Protein 9MFP (pdb70)

Structure (mmCIF, N/CA/C/O backbone):
data_9MFP
#
_entry.id   9MFP
#
_cell.length_a   86.470
_cell.length_b   86.470
_cell.length_c   351.170
_cell.angle_alpha   90.00
_cell.angle_beta   90.00
_cell.angle_gamma   90.00
#
_symmetry.space_group_name_H-M   'P 43 21 2'
#
loop_
_entity.id
_entity.type
_entity.pdbx_description
1 polymer 'RNA helicase'
2 non-polymer 1-ethyl-N-[3-(methanesulfonamido)phenyl]-5-methyl-1H-pyrazole-3-carboxamide
3 non-polymer "ADENOSINE-5'-DIPHOSPHATE"
4 non-polymer 'MAGNESIUM ION'
5 non-polymer 'SULFATE ION'
6 non-polymer 1,2-ETHANEDIOL
7 water water
#
loop_
_atom_site.group_PDB
_atom_site.id
_atom_site.type_symbol
_atom_site.label_atom_id
_atom_site.label_alt_id
_atom_site.label_comp_id
_atom_site.label_asym_id
_atom_site.label_entity_id
_atom_site.label_seq_id
_atom_site.pdbx_PDB_ins_code
_atom_site.Cartn_x
_atom_site.Cartn_y
_atom_site.Cartn_z
_atom_site.occupancy
_atom_site.B_iso_or_equiv
_atom_site.auth_seq_id
_atom_site.auth_comp_id
_atom_site.auth_asym_id
_atom_site.auth_atom_id
_atom_site.pdbx_PDB_model_num
ATOM 1 N N . THR A 1 122 ? 29.456 -15.705 20.458 1.00 121.87 271 THR A N 1
ATOM 2 C CA . THR A 1 122 ? 30.510 -16.673 20.911 1.00 120.75 271 THR A CA 1
ATOM 3 C C . THR A 1 122 ? 30.075 -17.391 22.201 1.00 117.97 271 THR A C 1
ATOM 4 O O . THR A 1 122 ? 30.917 -18.117 22.767 1.00 112.83 271 THR A O 1
ATOM 8 N N . VAL A 1 123 ? 28.818 -17.221 22.637 1.00 115.29 272 VAL A N 1
ATOM 9 C CA . VAL A 1 123 ? 28.304 -17.719 23.952 1.00 107.36 272 VAL A CA 1
ATOM 10 C C . VAL A 1 123 ? 27.722 -19.129 23.776 1.00 94.83 272 VAL A C 1
ATOM 11 O O . VAL A 1 123 ? 26.954 -19.352 22.823 1.00 89.10 272 VAL A O 1
ATOM 15 N N . GLU A 1 124 ? 28.083 -20.039 24.682 1.00 90.74 273 GLU A N 1
ATOM 16 C CA . GLU A 1 124 ? 27.567 -21.431 24.756 1.00 96.04 273 GLU A CA 1
ATOM 17 C C . GLU A 1 124 ? 26.040 -21.384 24.843 1.00 89.86 273 GLU A C 1
ATOM 18 O O . GLU A 1 124 ? 25.483 -20.431 25.385 1.00 84.04 273 GLU A O 1
ATOM 24 N N . PRO A 1 125 ? 25.296 -22.382 24.313 1.00 79.31 274 PRO A N 1
ATOM 25 C CA . PRO A 1 125 ? 23.855 -22.445 24.539 1.00 72.87 274 PRO A CA 1
ATOM 26 C C . PRO A 1 125 ? 23.563 -22.442 26.044 1.00 67.17 274 PRO A C 1
ATOM 27 O O . PRO A 1 125 ? 24.257 -23.116 26.775 1.00 60.66 274 PRO A O 1
ATOM 31 N N . TYR A 1 126 ? 22.565 -21.670 26.473 1.00 64.33 275 TYR A N 1
ATOM 32 C CA . TYR A 1 126 ? 22.141 -21.603 27.895 1.00 59.39 275 TYR A CA 1
ATOM 33 C C . TYR A 1 126 ? 21.229 -22.791 28.194 1.00 52.24 275 TYR A C 1
ATOM 34 O O . TYR A 1 126 ? 20.267 -22.972 27.443 1.00 50.66 275 TYR A O 1
ATOM 43 N N . LYS A 1 127 ? 21.509 -23.540 29.265 1.00 54.85 276 LYS A N 1
ATOM 44 C CA . LYS A 1 127 ? 20.716 -24.732 29.672 1.00 62.07 276 LYS A CA 1
ATOM 45 C C . LYS A 1 127 ? 19.474 -24.276 30.435 1.00 59.44 276 LYS A C 1
ATOM 46 O O . LYS A 1 127 ? 19.627 -23.637 31.484 1.00 59.81 276 LYS A O 1
ATOM 52 N N . VAL A 1 128 ? 18.293 -24.631 29.936 1.00 58.34 277 VAL A N 1
ATOM 53 C CA . VAL A 1 128 ? 16.995 -24.401 30.633 1.00 57.38 277 VAL A CA 1
ATOM 54 C C . VAL A 1 128 ? 16.729 -25.628 31.510 1.00 63.08 277 VAL A C 1
ATOM 55 O O . VAL A 1 128 ? 16.718 -26.740 30.957 1.00 59.56 277 VAL A O 1
ATOM 59 N N . ASN A 1 129 ? 16.545 -25.436 32.820 1.00 74.44 278 ASN A N 1
ATOM 60 C CA . ASN A 1 129 ? 16.171 -26.530 33.757 1.00 83.85 278 ASN A CA 1
ATOM 61 C C . ASN A 1 129 ? 14.642 -26.623 33.778 1.00 86.20 278 ASN A C 1
ATOM 62 O O . ASN A 1 129 ? 14.005 -25.830 34.497 1.00 84.74 278 ASN A O 1
ATOM 67 N N . LEU A 1 130 ? 14.087 -27.562 33.008 1.00 84.80 279 LEU A N 1
ATOM 68 C CA . LEU A 1 130 ? 12.623 -27.760 32.845 1.00 80.76 279 LEU A CA 1
ATOM 69 C C . LEU A 1 130 ? 12.241 -29.156 33.351 1.00 74.12 279 LEU A C 1
ATOM 70 O O . LEU A 1 130 ? 12.718 -30.138 32.750 1.00 75.96 279 LEU A O 1
ATOM 75 N N . SER A 1 131 ? 11.421 -29.244 34.408 1.00 69.36 280 SER A N 1
ATOM 76 C CA . SER A 1 131 ? 11.055 -30.524 35.078 1.00 64.82 280 SER A CA 1
ATOM 77 C C . SER A 1 131 ? 10.225 -31.391 34.120 1.00 74.61 280 SER A C 1
ATOM 78 O O . SER A 1 131 ? 9.560 -30.823 33.218 1.00 72.78 280 SER A O 1
ATOM 81 N N . GLN A 1 132 ? 10.273 -32.717 34.314 1.00 77.20 281 GLN A N 1
ATOM 82 C CA . GLN A 1 132 ? 9.554 -33.729 33.491 1.00 77.12 281 GLN A CA 1
ATOM 83 C C . GLN A 1 132 ? 8.046 -33.465 33.558 1.00 66.34 281 GLN A C 1
ATOM 84 O O . GLN A 1 132 ? 7.414 -33.483 32.481 1.00 64.63 281 GLN A O 1
ATOM 90 N N . ASP A 1 133 ? 7.510 -33.238 34.768 1.00 61.28 282 ASP A N 1
ATOM 91 C CA . ASP A 1 133 ? 6.076 -32.937 35.038 1.00 65.21 282 ASP A CA 1
ATOM 92 C C . ASP A 1 133 ? 5.596 -31.776 34.159 1.00 64.90 282 ASP A C 1
ATOM 93 O O . ASP A 1 133 ? 4.503 -31.908 33.572 1.00 58.46 282 ASP A O 1
ATOM 98 N N . LEU A 1 134 ? 6.362 -30.679 34.096 1.00 64.80 283 LEU A N 1
ATOM 99 C CA . LEU A 1 134 ? 5.979 -29.453 33.338 1.00 61.97 283 LEU A CA 1
ATOM 100 C C . LEU A 1 134 ? 6.081 -29.745 31.837 1.00 55.61 283 LEU A C 1
ATOM 101 O O . LEU A 1 134 ? 5.185 -29.323 31.083 1.00 57.43 283 LEU A O 1
ATOM 106 N N . GLU A 1 135 ? 7.115 -30.465 31.412 1.00 54.66 284 GLU A N 1
ATOM 107 C CA . GLU A 1 135 ? 7.251 -30.884 29.992 1.00 56.98 284 GLU A CA 1
ATOM 108 C C . GLU A 1 135 ? 5.998 -31.655 29.529 1.00 52.72 284 GLU A C 1
ATOM 109 O O . GLU A 1 135 ? 5.528 -31.422 28.397 1.00 50.79 284 GLU A O 1
ATOM 115 N N . HIS A 1 136 ? 5.449 -32.510 30.380 1.00 51.70 285 HIS A N 1
ATOM 116 C CA . HIS A 1 136 ? 4.292 -33.377 30.051 1.00 58.27 285 HIS A CA 1
ATOM 117 C C . HIS A 1 136 ? 3.000 -32.553 30.135 1.00 57.10 285 HIS A C 1
ATOM 118 O O . HIS A 1 136 ? 2.158 -32.701 29.229 1.00 55.87 285 HIS A O 1
ATOM 125 N N . GLN A 1 137 ? 2.842 -31.707 31.158 1.00 55.34 286 GLN A N 1
ATOM 126 C CA . GLN A 1 137 ? 1.710 -30.738 31.260 1.00 54.65 286 GLN A CA 1
ATOM 127 C C . GLN A 1 137 ? 1.604 -29.906 29.974 1.00 46.32 286 GLN A C 1
ATOM 128 O O . GLN A 1 137 ? 0.506 -29.783 29.426 1.00 43.31 286 GLN A O 1
ATOM 134 N N . LEU A 1 138 ? 2.718 -29.343 29.519 1.00 44.47 287 LEU A N 1
ATOM 135 C CA . LEU A 1 138 ? 2.774 -28.559 28.261 1.00 49.55 287 LEU A CA 1
ATOM 136 C C . LEU A 1 138 ? 2.270 -29.420 27.107 1.00 47.93 287 LEU A C 1
ATOM 137 O O . LEU A 1 138 ? 1.459 -28.936 26.310 1.00 46.73 287 LEU A O 1
ATOM 142 N N . GLN A 1 139 ? 2.769 -30.649 27.014 1.00 51.29 288 GLN A N 1
ATOM 143 C CA . GLN A 1 139 ? 2.398 -31.575 25.915 1.00 48.08 288 GLN A CA 1
ATOM 144 C C . GLN A 1 139 ? 0.902 -31.857 26.028 1.00 41.59 288 GLN A C 1
ATOM 145 O O . GLN A 1 139 ? 0.200 -31.697 25.021 1.00 44.22 288 GLN A O 1
ATOM 151 N N . ASN A 1 140 ? 0.413 -32.119 27.232 1.00 43.52 289 ASN A N 1
ATOM 152 C CA . ASN A 1 140 ? -1.018 -32.430 27.475 1.00 42.99 289 ASN A CA 1
ATOM 153 C C . ASN A 1 140 ? -1.893 -31.254 27.032 1.00 47.85 289 ASN A C 1
ATOM 154 O O . ASN A 1 140 ? -2.860 -31.498 26.271 1.00 46.92 289 ASN A O 1
ATOM 159 N N . VAL A 1 141 ? -1.562 -30.019 27.428 1.00 48.90 290 VAL A N 1
ATOM 160 C CA . VAL A 1 141 ? -2.390 -28.821 27.084 1.00 46.33 290 VAL A CA 1
ATOM 161 C C . VAL A 1 141 ? -2.430 -28.623 25.570 1.00 45.70 290 VAL A C 1
ATOM 162 O O . VAL A 1 141 ? -3.500 -28.313 25.072 1.00 46.84 290 VAL A O 1
ATOM 166 N N . ILE A 1 142 ? -1.304 -28.765 24.873 1.00 48.89 291 ILE A N 1
ATOM 167 C CA . ILE A 1 142 ? -1.241 -28.632 23.387 1.00 48.32 291 ILE A CA 1
ATOM 168 C C . ILE A 1 142 ? -2.116 -29.721 22.734 1.00 54.22 291 ILE A C 1
ATOM 169 O O . ILE A 1 142 ? -2.826 -29.398 21.754 1.00 50.21 291 ILE A O 1
ATOM 174 N N . GLN A 1 143 ? -2.080 -30.953 23.260 1.00 54.65 292 GLN A N 1
ATOM 175 C CA . GLN A 1 143 ? -2.887 -32.103 22.764 1.00 54.93 292 GLN A CA 1
ATOM 176 C C . GLN A 1 143 ? -4.382 -31.881 23.067 1.00 57.16 292 GLN A C 1
ATOM 177 O O . GLN A 1 143 ? -5.187 -32.037 22.139 1.00 53.70 292 GLN A O 1
ATOM 183 N N . GLU A 1 144 ? -4.745 -31.534 24.309 1.00 60.74 293 GLU A N 1
ATOM 184 C CA . GLU A 1 144 ? -6.164 -31.347 24.739 1.00 63.68 293 GLU A CA 1
ATOM 185 C C . GLU A 1 144 ? -6.812 -30.256 23.877 1.00 63.91 293 GLU A C 1
ATOM 186 O O . GLU A 1 144 ? -8.011 -30.404 23.569 1.00 59.61 293 GLU A O 1
ATOM 192 N N . LEU A 1 145 ? -6.051 -29.236 23.465 1.00 57.40 294 LEU A N 1
ATOM 193 C CA . LEU A 1 145 ? -6.590 -28.070 22.712 1.00 60.10 294 LEU A CA 1
ATOM 194 C C . LEU A 1 145 ? -6.340 -28.225 21.207 1.00 65.09 294 LEU A C 1
ATOM 195 O O . LEU A 1 145 ? -6.652 -27.266 20.465 1.00 61.61 294 LEU A O 1
ATOM 200 N N . ASN A 1 146 ? -5.787 -29.368 20.779 1.00 67.26 295 ASN A N 1
ATOM 201 C CA . ASN A 1 146 ? -5.591 -29.737 19.350 1.00 67.05 295 ASN A CA 1
ATOM 202 C C . ASN A 1 146 ? -4.767 -28.653 18.639 1.00 65.81 295 ASN A C 1
ATOM 203 O O . ASN A 1 146 ? -5.019 -28.399 17.447 1.00 65.64 295 ASN A O 1
ATOM 208 N N . LEU A 1 147 ? -3.799 -28.051 19.334 1.00 63.46 296 LEU A N 1
ATOM 209 C CA . LEU A 1 147 ? -2.936 -26.978 18.772 1.00 66.02 296 LEU A CA 1
ATOM 210 C C . LEU A 1 147 ? -1.874 -27.629 17.882 1.00 65.91 296 LEU A C 1
ATOM 211 O O . LEU A 1 147 ? -1.394 -28.727 18.231 1.00 63.42 296 LEU A O 1
ATOM 216 N N . GLU A 1 148 ? -1.556 -26.988 16.754 1.00 72.28 297 GLU A N 1
ATOM 217 C CA . GLU A 1 148 ? -0.582 -27.510 15.759 1.00 75.76 297 GLU A CA 1
ATOM 218 C C . GLU A 1 148 ? 0.835 -27.252 16.284 1.00 73.19 297 GLU A C 1
ATOM 219 O O . GLU A 1 148 ? 1.095 -26.131 16.773 1.00 65.53 297 GLU A O 1
ATOM 225 N N . ILE A 1 149 ? 1.705 -28.265 16.198 1.00 71.16 298 ILE A N 1
ATOM 226 C CA . ILE A 1 149 ? 3.137 -28.192 16.611 1.00 69.03 298 ILE A CA 1
ATOM 227 C C . ILE A 1 149 ? 4.015 -28.727 15.474 1.00 71.92 298 ILE A C 1
ATOM 228 O O . ILE A 1 149 ? 3.647 -29.7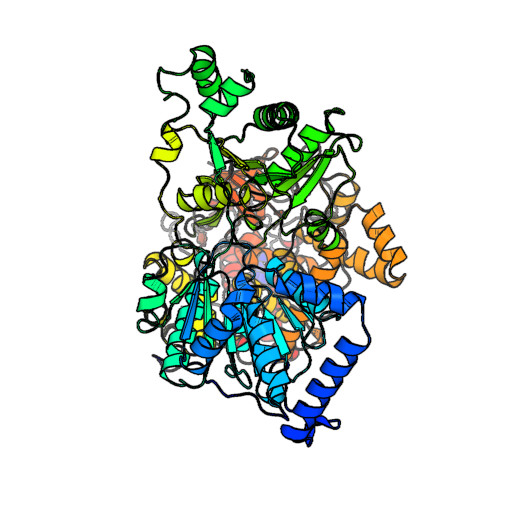57 14.868 1.00 84.09 298 ILE A O 1
ATOM 233 N N . VAL A 1 150 ? 5.140 -28.054 15.224 1.00 66.85 299 VAL A N 1
ATOM 234 C CA . VAL A 1 150 ? 6.203 -28.489 14.272 1.00 66.74 299 VAL A CA 1
ATOM 235 C C . VAL A 1 150 ? 6.954 -29.659 14.906 1.00 66.78 299 VAL A C 1
ATOM 236 O O . VAL A 1 150 ? 7.510 -29.516 15.995 1.00 57.41 299 VAL A O 1
ATOM 240 N N . PRO A 1 151 ? 6.970 -30.852 14.264 1.00 69.79 300 PRO A N 1
ATOM 241 C CA . PRO A 1 151 ? 7.674 -32.009 14.813 1.00 71.62 300 PRO A CA 1
ATOM 242 C C . PRO A 1 151 ? 9.190 -31.829 14.778 1.00 71.96 300 PRO A C 1
ATOM 243 O O . PRO A 1 151 ? 9.699 -30.972 14.053 1.00 74.91 300 PRO A O 1
ATOM 247 N N . PRO A 1 152 ? 9.950 -32.621 15.572 1.00 73.42 301 PRO A N 1
ATOM 248 C CA . PRO A 1 152 ? 11.410 -32.533 15.590 1.00 73.94 301 PRO A CA 1
ATOM 249 C C . PRO A 1 152 ? 11.975 -32.861 14.218 1.00 74.32 301 PRO A C 1
ATOM 250 O O . PRO A 1 152 ? 11.379 -33.644 13.488 1.00 74.33 301 PRO A O 1
ATOM 254 N N . PRO A 1 153 ? 13.142 -32.293 13.843 1.00 86.73 302 PRO A N 1
ATOM 255 C CA . PRO A 1 153 ? 13.697 -32.493 12.505 1.00 95.31 302 PRO A CA 1
ATOM 256 C C . PRO A 1 153 ? 14.197 -33.935 12.303 1.00 103.43 302 PRO A C 1
ATOM 257 O O . PRO A 1 153 ? 14.367 -34.643 13.287 1.00 91.32 302 PRO A O 1
ATOM 261 N N . GLU A 1 154 ? 14.384 -34.332 11.038 1.00 113.42 303 GLU A N 1
ATOM 262 C CA . GLU A 1 154 ? 14.845 -35.688 10.628 1.00 115.87 303 GLU A CA 1
ATOM 263 C C . GLU A 1 154 ? 16.361 -35.776 10.838 1.00 110.59 303 GLU A C 1
ATOM 264 O O . GLU A 1 154 ? 16.801 -36.743 11.489 1.00 109.61 303 GLU A O 1
ATOM 270 N N . ASP A 1 155 ? 17.120 -34.809 10.307 1.00 103.96 304 ASP A N 1
ATOM 271 C CA . ASP A 1 155 ? 18.580 -34.655 10.562 1.00 104.73 304 ASP A CA 1
ATOM 272 C C . ASP A 1 155 ? 18.829 -33.268 11.158 1.00 101.86 304 ASP A C 1
ATOM 273 O O . ASP A 1 155 ? 18.177 -32.297 10.769 1.00 84.37 304 ASP A O 1
ATOM 278 N N . PRO A 1 156 ? 19.767 -33.143 12.131 1.00 105.07 305 PRO A N 1
ATOM 279 C CA . PRO A 1 156 ? 20.030 -31.873 12.814 1.00 109.99 305 PRO A CA 1
ATOM 280 C C . PRO A 1 156 ? 20.399 -30.683 11.912 1.00 114.27 305 PRO A C 1
ATOM 281 O O . PRO A 1 156 ? 19.996 -29.582 12.230 1.00 115.50 305 PRO A O 1
ATOM 285 N N . PHE A 1 157 ? 21.144 -30.916 10.826 1.00 115.00 306 PHE A N 1
ATOM 286 C CA . PHE A 1 157 ? 21.719 -29.844 9.967 1.00 115.56 306 PHE A CA 1
ATOM 287 C C . PHE A 1 157 ? 20.657 -29.300 8.999 1.00 112.97 306 PHE A C 1
ATOM 288 O O . PHE A 1 157 ? 21.016 -28.469 8.144 1.00 107.26 306 PHE A O 1
ATOM 296 N N . LEU A 1 158 ? 19.395 -29.729 9.138 1.00 112.12 307 LEU A N 1
ATOM 297 C CA . LEU A 1 158 ? 18.201 -29.030 8.584 1.00 109.17 307 LEU A CA 1
ATOM 298 C C . LEU A 1 158 ? 17.259 -28.686 9.738 1.00 101.56 307 LEU A C 1
ATOM 299 O O . LEU A 1 158 ? 16.323 -29.438 10.023 1.00 92.96 307 LEU A O 1
ATOM 304 N N . PRO A 1 159 ? 17.496 -27.552 10.447 1.00 91.69 308 PRO A N 1
ATOM 305 C CA . PRO A 1 159 ? 16.645 -27.138 11.563 1.00 85.38 308 PRO A CA 1
ATOM 306 C C . PRO A 1 159 ? 15.387 -26.423 11.055 1.00 83.07 308 PRO A C 1
ATOM 307 O O . PRO A 1 159 ? 15.496 -25.703 10.078 1.00 82.33 308 PRO A O 1
ATOM 311 N N . VAL A 1 160 ? 14.250 -26.622 11.732 1.00 80.03 309 VAL A N 1
ATOM 312 C CA . VAL A 1 160 ? 12.910 -26.084 11.334 1.00 80.28 309 VAL A CA 1
ATOM 313 C C . VAL A 1 160 ? 12.488 -24.948 12.282 1.00 75.77 309 VAL A C 1
ATOM 314 O O . VAL A 1 160 ? 12.734 -25.054 13.495 1.00 68.28 309 VAL A O 1
ATOM 318 N N . VAL A 1 161 ? 11.854 -23.904 11.735 1.00 75.75 310 VAL A N 1
ATOM 319 C CA . VAL A 1 161 ? 11.167 -22.833 12.518 1.00 70.63 310 VAL A CA 1
ATOM 320 C C . VAL A 1 161 ? 9.958 -23.480 13.212 1.00 67.29 310 VAL A C 1
ATOM 321 O O . VAL A 1 161 ? 9.300 -24.320 12.555 1.00 62.55 310 VAL A O 1
ATOM 325 N N . LEU A 1 162 ? 9.694 -23.123 14.482 1.00 61.87 311 LEU A N 1
ATOM 326 C CA . LEU A 1 162 ? 8.541 -23.624 15.292 1.00 62.87 311 LEU A CA 1
ATOM 327 C C . LEU A 1 162 ? 7.292 -22.755 15.076 1.00 62.90 311 LEU A C 1
ATOM 328 O O . LEU A 1 162 ? 6.180 -23.239 15.444 1.00 62.70 311 LEU A O 1
ATOM 333 N N . ASN A 1 163 ? 7.460 -21.540 14.521 1.00 68.03 312 ASN A N 1
ATOM 334 C CA . ASN A 1 163 ? 6.369 -20.564 14.227 1.00 73.12 312 ASN A CA 1
ATOM 335 C C . ASN A 1 163 ? 5.739 -20.890 12.865 1.00 84.81 312 ASN A C 1
ATOM 336 O O . ASN A 1 163 ? 6.511 -21.171 11.923 1.00 81.27 312 ASN A O 1
ATOM 341 N N . LEU A 1 164 ? 4.405 -20.806 12.749 1.00 92.81 313 LEU A N 1
ATOM 342 C CA . LEU A 1 164 ? 3.644 -21.090 11.496 1.00 93.84 313 LEU A CA 1
ATOM 343 C C . LEU A 1 164 ? 3.035 -19.791 10.947 1.00 93.41 313 LEU A C 1
ATOM 344 O O . LEU A 1 164 ? 2.120 -19.254 11.606 1.00 91.86 313 LEU A O 1
ATOM 349 N N . PRO A 1 172 ? -12.311 -10.161 7.525 1.00 115.10 321 PRO A N 1
ATOM 350 C CA . PRO A 1 172 ? -11.754 -9.115 6.652 1.00 118.45 321 PRO A CA 1
ATOM 351 C C . PRO A 1 172 ? -12.826 -8.166 6.085 1.00 116.03 321 PRO A C 1
ATOM 352 O O . PRO A 1 172 ? -13.683 -8.624 5.355 1.00 110.47 321 PRO A O 1
ATOM 356 N N . SER A 1 173 ? -12.748 -6.875 6.437 1.00 118.95 322 SER A N 1
ATOM 357 C CA . SER A 1 173 ? -13.715 -5.807 6.054 1.00 123.39 322 SER A CA 1
ATOM 358 C C . SER A 1 173 ? -13.433 -5.317 4.628 1.00 128.24 322 SER A C 1
ATOM 359 O O . SER A 1 173 ? -12.299 -5.529 4.140 1.00 126.83 322 SER A O 1
ATOM 362 N N . GLN A 1 174 ? -14.424 -4.659 4.011 1.00 127.21 323 GLN A N 1
ATOM 363 C CA . GLN A 1 174 ? -14.382 -4.171 2.603 1.00 126.15 323 GLN A CA 1
ATOM 364 C C . GLN A 1 174 ? -13.694 -2.803 2.544 1.00 120.63 323 GLN A C 1
ATOM 365 O O . GLN A 1 174 ? -13.938 -1.969 3.438 1.00 116.93 323 GLN A O 1
ATOM 371 N N . ARG A 1 175 ? -12.894 -2.587 1.496 1.00 119.33 324 ARG A N 1
ATOM 372 C CA . ARG A 1 175 ? -12.030 -1.393 1.301 1.00 119.56 324 ARG A CA 1
ATOM 373 C C . ARG A 1 175 ? -12.900 -0.183 0.941 1.00 121.10 324 ARG A C 1
ATOM 374 O O . ARG A 1 175 ? -12.988 0.726 1.790 1.00 113.74 324 ARG A O 1
ATOM 382 N N . ILE A 1 179 ? -11.490 8.012 0.238 1.00 88.39 328 ILE A N 1
ATOM 383 C CA . ILE A 1 179 ? -11.065 9.236 0.983 1.00 94.18 328 ILE A CA 1
ATOM 384 C C . ILE A 1 179 ? -12.282 9.784 1.750 1.00 101.53 328 ILE A C 1
ATOM 385 O O . ILE A 1 179 ? -13.412 9.705 1.207 1.00 109.17 328 ILE A O 1
ATOM 390 N N . GLY A 1 180 ? -12.057 10.288 2.973 1.00 82.37 329 GLY A N 1
ATOM 391 C CA . GLY A 1 180 ? -13.087 10.882 3.848 1.00 70.60 329 GLY A CA 1
ATOM 392 C C . GLY A 1 180 ? -12.654 12.250 4.347 1.00 65.19 329 GLY A C 1
ATOM 393 O O . GLY A 1 180 ? -11.448 12.569 4.249 1.00 57.31 329 GLY A O 1
ATOM 394 N N . VAL A 1 181 ? -13.609 13.043 4.832 1.00 57.14 330 VAL A N 1
ATOM 395 C CA . VAL A 1 181 ? -13.384 14.422 5.359 1.00 57.95 330 VAL A CA 1
ATOM 396 C C . VAL A 1 181 ? -13.991 14.485 6.758 1.00 51.86 330 VAL A C 1
ATOM 397 O O . VAL A 1 181 ? -15.133 14.033 6.927 1.00 53.69 330 VAL A O 1
ATOM 401 N N . VAL A 1 182 ? -13.253 15.020 7.726 1.00 48.19 331 VAL A N 1
ATOM 402 C CA . VAL A 1 182 ? -13.795 15.260 9.093 1.00 44.91 331 VAL A CA 1
ATOM 403 C C . VAL A 1 182 ? -14.907 16.291 8.948 1.00 44.35 331 VAL A C 1
ATOM 404 O O . VAL A 1 182 ? -14.705 17.350 8.356 1.00 39.05 331 VAL A O 1
ATOM 408 N N . PRO A 1 183 ? -16.136 15.976 9.408 1.00 42.88 332 PRO A N 1
ATOM 409 C CA . PRO A 1 183 ? -17.248 16.915 9.285 1.00 47.50 332 PRO A CA 1
ATOM 410 C C . PRO A 1 183 ? -17.040 18.097 10.245 1.00 46.94 332 PRO A C 1
ATOM 411 O O . PRO A 1 183 ? -16.354 17.927 11.231 1.00 49.03 332 PRO A O 1
ATOM 415 N N . TRP A 1 184 ? -17.573 19.268 9.894 1.00 47.87 333 TRP A N 1
ATOM 416 C CA . TRP A 1 184 ? -17.580 20.489 10.743 1.00 47.96 333 TRP A CA 1
ATOM 417 C C . TRP A 1 184 ? -19.012 20.991 10.971 1.00 51.43 333 TRP A C 1
ATOM 418 O O . TRP A 1 184 ? -19.845 20.828 10.066 1.00 50.14 333 TRP A O 1
ATOM 429 N N . SER A 1 185 ? -19.281 21.617 12.122 1.00 52.75 334 SER A N 1
ATOM 430 C CA . SER A 1 185 ? -20.555 22.348 12.379 1.00 54.72 334 SER A CA 1
ATOM 431 C C . SER A 1 185 ? -20.342 23.502 13.360 1.00 52.80 334 SER A C 1
ATOM 432 O O . SER A 1 185 ? -19.546 23.405 14.303 1.00 48.47 334 SER A O 1
ATOM 435 N N . PRO A 1 186 ? -21.019 24.656 13.136 1.00 49.06 335 PRO A N 1
ATOM 436 C CA . PRO A 1 186 ? -20.800 25.851 13.961 1.00 50.24 335 PRO A CA 1
ATOM 437 C C . PRO A 1 186 ? -21.332 25.703 15.387 1.00 45.74 335 PRO A C 1
ATOM 438 O O . PRO A 1 186 ? -22.120 24.800 15.660 1.00 47.71 335 PRO A O 1
ATOM 442 N N . PRO A 1 187 ? -20.928 26.577 16.341 1.00 47.65 336 PRO A N 1
ATOM 443 C CA . PRO A 1 187 ? -21.439 26.512 17.712 1.00 49.25 336 PRO A CA 1
ATOM 444 C C . PRO A 1 187 ? -22.970 26.598 17.772 1.00 50.49 336 PRO A C 1
ATOM 445 O O . PRO A 1 187 ? -23.558 27.250 16.921 1.00 47.07 336 PRO A O 1
ATOM 449 N N . GLN A 1 188 ? -23.560 25.916 18.753 1.00 56.21 337 GLN A N 1
ATOM 450 C CA . GLN A 1 188 ? -25.008 25.969 19.080 1.00 61.66 337 GLN A CA 1
ATOM 451 C C . GLN A 1 188 ? -25.190 26.178 20.588 1.00 61.05 337 GLN A C 1
ATOM 452 O O . GLN A 1 188 ? -24.433 25.555 21.365 1.00 52.19 337 GLN A O 1
ATOM 458 N N . SER A 1 189 ? -26.210 26.964 20.966 1.00 58.70 338 SER A N 1
ATOM 459 C CA . SER A 1 189 ? -26.471 27.448 22.349 1.00 56.73 338 SER A CA 1
ATOM 460 C C . SER A 1 189 ? -26.656 26.270 23.308 1.00 48.92 338 SER A C 1
ATOM 461 O O . SER A 1 189 ? -26.245 26.393 24.459 1.00 52.43 338 SER A O 1
ATOM 464 N N . ASN A 1 190 ? -27.252 25.172 22.851 1.00 47.69 339 ASN A N 1
ATOM 465 C CA . ASN A 1 190 ? -27.586 24.007 23.712 1.00 52.04 339 ASN A CA 1
ATOM 466 C C . ASN A 1 190 ? -26.537 22.896 23.569 1.00 49.88 339 ASN A C 1
ATOM 467 O O . ASN A 1 190 ? -26.866 21.748 23.851 1.00 47.06 339 ASN A O 1
ATOM 472 N N . TRP A 1 191 ? -25.306 23.225 23.180 1.00 54.39 340 TRP A N 1
ATOM 473 C CA . TRP A 1 191 ? -24.234 22.240 22.889 1.00 50.36 340 TRP A CA 1
ATOM 474 C C . TRP A 1 191 ? -22.955 22.662 23.606 1.00 45.37 340 TRP A C 1
ATOM 475 O O . TRP A 1 191 ? -22.592 23.846 23.515 1.00 49.83 340 TRP A O 1
ATOM 486 N N . ASN A 1 192 ? -22.334 21.728 24.319 1.00 43.07 341 ASN A N 1
ATOM 487 C CA . ASN A 1 192 ? -20.978 21.899 24.897 1.00 45.72 341 ASN A CA 1
ATOM 488 C C . ASN A 1 192 ? -19.982 21.264 23.931 1.00 42.81 341 ASN A C 1
ATOM 489 O O . ASN A 1 192 ? -19.932 20.043 23.804 1.00 44.63 341 ASN A O 1
ATOM 494 N N . PRO A 1 193 ? -19.189 22.068 23.196 1.00 42.30 342 PRO A N 1
ATOM 495 C CA . PRO A 1 193 ? -18.271 21.527 22.193 1.00 44.51 342 PRO A CA 1
ATOM 496 C C . PRO A 1 193 ? -17.094 20.783 22.838 1.00 44.72 342 PRO A C 1
ATOM 497 O O . PRO A 1 193 ? -16.482 19.957 22.173 1.00 43.89 342 PRO A O 1
ATOM 501 N N . TRP A 1 194 ? -16.827 21.067 24.117 1.00 43.79 343 TRP A N 1
ATOM 502 C CA . TRP A 1 194 ? -15.656 20.538 24.864 1.00 39.53 343 TRP A CA 1
ATOM 503 C C . TRP A 1 194 ? -15.971 19.165 25.471 1.00 42.15 343 TRP A C 1
ATOM 504 O O . TRP A 1 194 ? -15.079 18.290 25.444 1.00 41.19 343 TRP A O 1
ATOM 515 N N . THR A 1 195 ? -17.194 18.956 25.975 1.00 46.02 344 THR A N 1
ATOM 516 C CA . THR A 1 195 ? -17.664 17.638 26.490 1.00 42.95 344 THR A CA 1
ATOM 517 C C . THR A 1 195 ? -18.298 16.822 25.365 1.00 43.02 344 THR A C 1
ATOM 518 O O . THR A 1 195 ? -18.541 15.625 25.575 1.00 47.41 344 THR A O 1
ATOM 522 N N . SER A 1 196 ? -18.561 17.433 24.215 1.00 45.90 345 SER A N 1
ATOM 523 C CA . SER A 1 196 ? -19.226 16.776 23.055 1.00 51.65 345 SER A CA 1
ATOM 524 C C . SER A 1 196 ? -20.591 16.234 23.491 1.00 52.10 345 SER A C 1
ATOM 525 O O . SER A 1 196 ? -20.872 15.063 23.211 1.00 54.15 345 SER A O 1
ATOM 528 N N . SER A 1 197 ? -21.398 17.071 24.151 1.00 56.60 346 SER A N 1
ATOM 529 C CA . SER A 1 197 ? -22.716 16.709 24.735 1.00 55.64 346 SER A CA 1
ATOM 530 C C . SER A 1 197 ? -23.711 17.855 24.586 1.00 59.21 346 SER A C 1
ATOM 531 O O . SER A 1 197 ? -23.279 19.041 24.529 1.00 60.39 346 SER A O 1
ATOM 534 N N . ASN A 1 198 ? -24.994 17.494 24.610 1.00 64.81 347 ASN A N 1
ATOM 535 C CA . ASN A 1 198 ? -26.144 18.422 24.758 1.00 64.10 347 ASN A CA 1
ATOM 536 C C . ASN A 1 198 ? -26.101 19.076 26.150 1.00 61.28 347 ASN A C 1
ATOM 537 O O . ASN A 1 198 ? -25.725 18.390 27.126 1.00 57.33 347 ASN A O 1
ATOM 542 N N . ILE A 1 199 ? -26.445 20.363 26.233 1.00 58.51 348 ILE A N 1
ATOM 543 C CA . ILE A 1 199 ? -26.805 21.033 27.521 1.00 67.02 348 ILE A CA 1
ATOM 544 C C . ILE A 1 199 ? -28.295 20.729 27.778 1.00 68.15 348 ILE A C 1
ATOM 545 O O . ILE A 1 199 ? -29.147 21.164 26.966 1.00 63.36 348 ILE A O 1
ATOM 550 N N . ASP A 1 200 ? -28.594 19.955 28.829 1.00 79.07 349 ASP A N 1
ATOM 551 C CA . ASP A 1 200 ? -29.958 19.439 29.148 1.00 82.43 349 ASP A CA 1
ATOM 552 C C . ASP A 1 200 ? -30.466 20.012 30.481 1.00 83.02 349 ASP A C 1
ATOM 553 O O . ASP A 1 200 ? -31.660 20.336 30.557 1.00 82.23 349 ASP A O 1
ATOM 558 N N . GLU A 1 201 ? -29.608 20.119 31.498 1.00 82.99 350 GLU A N 1
ATOM 559 C CA . GLU A 1 201 ? -29.969 20.682 32.827 1.00 87.24 350 GLU A CA 1
ATOM 560 C C . GLU A 1 201 ? -29.642 22.184 32.834 1.00 80.11 350 GLU A C 1
ATOM 561 O O . GLU A 1 201 ? -28.751 22.596 32.076 1.00 79.88 350 GLU A O 1
ATOM 567 N N . GLY A 1 202 ? -30.384 22.978 33.613 1.00 76.39 351 GLY A N 1
ATOM 568 C CA . GLY A 1 202 ? -30.074 24.395 33.896 1.00 67.00 351 GLY A CA 1
ATOM 569 C C . GLY A 1 202 ? -30.514 25.330 32.773 1.00 64.45 351 GLY A C 1
ATOM 570 O O . GLY A 1 202 ? -30.979 24.876 31.718 1.00 60.12 351 GLY A O 1
ATOM 571 N N . PRO A 1 203 ? -30.349 26.663 32.965 1.00 59.33 352 PRO A N 1
ATOM 572 C CA . PRO A 1 203 ? -30.896 27.669 32.047 1.00 60.61 352 PRO A CA 1
ATOM 573 C C . PRO A 1 203 ? -30.371 27.583 30.605 1.00 64.80 352 PRO A C 1
ATOM 574 O O . PRO A 1 203 ? -31.115 27.903 29.694 1.00 66.77 352 PRO A O 1
ATOM 578 N N . LEU A 1 204 ? -29.118 27.157 30.433 1.00 60.36 353 LEU A N 1
ATOM 579 C CA . LEU A 1 204 ? -28.403 27.249 29.135 1.00 61.99 353 LEU A CA 1
ATOM 580 C C . LEU A 1 204 ? -29.023 26.270 28.128 1.00 58.96 353 LEU A C 1
ATOM 581 O O . LEU A 1 204 ? -28.816 26.490 26.917 1.00 54.66 353 LEU A O 1
ATOM 586 N N . ALA A 1 205 ? -29.775 25.261 28.597 1.00 59.08 354 ALA A N 1
ATOM 587 C CA . ALA A 1 205 ? -30.510 24.295 27.739 1.00 61.72 354 ALA A CA 1
ATOM 588 C C . ALA A 1 205 ? -31.434 25.048 26.772 1.00 65.18 354 ALA A C 1
ATOM 589 O O . ALA A 1 205 ? -31.341 24.794 25.556 1.00 69.69 354 ALA A O 1
ATOM 591 N N . TYR A 1 206 ? -32.253 25.975 27.279 1.00 65.72 355 TYR A N 1
ATOM 592 C CA . TYR A 1 206 ? -33.341 26.647 26.512 1.00 64.76 355 TYR A CA 1
ATOM 593 C C . TYR A 1 206 ? -32.979 28.104 26.209 1.00 60.46 355 TYR A C 1
ATOM 594 O O . TYR A 1 206 ? -33.526 28.642 25.235 1.00 67.49 355 TYR A O 1
ATOM 603 N N . ALA A 1 207 ? -32.107 28.732 27.000 1.00 65.18 356 ALA A N 1
ATOM 604 C CA . ALA A 1 207 ? -31.699 30.149 26.823 1.00 65.75 356 ALA A CA 1
ATOM 605 C C . ALA A 1 207 ? -31.325 30.389 25.358 1.00 68.00 356 ALA A C 1
ATOM 606 O O . ALA A 1 207 ? -30.699 29.493 24.745 1.00 77.46 356 ALA A O 1
ATOM 608 N N . THR A 1 208 ? -31.686 31.549 24.810 1.00 64.48 357 THR A N 1
ATOM 609 C CA . THR A 1 208 ? -31.425 31.894 23.390 1.00 65.75 357 THR A CA 1
ATOM 610 C C . THR A 1 208 ? -29.994 32.401 23.242 1.00 65.12 357 THR A C 1
ATOM 611 O O . THR A 1 208 ? -29.401 32.924 24.192 1.00 62.97 357 THR A O 1
ATOM 615 N N . PRO A 1 209 ? -29.421 32.291 22.023 1.00 58.59 358 PRO A N 1
ATOM 616 C CA . PRO A 1 209 ? -28.156 32.948 21.699 1.00 61.93 358 PRO A CA 1
ATOM 617 C C . PRO A 1 209 ? -28.096 34.413 22.162 1.00 60.58 358 PRO A C 1
ATOM 618 O O . PRO A 1 209 ? -27.032 34.857 22.577 1.00 59.10 358 PRO A O 1
ATOM 622 N N . GLU A 1 210 ? -29.229 35.114 22.114 1.00 63.12 359 GLU A N 1
ATOM 623 C CA . GLU A 1 210 ? -29.330 36.562 22.446 1.00 65.55 359 GLU A CA 1
ATOM 624 C C . GLU A 1 210 ? -29.158 36.730 23.961 1.00 59.23 359 GLU A C 1
ATOM 625 O O . GLU A 1 210 ? -28.337 37.566 24.377 1.00 60.24 359 GLU A O 1
ATOM 631 N N . GLN A 1 211 ? -29.859 35.928 24.757 1.00 61.04 360 GLN A N 1
ATOM 632 C CA . GLN A 1 211 ? -29.757 35.970 26.241 1.00 65.53 360 GLN A CA 1
ATOM 633 C C . GLN A 1 211 ? -28.288 35.771 26.635 1.00 61.54 360 GLN A C 1
ATOM 634 O O . GLN A 1 211 ? -27.720 36.646 27.319 1.00 65.51 360 GLN A O 1
ATOM 640 N N . ILE A 1 212 ? -27.711 34.652 26.192 1.00 61.38 361 ILE A N 1
ATOM 641 C CA . ILE A 1 212 ? -26.332 34.192 26.534 1.00 56.89 361 ILE A CA 1
ATOM 642 C C . ILE A 1 212 ? -25.345 35.314 26.212 1.00 50.04 361 ILE A C 1
ATOM 643 O O . ILE A 1 212 ? -24.510 35.633 27.089 1.00 49.21 361 ILE A O 1
ATOM 648 N N . SER A 1 213 ? -25.465 35.914 25.027 1.00 48.01 362 SER A N 1
ATOM 649 C CA . SER A 1 213 ? -24.515 36.944 24.527 1.00 52.27 362 SER A CA 1
ATOM 650 C C . SER A 1 213 ? -24.544 38.214 25.395 1.00 53.88 362 SER A C 1
ATOM 651 O O . SER A 1 213 ? -23.436 38.762 25.729 1.00 50.26 362 SER A O 1
ATOM 654 N N . MET A 1 214 ? -25.732 38.693 25.778 1.00 62.05 363 MET A N 1
ATOM 655 C CA . MET A 1 214 ? -25.834 39.984 26.518 1.00 59.22 363 MET A CA 1
ATOM 656 C C . MET A 1 214 ? -25.361 39.749 27.957 1.00 49.37 363 MET A C 1
ATOM 657 O O . MET A 1 214 ? -24.638 40.612 28.485 1.00 46.67 363 MET A O 1
ATOM 662 N N . ASP A 1 215 ? -25.682 38.590 28.537 1.00 52.02 364 ASP A N 1
ATOM 663 C CA . ASP A 1 215 ? -25.246 38.205 29.906 1.00 54.12 364 ASP A CA 1
ATOM 664 C C . ASP A 1 215 ? -23.710 38.229 29.987 1.00 56.27 364 ASP A C 1
ATOM 665 O O . ASP A 1 215 ? -23.163 38.844 30.940 1.00 52.17 364 ASP A O 1
ATOM 670 N N . LEU A 1 216 ? -23.033 37.590 29.029 1.00 50.63 365 LEU A N 1
ATOM 671 C CA . LEU A 1 216 ? -21.546 37.513 28.995 1.00 51.17 365 LEU A CA 1
ATOM 672 C C . LEU A 1 216 ? -20.964 38.903 28.731 1.00 45.91 365 LEU A C 1
ATOM 673 O O . LEU A 1 216 ? -20.003 39.269 29.434 1.00 45.22 365 LEU A O 1
ATOM 678 N N . LYS A 1 217 ? -21.551 39.670 27.814 1.00 48.76 366 LYS A N 1
ATOM 679 C CA . LYS A 1 217 ? -21.130 41.077 27.556 1.00 50.89 366 LYS A CA 1
ATOM 680 C C . LYS A 1 217 ? -21.274 41.923 28.835 1.00 52.10 366 LYS A C 1
ATOM 681 O O . LYS A 1 217 ? -20.288 42.597 29.223 1.00 50.82 366 LYS A O 1
ATOM 687 N N . ASN A 1 218 ? -22.435 41.877 29.493 1.00 49.87 367 ASN A N 1
ATOM 688 C CA . ASN A 1 218 ? -22.715 42.683 30.716 1.00 48.68 367 ASN A CA 1
ATOM 689 C C . ASN A 1 218 ? -21.715 42.315 31.815 1.00 50.03 367 ASN A C 1
ATOM 690 O O . ASN A 1 218 ? -21.100 43.256 32.413 1.00 44.39 367 ASN A O 1
ATOM 695 N N . GLU A 1 219 ? -21.550 41.008 32.049 1.00 49.64 368 GLU A N 1
ATOM 696 C CA . GLU A 1 219 ? -20.623 40.427 33.059 1.00 52.84 368 GLU A CA 1
ATOM 697 C C . GLU A 1 219 ? -19.203 40.945 32.809 1.00 52.39 368 GLU A C 1
ATOM 698 O O . GLU A 1 219 ? -18.525 41.311 33.801 1.00 51.94 368 GLU A O 1
ATOM 704 N N . LEU A 1 220 ? -18.774 40.972 31.540 1.00 53.60 369 LEU A N 1
ATOM 705 C CA . LEU A 1 220 ? -17.418 41.429 31.138 1.00 52.79 369 LEU A CA 1
ATOM 706 C C . LEU A 1 220 ? -17.297 42.936 31.401 1.00 50.67 369 LEU A C 1
ATOM 707 O O . LEU A 1 220 ? -16.311 43.339 32.064 1.00 49.86 369 LEU A O 1
ATOM 712 N N . MET A 1 221 ? -18.262 43.726 30.926 1.00 46.95 370 MET A N 1
ATOM 713 C CA . MET A 1 221 ? -18.291 45.207 31.129 1.00 56.18 370 MET A CA 1
ATOM 714 C C . MET A 1 221 ? -18.169 45.532 32.627 1.00 54.30 370 MET A C 1
ATOM 715 O O . MET A 1 221 ? -17.287 46.342 32.973 1.00 52.16 370 MET A O 1
ATOM 720 N N . TYR A 1 222 ? -18.959 44.868 33.482 1.00 53.95 371 TYR A N 1
ATOM 721 C CA . TYR A 1 222 ? -18.957 45.070 34.957 1.00 53.83 371 TYR A CA 1
ATOM 722 C C . TYR A 1 222 ? -17.565 44.752 35.533 1.00 58.60 371 TYR A C 1
ATOM 723 O O . TYR A 1 222 ? -17.028 45.568 36.327 1.00 56.42 371 TYR A O 1
ATOM 732 N N . GLN A 1 223 ? -16.973 43.620 35.142 1.00 55.04 372 GLN A N 1
ATOM 733 C CA . GLN A 1 223 ? -15.655 43.160 35.672 1.00 54.60 372 GLN A CA 1
ATOM 734 C C . GLN A 1 223 ? -14.596 44.245 35.400 1.00 44.95 372 GLN A C 1
ATOM 735 O O . GLN A 1 223 ? -13.820 44.554 36.332 1.00 48.75 372 GLN A O 1
ATOM 741 N N . LEU A 1 224 ? -14.585 44.805 34.187 1.00 44.19 373 LEU A N 1
ATOM 742 C CA . LEU A 1 224 ? -13.613 45.836 33.716 1.00 52.87 373 LEU A CA 1
ATOM 743 C C . LEU A 1 224 ? -13.820 47.170 34.460 1.00 55.76 373 LEU A C 1
ATOM 744 O O . LEU A 1 224 ? -12.793 47.846 34.697 1.00 54.20 373 LEU A O 1
ATOM 749 N N . GLU A 1 225 ? -15.073 47.547 34.780 1.00 55.89 374 GLU A N 1
ATOM 750 C CA . GLU A 1 225 ? -15.425 48.728 35.630 1.00 58.78 374 GLU A CA 1
ATOM 751 C C . GLU A 1 225 ? -14.831 48.596 37.044 1.00 59.24 374 GLU A C 1
ATOM 752 O O . GLU A 1 225 ? -14.309 49.607 37.564 1.00 57.22 374 GLU A O 1
ATOM 758 N N . GLN A 1 226 ? -14.917 47.403 37.647 1.00 53.81 375 GLN A N 1
ATOM 759 C CA . GLN A 1 226 ? -14.729 47.200 39.105 1.00 53.16 375 GLN A CA 1
ATOM 760 C C . GLN A 1 226 ? -13.271 46.850 39.453 1.00 56.43 375 GLN A C 1
ATOM 761 O O . GLN A 1 226 ? -12.865 47.114 40.624 1.00 52.01 375 GLN A O 1
ATOM 767 N N . ASP A 1 227 ? -12.499 46.284 38.516 1.00 51.44 376 ASP A N 1
ATOM 768 C CA . ASP A 1 227 ? -11.230 45.578 38.845 1.00 55.75 376 ASP A CA 1
ATOM 769 C C . ASP A 1 227 ? -10.033 46.403 38.362 1.00 52.43 376 ASP A C 1
ATOM 770 O O . ASP A 1 227 ? -9.664 46.270 37.186 1.00 52.74 376 ASP A O 1
ATOM 775 N N . HIS A 1 228 ? -9.418 47.179 39.258 1.00 57.04 377 HIS A N 1
ATOM 776 C CA . HIS A 1 228 ? -8.279 48.090 38.946 1.00 62.27 377 HIS A CA 1
ATOM 777 C C . HIS A 1 228 ? -7.015 47.288 38.631 1.00 56.26 377 HIS A C 1
ATOM 778 O O . HIS A 1 228 ? -6.195 47.817 37.856 1.00 53.35 377 HIS A O 1
ATOM 785 N N . ASP A 1 229 ? -6.842 46.100 39.228 1.00 54.33 378 ASP A N 1
ATOM 786 C CA . ASP A 1 229 ? -5.699 45.201 38.907 1.00 56.39 378 ASP A CA 1
ATOM 787 C C . ASP A 1 229 ? -5.865 44.693 37.465 1.00 54.45 378 ASP A C 1
ATOM 788 O O . ASP A 1 229 ? -4.856 44.741 36.717 1.00 55.24 378 ASP A O 1
ATOM 793 N N . LEU A 1 230 ? -7.076 44.266 37.078 1.00 45.09 379 LEU A N 1
ATOM 794 C CA . LEU A 1 230 ? -7.408 43.840 35.690 1.00 44.18 379 LEU A CA 1
ATOM 795 C C . LEU A 1 230 ? -7.180 45.004 34.721 1.00 45.97 379 LEU A C 1
ATOM 796 O O . LEU A 1 230 ? -6.591 44.776 33.638 1.00 45.71 379 LEU A O 1
ATOM 801 N N . GLN A 1 231 ? -7.646 46.206 35.069 1.00 45.10 380 GLN A N 1
ATOM 802 C CA . GLN A 1 231 ? -7.478 47.410 34.210 1.00 47.87 380 GLN A CA 1
ATOM 803 C C . GLN A 1 231 ? -5.995 47.582 33.895 1.00 45.24 380 GLN A C 1
ATOM 804 O O . GLN A 1 231 ? -5.690 47.882 32.732 1.00 49.10 380 GLN A O 1
ATOM 810 N N . ALA A 1 232 ? -5.116 47.391 34.888 1.00 41.72 381 ALA A N 1
ATOM 811 C CA . ALA A 1 232 ? -3.652 47.545 34.727 1.00 46.51 381 ALA A CA 1
ATOM 812 C C . ALA A 1 232 ? -3.086 46.406 33.851 1.00 48.10 381 ALA A C 1
ATOM 813 O O . ALA A 1 232 ? -2.143 46.682 33.078 1.00 47.36 381 ALA A O 1
ATOM 815 N N . ILE A 1 233 ? -3.634 45.183 33.953 1.00 46.78 382 ILE A N 1
ATOM 816 C CA . ILE A 1 233 ? -3.256 44.020 33.085 1.00 46.51 382 ILE A CA 1
ATOM 817 C C . ILE A 1 233 ? -3.636 44.335 31.633 1.00 42.00 382 ILE A C 1
ATOM 818 O O . ILE A 1 233 ? -2.760 44.174 30.771 1.00 43.37 382 ILE A O 1
ATOM 823 N N . LEU A 1 234 ? -4.861 44.803 31.379 1.00 46.67 383 LEU A N 1
ATOM 824 C CA . LEU A 1 234 ? -5.319 45.251 30.032 1.00 47.21 383 LEU A CA 1
ATOM 825 C C . LEU A 1 234 ? -4.387 46.338 29.484 1.00 49.08 383 LEU A C 1
ATOM 826 O O . LEU A 1 234 ? -4.153 46.326 28.276 1.00 48.98 383 LEU A O 1
ATOM 831 N N . GLN A 1 235 ? -3.865 47.235 30.321 1.00 46.00 384 GLN A N 1
ATOM 832 C CA . GLN A 1 235 ? -3.022 48.355 29.825 1.00 48.99 384 GLN A CA 1
ATOM 833 C C . GLN A 1 235 ? -1.687 47.822 29.291 1.00 46.52 384 GLN A C 1
ATOM 834 O O . GLN A 1 235 ? -1.224 48.387 28.268 1.00 38.32 384 GLN A O 1
ATOM 840 N N . GLU A 1 236 ? -1.096 46.818 29.955 1.00 44.92 385 GLU A N 1
ATOM 841 C CA . GLU A 1 236 ? 0.096 46.061 29.467 1.00 51.84 385 GLU A CA 1
ATOM 842 C C . GLU A 1 236 ? -0.206 45.372 28.126 1.00 50.17 385 GLU A C 1
ATOM 843 O O . GLU A 1 236 ? 0.695 45.357 27.252 1.00 50.18 385 GLU A O 1
ATOM 849 N N . ARG A 1 237 ? -1.391 44.761 27.999 1.00 45.50 386 ARG A N 1
ATOM 850 C CA . ARG A 1 237 ? -1.836 44.057 26.770 1.00 47.56 386 ARG A CA 1
ATOM 851 C C . ARG A 1 237 ? -1.752 45.050 25.616 1.00 49.19 386 ARG A C 1
ATOM 852 O O . ARG A 1 237 ? -1.229 44.695 24.532 1.00 46.78 386 ARG A O 1
ATOM 860 N N . GLU A 1 238 ? -2.258 46.259 25.845 1.00 48.07 387 GLU A N 1
ATOM 861 C CA . GLU A 1 238 ? -2.522 47.237 24.761 1.00 47.17 387 GLU A CA 1
ATOM 862 C C . GLU A 1 238 ? -1.184 47.784 24.242 1.00 41.34 387 GLU A C 1
ATOM 863 O O . GLU A 1 238 ? -1.193 48.434 23.203 1.00 45.22 387 GLU A O 1
ATOM 869 N N . LEU A 1 239 ? -0.070 47.520 24.934 1.00 42.63 388 LEU A N 1
ATOM 870 C CA . LEU A 1 239 ? 1.292 47.949 24.514 1.00 43.92 388 LEU A CA 1
ATOM 871 C C . LEU A 1 239 ? 2.038 46.844 23.754 1.00 48.43 388 LEU A C 1
ATOM 872 O O . LEU A 1 239 ? 3.138 47.159 23.259 1.00 44.59 388 LEU A O 1
ATOM 877 N N . LEU A 1 240 ? 1.510 45.607 23.678 1.00 48.95 389 LEU A N 1
ATOM 878 C CA . LEU A 1 240 ? 2.184 44.505 22.934 1.00 43.86 389 LEU A CA 1
ATOM 879 C C . LEU A 1 240 ? 2.178 44.852 21.448 1.00 44.40 389 LEU A C 1
ATOM 880 O O . LEU A 1 240 ? 1.215 45.444 20.961 1.00 41.48 389 LEU A O 1
ATOM 885 N N . PRO A 1 241 ? 3.277 44.547 20.708 1.00 43.38 390 PRO A N 1
ATOM 886 C CA . PRO A 1 241 ? 3.388 44.902 19.293 1.00 39.83 390 PRO A CA 1
ATOM 887 C C . PRO A 1 241 ? 2.188 44.468 18.448 1.00 40.65 390 PRO A C 1
ATOM 888 O O . PRO A 1 241 ? 1.840 45.165 17.542 1.00 40.54 390 PRO A O 1
ATOM 892 N N . VAL A 1 242 ? 1.547 43.354 18.781 1.00 43.01 391 VAL A N 1
ATOM 893 C CA . VAL A 1 242 ? 0.429 42.823 17.949 1.00 46.66 391 VAL A CA 1
ATOM 894 C C . VAL A 1 242 ? -0.797 43.741 18.061 1.00 45.76 391 VAL A C 1
ATOM 895 O O . VAL A 1 242 ? -1.664 43.678 17.151 1.00 43.42 391 VAL A O 1
ATOM 899 N N . LYS A 1 243 ? -0.892 44.551 19.123 1.00 46.02 392 LYS A N 1
ATOM 900 C CA . LYS A 1 243 ? -2.113 45.356 19.421 1.00 48.53 392 LYS A CA 1
ATOM 901 C C . LYS A 1 243 ? -2.490 46.277 18.248 1.00 46.70 392 LYS A C 1
ATOM 902 O O . LYS A 1 243 ? -3.685 46.340 17.907 1.00 49.27 392 LYS A O 1
ATOM 908 N N . LYS A 1 244 ? -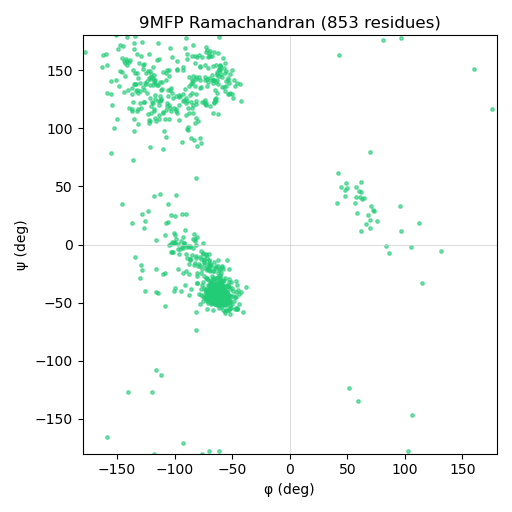1.507 46.925 17.618 1.00 49.59 393 LYS A N 1
ATOM 909 C CA . LYS A 1 244 ? -1.753 47.896 16.516 1.00 52.93 393 LYS A CA 1
ATOM 910 C C . LYS A 1 244 ? -2.337 47.196 15.275 1.00 52.78 393 LYS A C 1
ATOM 911 O O . LYS A 1 244 ? -2.868 47.928 14.414 1.00 49.47 393 LYS A O 1
ATOM 917 N N . PHE A 1 245 ? -2.276 45.853 15.176 1.00 49.87 394 PHE A N 1
ATOM 918 C CA . PHE A 1 245 ? -2.773 45.089 13.999 1.00 45.71 394 PHE A CA 1
ATOM 919 C C . PHE A 1 245 ? -4.145 44.482 14.265 1.00 44.72 394 PHE A C 1
ATOM 920 O O . PHE A 1 245 ? -4.648 43.781 13.362 1.00 49.41 394 PHE A O 1
ATOM 928 N N . GLU A 1 246 ? -4.717 44.717 15.448 1.00 49.02 395 GLU A N 1
ATOM 929 C CA . GLU A 1 246 ? -5.984 44.065 15.896 1.00 52.83 395 GLU A CA 1
ATOM 930 C C . GLU A 1 246 ? -7.012 44.117 14.762 1.00 50.71 395 GLU A C 1
ATOM 931 O O . GLU A 1 246 ? -7.492 43.042 14.369 1.00 52.43 395 GLU A O 1
ATOM 937 N N . SER A 1 247 ? -7.306 45.319 14.248 1.00 54.73 396 SER A N 1
ATOM 938 C CA . SER A 1 247 ? -8.385 45.603 13.258 1.00 53.20 396 SER A CA 1
ATOM 939 C C . SER A 1 247 ? -8.154 44.806 11.979 1.00 49.37 396 SER A C 1
ATOM 940 O O . SER A 1 247 ? -9.120 44.192 11.470 1.00 48.36 396 SER A O 1
ATOM 943 N N . GLU A 1 248 ? -6.921 44.873 11.471 1.00 46.08 397 GLU A N 1
ATOM 944 C CA . GLU A 1 248 ? -6.455 44.170 10.247 1.00 48.71 397 GLU A CA 1
ATOM 945 C C . GLU A 1 248 ? -6.644 42.652 10.433 1.00 46.67 397 GLU A C 1
ATOM 946 O O . GLU A 1 248 ? -7.251 42.027 9.534 1.00 42.61 397 GLU A O 1
ATOM 952 N N . ILE A 1 249 ? -6.210 42.087 11.576 1.00 47.69 398 ILE A N 1
ATOM 953 C CA . ILE A 1 249 ? -6.297 40.613 11.858 1.00 43.42 398 ILE A CA 1
ATOM 954 C C . ILE A 1 249 ? -7.772 40.205 11.809 1.00 47.46 398 ILE A C 1
ATOM 955 O O . ILE A 1 249 ? -8.078 39.229 11.121 1.00 52.27 398 ILE A O 1
ATOM 960 N N . LEU A 1 250 ? -8.661 40.961 12.462 1.00 48.34 399 LEU A N 1
ATOM 961 C CA . LEU A 1 250 ? -10.104 40.606 12.575 1.00 49.63 399 LEU A CA 1
ATOM 962 C C . LEU A 1 250 ? -10.781 40.717 11.210 1.00 50.66 399 LEU A C 1
ATOM 963 O O . LEU A 1 250 ? -11.645 39.872 10.921 1.00 50.85 399 LEU A O 1
ATOM 968 N N . GLU A 1 251 ? -10.393 41.711 10.410 1.00 59.70 400 GLU A N 1
ATOM 969 C CA . GLU A 1 251 ? -10.947 41.944 9.047 1.00 63.17 400 GLU A CA 1
ATOM 970 C C . GLU A 1 251 ? -10.530 40.773 8.152 1.00 54.06 400 GLU A C 1
ATOM 971 O O . GLU A 1 251 ? -11.414 40.189 7.460 1.00 44.76 400 GLU A O 1
ATOM 977 N N . ALA A 1 252 ? -9.231 40.449 8.174 1.00 49.17 401 ALA A N 1
ATOM 978 C CA . ALA A 1 252 ? -8.639 39.311 7.429 1.00 50.45 401 ALA A CA 1
ATOM 979 C C . ALA A 1 252 ? -9.350 38.005 7.830 1.00 50.34 401 ALA A C 1
ATOM 980 O O . ALA A 1 252 ? -9.742 37.284 6.911 1.00 48.61 401 ALA A O 1
ATOM 982 N N . ILE A 1 253 ? -9.573 37.725 9.124 1.00 47.09 402 ILE A N 1
ATOM 983 C CA . ILE A 1 253 ? -10.244 36.457 9.555 1.00 49.76 402 ILE A CA 1
ATOM 984 C C . ILE A 1 253 ? -11.698 36.459 9.072 1.00 50.70 402 ILE A C 1
ATOM 985 O O . ILE A 1 253 ? -12.174 35.407 8.627 1.00 44.90 402 ILE A O 1
ATOM 990 N N . SER A 1 254 ? -12.411 37.577 9.200 1.00 53.82 403 SER A N 1
ATOM 991 C CA . SER A 1 254 ? -13.853 37.636 8.842 1.00 55.50 403 SER A CA 1
ATOM 992 C C . SER A 1 254 ? -14.053 37.332 7.348 1.00 50.96 403 SER A C 1
ATOM 993 O O . SER A 1 254 ? -15.060 36.714 7.023 1.00 50.01 403 SER A O 1
ATOM 996 N N . GLN A 1 255 ? -13.111 37.704 6.477 1.00 57.75 404 GLN A N 1
ATOM 997 C CA . GLN A 1 255 ? -13.294 37.668 4.998 1.00 62.19 404 GLN A CA 1
ATOM 998 C C . GLN A 1 255 ? -12.620 36.438 4.362 1.00 63.73 404 GLN A C 1
ATOM 999 O O . GLN A 1 255 ? -12.824 36.226 3.145 1.00 61.21 404 GLN A O 1
ATOM 1005 N N . ASN A 1 256 ? -11.862 35.643 5.127 1.00 55.12 405 ASN A N 1
ATOM 1006 C CA . ASN A 1 256 ? -11.123 34.478 4.577 1.00 53.16 405 ASN A CA 1
ATOM 1007 C C . ASN A 1 256 ? -11.250 33.250 5.496 1.00 52.63 405 ASN A C 1
ATOM 1008 O O . ASN A 1 256 ? -10.965 33.357 6.718 1.00 50.30 405 ASN A O 1
ATOM 1013 N N . SER A 1 257 ? -11.631 32.122 4.893 1.00 44.96 406 SER A N 1
ATOM 1014 C CA . SER A 1 257 ? -11.583 30.748 5.449 1.00 45.95 406 SER A CA 1
ATOM 1015 C C . SER A 1 257 ? -10.240 30.479 6.142 1.00 44.82 406 SER A C 1
ATOM 1016 O O . SER A 1 257 ? -10.247 29.829 7.203 1.00 46.55 406 SER A O 1
ATOM 1019 N N . VAL A 1 258 ? -9.129 30.963 5.584 1.00 41.67 407 VAL A N 1
ATOM 1020 C CA . VAL A 1 258 ? -7.775 30.649 6.110 1.00 41.61 407 VAL A CA 1
ATOM 1021 C C . VAL A 1 258 ? -6.909 31.905 6.029 1.00 44.38 407 VAL A C 1
ATOM 1022 O O . VAL A 1 258 ? -6.879 32.526 4.960 1.00 47.58 407 VAL A O 1
ATOM 1026 N N . ILE A 1 259 ? -6.197 32.228 7.109 1.00 41.15 408 ILE A N 1
ATOM 1027 C CA . ILE A 1 259 ? -5.101 33.235 7.077 1.00 44.18 408 ILE A CA 1
ATOM 1028 C C . ILE A 1 259 ? -3.873 32.672 7.792 1.00 42.33 408 ILE A C 1
ATOM 1029 O O . ILE A 1 259 ? -3.994 31.710 8.593 1.00 42.71 408 ILE A O 1
ATOM 1034 N N . ILE A 1 260 ? -2.749 33.320 7.535 1.00 39.71 409 ILE A N 1
ATOM 1035 C CA . ILE A 1 260 ? -1.475 33.155 8.270 1.00 40.29 409 ILE A CA 1
ATOM 1036 C C . ILE A 1 260 ? -1.201 34.476 8.976 1.00 41.16 409 ILE A C 1
ATOM 1037 O O . ILE A 1 260 ? -1.336 35.549 8.329 1.00 43.08 409 ILE A O 1
ATOM 1042 N N . ILE A 1 261 ? -0.769 34.400 10.229 1.00 39.24 410 ILE A N 1
ATOM 1043 C CA . ILE A 1 261 ? -0.252 35.581 10.959 1.00 41.64 410 ILE A CA 1
ATOM 1044 C C . ILE A 1 261 ? 1.222 35.309 11.222 1.00 43.30 410 ILE A C 1
ATOM 1045 O O . ILE A 1 261 ? 1.568 34.265 11.834 1.00 44.09 410 ILE A O 1
ATOM 1050 N N . ARG A 1 262 ? 2.056 36.229 10.757 1.00 43.44 411 ARG A N 1
ATOM 1051 C CA . ARG A 1 262 ? 3.518 36.077 10.729 1.00 41.44 411 ARG A CA 1
ATOM 1052 C C . ARG A 1 262 ? 4.139 37.249 11.489 1.00 40.97 411 ARG A C 1
ATOM 1053 O O . ARG A 1 262 ? 3.776 38.378 11.201 1.00 45.11 411 ARG A O 1
ATOM 1061 N N . GLY A 1 263 ? 5.053 36.985 12.415 1.00 41.22 412 GLY A N 1
ATOM 1062 C CA . GLY A 1 263 ? 5.809 38.050 13.088 1.00 41.20 412 GLY A CA 1
ATOM 1063 C C . GLY A 1 263 ? 6.828 37.505 14.057 1.00 41.65 412 GLY A C 1
ATOM 1064 O O . GLY A 1 263 ? 6.728 36.312 14.415 1.00 43.07 412 GLY A O 1
ATOM 1065 N N . ALA A 1 264 ? 7.757 38.358 14.487 1.00 44.44 413 ALA A N 1
ATOM 1066 C CA . ALA A 1 264 ? 8.817 38.001 15.459 1.00 51.39 413 ALA A CA 1
ATOM 1067 C C . ALA A 1 264 ? 8.174 37.324 16.675 1.00 49.58 413 ALA A C 1
ATOM 1068 O O . ALA A 1 264 ? 7.013 37.612 16.988 1.00 51.14 413 ALA A O 1
ATOM 1070 N N . THR A 1 265 ? 8.907 36.431 17.320 1.00 49.95 414 THR A N 1
ATOM 1071 C CA . THR A 1 265 ? 8.532 35.866 18.631 1.00 48.97 414 THR A CA 1
ATOM 1072 C C . THR A 1 265 ? 8.510 37.008 19.660 1.00 53.61 414 THR A C 1
ATOM 1073 O O . THR A 1 265 ? 9.480 37.790 19.711 1.00 50.20 414 THR A O 1
ATOM 1077 N N . GLY A 1 266 ? 7.422 37.110 20.421 1.00 53.79 415 GLY A N 1
ATOM 1078 C CA . GLY A 1 266 ? 7.237 38.117 21.477 1.00 51.79 415 GLY A CA 1
ATOM 1079 C C . GLY A 1 266 ? 6.280 39.224 21.077 1.00 47.55 415 GLY A C 1
ATOM 1080 O O . GLY A 1 266 ? 6.009 40.084 21.935 1.00 48.36 415 GLY A O 1
ATOM 1081 N N . CYS A 1 267 ? 5.746 39.207 19.852 1.00 46.49 416 CYS A N 1
ATOM 1082 C CA . CYS A 1 267 ? 4.801 40.247 19.367 1.00 44.02 416 CYS A CA 1
ATOM 1083 C C . CYS A 1 267 ? 3.463 40.144 20.110 1.00 43.35 416 CYS A C 1
ATOM 1084 O O . CYS A 1 267 ? 2.795 41.175 20.231 1.00 46.81 416 CYS A O 1
ATOM 1087 N N . GLY A 1 268 ? 3.060 38.939 20.525 1.00 42.64 417 GLY A N 1
ATOM 1088 C CA . GLY A 1 268 ? 1.761 38.670 21.186 1.00 42.14 417 GLY A CA 1
ATOM 1089 C C . GLY A 1 268 ? 0.793 37.835 20.350 1.00 41.29 417 GLY A C 1
ATOM 1090 O O . GLY A 1 268 ? -0.394 37.839 20.671 1.00 38.75 417 GLY A O 1
ATOM 1091 N N . LYS A 1 269 ? 1.249 37.104 19.329 1.00 43.74 418 LYS A N 1
ATOM 1092 C CA . LYS A 1 269 ? 0.337 36.274 18.493 1.00 42.04 418 LYS A CA 1
ATOM 1093 C C . LYS A 1 269 ? -0.374 35.244 19.389 1.00 38.26 418 LYS A C 1
ATOM 1094 O O . LYS A 1 269 ? -1.607 35.151 19.344 1.00 38.45 418 LYS A O 1
ATOM 1100 N N . THR A 1 270 ? 0.372 34.486 20.189 1.00 39.24 419 THR A N 1
ATOM 1101 C CA . THR A 1 270 ? -0.169 33.312 20.939 1.00 40.05 419 THR A CA 1
ATOM 1102 C C . THR A 1 270 ? -1.180 33.757 22.009 1.00 40.55 419 THR A C 1
ATOM 1103 O O . THR A 1 270 ? -2.292 33.166 22.071 1.00 42.35 419 THR A O 1
ATOM 1107 N N . THR A 1 271 ? -0.814 34.743 22.836 1.00 39.24 420 THR A N 1
ATOM 1108 C CA . THR A 1 271 ? -1.642 35.189 23.989 1.00 38.70 420 THR A CA 1
ATOM 1109 C C . THR A 1 271 ? -2.750 36.126 23.534 1.00 37.52 420 THR A C 1
ATOM 1110 O O . THR A 1 271 ? -3.815 36.011 24.124 1.00 41.96 420 THR A O 1
ATOM 1114 N N . GLN A 1 272 ? -2.541 36.954 22.506 1.00 39.71 421 GLN A N 1
ATOM 1115 C CA . GLN A 1 272 ? -3.478 38.064 22.182 1.00 41.42 421 GLN A CA 1
ATOM 1116 C C . GLN A 1 272 ? -4.519 37.666 21.129 1.00 43.65 421 GLN A C 1
ATOM 1117 O O . GLN A 1 272 ? -5.666 38.130 21.257 1.00 43.58 421 GLN A O 1
ATOM 1123 N N . VAL A 1 273 ? -4.161 36.907 20.093 1.00 42.84 422 VAL A N 1
ATOM 1124 C CA . VAL A 1 273 ? -5.047 36.752 18.901 1.00 37.80 422 VAL A CA 1
ATOM 1125 C C . VAL A 1 273 ? -6.318 35.990 19.257 1.00 37.89 422 VAL A C 1
ATOM 1126 O O . VAL A 1 273 ? -7.372 36.273 18.701 1.00 41.77 422 VAL A O 1
ATOM 1130 N N . PRO A 1 274 ? -6.287 34.912 20.069 1.00 35.39 423 PRO A N 1
ATOM 1131 C CA . PRO A 1 274 ? -7.532 34.251 20.446 1.00 39.25 423 PRO A CA 1
ATOM 1132 C C . PRO A 1 274 ? -8.441 35.204 21.262 1.00 40.44 423 PRO A C 1
ATOM 1133 O O . PRO A 1 274 ? -9.650 35.155 21.092 1.00 39.06 423 PRO A O 1
ATOM 1137 N N . GLN A 1 275 ? -7.852 36.043 22.127 1.00 39.51 424 GLN A N 1
ATOM 1138 C CA . GLN A 1 275 ? -8.590 37.074 22.920 1.00 40.45 424 GLN A CA 1
ATOM 1139 C C . GLN A 1 275 ? -9.225 38.090 21.983 1.00 40.15 424 GLN A C 1
ATOM 1140 O O . GLN A 1 275 ? -10.421 38.330 22.172 1.00 38.10 424 GLN A O 1
ATOM 1146 N N . PHE A 1 276 ? -8.490 38.604 20.981 1.00 39.04 425 PHE A N 1
ATOM 1147 C CA . PHE A 1 276 ? -9.039 39.609 20.038 1.00 42.65 425 PHE A CA 1
ATOM 1148 C C . PHE A 1 276 ? -10.307 39.050 19.416 1.00 43.14 425 PHE A C 1
ATOM 1149 O O . PHE A 1 276 ? -11.268 39.801 19.253 1.00 47.20 425 PHE A O 1
ATOM 1157 N N . ILE A 1 277 ? -10.280 37.767 19.055 1.00 46.59 426 ILE A N 1
ATOM 1158 C CA . ILE A 1 277 ? -11.386 37.128 18.299 1.00 40.81 426 ILE A CA 1
ATOM 1159 C C . ILE A 1 277 ? -12.573 37.002 19.248 1.00 45.50 426 ILE A C 1
ATOM 1160 O O . ILE A 1 277 ? -13.688 37.362 18.842 1.00 44.35 426 ILE A O 1
ATOM 1165 N N . LEU A 1 278 ? -12.333 36.455 20.441 1.00 46.43 427 LEU A N 1
ATOM 1166 C CA . LEU A 1 278 ? -13.392 36.240 21.454 1.00 49.05 427 LEU A CA 1
ATOM 1167 C C . LEU A 1 278 ? -14.016 37.604 21.800 1.00 48.29 427 LEU A C 1
ATOM 1168 O O . LEU A 1 278 ? -15.242 37.760 21.625 1.00 41.17 427 LEU A O 1
ATOM 1173 N N . ASP A 1 279 ? -13.191 38.580 22.182 1.00 43.64 428 ASP A N 1
ATOM 1174 C CA . ASP A 1 279 ? -13.676 39.933 22.585 1.00 48.23 428 ASP A CA 1
ATOM 1175 C C . ASP A 1 279 ? -14.376 40.631 21.416 1.00 53.87 428 ASP A C 1
ATOM 1176 O O . ASP A 1 279 ? -15.316 41.388 21.695 1.00 57.36 428 ASP A O 1
ATOM 1181 N N . ASP A 1 280 ? -13.975 40.387 20.167 1.00 52.58 429 ASP A N 1
ATOM 1182 C CA . ASP A 1 280 ? -14.709 40.954 19.004 1.00 54.38 429 ASP A CA 1
ATOM 1183 C C . ASP A 1 280 ? -16.148 40.408 18.992 1.00 50.90 429 ASP A C 1
ATOM 1184 O O . ASP A 1 280 ? -17.054 41.179 18.692 1.00 53.62 429 ASP A O 1
ATOM 1189 N N . PHE A 1 281 ? -16.359 39.132 19.316 1.00 48.55 430 PHE A N 1
ATOM 1190 C CA . PHE A 1 281 ? -17.703 38.499 19.329 1.00 48.64 430 PHE A CA 1
ATOM 1191 C C . PHE A 1 281 ? -18.492 38.991 20.559 1.00 50.67 430 PHE A C 1
ATOM 1192 O O . PHE A 1 281 ? -19.697 39.291 20.436 1.00 54.37 430 PHE A O 1
ATOM 1200 N N . ILE A 1 282 ? -17.856 39.059 21.726 1.00 54.50 431 ILE A N 1
ATOM 1201 C CA . ILE A 1 282 ? -18.514 39.492 23.000 1.00 56.54 431 ILE A CA 1
ATOM 1202 C C . ILE A 1 282 ? -18.992 40.947 22.854 1.00 58.88 431 ILE A C 1
ATOM 1203 O O . ILE A 1 282 ? -20.175 41.203 23.150 1.00 58.18 431 ILE A O 1
ATOM 1208 N N . GLN A 1 283 ? -18.134 41.841 22.362 1.00 59.10 432 GLN A N 1
ATOM 1209 C CA . GLN A 1 283 ? -18.425 43.292 22.201 1.00 61.38 432 GLN A CA 1
ATOM 1210 C C . GLN A 1 283 ? -19.417 43.569 21.056 1.00 62.70 432 GLN A C 1
ATOM 1211 O O . GLN A 1 283 ? -20.036 44.638 21.107 1.00 60.99 432 GLN A O 1
ATOM 1217 N N . ASN A 1 284 ? -19.594 42.671 20.078 1.00 59.72 433 ASN A N 1
ATOM 1218 C CA . ASN A 1 284 ? -20.583 42.851 18.974 1.00 59.39 433 ASN A CA 1
ATOM 1219 C C . ASN A 1 284 ? -21.828 41.986 19.217 1.00 53.91 433 ASN A C 1
ATOM 1220 O O . ASN A 1 284 ? -22.503 41.642 18.217 1.00 55.81 433 ASN A O 1
ATOM 1225 N N . ASP A 1 285 ? -22.121 41.657 20.484 1.00 56.26 434 ASP A N 1
ATOM 1226 C CA . ASP A 1 285 ? -23.379 41.004 20.955 1.00 58.11 434 ASP A CA 1
ATOM 1227 C C . ASP A 1 285 ? -23.549 39.630 20.289 1.00 64.04 434 ASP A C 1
ATOM 1228 O O . ASP A 1 285 ? -24.700 39.267 19.944 1.00 57.33 434 ASP A O 1
ATOM 1233 N N . ARG A 1 286 ? -22.457 38.866 20.153 1.00 73.34 435 ARG A N 1
ATOM 1234 C CA . ARG A 1 286 ? -22.463 37.527 19.496 1.00 73.97 435 ARG A CA 1
ATOM 1235 C C . ARG A 1 286 ? -21.630 36.504 20.286 1.00 61.75 435 ARG A C 1
ATOM 1236 O O . ARG A 1 286 ? -21.295 35.460 19.704 1.00 54.12 435 ARG A O 1
ATOM 1244 N N . ALA A 1 287 ? -21.332 36.759 21.561 1.00 55.27 436 ALA A N 1
ATOM 1245 C CA . ALA A 1 287 ? -20.534 35.863 22.436 1.00 54.75 436 ALA A CA 1
ATOM 1246 C C . ALA A 1 287 ? -20.867 34.385 22.156 1.00 53.60 436 ALA A C 1
ATOM 1247 O O . ALA A 1 287 ? -19.941 33.562 22.175 1.00 54.55 436 ALA A O 1
ATOM 1249 N N . ALA A 1 288 ? -22.127 34.068 21.864 1.00 45.81 437 ALA A N 1
ATOM 1250 C CA . ALA A 1 288 ? -22.668 32.697 21.729 1.00 48.14 437 ALA A CA 1
ATOM 1251 C C . ALA A 1 288 ? -22.141 31.993 20.474 1.00 45.45 437 ALA A C 1
ATOM 1252 O O . ALA A 1 288 ? -22.222 30.740 20.437 1.00 46.64 437 ALA A O 1
ATOM 1254 N N . GLU A 1 289 ? -21.685 32.762 19.485 1.00 47.35 438 GLU A N 1
ATOM 1255 C CA . GLU A 1 289 ? -21.267 32.287 18.135 1.00 52.85 438 GLU A CA 1
ATOM 1256 C C . GLU A 1 289 ? -19.751 31.984 18.082 1.00 48.06 438 GLU A C 1
ATOM 1257 O O . GLU A 1 289 ? -19.259 31.687 16.982 1.00 54.78 438 GLU A O 1
ATOM 1263 N N . CYS A 1 290 ? -19.034 32.042 19.208 1.00 44.74 439 CYS A N 1
ATOM 1264 C CA . CYS A 1 290 ? -17.547 31.968 19.290 1.00 43.43 439 CYS A CA 1
ATOM 1265 C C . CYS A 1 290 ? -17.118 30.812 20.204 1.00 46.14 439 CYS A C 1
ATOM 1266 O O . CYS A 1 290 ? -17.398 30.867 21.406 1.00 45.46 439 CYS A O 1
ATOM 1269 N N . ASN A 1 291 ? -16.496 29.777 19.623 1.00 49.94 440 ASN A N 1
ATOM 1270 C CA . ASN A 1 291 ? -15.728 28.725 20.339 1.00 42.87 440 ASN A CA 1
ATOM 1271 C C . ASN A 1 291 ? -14.437 28.476 19.557 1.00 43.96 440 ASN A C 1
ATOM 1272 O O . ASN A 1 291 ? -14.503 28.215 18.358 1.00 50.25 440 ASN A O 1
ATOM 1277 N N . ILE A 1 292 ? -13.298 28.640 20.213 1.00 43.71 441 ILE A N 1
ATOM 1278 C CA . ILE A 1 292 ? -11.967 28.678 19.560 1.00 43.09 441 ILE A CA 1
ATOM 1279 C C . ILE A 1 292 ? -11.162 27.496 20.096 1.00 41.27 441 ILE A C 1
ATOM 1280 O O . ILE A 1 292 ? -11.059 27.392 21.322 1.00 42.91 441 ILE A O 1
ATOM 1285 N N . VAL A 1 293 ? -10.649 26.645 19.201 1.00 41.13 442 VAL A N 1
ATOM 1286 C CA . VAL A 1 293 ? -9.593 25.620 19.489 1.00 40.09 442 VAL A CA 1
ATOM 1287 C C . VAL A 1 293 ? -8.254 26.236 19.100 1.00 34.52 442 VAL A C 1
ATOM 1288 O O . VAL A 1 293 ? -8.147 26.727 17.998 1.00 39.27 442 VAL A O 1
ATOM 1292 N N . VAL A 1 294 ? -7.288 26.237 19.999 1.00 35.44 443 VAL A N 1
ATOM 1293 C CA . VAL A 1 294 ? -5.890 26.652 19.723 1.00 36.11 443 VAL A CA 1
ATOM 1294 C C . VAL A 1 294 ? -5.033 25.413 19.982 1.00 37.91 443 VAL A C 1
ATOM 1295 O O . VAL A 1 294 ? -5.009 24.947 21.157 1.00 36.20 443 VAL A O 1
ATOM 1299 N N . THR A 1 295 ? -4.402 24.879 18.929 1.00 35.74 444 THR A N 1
ATOM 1300 C CA . THR A 1 295 ? -3.440 23.752 19.034 1.00 35.71 444 THR A CA 1
ATOM 1301 C C . THR A 1 295 ? -2.074 24.327 19.349 1.00 34.74 444 THR A C 1
ATOM 1302 O O . THR A 1 295 ? -1.723 25.360 18.779 1.00 36.53 444 THR A O 1
ATOM 1306 N N . GLN A 1 296 ? -1.362 23.667 20.246 1.00 37.08 445 GLN A N 1
ATOM 1307 C CA . GLN A 1 296 ? 0.043 23.957 20.580 1.00 38.21 445 GLN A CA 1
ATOM 1308 C C . GLN A 1 296 ? 0.819 22.679 20.319 1.00 38.02 445 GLN A C 1
ATOM 1309 O O . GLN A 1 296 ? 0.332 21.597 20.613 1.00 38.83 445 GLN A O 1
ATOM 1315 N N . PRO A 1 297 ? 2.064 22.755 19.822 1.00 41.70 446 PRO A N 1
ATOM 1316 C CA . PRO A 1 297 ? 2.847 21.549 19.586 1.00 41.30 446 PRO A CA 1
ATOM 1317 C C . PRO A 1 297 ? 3.388 20.904 20.874 1.00 45.80 446 PRO A C 1
ATOM 1318 O O . PRO A 1 297 ? 3.762 19.756 20.804 1.00 49.21 446 PRO A O 1
ATOM 1322 N N . ARG A 1 298 ? 3.392 21.605 22.012 1.00 41.00 447 ARG A N 1
ATOM 1323 C CA . ARG A 1 298 ? 3.892 21.036 23.295 1.00 46.27 447 ARG A CA 1
ATOM 1324 C C . ARG A 1 298 ? 2.844 21.102 24.412 1.00 43.54 447 ARG A C 1
ATOM 1325 O O . ARG A 1 298 ? 2.173 22.130 24.516 1.00 42.22 447 ARG A O 1
ATOM 1333 N N . ARG A 1 299 ? 2.773 20.037 25.223 1.00 42.78 448 ARG A N 1
ATOM 1334 C CA . ARG A 1 299 ? 2.063 19.951 26.523 1.00 46.04 448 ARG A CA 1
ATOM 1335 C C . ARG A 1 299 ? 2.271 21.241 27.321 1.00 43.92 448 ARG A C 1
ATOM 1336 O O . ARG A 1 299 ? 1.275 21.854 27.693 1.00 36.75 448 ARG A O 1
ATOM 1344 N N . ILE A 1 300 ? 3.522 21.590 27.599 1.00 41.66 449 ILE A N 1
ATOM 1345 C CA . ILE A 1 300 ? 3.890 22.701 28.519 1.00 45.59 449 ILE A CA 1
ATOM 1346 C C . ILE A 1 300 ? 3.283 23.994 27.976 1.00 46.02 449 ILE A C 1
ATOM 1347 O O . ILE A 1 300 ? 2.829 24.814 28.784 1.00 46.10 449 ILE A O 1
ATOM 1352 N N . SER A 1 301 ? 3.235 24.153 26.658 1.00 46.48 450 SER A N 1
ATOM 1353 C CA . SER A 1 301 ? 2.734 25.391 26.015 1.00 46.98 450 SER A CA 1
ATOM 1354 C C . SER A 1 301 ? 1.209 25.462 26.151 1.00 44.92 450 SER A C 1
ATOM 1355 O O . SER A 1 301 ? 0.686 26.555 26.366 1.00 38.60 450 SER A O 1
ATOM 1358 N N . ALA A 1 302 ? 0.505 24.342 26.035 1.00 39.81 451 ALA A N 1
ATOM 1359 C CA . ALA A 1 302 ? -0.971 24.338 26.052 1.00 40.59 451 ALA A CA 1
ATOM 1360 C C . ALA A 1 302 ? -1.442 24.724 27.459 1.00 43.64 451 ALA A C 1
ATOM 1361 O O . ALA A 1 302 ? -2.352 25.546 27.570 1.00 41.52 451 ALA A O 1
ATOM 1363 N N . VAL A 1 303 ? -0.826 24.148 28.490 1.00 39.57 452 VAL A N 1
ATOM 1364 C CA . VAL A 1 303 ? -1.162 24.408 29.911 1.00 42.54 452 VAL A CA 1
ATOM 1365 C C . VAL A 1 303 ? -0.792 25.871 30.241 1.00 42.69 452 VAL A C 1
ATOM 1366 O O . VAL A 1 303 ? -1.683 26.624 30.625 1.00 41.32 452 VAL A O 1
ATOM 1370 N N . SER A 1 304 ? 0.456 26.265 30.022 1.00 40.93 453 SER A N 1
ATOM 1371 C CA . SER A 1 304 ? 1.024 27.592 30.376 1.00 46.49 453 SER A CA 1
ATOM 1372 C C . SER A 1 304 ? 0.279 28.727 29.666 1.00 44.69 453 SER A C 1
ATOM 1373 O O . SER A 1 304 ? 0.006 29.759 30.320 1.00 41.52 453 SER A O 1
ATOM 1376 N N . VAL A 1 305 ? -0.018 28.567 28.376 1.00 38.06 454 VAL A N 1
ATOM 1377 C CA . VAL A 1 305 ? -0.747 29.605 27.605 1.00 37.26 454 VAL A CA 1
ATOM 1378 C C . VAL A 1 305 ? -2.157 29.744 28.198 1.00 39.30 454 VAL A C 1
ATOM 1379 O O . VAL A 1 305 ? -2.617 30.893 28.373 1.00 39.07 454 VAL A O 1
ATOM 1383 N N . ALA A 1 306 ? -2.811 28.637 28.537 1.00 37.35 455 ALA A N 1
ATOM 1384 C CA . ALA A 1 306 ? -4.159 28.667 29.148 1.00 39.70 455 ALA A CA 1
ATOM 1385 C C . ALA A 1 306 ? -4.079 29.461 30.459 1.00 37.15 455 ALA A C 1
ATOM 1386 O O . ALA A 1 306 ? -4.911 30.342 30.660 1.00 35.82 455 ALA A O 1
ATOM 1388 N N . GLU A 1 307 ? -3.088 29.179 31.303 1.00 35.53 456 GLU A N 1
ATOM 1389 C CA . GLU A 1 307 ? -2.935 29.856 32.616 1.00 37.90 456 GLU A CA 1
ATOM 1390 C C . GLU A 1 307 ? -2.699 31.350 32.391 1.00 42.66 456 GLU A C 1
ATOM 1391 O O . GLU A 1 307 ? -3.293 32.152 33.117 1.00 49.77 456 GLU A O 1
ATOM 1397 N N . ARG A 1 308 ? -1.908 31.697 31.381 1.00 40.95 457 ARG A N 1
ATOM 1398 C CA . ARG A 1 308 ? -1.518 33.092 31.103 1.00 41.99 457 ARG A CA 1
ATOM 1399 C C . ARG A 1 308 ? -2.713 33.857 30.553 1.00 41.08 457 ARG A C 1
ATOM 1400 O O . ARG A 1 308 ? -2.932 35.011 31.001 1.00 41.48 457 ARG A O 1
ATOM 1408 N N . VAL A 1 309 ? -3.442 33.264 29.615 1.00 33.91 458 VAL A N 1
ATOM 1409 C CA . VAL A 1 309 ? -4.584 33.966 28.982 1.00 38.26 458 VAL A CA 1
ATOM 1410 C C . VAL A 1 309 ? -5.702 34.128 30.023 1.00 40.49 458 VAL A C 1
ATOM 1411 O O . VAL A 1 309 ? -6.301 35.207 30.041 1.00 45.00 458 VAL A O 1
ATOM 1415 N N . ALA A 1 310 ? -5.966 33.119 30.852 1.00 38.60 459 ALA A N 1
ATOM 1416 C CA . ALA A 1 310 ? -6.885 33.225 32.013 1.00 39.53 459 ALA A CA 1
ATOM 1417 C C . ALA A 1 310 ? -6.495 34.430 32.891 1.00 40.94 459 ALA A C 1
ATOM 1418 O O . ALA A 1 310 ? -7.357 35.257 33.111 1.00 39.63 459 ALA A O 1
ATOM 1420 N N . TYR A 1 311 ? -5.237 34.512 33.353 1.00 43.67 460 TYR A N 1
ATOM 1421 C CA . TYR A 1 311 ? -4.694 35.589 34.228 1.00 45.83 460 TYR A CA 1
ATOM 1422 C C . TYR A 1 311 ? -4.954 36.950 33.573 1.00 47.49 460 TYR A C 1
ATOM 1423 O O . TYR A 1 311 ? -5.321 37.887 34.306 1.00 55.53 460 TYR A O 1
ATOM 1432 N N . GLU A 1 312 ? -4.774 37.048 32.248 1.00 43.79 461 GLU A N 1
ATOM 1433 C CA . GLU A 1 312 ? -4.986 38.296 31.463 1.00 45.17 461 GLU A CA 1
ATOM 1434 C C . GLU A 1 312 ? -6.479 38.634 31.421 1.00 46.93 461 GLU A C 1
ATOM 1435 O O . GLU A 1 312 ? -6.811 39.799 31.054 1.00 45.72 461 GLU A O 1
ATOM 1441 N N . ARG A 1 313 ? -7.348 37.666 31.736 1.00 40.93 462 ARG A N 1
ATOM 1442 C CA . ARG A 1 313 ? -8.816 37.884 31.706 1.00 40.57 462 ARG A CA 1
ATOM 1443 C C . ARG A 1 313 ? -9.361 37.928 33.140 1.00 40.33 462 ARG A C 1
ATOM 1444 O O . ARG A 1 313 ? -10.597 37.970 33.305 1.00 38.94 462 ARG A O 1
ATOM 1452 N N . GLY A 1 314 ? -8.472 37.949 34.134 1.00 43.02 463 GLY A N 1
ATOM 1453 C CA . GLY A 1 314 ? -8.841 38.029 35.559 1.00 48.06 463 GLY A CA 1
ATOM 1454 C C . GLY A 1 314 ? -9.423 36.734 36.091 1.00 51.20 463 GLY A C 1
ATOM 1455 O O . GLY A 1 314 ? -10.217 36.809 37.057 1.00 54.32 463 GLY A O 1
ATOM 1456 N N . GLU A 1 315 ? -9.028 35.583 35.535 1.00 48.21 464 GLU A N 1
ATOM 1457 C CA . GLU A 1 315 ? -9.634 34.271 35.886 1.00 48.91 464 GLU A CA 1
ATOM 1458 C C . GLU A 1 315 ? -8.557 33.200 36.108 1.00 46.24 464 GLU A C 1
ATOM 1459 O O . GLU A 1 315 ? -7.350 33.483 35.962 1.00 43.27 464 GLU A O 1
ATOM 1465 N N . GLU A 1 316 ? -8.999 31.994 36.447 1.00 48.60 465 GLU A N 1
ATOM 1466 C CA . GLU A 1 316 ? -8.177 30.762 36.375 1.00 50.51 465 GLU A CA 1
ATOM 1467 C C . GLU A 1 316 ? -8.801 29.891 35.294 1.00 44.95 465 GLU A C 1
ATOM 1468 O O . GLU A 1 316 ? -9.940 30.138 34.891 1.00 36.44 465 GLU A O 1
ATOM 1474 N N . PRO A 1 317 ? -8.055 28.918 34.720 1.00 42.43 466 PRO A N 1
ATOM 1475 C CA . PRO A 1 317 ? -8.620 28.054 33.691 1.00 40.74 466 PRO A CA 1
ATOM 1476 C C . PRO A 1 317 ? -9.914 27.460 34.245 1.00 39.75 466 PRO A C 1
ATOM 1477 O O . PRO A 1 317 ? -9.938 27.094 35.379 1.00 42.06 466 PRO A O 1
ATOM 1481 N N . GLY A 1 318 ? -10.944 27.389 33.417 1.00 40.95 467 GLY A N 1
ATOM 1482 C CA . GLY A 1 318 ? -12.219 26.752 33.772 1.00 41.31 467 G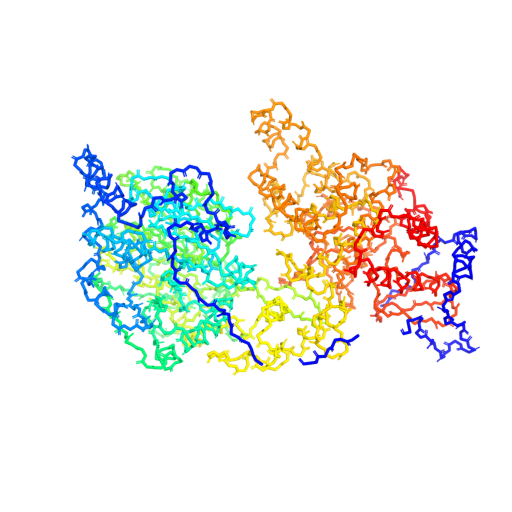LY A CA 1
ATOM 1483 C C . GLY A 1 318 ? -13.391 27.639 33.425 1.00 41.61 467 GLY A C 1
ATOM 1484 O O . GLY A 1 318 ? -14.511 27.162 33.559 1.00 47.12 467 GLY A O 1
ATOM 1485 N N . LYS A 1 319 ? -13.139 28.873 32.981 1.00 44.52 468 LYS A N 1
ATOM 1486 C CA . LYS A 1 319 ? -14.193 29.842 32.606 1.00 47.89 468 LYS A CA 1
ATOM 1487 C C . LYS A 1 319 ? -14.067 30.162 31.109 1.00 44.32 468 LYS A C 1
ATOM 1488 O O . LYS A 1 319 ? -14.470 29.307 30.311 1.00 43.31 468 LYS A O 1
ATOM 1494 N N . SER A 1 320 ? -13.605 31.353 30.719 1.00 41.65 469 SER A N 1
ATOM 1495 C CA . SER A 1 320 ? -13.425 31.721 29.289 1.00 40.90 469 SER A CA 1
ATOM 1496 C C . SER A 1 320 ? -12.294 30.870 28.676 1.00 40.46 469 SER A C 1
ATOM 1497 O O . SER A 1 320 ? -12.346 30.641 27.479 1.00 38.31 469 SER A O 1
ATOM 1500 N N . CYS A 1 321 ? -11.321 30.392 29.464 1.00 42.85 470 CYS A N 1
ATOM 1501 C CA . CYS A 1 321 ? -10.187 29.564 28.957 1.00 42.00 470 CYS A CA 1
ATOM 1502 C C . CYS A 1 321 ? -10.144 28.190 29.625 1.00 41.20 470 CYS A C 1
ATOM 1503 O O . CYS A 1 321 ? -10.516 28.091 30.807 1.00 38.52 470 CYS A O 1
ATOM 1506 N N . GLY A 1 322 ? -9.699 27.181 28.870 1.00 37.61 471 GLY A N 1
ATOM 1507 C CA . GLY A 1 322 ? -9.432 25.816 29.367 1.00 41.07 471 GLY A CA 1
ATOM 1508 C C . GLY A 1 322 ? -8.242 25.206 28.642 1.00 41.53 471 GLY A C 1
ATOM 1509 O O . GLY A 1 322 ? -7.757 25.813 27.634 1.00 39.39 471 GLY A O 1
ATOM 1510 N N . TYR A 1 323 ? -7.768 24.059 29.115 1.00 35.56 472 TYR A N 1
ATOM 1511 C CA . TYR A 1 323 ? -6.701 23.301 28.427 1.00 33.62 472 TYR A CA 1
ATOM 1512 C C . TYR A 1 323 ? -7.009 21.806 28.479 1.00 35.04 472 TYR A C 1
ATOM 1513 O O . TYR A 1 323 ? -7.741 21.318 29.365 1.00 35.75 472 TYR A O 1
ATOM 1522 N N . SER A 1 324 ? -6.433 21.081 27.527 1.00 35.26 473 SER A N 1
ATOM 1523 C CA . SER A 1 324 ? -6.574 19.607 27.396 1.00 38.94 473 SER A CA 1
ATOM 1524 C C . SER A 1 324 ? -5.296 19.052 26.754 1.00 37.74 473 SER A C 1
ATOM 1525 O O . SER A 1 324 ? -5.000 19.369 25.583 1.00 37.24 473 SER A O 1
ATOM 1528 N N . VAL A 1 325 ? -4.512 18.379 27.574 1.00 36.55 474 VAL A N 1
ATOM 1529 C CA . VAL A 1 325 ? -3.285 17.648 27.188 1.00 36.34 474 VAL A CA 1
ATOM 1530 C C . VAL A 1 325 ? -3.511 16.164 27.515 1.00 37.40 474 VAL A C 1
ATOM 1531 O O . VAL A 1 325 ? -4.642 15.779 27.956 1.00 34.87 474 VAL A O 1
ATOM 1535 N N . ARG A 1 326 ? -2.516 15.333 27.242 1.00 38.13 475 ARG A N 1
ATOM 1536 C CA . ARG A 1 326 ? -2.756 13.884 27.056 1.00 42.82 475 ARG A CA 1
ATOM 1537 C C . ARG A 1 326 ? -3.574 13.330 28.237 1.00 41.01 475 ARG A C 1
ATOM 1538 O O . ARG A 1 326 ? -4.660 12.742 27.994 1.00 51.14 475 ARG A O 1
ATOM 1546 N N . PHE A 1 327 ? -3.138 13.508 29.469 1.00 36.63 476 PHE A N 1
ATOM 1547 C CA . PHE A 1 327 ? -3.811 12.849 30.623 1.00 41.78 476 PHE A CA 1
ATOM 1548 C C . PHE A 1 327 ? -4.267 13.881 31.663 1.00 42.84 476 PHE A C 1
ATOM 1549 O O . PHE A 1 327 ? -4.395 13.510 32.838 1.00 44.96 476 PHE A O 1
ATOM 1557 N N . GLU A 1 328 ? -4.572 15.107 31.228 1.00 42.85 477 GLU A N 1
ATOM 1558 C CA . GLU A 1 328 ? -4.950 16.237 32.120 1.00 43.68 477 GLU A CA 1
ATOM 1559 C C . GLU A 1 328 ? -5.715 17.303 31.337 1.00 36.77 477 GLU A C 1
ATOM 1560 O O . GLU A 1 328 ? -5.251 17.726 30.263 1.00 39.66 477 GLU A O 1
ATOM 1566 N N . SER A 1 329 ? -6.855 17.725 31.858 1.00 38.91 478 SER A N 1
ATOM 1567 C CA . SER A 1 329 ? -7.658 18.815 31.266 1.00 42.43 478 SER A CA 1
ATOM 1568 C C . SER A 1 329 ? -8.255 19.696 32.376 1.00 41.42 478 SER A C 1
ATOM 1569 O O . SER A 1 329 ? -8.406 19.225 33.506 1.00 40.79 478 SER A O 1
ATOM 1572 N N . VAL A 1 330 ? -8.527 20.951 32.044 1.00 37.47 479 VAL A N 1
ATOM 1573 C CA . VAL A 1 330 ? -9.489 21.838 32.747 1.00 39.99 479 VAL A CA 1
ATOM 1574 C C . VAL A 1 330 ? -10.361 22.462 31.657 1.00 35.87 479 VAL A C 1
ATOM 1575 O O . VAL A 1 330 ? -9.868 23.328 30.931 1.00 37.72 479 VAL A O 1
ATOM 1579 N N . LEU A 1 331 ? -11.583 21.972 31.516 1.00 34.03 480 LEU A N 1
ATOM 1580 C CA . LEU A 1 331 ? -12.499 22.332 30.412 1.00 37.20 480 LEU A CA 1
ATOM 1581 C C . LEU A 1 331 ? -12.890 23.806 30.544 1.00 43.49 480 LEU A C 1
ATOM 1582 O O . LEU A 1 331 ? -13.113 24.307 31.649 1.00 43.67 480 LEU A O 1
ATOM 1587 N N . PRO A 1 332 ? -13.004 24.555 29.427 1.00 41.86 481 PRO A N 1
ATOM 1588 C CA . PRO A 1 332 ? -13.626 25.868 29.455 1.00 44.09 481 PRO A CA 1
ATOM 1589 C C . PRO A 1 332 ? -15.143 25.710 29.643 1.00 44.18 481 PRO A C 1
ATOM 1590 O O . PRO A 1 332 ? -15.637 24.605 29.524 1.00 41.18 481 PRO A O 1
ATOM 1594 N N . ARG A 1 333 ? -15.823 26.817 29.948 1.00 43.77 482 ARG A N 1
ATOM 1595 C CA . ARG A 1 333 ? -17.305 26.926 29.941 1.00 45.94 482 ARG A CA 1
ATOM 1596 C C . ARG A 1 333 ? -17.744 26.634 28.511 1.00 46.66 482 ARG A C 1
ATOM 1597 O O . ARG A 1 333 ? -16.955 26.817 27.588 1.00 46.11 482 ARG A O 1
ATOM 1605 N N . PRO A 1 334 ? -18.983 26.138 28.297 1.00 44.29 483 PRO A N 1
ATOM 1606 C CA . PRO A 1 334 ? -19.463 25.794 26.953 1.00 43.68 483 PRO A CA 1
ATOM 1607 C C . PRO A 1 334 ? -19.614 26.904 25.896 1.00 49.13 483 PRO A C 1
ATOM 1608 O O . PRO A 1 334 ? -19.694 26.559 24.714 1.00 45.42 483 PRO A O 1
ATOM 1612 N N . HIS A 1 335 ? -19.675 28.180 26.309 1.00 46.24 484 HIS A N 1
ATOM 1613 C CA . HIS A 1 335 ? -19.966 29.331 25.416 1.00 42.83 484 HIS A CA 1
ATOM 1614 C C . HIS A 1 335 ? -18.833 30.353 25.439 1.00 42.77 484 HIS A C 1
ATOM 1615 O O . HIS A 1 335 ? -18.241 30.549 26.507 1.00 42.98 484 HIS A O 1
ATOM 1622 N N . ALA A 1 336 ? -18.615 31.049 24.324 1.00 38.19 485 ALA A N 1
ATOM 1623 C CA . ALA A 1 336 ? -17.705 32.209 24.266 1.00 43.75 485 ALA A CA 1
ATOM 1624 C C . ALA A 1 336 ? -16.357 31.848 24.912 1.00 45.12 485 ALA A C 1
ATOM 1625 O O . ALA A 1 336 ? -15.901 32.568 25.818 1.00 41.56 485 ALA A O 1
ATOM 1627 N N . SER A 1 337 ? -15.728 30.758 24.482 1.00 46.18 486 SER A N 1
ATOM 1628 C CA . SER A 1 337 ? -14.578 30.182 25.219 1.00 45.63 486 SER A CA 1
ATOM 1629 C C . SER A 1 337 ? -13.497 29.658 24.275 1.00 42.93 486 SER A C 1
ATOM 1630 O O . SER A 1 337 ? -13.811 29.297 23.115 1.00 45.21 486 SER A O 1
ATOM 1633 N N . ILE A 1 338 ? -12.288 29.561 24.821 1.00 39.91 487 ILE A N 1
ATOM 1634 C CA . ILE A 1 338 ? -11.027 29.155 24.131 1.00 40.77 487 ILE A CA 1
ATOM 1635 C C . ILE A 1 338 ? -10.488 27.881 24.803 1.00 39.06 487 ILE A C 1
ATOM 1636 O O . ILE A 1 338 ? -10.231 27.906 26.021 1.00 36.17 487 ILE A O 1
ATOM 1641 N N . MET A 1 339 ? -10.325 26.804 24.033 1.00 38.67 488 MET A N 1
ATOM 1642 C CA . MET A 1 339 ? -9.606 25.572 24.461 1.00 35.02 488 MET A CA 1
ATOM 1643 C C . MET A 1 339 ? -8.185 25.594 23.869 1.00 36.18 488 MET A C 1
ATOM 1644 O O . MET A 1 339 ? -8.054 25.544 22.637 1.00 34.41 488 MET A O 1
ATOM 1649 N N . PHE A 1 340 ? -7.163 25.624 24.718 1.00 33.83 489 PHE A N 1
ATOM 1650 C CA . PHE A 1 340 ? -5.761 25.337 24.354 1.00 35.80 489 PHE A CA 1
ATOM 1651 C C . PHE A 1 340 ? -5.503 23.838 24.547 1.00 42.25 489 PHE A C 1
ATOM 1652 O O . PHE A 1 340 ? -5.685 23.320 25.671 1.00 40.84 489 PHE A O 1
ATOM 1660 N N . CYS A 1 341 ? -5.093 23.147 23.477 1.00 40.68 490 CYS A N 1
ATOM 1661 C CA . CYS A 1 341 ? -4.826 21.684 23.504 1.00 38.45 490 CYS A CA 1
ATOM 1662 C C . CYS A 1 341 ? -3.609 21.321 22.647 1.00 39.55 490 CYS A C 1
ATOM 1663 O O . CYS A 1 341 ? -3.181 22.116 21.781 1.00 36.83 490 CYS A O 1
ATOM 1666 N N . THR A 1 342 ? -3.039 20.157 22.929 1.00 41.04 491 THR A N 1
ATOM 1667 C CA . THR A 1 342 ? -2.081 19.456 22.045 1.00 40.54 491 THR A CA 1
ATOM 1668 C C . THR A 1 342 ? -2.866 18.869 20.863 1.00 40.75 491 THR A C 1
ATOM 1669 O O . THR A 1 342 ? -4.109 18.660 20.998 1.00 34.49 491 THR A O 1
ATOM 1673 N N . VAL A 1 343 ? -2.186 18.677 19.726 1.00 41.18 492 VAL A N 1
ATOM 1674 C CA . VAL A 1 343 ? -2.811 18.233 18.446 1.00 37.10 492 VAL A CA 1
ATOM 1675 C C . VAL A 1 343 ? -3.304 16.810 18.659 1.00 36.03 492 VAL A C 1
ATOM 1676 O O . VAL A 1 343 ? -4.391 16.469 18.159 1.00 39.62 492 VAL A O 1
ATOM 1680 N N . GLY A 1 344 ? -2.522 16.015 19.383 1.00 37.19 493 GLY A N 1
ATOM 1681 C CA . GLY A 1 344 ? -2.882 14.632 19.731 1.00 38.91 493 GLY A CA 1
ATOM 1682 C C . GLY A 1 344 ? -4.228 14.570 20.417 1.00 42.12 493 GLY A C 1
ATOM 1683 O O . GLY A 1 344 ? -5.022 13.658 20.095 1.00 43.03 493 GLY A O 1
ATOM 1684 N N . VAL A 1 345 ? -4.502 15.504 21.332 1.00 38.69 494 VAL A N 1
ATOM 1685 C CA . VAL A 1 345 ? -5.790 15.501 22.083 1.00 36.36 494 VAL A CA 1
ATOM 1686 C C . VAL A 1 345 ? -6.907 15.764 21.068 1.00 33.98 494 VAL A C 1
ATOM 1687 O O . VAL A 1 345 ? -7.913 15.055 21.104 1.00 36.11 494 VAL A O 1
ATOM 1691 N N . LEU A 1 346 ? -6.712 16.742 20.181 1.00 37.07 495 LEU A N 1
ATOM 1692 C CA . LEU A 1 346 ? -7.732 17.166 19.198 1.00 37.02 495 LEU A CA 1
ATOM 1693 C C . LEU A 1 346 ? -8.003 16.013 18.218 1.00 42.15 495 LEU A C 1
ATOM 1694 O O . LEU A 1 346 ? -9.180 15.630 18.064 1.00 40.68 495 LEU A O 1
ATOM 1699 N N . LEU A 1 347 ? -6.965 15.433 17.617 1.00 40.70 496 LEU A N 1
ATOM 1700 C CA . LEU A 1 347 ? -7.150 14.312 16.653 1.00 44.77 496 LEU A CA 1
ATOM 1701 C C . LEU A 1 347 ? -7.932 13.177 17.317 1.00 44.94 496 LEU A C 1
ATOM 1702 O O . LEU A 1 347 ? -8.810 12.616 16.651 1.00 44.88 496 LEU A O 1
ATOM 1707 N N . ARG A 1 348 ? -7.644 12.870 18.587 1.00 43.37 497 ARG A N 1
ATOM 1708 C CA . ARG A 1 348 ? -8.302 11.756 19.321 1.00 47.93 497 ARG A CA 1
ATOM 1709 C C . ARG A 1 348 ? -9.778 12.081 19.586 1.00 50.47 497 ARG A C 1
ATOM 1710 O O . ARG A 1 348 ? -10.524 11.130 19.926 1.00 53.21 497 ARG A O 1
ATOM 1718 N N . LYS A 1 349 ? -10.169 13.356 19.481 1.00 47.95 498 LYS A N 1
ATOM 1719 C CA . LYS A 1 349 ? -11.541 13.847 19.780 1.00 51.82 498 LYS A CA 1
ATOM 1720 C C . LYS A 1 349 ? -12.302 14.097 18.473 1.00 51.77 498 LYS A C 1
ATOM 1721 O O . LYS A 1 349 ? -13.475 14.482 18.561 1.00 48.61 498 LYS A O 1
ATOM 1727 N N . LEU A 1 350 ? -11.681 13.851 17.310 1.00 54.31 499 LEU A N 1
ATOM 1728 C CA . LEU A 1 350 ? -12.287 14.155 15.980 1.00 51.80 499 LEU A CA 1
ATOM 1729 C C . LEU A 1 350 ? -13.177 13.013 15.460 1.00 48.66 499 LEU A C 1
ATOM 1730 O O . LEU A 1 350 ? -13.745 13.210 14.388 1.00 47.48 499 LEU A O 1
ATOM 1735 N N . GLU A 1 351 ? -13.321 11.894 16.177 1.00 51.67 500 GLU A N 1
ATOM 1736 C CA . GLU A 1 351 ? -14.104 10.709 15.721 1.00 58.05 500 GLU A CA 1
ATOM 1737 C C . GLU A 1 351 ? -15.524 11.113 15.299 1.00 56.43 500 GLU A C 1
ATOM 1738 O O . GLU A 1 351 ? -16.043 10.491 14.362 1.00 54.78 500 GLU A O 1
ATOM 1744 N N . ALA A 1 352 ? -16.125 12.094 15.981 1.00 55.17 501 ALA A N 1
ATOM 1745 C CA . ALA A 1 352 ? -17.506 12.588 15.750 1.00 55.31 501 ALA A CA 1
ATOM 1746 C C . ALA A 1 352 ? -17.474 13.909 14.978 1.00 56.00 501 ALA A C 1
ATOM 1747 O O . ALA A 1 352 ? -18.543 14.495 14.740 1.00 62.84 501 ALA A O 1
ATOM 1749 N N . GLY A 1 353 ? -16.286 14.370 14.608 1.00 48.06 502 GLY A N 1
ATOM 1750 C CA . GLY A 1 353 ? -16.117 15.604 13.832 1.00 47.72 502 GLY A CA 1
ATOM 1751 C C . GLY A 1 353 ? -15.805 16.786 14.720 1.00 45.60 502 GLY A C 1
ATOM 1752 O O . GLY A 1 353 ? -15.716 16.617 15.947 1.00 50.96 502 GLY A O 1
ATOM 1753 N N . ILE A 1 354 ? -15.596 17.935 14.089 1.00 40.07 503 ILE A N 1
ATOM 1754 C CA . ILE A 1 354 ? -15.341 19.234 14.760 1.00 42.81 503 ILE A CA 1
ATOM 1755 C C . ILE A 1 354 ? -16.691 19.942 14.903 1.00 45.71 503 ILE A C 1
ATOM 1756 O O . ILE A 1 354 ? -17.063 20.664 13.963 1.00 42.66 503 ILE A O 1
ATOM 1761 N N . ARG A 1 355 ? -17.406 19.688 16.005 1.00 50.01 504 ARG A N 1
ATOM 1762 C CA . ARG A 1 355 ? -18.838 20.060 16.188 1.00 54.42 504 ARG A CA 1
ATOM 1763 C C . ARG A 1 355 ? -18.955 21.190 17.223 1.00 51.49 504 ARG A C 1
ATOM 1764 O O . ARG A 1 355 ? -18.623 20.951 18.406 1.00 47.54 504 ARG A O 1
ATOM 1772 N N . GLY A 1 356 ? -19.380 22.383 16.794 1.00 44.35 505 GLY A N 1
ATOM 1773 C CA . GLY A 1 356 ? -19.725 23.496 17.698 1.00 44.27 505 GLY A CA 1
ATOM 1774 C C . GLY A 1 356 ? -18.572 24.462 17.895 1.00 45.99 505 GLY A C 1
ATOM 1775 O O . GLY A 1 356 ? -18.441 25.046 19.008 1.00 47.46 505 GLY A O 1
ATOM 1776 N N . ILE A 1 357 ? -17.763 24.643 16.852 1.00 42.17 506 ILE A N 1
ATOM 1777 C CA . ILE A 1 357 ? -16.487 25.407 16.889 1.00 39.17 506 ILE A CA 1
ATOM 1778 C C . ILE A 1 357 ? -16.522 26.434 15.766 1.00 38.09 506 ILE A C 1
ATOM 1779 O O . ILE A 1 357 ? -16.923 26.074 14.656 1.00 40.66 506 ILE A O 1
ATOM 1784 N N . SER A 1 358 ? -16.111 27.665 16.040 1.00 39.50 507 SER A N 1
ATOM 1785 C CA . SER A 1 358 ? -16.131 28.757 15.038 1.00 40.43 507 SER A CA 1
ATOM 1786 C C . SER A 1 358 ? -14.730 28.945 14.431 1.00 40.65 507 SER A C 1
ATOM 1787 O O . SER A 1 358 ? -14.643 29.215 13.239 1.00 45.11 507 SER A O 1
ATOM 1790 N N . HIS A 1 359 ? -13.674 28.804 15.228 1.00 39.71 508 HIS A N 1
ATOM 1791 C CA . HIS A 1 359 ? -12.274 29.115 14.842 1.00 40.76 508 HIS A CA 1
ATOM 1792 C C . HIS A 1 359 ? -11.352 27.970 15.289 1.00 41.96 508 HIS A C 1
ATOM 1793 O O . HIS A 1 359 ? -11.528 27.454 16.419 1.00 42.78 508 HIS A O 1
ATOM 1800 N N . VAL A 1 360 ? -10.408 27.590 14.427 1.00 43.30 509 VAL A N 1
ATOM 1801 C CA . VAL A 1 360 ? -9.284 26.663 14.743 1.00 39.39 509 VAL A CA 1
ATOM 1802 C C . VAL A 1 360 ? -8.007 27.436 14.483 1.00 38.79 509 VAL A C 1
ATOM 1803 O O . VAL A 1 360 ? -7.753 27.784 13.327 1.00 39.69 509 VAL A O 1
ATOM 1807 N N . ILE A 1 361 ? -7.269 27.718 15.543 1.00 38.77 510 ILE A N 1
ATOM 1808 C CA . ILE A 1 361 ? -5.977 28.435 15.470 1.00 41.01 510 ILE A CA 1
ATOM 1809 C C . ILE A 1 361 ? -4.913 27.369 15.671 1.00 40.71 510 ILE A C 1
ATOM 1810 O O . ILE A 1 361 ? -4.958 26.689 16.709 1.00 35.73 510 ILE A O 1
ATOM 1815 N N . VAL A 1 362 ? -4.044 27.208 14.678 1.00 38.69 511 VAL A N 1
ATOM 1816 C CA . VAL A 1 362 ? -2.929 26.221 14.703 1.00 37.60 511 VAL A CA 1
ATOM 1817 C C . VAL A 1 362 ? -1.679 27.053 14.960 1.00 35.34 511 VAL A C 1
ATOM 1818 O O . VAL A 1 362 ? -1.313 27.850 14.112 1.00 36.03 511 VAL A O 1
ATOM 1822 N N . ASP A 1 363 ? -1.117 26.960 16.150 1.00 36.94 512 ASP A N 1
ATOM 1823 C CA . ASP A 1 363 ? -0.034 27.870 16.578 1.00 38.56 512 ASP A CA 1
ATOM 1824 C C . ASP A 1 363 ? 1.318 27.219 16.248 1.00 37.19 512 ASP A C 1
ATOM 1825 O O . ASP A 1 363 ? 1.375 25.966 16.151 1.00 37.16 512 ASP A O 1
ATOM 1830 N N . GLU A 1 364 ? 2.341 28.050 16.038 1.00 35.37 513 GLU A N 1
ATOM 1831 C CA . GLU A 1 364 ? 3.790 27.688 16.005 1.00 38.05 513 GLU A CA 1
ATOM 1832 C C . GLU A 1 364 ? 4.053 26.709 14.835 1.00 35.55 513 GLU A C 1
ATOM 1833 O O . GLU A 1 364 ? 4.842 25.802 15.006 1.00 36.45 513 GLU A O 1
ATOM 1839 N N . ILE A 1 365 ? 3.414 26.901 13.679 1.00 34.71 514 ILE A N 1
ATOM 1840 C CA . ILE A 1 365 ? 3.506 25.976 12.507 1.00 38.92 514 ILE A CA 1
ATOM 1841 C C . ILE A 1 365 ? 4.970 25.824 12.050 1.00 40.78 514 ILE A C 1
ATOM 1842 O O . ILE A 1 365 ? 5.304 24.746 11.557 1.00 44.02 514 ILE A O 1
ATOM 1847 N N . HIS A 1 366 ? 5.790 26.861 12.216 1.00 39.02 515 HIS A N 1
ATOM 1848 C CA . HIS A 1 366 ? 7.213 26.925 11.788 1.00 42.30 515 HIS A CA 1
ATOM 1849 C C . HIS A 1 366 ? 8.057 25.858 12.486 1.00 45.84 515 HIS A C 1
ATOM 1850 O O . HIS A 1 366 ? 9.129 25.555 11.960 1.00 53.66 515 HIS A O 1
ATOM 1857 N N . GLU A 1 367 ? 7.630 25.341 13.637 1.00 44.69 516 GLU A N 1
ATOM 1858 C CA . GLU A 1 367 ? 8.381 24.270 14.349 1.00 48.35 516 GLU A CA 1
ATOM 1859 C C . GLU A 1 367 ? 8.328 22.944 13.570 1.00 46.10 516 GLU A C 1
ATOM 1860 O O . GLU A 1 367 ? 9.219 22.137 13.799 1.00 44.67 516 GLU A O 1
ATOM 1866 N N . ARG A 1 368 ? 7.343 22.715 12.696 1.00 42.67 517 ARG A N 1
ATOM 1867 C CA . ARG A 1 368 ? 7.228 21.457 11.902 1.00 42.21 517 ARG A CA 1
ATOM 1868 C C . ARG A 1 368 ? 7.154 20.279 12.868 1.00 43.02 517 ARG A C 1
ATOM 1869 O O . ARG A 1 368 ? 7.784 19.247 12.611 1.00 36.80 517 ARG A O 1
ATOM 1877 N N . ASP A 1 369 ? 6.405 20.462 13.957 1.00 42.52 518 ASP A N 1
ATOM 1878 C CA . ASP A 1 369 ? 5.871 19.374 14.805 1.00 40.20 518 ASP A CA 1
ATOM 1879 C C . ASP A 1 369 ? 5.103 18.399 13.912 1.00 39.56 518 ASP A C 1
ATOM 1880 O O . ASP A 1 369 ? 4.188 18.859 13.203 1.00 41.58 518 ASP A O 1
ATOM 1885 N N . ILE A 1 370 ? 5.382 17.099 13.992 1.00 36.03 519 ILE A N 1
ATOM 1886 C CA . ILE A 1 370 ? 4.781 16.130 13.026 1.00 36.66 519 ILE A CA 1
ATOM 1887 C C . ILE A 1 370 ? 3.252 16.113 13.176 1.00 36.17 519 ILE A C 1
ATOM 1888 O O . ILE A 1 370 ? 2.569 16.205 12.134 1.00 37.82 519 ILE A O 1
ATOM 1893 N N . ASN A 1 371 ? 2.701 16.070 14.398 1.00 38.22 520 ASN A N 1
ATOM 1894 C CA . ASN A 1 371 ? 1.222 16.060 14.588 1.00 34.86 520 ASN A CA 1
ATOM 1895 C C . ASN A 1 371 ? 0.594 17.341 14.007 1.00 33.62 520 ASN A C 1
ATOM 1896 O O . ASN A 1 371 ? -0.502 17.249 13.460 1.00 36.04 520 ASN A O 1
ATOM 1901 N N . THR A 1 372 ? 1.272 18.485 14.049 1.00 34.66 521 THR A N 1
ATOM 1902 C CA . THR A 1 372 ? 0.787 19.754 13.423 1.00 37.20 521 THR A CA 1
ATOM 1903 C C . THR A 1 372 ? 0.793 19.637 11.889 1.00 35.29 521 THR A C 1
ATOM 1904 O O . THR A 1 372 ? -0.221 19.978 11.281 1.00 34.84 521 THR A O 1
ATOM 1908 N N . ASP A 1 373 ? 1.899 19.226 11.264 1.00 38.89 522 ASP A N 1
ATOM 1909 C CA . ASP A 1 373 ? 1.943 18.958 9.791 1.00 38.06 522 ASP A CA 1
ATOM 1910 C C . ASP A 1 373 ? 0.757 18.064 9.425 1.00 33.13 522 ASP A C 1
ATOM 1911 O O . ASP A 1 373 ? 0.072 18.378 8.475 1.00 34.43 522 ASP A O 1
ATOM 1916 N N . PHE A 1 374 ? 0.480 17.027 10.217 1.00 34.55 523 PHE A N 1
ATOM 1917 C CA . PHE A 1 374 ? -0.612 16.057 9.939 1.00 35.16 523 PHE A CA 1
ATOM 1918 C C . PHE A 1 374 ? -1.965 16.773 10.012 1.00 39.85 523 PHE A C 1
ATOM 1919 O O . PHE A 1 374 ? -2.806 16.659 9.085 1.00 38.92 523 PHE A O 1
ATOM 1927 N N . LEU A 1 375 ? -2.207 17.496 11.107 1.00 42.17 524 LEU A N 1
ATOM 1928 C CA . LEU A 1 375 ? -3.474 18.244 11.279 1.00 37.74 524 LEU A CA 1
ATOM 1929 C C . LEU A 1 375 ? -3.628 19.234 10.118 1.00 36.57 524 LEU A C 1
ATOM 1930 O O . LEU A 1 375 ? -4.765 19.426 9.649 1.00 31.52 524 LEU A O 1
ATOM 1935 N N . LEU A 1 376 ? -2.551 19.871 9.659 1.00 34.81 525 LEU A N 1
ATOM 1936 C CA . LEU A 1 376 ? -2.697 20.814 8.511 1.00 40.40 525 LEU A CA 1
ATOM 1937 C C . LEU A 1 376 ? -3.338 20.097 7.307 1.00 41.17 525 LEU A C 1
ATOM 1938 O O . LEU A 1 376 ? -4.064 20.784 6.565 1.00 39.52 525 LEU A O 1
ATOM 1943 N N . VAL A 1 377 ? -3.146 18.773 7.149 1.00 39.21 526 VAL A N 1
ATOM 1944 C CA . VAL A 1 377 ? -3.695 17.986 6.003 1.00 36.39 526 VAL A CA 1
ATOM 1945 C C . VAL A 1 377 ? -5.196 17.830 6.227 1.00 39.82 526 VAL A C 1
ATOM 1946 O O . VAL A 1 377 ? -5.981 17.944 5.282 1.00 34.79 526 VAL A O 1
ATOM 1950 N N . VAL A 1 378 ? -5.568 17.497 7.453 1.00 41.41 527 VAL A N 1
ATOM 1951 C CA . VAL A 1 378 ? -6.983 17.275 7.827 1.00 40.71 527 VAL A CA 1
ATOM 1952 C C . VAL A 1 378 ? -7.732 18.581 7.604 1.00 41.76 527 VAL A C 1
ATOM 1953 O O . VAL A 1 378 ? -8.796 18.550 6.994 1.00 41.06 527 VAL A O 1
ATOM 1957 N N . LEU A 1 379 ? -7.175 19.691 8.073 1.00 41.75 528 LEU A N 1
ATOM 1958 C CA . LEU A 1 379 ? -7.903 20.979 8.062 1.00 44.83 528 LEU A CA 1
ATOM 1959 C C . LEU A 1 379 ? -8.050 21.492 6.630 1.00 48.63 528 LEU A C 1
ATOM 1960 O O . LEU A 1 379 ? -9.090 22.101 6.350 1.00 47.43 528 LEU A O 1
ATOM 1965 N N . ARG A 1 380 ? -7.065 21.270 5.756 1.00 50.23 529 ARG A N 1
ATOM 1966 C CA . ARG A 1 380 ? -7.187 21.729 4.350 1.00 49.69 529 ARG A CA 1
ATOM 1967 C C . ARG A 1 380 ? -8.404 21.058 3.712 1.00 49.66 529 ARG A C 1
ATOM 1968 O O . ARG A 1 380 ? -9.140 21.767 3.003 1.00 51.78 529 ARG A O 1
ATOM 1976 N N . ASP A 1 381 ? -8.626 19.765 3.958 1.00 43.23 530 ASP A N 1
ATOM 1977 C CA . ASP A 1 381 ? -9.817 19.053 3.435 1.00 46.24 530 ASP A CA 1
ATOM 1978 C C . ASP A 1 381 ? -11.075 19.668 4.061 1.00 49.07 530 ASP A C 1
ATOM 1979 O O . ASP A 1 381 ? -12.010 19.961 3.305 1.00 48.61 530 ASP A O 1
ATOM 1984 N N . VAL A 1 382 ? -11.085 19.875 5.383 1.00 49.32 531 VAL A N 1
ATOM 1985 C CA . VAL A 1 382 ? -12.230 20.484 6.121 1.00 46.85 531 VAL A CA 1
ATOM 1986 C C . VAL A 1 382 ? -12.594 21.826 5.468 1.00 45.18 531 VAL A C 1
ATOM 1987 O O . VAL A 1 382 ? -13.775 22.055 5.185 1.00 46.94 531 VAL A O 1
ATOM 1991 N N . VAL A 1 383 ? -11.611 22.679 5.246 1.00 47.15 532 VAL A N 1
ATOM 1992 C CA . VAL A 1 383 ? -11.801 24.064 4.733 1.00 51.33 532 VAL A CA 1
ATOM 1993 C C . VAL A 1 383 ? -12.472 24.014 3.363 1.00 56.01 532 VAL A C 1
ATOM 1994 O O . VAL A 1 383 ? -13.285 24.921 3.085 1.00 55.89 532 VAL A O 1
ATOM 1998 N N . GLN A 1 384 ? -12.117 23.025 2.532 1.00 57.17 533 GLN A N 1
ATOM 1999 C CA . GLN A 1 384 ? -12.565 22.942 1.117 1.00 58.10 533 GLN A CA 1
ATOM 2000 C C . GLN A 1 384 ? -14.060 22.598 1.105 1.00 56.30 533 GLN A C 1
ATOM 2001 O O . GLN A 1 384 ? -14.794 23.211 0.317 1.00 57.98 533 GLN A O 1
ATOM 2007 N N . ALA A 1 385 ? -14.485 21.701 1.995 1.00 50.39 534 ALA A N 1
ATOM 2008 C CA . ALA A 1 385 ? -15.852 21.139 2.070 1.00 52.77 534 ALA A CA 1
ATOM 2009 C C . ALA A 1 385 ? -16.751 21.983 2.995 1.00 53.97 534 ALA A C 1
ATOM 2010 O O . ALA A 1 385 ? -17.970 21.899 2.835 1.00 61.48 534 ALA A O 1
ATOM 2012 N N . TYR A 1 386 ? -16.182 22.756 3.929 1.00 53.56 535 TYR A N 1
ATOM 2013 C CA . TYR A 1 386 ? -16.925 23.567 4.931 1.00 47.53 535 TYR A CA 1
ATOM 2014 C C . TYR A 1 386 ? -16.307 24.950 5.042 1.00 47.03 535 TYR A C 1
ATOM 2015 O O . TYR A 1 386 ? -15.658 25.261 6.031 1.00 55.23 535 TYR A O 1
ATOM 2024 N N . PRO A 1 387 ? -16.491 25.827 4.035 1.00 45.48 536 PRO A N 1
ATOM 2025 C CA . PRO A 1 387 ? -15.738 27.076 3.961 1.00 47.91 536 PRO A CA 1
ATOM 2026 C C . PRO A 1 387 ? -16.100 28.135 5.022 1.00 48.19 536 PRO A C 1
ATOM 2027 O O . PRO A 1 387 ? -15.408 29.142 5.105 1.00 44.59 536 PRO A O 1
ATOM 2031 N N . GLU A 1 388 ? -17.157 27.915 5.802 1.00 49.77 537 GLU A N 1
ATOM 2032 C CA . GLU A 1 388 ? -17.582 28.852 6.883 1.00 52.84 537 GLU A CA 1
ATOM 2033 C C . GLU A 1 388 ? -16.675 28.680 8.118 1.00 50.36 537 GLU A C 1
ATOM 2034 O O . GLU A 1 388 ? -16.680 29.574 8.976 1.00 47.98 537 GLU A O 1
ATOM 2040 N N . VAL A 1 389 ? -15.943 27.569 8.251 1.00 45.50 538 VAL A N 1
ATOM 2041 C CA . VAL A 1 389 ? -14.989 27.414 9.381 1.00 42.61 538 VAL A CA 1
ATOM 2042 C C . VAL A 1 389 ? -13.973 28.539 9.239 1.00 44.35 538 VAL A C 1
ATOM 2043 O O . VAL A 1 389 ? -13.776 28.995 8.104 1.00 48.20 538 VAL A O 1
ATOM 2047 N N . ARG A 1 390 ? -13.359 28.975 10.334 1.00 43.28 539 ARG A N 1
ATOM 2048 C CA . ARG A 1 390 ? -12.202 29.895 10.254 1.00 43.97 539 ARG A CA 1
ATOM 2049 C C . ARG A 1 390 ? -10.943 29.159 10.712 1.00 45.24 539 ARG A C 1
ATOM 2050 O O . ARG A 1 390 ? -10.932 28.624 11.829 1.00 42.93 539 ARG A O 1
ATOM 2058 N N . ILE A 1 391 ? -9.916 29.157 9.865 1.00 42.74 540 ILE A N 1
ATOM 2059 C CA . ILE A 1 391 ? -8.588 28.589 10.190 1.00 40.88 540 ILE A CA 1
ATOM 2060 C C . ILE A 1 391 ? -7.618 29.741 10.305 1.00 39.60 540 ILE A C 1
ATOM 2061 O O . ILE A 1 391 ? -7.649 30.590 9.419 1.00 43.25 540 ILE A O 1
ATOM 2066 N N . VAL A 1 392 ? -6.794 29.735 11.352 1.00 37.21 541 VAL A N 1
ATOM 2067 C CA . VAL A 1 392 ? -5.752 30.764 11.566 1.00 38.26 541 VAL A CA 1
ATOM 2068 C C . VAL A 1 392 ? -4.459 30.027 11.896 1.00 38.21 541 VAL A C 1
ATOM 2069 O O . VAL A 1 392 ? -4.416 29.352 12.910 1.00 42.95 541 VAL A O 1
ATOM 2073 N N . LEU A 1 393 ? -3.453 30.162 11.039 1.00 40.79 542 LEU A N 1
ATOM 2074 C CA . LEU A 1 393 ? -2.114 29.571 11.233 1.00 39.11 542 LEU A CA 1
ATOM 2075 C C . LEU A 1 393 ? -1.205 30.696 11.688 1.00 35.47 542 LEU A C 1
ATOM 2076 O O . LEU A 1 393 ? -1.259 31.764 11.102 1.00 37.27 542 LEU A O 1
ATOM 2081 N N . MET A 1 394 ? -0.398 30.456 12.706 1.00 35.26 543 MET A N 1
ATOM 2082 C CA . MET A 1 394 ? 0.487 31.504 13.229 1.00 38.17 543 MET A CA 1
ATOM 2083 C C . MET A 1 394 ? 1.916 30.974 13.227 1.00 39.03 543 MET A C 1
ATOM 2084 O O . MET A 1 394 ? 2.135 29.788 13.570 1.00 40.92 543 MET A O 1
ATOM 2089 N N . SER A 1 395 ? 2.841 31.840 12.830 1.00 40.85 544 SER A N 1
ATOM 2090 C CA . SER A 1 395 ? 4.222 31.477 12.457 1.00 40.67 544 SER A CA 1
ATOM 2091 C C . SER A 1 395 ? 5.200 32.555 12.915 1.00 39.79 544 SER A C 1
ATOM 2092 O O . SER A 1 395 ? 4.883 33.747 12.797 1.00 44.22 544 SER A O 1
ATOM 2095 N N . ALA A 1 396 ? 6.391 32.138 13.323 1.00 39.93 545 ALA A N 1
ATOM 2096 C CA . ALA A 1 396 ? 7.569 33.015 13.455 1.00 42.97 545 ALA A CA 1
ATOM 2097 C C . ALA A 1 396 ? 7.911 33.603 12.078 1.00 45.09 545 ALA A C 1
ATOM 2098 O O . ALA A 1 396 ? 7.204 33.293 11.098 1.00 47.09 545 ALA A O 1
ATOM 2100 N N . THR A 1 397 ? 8.936 34.449 12.023 1.00 48.26 546 THR A N 1
ATOM 2101 C CA . THR A 1 397 ? 9.480 35.047 10.779 1.00 54.09 546 THR A CA 1
ATOM 2102 C C . THR A 1 397 ? 10.344 33.993 10.069 1.00 50.65 546 THR A C 1
ATOM 2103 O O . THR A 1 397 ? 11.526 33.834 10.414 1.00 53.75 546 THR A O 1
ATOM 2107 N N . ILE A 1 398 ? 9.698 33.247 9.180 1.00 49.56 547 ILE A N 1
ATOM 2108 C CA . ILE A 1 398 ? 10.281 32.237 8.254 1.00 53.91 547 ILE A CA 1
ATOM 2109 C C . ILE A 1 398 ? 9.625 32.482 6.900 1.00 54.85 547 ILE A C 1
ATOM 2110 O O . ILE A 1 398 ? 8.595 33.185 6.867 1.00 50.01 547 ILE A O 1
ATOM 2115 N N . ASP A 1 399 ? 10.142 31.865 5.844 1.00 56.46 548 ASP A N 1
ATOM 2116 C CA . ASP A 1 399 ? 9.434 31.825 4.545 1.00 56.33 548 ASP A CA 1
ATOM 2117 C C . ASP A 1 399 ? 8.172 30.979 4.777 1.00 54.10 548 ASP A C 1
ATOM 2118 O O . ASP A 1 399 ? 8.325 29.774 5.057 1.00 58.31 548 ASP A O 1
ATOM 2123 N N . THR A 1 400 ? 6.976 31.573 4.710 1.00 51.39 549 THR A N 1
ATOM 2124 C CA . THR A 1 400 ? 5.680 30.858 4.929 1.00 53.00 549 THR A CA 1
ATOM 2125 C C . THR A 1 400 ? 5.016 30.525 3.589 1.00 50.50 549 THR A C 1
ATOM 2126 O O . THR A 1 400 ? 3.849 30.086 3.615 1.00 52.08 549 THR A O 1
ATOM 2130 N N . SER A 1 401 ? 5.721 30.707 2.465 1.00 54.51 550 SER A N 1
ATOM 2131 C CA . SER A 1 401 ? 5.152 30.581 1.091 1.00 53.53 550 SER A CA 1
ATOM 2132 C C . SER A 1 401 ? 4.593 29.172 0.891 1.00 47.67 550 SER A C 1
ATOM 2133 O O . SER A 1 401 ? 3.534 29.027 0.215 1.00 53.39 550 SER A O 1
ATOM 2136 N N . MET A 1 402 ? 5.267 28.179 1.470 1.00 46.71 551 MET A N 1
ATOM 2137 C CA . MET A 1 402 ? 4.894 26.736 1.397 1.00 51.44 551 MET A CA 1
ATOM 2138 C C . MET A 1 402 ? 3.483 26.550 2.001 1.00 52.50 551 MET A C 1
ATOM 2139 O O . MET A 1 402 ? 2.602 25.933 1.333 1.00 55.28 551 MET A O 1
ATOM 2144 N N . PHE A 1 403 ? 3.235 27.108 3.193 1.00 46.93 552 PHE A N 1
ATOM 2145 C CA . PHE A 1 403 ? 1.923 27.030 3.899 1.00 42.72 552 PHE A CA 1
ATOM 2146 C C . PHE A 1 403 ? 0.876 27.812 3.095 1.00 41.19 552 PHE A C 1
ATOM 2147 O O . PHE A 1 403 ? -0.207 27.294 2.811 1.00 43.27 552 PHE A O 1
ATOM 2155 N N . CYS A 1 404 ? 1.237 29.030 2.694 1.00 42.64 553 CYS A N 1
ATOM 2156 C CA . CYS A 1 404 ? 0.372 29.963 1.933 1.00 46.98 553 CYS A CA 1
ATOM 2157 C C . CYS A 1 404 ? -0.167 29.255 0.682 1.00 47.83 553 CYS A C 1
ATOM 2158 O O . CYS A 1 404 ? -1.405 29.160 0.551 1.00 49.94 553 CYS A O 1
ATOM 2161 N N . GLU A 1 405 ? 0.728 28.729 -0.167 1.00 51.10 554 GLU A N 1
ATOM 2162 C CA . GLU A 1 405 ? 0.383 27.945 -1.395 1.00 53.12 554 GLU A CA 1
ATOM 2163 C C . GLU A 1 405 ? -0.492 26.733 -1.049 1.00 50.96 554 GLU A C 1
ATOM 2164 O O . GLU A 1 405 ? -1.418 26.426 -1.829 1.00 47.12 554 GLU A O 1
ATOM 2170 N N . TYR A 1 406 ? -0.169 26.018 0.034 1.00 49.88 555 TYR A N 1
ATOM 2171 C CA . TYR A 1 406 ? -0.844 24.752 0.414 1.00 47.98 555 TYR A CA 1
ATOM 2172 C C . TYR A 1 406 ? -2.295 25.093 0.737 1.00 47.23 555 TYR A C 1
ATOM 2173 O O . TYR A 1 406 ? -3.193 24.349 0.346 1.00 44.74 555 TYR A O 1
ATOM 2182 N N . PHE A 1 407 ? -2.520 26.255 1.354 1.00 51.90 556 PHE A N 1
ATOM 2183 C CA . PHE A 1 407 ? -3.874 26.734 1.736 1.00 53.08 556 PHE A CA 1
ATOM 2184 C C . PHE A 1 407 ? -4.401 27.745 0.700 1.00 56.77 556 PHE A C 1
ATOM 2185 O O . PHE A 1 407 ? -5.004 28.753 1.094 1.00 52.46 556 PHE A O 1
ATOM 2193 N N . PHE A 1 408 ? -4.213 27.467 -0.600 1.00 66.15 557 PHE A N 1
ATOM 2194 C CA . PHE A 1 408 ? -4.872 28.176 -1.741 1.00 66.42 557 PHE A CA 1
ATOM 2195 C C . PHE A 1 408 ? -4.496 29.669 -1.763 1.00 62.19 557 PHE A C 1
ATOM 2196 O O . PHE A 1 408 ? -5.383 30.512 -1.953 1.00 68.48 557 PHE A O 1
ATOM 2204 N N . ASN A 1 409 ? -3.207 29.975 -1.585 1.00 62.35 558 ASN A N 1
ATOM 2205 C CA . ASN A 1 409 ? -2.606 31.341 -1.581 1.00 63.70 558 ASN A CA 1
ATOM 2206 C C . ASN A 1 409 ? -3.409 32.260 -0.653 1.00 60.23 558 ASN A C 1
ATOM 2207 O O . ASN A 1 409 ? -3.736 33.393 -1.051 1.00 61.81 558 ASN A O 1
ATOM 2212 N N . CYS A 1 410 ? -3.674 31.780 0.560 1.00 53.42 559 CYS A N 1
ATOM 2213 C CA . CYS A 1 410 ? -4.402 32.503 1.629 1.00 49.45 559 CYS A CA 1
ATOM 2214 C C . CYS A 1 410 ? -3.643 33.781 1.989 1.00 50.59 559 CYS A C 1
ATOM 2215 O O . CYS A 1 410 ? -2.418 33.859 1.822 1.00 48.23 559 CYS A O 1
ATOM 2218 N N . PRO A 1 411 ? -4.323 34.828 2.513 1.00 47.87 560 PRO A N 1
ATOM 2219 C CA . PRO A 1 411 ? -3.625 36.049 2.920 1.00 48.41 560 PRO A CA 1
ATOM 2220 C C . PRO A 1 411 ? -2.636 35.769 4.058 1.00 48.64 560 PRO A C 1
ATOM 2221 O O . PRO A 1 411 ? -2.882 34.868 4.858 1.00 46.33 560 PRO A O 1
ATOM 2225 N N . ILE A 1 412 ? -1.546 36.531 4.077 1.00 45.24 561 ILE A N 1
ATOM 2226 C CA . ILE A 1 412 ? -0.511 36.554 5.144 1.00 48.67 561 ILE A CA 1
ATOM 2227 C C . ILE A 1 412 ? -0.576 37.932 5.805 1.00 53.39 561 ILE A C 1
ATOM 2228 O O . ILE A 1 412 ? -0.376 38.923 5.082 1.00 52.15 561 ILE A O 1
ATOM 2233 N N . ILE A 1 413 ? -0.854 37.994 7.112 1.00 54.17 562 ILE A N 1
ATOM 2234 C CA . ILE A 1 413 ? -0.879 39.263 7.890 1.00 50.77 562 ILE A CA 1
ATOM 2235 C C . ILE A 1 413 ? 0.444 39.390 8.631 1.00 48.68 562 ILE A C 1
ATOM 2236 O O . ILE A 1 413 ? 0.691 38.571 9.531 1.00 52.19 562 ILE A O 1
ATOM 2241 N N . GLU A 1 414 ? 1.234 40.397 8.268 1.00 49.13 563 GLU A N 1
ATOM 2242 C CA . GLU A 1 414 ? 2.573 40.674 8.843 1.00 52.57 563 GLU A CA 1
ATOM 2243 C C . GLU A 1 414 ? 2.407 41.500 10.125 1.00 55.00 563 GLU A C 1
ATOM 2244 O O . GLU A 1 414 ? 1.702 42.528 10.091 1.00 57.16 563 GLU A O 1
ATOM 2250 N N . VAL A 1 415 ? 3.057 41.048 11.197 1.00 49.75 564 VAL A N 1
ATOM 2251 C CA . VAL A 1 415 ? 3.052 41.648 12.557 1.00 52.21 564 VAL A CA 1
ATOM 2252 C C . VAL A 1 415 ? 4.517 41.890 12.950 1.00 54.97 564 VAL A C 1
ATOM 2253 O O . VAL A 1 415 ? 5.370 41.024 12.662 1.00 49.26 564 VAL A O 1
ATOM 2257 N N . TYR A 1 416 ? 4.799 43.043 13.559 1.00 52.16 565 TYR A N 1
ATOM 2258 C CA . TYR A 1 416 ? 6.164 43.519 13.902 1.00 52.70 565 TYR A CA 1
ATOM 2259 C C . TYR A 1 416 ? 6.054 44.632 14.952 1.00 53.39 565 TYR A C 1
ATOM 2260 O O . TYR A 1 416 ? 4.937 45.181 15.140 1.00 50.51 565 TYR A O 1
ATOM 2269 N N . GLY A 1 417 ? 7.183 44.915 15.606 1.00 54.54 566 GLY A N 1
ATOM 2270 C CA . GLY A 1 417 ? 7.407 46.020 16.555 1.00 59.25 566 GLY A CA 1
ATOM 2271 C C . GLY A 1 417 ? 8.894 46.298 16.662 1.00 60.74 566 GLY A C 1
ATOM 2272 O O . GLY A 1 417 ? 9.639 45.783 15.827 1.00 51.91 566 GLY A O 1
ATOM 2273 N N . ARG A 1 418 ? 9.321 47.056 17.668 1.00 70.21 567 ARG A N 1
ATOM 2274 C CA . ARG A 1 418 ? 10.735 47.486 17.830 1.00 74.38 567 ARG A CA 1
ATOM 2275 C C . ARG A 1 418 ? 11.623 46.263 18.077 1.00 68.95 567 ARG A C 1
ATOM 2276 O O . ARG A 1 418 ? 11.271 45.421 18.913 1.00 74.77 567 ARG A O 1
ATOM 2284 N N . THR A 1 419 ? 12.740 46.183 17.363 1.00 69.22 568 THR A N 1
ATOM 2285 C CA . THR A 1 419 ? 13.880 45.291 17.681 1.00 71.80 568 THR A CA 1
ATOM 2286 C C . THR A 1 419 ? 15.160 46.123 17.589 1.00 72.92 568 THR A C 1
ATOM 2287 O O . THR A 1 419 ? 15.197 47.056 16.772 1.00 74.79 568 THR A O 1
ATOM 2291 N N . TYR A 1 420 ? 16.151 45.802 18.419 1.00 74.77 569 TYR A N 1
ATOM 2292 C CA . TYR A 1 420 ? 17.463 46.490 18.486 1.00 70.31 569 TYR A CA 1
ATOM 2293 C C . TYR A 1 420 ? 18.500 45.589 17.820 1.00 69.23 569 TYR A C 1
ATOM 2294 O O . TYR A 1 420 ? 18.363 44.369 17.846 1.00 73.13 569 TYR A O 1
ATOM 2303 N N . PRO A 1 421 ? 19.567 46.139 17.199 1.00 65.33 570 PRO A N 1
ATOM 2304 C CA . PRO A 1 421 ? 20.622 45.303 16.624 1.00 69.00 570 PRO A CA 1
ATOM 2305 C C . PRO A 1 421 ? 21.302 44.443 17.699 1.00 62.50 570 PRO A C 1
ATOM 2306 O O . PRO A 1 421 ? 21.335 44.841 18.845 1.00 63.04 570 PRO A O 1
ATOM 2310 N N . VAL A 1 422 ? 21.817 43.281 17.314 1.00 59.76 571 VAL A N 1
ATOM 2311 C CA . VAL A 1 422 ? 22.542 42.376 18.251 1.00 62.79 571 VAL A CA 1
ATOM 2312 C C . VAL A 1 422 ? 23.906 42.058 17.640 1.00 66.80 571 VAL A C 1
ATOM 2313 O O . VAL A 1 422 ? 23.938 41.539 16.506 1.00 68.28 571 VAL A O 1
ATOM 2317 N N . GLN A 1 423 ? 24.985 42.361 18.367 1.00 72.28 572 GLN A N 1
ATOM 2318 C CA . GLN A 1 423 ? 26.355 41.914 18.000 1.00 77.63 572 GLN A CA 1
ATOM 2319 C C . GLN A 1 423 ? 26.423 40.395 18.209 1.00 71.88 572 GLN A C 1
ATOM 2320 O O . GLN A 1 423 ? 26.191 39.948 19.355 1.00 72.83 572 GLN A O 1
ATOM 2326 N N . GLU A 1 424 ? 26.688 39.621 17.150 1.00 72.17 573 GLU A N 1
ATOM 2327 C CA . GLU A 1 424 ? 26.935 38.162 17.290 1.00 70.36 573 GLU A CA 1
ATOM 2328 C C . GLU A 1 424 ? 28.443 37.919 17.311 1.00 64.31 573 GLU A C 1
ATOM 2329 O O . GLU A 1 424 ? 29.191 38.716 16.730 1.00 57.84 573 GLU A O 1
ATOM 2335 N N . TYR A 1 425 ? 28.837 36.864 18.019 1.00 60.84 574 TYR A N 1
ATOM 2336 C CA . TYR A 1 425 ? 30.233 36.421 18.257 1.00 65.67 574 TYR A CA 1
ATOM 2337 C C . TYR A 1 425 ? 30.276 34.902 18.080 1.00 60.11 574 TYR A C 1
ATOM 2338 O O . TYR A 1 425 ? 29.250 34.248 18.372 1.00 57.58 574 TYR A O 1
ATOM 2347 N N . PHE A 1 426 ? 31.407 34.347 17.650 1.00 54.86 575 PHE A N 1
ATO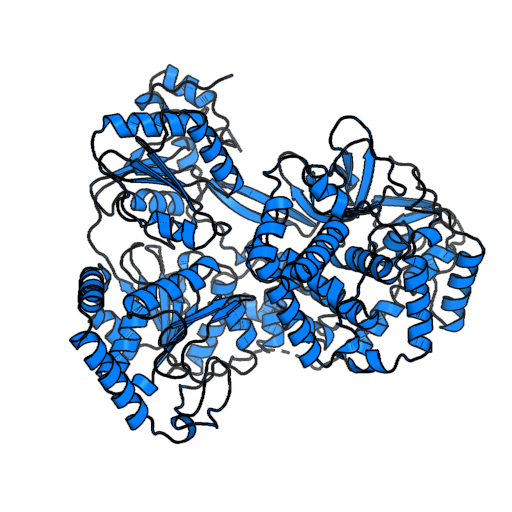M 2348 C CA . PHE A 1 426 ? 31.584 32.875 17.539 1.00 57.91 575 PHE A CA 1
ATOM 2349 C C . PHE A 1 426 ? 32.655 32.405 18.523 1.00 59.06 575 PHE A C 1
ATOM 2350 O O . PHE A 1 426 ? 33.286 33.253 19.191 1.00 61.11 575 PHE A O 1
ATOM 2358 N N . LEU A 1 427 ? 32.815 31.082 18.624 1.00 52.40 576 LEU A N 1
ATOM 2359 C CA . LEU A 1 427 ? 33.691 30.410 19.616 1.00 58.72 576 LEU A CA 1
ATOM 2360 C C . LEU A 1 427 ? 35.050 31.126 19.722 1.00 69.31 576 LEU A C 1
ATOM 2361 O O . LEU A 1 427 ? 35.514 31.304 20.874 1.00 72.85 576 LEU A O 1
ATOM 2366 N N . GLU A 1 428 ? 35.639 31.524 18.579 1.00 68.52 577 GLU A N 1
ATOM 2367 C CA . GLU A 1 428 ? 36.929 32.268 18.451 1.00 72.85 577 GLU A CA 1
ATOM 2368 C C . GLU A 1 428 ? 36.883 33.569 19.252 1.00 69.62 577 GLU A C 1
ATOM 2369 O O . GLU A 1 428 ? 37.868 33.849 19.959 1.00 72.90 577 GLU A O 1
ATOM 2375 N N . ASP A 1 429 ? 35.824 34.362 19.056 1.00 70.11 578 ASP A N 1
ATOM 2376 C CA . ASP A 1 429 ? 35.634 35.698 19.682 1.00 69.24 578 ASP A CA 1
ATOM 2377 C C . ASP A 1 429 ? 35.489 35.522 21.198 1.00 71.22 578 ASP A C 1
ATOM 2378 O O . ASP A 1 429 ? 36.075 36.338 21.940 1.00 67.56 578 ASP A O 1
ATOM 2383 N N . CYS A 1 430 ? 34.741 34.496 21.624 1.00 68.72 579 CYS A N 1
ATOM 2384 C CA . CYS A 1 430 ? 34.469 34.157 23.049 1.00 70.60 579 CYS A CA 1
ATOM 2385 C C . CYS A 1 430 ? 35.791 33.860 23.768 1.00 69.89 579 CYS A C 1
ATOM 2386 O O . CYS A 1 430 ? 35.979 34.348 24.901 1.00 69.33 579 CYS A O 1
ATOM 2389 N N . ILE A 1 431 ? 36.666 33.087 23.123 1.00 67.44 580 ILE A N 1
ATOM 2390 C CA . ILE A 1 431 ? 37.989 32.683 23.676 1.00 72.13 580 ILE A CA 1
ATOM 2391 C C . ILE A 1 431 ? 38.854 33.944 23.837 1.00 71.28 580 ILE A C 1
ATOM 2392 O O . ILE A 1 431 ? 39.400 34.147 24.945 1.00 62.05 580 ILE A O 1
ATOM 2397 N N . GLN A 1 432 ? 38.919 34.787 22.802 1.00 69.37 581 GLN A N 1
ATOM 2398 C CA . GLN A 1 432 ? 39.765 36.014 22.768 1.00 77.21 581 GLN A CA 1
ATOM 2399 C C . GLN A 1 432 ? 39.320 37.008 23.858 1.00 76.86 581 GLN A C 1
ATOM 2400 O O . GLN A 1 432 ? 40.195 37.461 24.644 1.00 67.57 581 GLN A O 1
ATOM 2406 N N . MET A 1 433 ? 38.023 37.339 23.900 1.00 71.07 582 MET A N 1
ATOM 2407 C CA . MET A 1 433 ? 37.434 38.373 24.803 1.00 72.39 582 MET A CA 1
ATOM 2408 C C . MET A 1 433 ? 37.683 38.025 26.282 1.00 62.32 582 MET A C 1
ATOM 2409 O O . MET A 1 433 ? 37.880 38.969 27.073 1.00 60.54 582 MET A O 1
ATOM 2414 N N . THR A 1 434 ? 37.668 36.732 26.626 1.00 54.23 583 THR A N 1
ATOM 2415 C CA . THR A 1 434 ? 37.761 36.176 28.004 1.00 57.58 583 THR A CA 1
ATOM 2416 C C . THR A 1 434 ? 39.156 35.608 28.319 1.00 61.08 583 THR A C 1
ATOM 2417 O O . THR A 1 434 ? 39.345 35.148 29.469 1.00 60.55 583 THR A O 1
ATOM 2421 N N . HIS A 1 435 ? 40.068 35.539 27.340 1.00 57.13 584 HIS A N 1
ATOM 2422 C CA . HIS A 1 435 ? 41.439 34.988 27.524 1.00 60.64 584 HIS A CA 1
ATOM 2423 C C . HIS A 1 435 ? 41.332 33.534 28.025 1.00 63.55 584 HIS A C 1
ATOM 2424 O O . HIS A 1 435 ? 42.269 33.046 28.705 1.00 62.86 584 HIS A O 1
ATOM 2431 N N . PHE A 1 436 ? 40.235 32.843 27.694 1.00 58.32 585 PHE A N 1
ATOM 2432 C CA . PHE A 1 436 ? 39.944 31.488 28.227 1.00 61.11 585 PHE A CA 1
ATOM 2433 C C . PHE A 1 436 ? 40.931 30.485 27.624 1.00 63.22 585 PHE A C 1
ATOM 2434 O O . PHE A 1 436 ? 41.291 30.613 26.422 1.00 65.52 585 PHE A O 1
ATOM 2442 N N . VAL A 1 437 ? 41.332 29.515 28.448 1.00 62.52 586 VAL A N 1
ATOM 2443 C CA . VAL A 1 437 ? 42.330 28.453 28.127 1.00 71.82 586 VAL A CA 1
ATOM 2444 C C . VAL A 1 437 ? 41.788 27.134 28.670 1.00 66.50 586 VAL A C 1
ATOM 2445 O O . VAL A 1 437 ? 41.578 27.017 29.872 1.00 67.54 586 VAL A O 1
ATOM 2449 N N . PRO A 1 438 ? 41.495 26.126 27.814 1.00 69.54 587 PRO A N 1
ATOM 2450 C CA . PRO A 1 438 ? 40.946 24.851 28.276 1.00 72.50 587 PRO A CA 1
ATOM 2451 C C . PRO A 1 438 ? 41.965 23.927 28.932 1.00 78.56 587 PRO A C 1
ATOM 2452 O O . PRO A 1 438 ? 43.166 24.088 28.731 1.00 79.81 587 PRO A O 1
ATOM 2456 N N . PRO A 1 439 ? 41.502 22.926 29.721 1.00 87.17 588 PRO A N 1
ATOM 2457 C CA . PRO A 1 439 ? 42.375 21.861 30.229 1.00 92.07 588 PRO A CA 1
ATOM 2458 C C . PRO A 1 439 ? 43.019 21.025 29.119 1.00 108.46 588 PRO A C 1
ATOM 2459 O O . PRO A 1 439 ? 42.851 21.324 27.936 1.00 105.57 588 PRO A O 1
ATOM 2463 N N . PRO A 1 440 ? 43.810 19.973 29.449 1.00 125.67 589 PRO A N 1
ATOM 2464 C CA . PRO A 1 440 ? 44.305 19.031 28.437 1.00 123.30 589 PRO A CA 1
ATOM 2465 C C . PRO A 1 440 ? 43.185 18.270 27.707 1.00 117.80 589 PRO A C 1
ATOM 2466 O O . PRO A 1 440 ? 43.505 17.558 26.768 1.00 106.50 589 PRO A O 1
ATOM 2470 N N . ASP A 1 457 ? 32.214 13.776 11.495 1.00 100.69 606 ASP A N 1
ATOM 2471 C CA . ASP A 1 457 ? 32.447 15.082 10.814 1.00 107.10 606 ASP A CA 1
ATOM 2472 C C . ASP A 1 457 ? 33.927 15.471 10.969 1.00 108.68 606 ASP A C 1
ATOM 2473 O O . ASP A 1 457 ? 34.612 14.864 11.828 1.00 105.65 606 ASP A O 1
ATOM 2478 N N . ALA A 1 458 ? 34.402 16.421 10.150 1.00 103.63 607 ALA A N 1
ATOM 2479 C CA . ALA A 1 458 ? 35.709 17.105 10.305 1.00 96.28 607 ALA A CA 1
ATOM 2480 C C . ALA A 1 458 ? 35.577 18.187 11.386 1.00 92.91 607 ALA A C 1
ATOM 2481 O O . ALA A 1 458 ? 34.511 18.837 11.473 1.00 89.95 607 ALA A O 1
ATOM 2483 N N . ASN A 1 459 ? 36.646 18.364 12.165 1.00 83.88 608 ASN A N 1
ATOM 2484 C CA . ASN A 1 459 ? 36.737 19.225 13.373 1.00 74.38 608 ASN A CA 1
ATOM 2485 C C . ASN A 1 459 ? 36.940 20.685 12.939 1.00 67.60 608 ASN A C 1
ATOM 2486 O O . ASN A 1 459 ? 38.056 21.020 12.515 1.00 69.04 608 ASN A O 1
ATOM 2491 N N . CYS A 1 460 ? 35.911 21.535 13.056 1.00 66.51 609 CYS A N 1
ATOM 2492 C CA . CYS A 1 460 ? 35.945 22.950 12.590 1.00 71.05 609 CYS A CA 1
ATOM 2493 C C . CYS A 1 460 ? 36.579 23.865 13.650 1.00 70.87 609 CYS A C 1
ATOM 2494 O O . CYS A 1 460 ? 36.622 25.102 13.415 1.00 65.52 609 CYS A O 1
ATOM 2497 N N . ASN A 1 461 ? 37.082 23.299 14.754 1.00 67.95 610 ASN A N 1
ATOM 2498 C CA . ASN A 1 461 ? 37.846 24.065 15.782 1.00 76.62 610 ASN A CA 1
ATOM 2499 C C . ASN A 1 461 ? 39.340 24.116 15.397 1.00 79.68 610 ASN A C 1
ATOM 2500 O O . ASN A 1 461 ? 40.082 24.926 16.003 1.00 77.10 610 ASN A O 1
ATOM 2505 N N . LEU A 1 462 ? 39.764 23.298 14.424 1.00 81.64 611 LEU A N 1
ATOM 2506 C CA . LEU A 1 462 ? 41.135 23.317 13.837 1.00 77.68 611 LEU A CA 1
ATOM 2507 C C . LEU A 1 462 ? 41.218 24.444 12.800 1.00 74.93 611 LEU A C 1
ATOM 2508 O O . LEU A 1 462 ? 42.332 24.952 12.555 1.00 81.18 611 LEU A O 1
ATOM 2513 N N . ILE A 1 463 ? 40.079 24.838 12.232 1.00 75.11 612 ILE A N 1
ATOM 2514 C CA . ILE A 1 463 ? 39.983 25.961 11.256 1.00 76.91 612 ILE A CA 1
ATOM 2515 C C . ILE A 1 463 ? 39.725 27.228 12.070 1.00 77.67 612 ILE A C 1
ATOM 2516 O O . ILE A 1 463 ? 38.765 27.229 12.864 1.00 86.40 612 ILE A O 1
ATOM 2521 N N . CYS A 1 464 ? 40.559 28.248 11.878 1.00 80.62 613 CYS A N 1
ATOM 2522 C CA . CYS A 1 464 ? 40.423 29.600 12.481 1.00 80.17 613 CYS A CA 1
ATOM 2523 C C . CYS A 1 464 ? 41.159 30.608 11.589 1.00 79.17 613 CYS A C 1
ATOM 2524 O O . CYS A 1 464 ? 42.326 30.333 11.268 1.00 86.45 613 CYS A O 1
ATOM 2527 N N . GLY A 1 465 ? 40.504 31.716 11.212 1.00 79.88 614 GLY A N 1
ATOM 2528 C CA . GLY A 1 465 ? 41.093 32.826 10.431 1.00 91.82 614 GLY A CA 1
ATOM 2529 C C . GLY A 1 465 ? 42.323 33.415 11.111 1.00 104.66 614 GLY A C 1
ATOM 2530 O O . GLY A 1 465 ? 42.394 33.366 12.357 1.00 107.18 614 GLY A O 1
ATOM 2531 N N . ASP A 1 466 ? 43.261 33.973 10.335 1.00 112.73 615 ASP A N 1
ATOM 2532 C CA . ASP A 1 466 ? 44.613 34.363 10.830 1.00 111.14 615 ASP A CA 1
ATOM 2533 C C . ASP A 1 466 ? 44.580 35.761 11.474 1.00 110.69 615 ASP A C 1
ATOM 2534 O O . ASP A 1 466 ? 45.628 36.162 12.021 1.00 110.74 615 ASP A O 1
ATOM 2539 N N . GLU A 1 467 ? 43.432 36.458 11.461 1.00 104.73 616 GLU A N 1
ATOM 2540 C CA . GLU A 1 467 ? 43.263 37.803 12.088 1.00 97.04 616 GLU A CA 1
ATOM 2541 C C . GLU A 1 467 ? 42.997 37.657 13.599 1.00 91.70 616 GLU A C 1
ATOM 2542 O O . GLU A 1 467 ? 42.749 38.688 14.245 1.00 88.97 616 GLU A O 1
ATOM 2548 N N . TYR A 1 468 ? 43.053 36.433 14.140 1.00 88.14 617 TYR A N 1
ATOM 2549 C CA . TYR A 1 468 ? 42.977 36.112 15.593 1.00 95.85 617 TYR A CA 1
ATOM 2550 C C . TYR A 1 468 ? 44.390 35.807 16.105 1.00 99.24 617 TYR A C 1
ATOM 2551 O O . TYR A 1 468 ? 45.274 35.516 15.278 1.00 97.73 617 TYR A O 1
ATOM 2560 N N . GLY A 1 469 ? 44.592 35.868 17.426 1.00 99.96 618 GLY A N 1
ATOM 2561 C CA . GLY A 1 469 ? 45.870 35.527 18.081 1.00 99.34 618 GLY A CA 1
ATOM 2562 C C . GLY A 1 469 ? 46.191 34.044 17.917 1.00 99.28 618 GLY A C 1
ATOM 2563 O O . GLY A 1 469 ? 45.317 33.273 17.527 1.00 97.02 618 GLY A O 1
ATOM 2564 N N . PRO A 1 470 ? 47.447 33.608 18.184 1.00 101.72 619 PRO A N 1
ATOM 2565 C CA . PRO A 1 470 ? 47.817 32.191 18.112 1.00 97.86 619 PRO A CA 1
ATOM 2566 C C . PRO A 1 470 ? 47.474 31.404 19.389 1.00 89.63 619 PRO A C 1
ATOM 2567 O O . PRO A 1 470 ? 47.442 30.183 19.329 1.00 71.95 619 PRO A O 1
ATOM 2571 N N . GLU A 1 471 ? 47.246 32.104 20.510 1.00 91.04 620 GLU A N 1
ATOM 2572 C CA . GLU A 1 471 ? 46.640 31.507 21.731 1.00 88.93 620 GLU A CA 1
ATOM 2573 C C . GLU A 1 471 ? 45.168 31.202 21.416 1.00 80.72 620 GLU A C 1
ATOM 2574 O O . GLU A 1 471 ? 44.740 30.066 21.693 1.00 77.33 620 GLU A O 1
ATOM 2580 N N . THR A 1 472 ? 44.441 32.150 20.809 1.00 75.11 621 THR A N 1
ATOM 2581 C CA . THR A 1 472 ? 43.016 31.986 20.403 1.00 73.84 621 THR A CA 1
ATOM 2582 C C . THR A 1 472 ? 42.876 30.718 19.549 1.00 80.07 621 THR A C 1
ATOM 2583 O O . THR A 1 472 ? 42.066 29.841 19.933 1.00 77.50 621 THR A O 1
ATOM 2587 N N . ARG A 1 473 ? 43.643 30.625 18.452 1.00 84.13 622 ARG A N 1
ATOM 2588 C CA . ARG A 1 473 ? 43.628 29.486 17.487 1.00 87.69 622 ARG A CA 1
ATOM 2589 C C . ARG A 1 473 ? 44.038 28.192 18.202 1.00 85.14 622 ARG A C 1
ATOM 2590 O O . ARG A 1 473 ? 43.443 27.132 17.895 1.00 84.34 622 ARG A O 1
ATOM 2598 N N . MET A 1 474 ? 45.017 28.270 19.108 1.00 76.87 623 MET A N 1
ATOM 2599 C CA . MET A 1 474 ? 45.572 27.098 19.839 1.00 77.61 623 MET A CA 1
ATOM 2600 C C . MET A 1 474 ? 44.569 26.667 20.918 1.00 70.92 623 MET A C 1
ATOM 2601 O O . MET A 1 474 ? 44.326 25.448 21.036 1.00 60.99 623 MET A O 1
ATOM 2606 N N . SER A 1 475 ? 44.012 27.628 21.668 1.00 68.79 624 SER A N 1
ATOM 2607 C CA . SER A 1 475 ? 42.948 27.413 22.690 1.00 69.99 624 SER A CA 1
ATOM 2608 C C . SER A 1 475 ? 41.745 26.716 22.028 1.00 64.82 624 SER A C 1
ATOM 2609 O O . SER A 1 475 ? 41.411 25.586 22.463 1.00 59.03 624 SER A O 1
ATOM 2612 N N . MET A 1 476 ? 41.146 27.334 20.995 1.00 61.18 625 MET A N 1
ATOM 2613 C CA . MET A 1 476 ? 39.984 26.764 20.248 1.00 65.02 625 MET A CA 1
ATOM 2614 C C . MET A 1 476 ? 40.294 25.316 19.841 1.00 69.67 625 MET A C 1
ATOM 2615 O O . MET A 1 476 ? 39.488 24.418 20.181 1.00 67.27 625 MET A O 1
ATOM 2620 N N . ALA A 1 477 ? 41.455 25.097 19.211 1.00 69.05 626 ALA A N 1
ATOM 2621 C CA . ALA A 1 477 ? 41.916 23.790 18.686 1.00 72.38 626 ALA A CA 1
ATOM 2622 C C . ALA A 1 477 ? 41.853 22.700 19.760 1.00 67.84 626 ALA A C 1
ATOM 2623 O O . ALA A 1 477 ? 41.819 21.534 19.350 1.00 60.97 626 ALA A O 1
ATOM 2625 N N . GLN A 1 478 ? 41.840 23.039 21.058 1.00 71.34 627 GLN A N 1
ATOM 2626 C CA . GLN A 1 478 ? 41.785 22.035 22.165 1.00 73.82 627 GLN A CA 1
ATOM 2627 C C . GLN A 1 478 ? 40.330 21.662 22.494 1.00 73.93 627 GLN A C 1
ATOM 2628 O O . GLN A 1 478 ? 40.146 20.669 23.232 1.00 61.68 627 GLN A O 1
ATOM 2634 N N . LEU A 1 479 ? 39.340 22.409 21.981 1.00 71.86 628 LEU A N 1
ATOM 2635 C CA . LEU A 1 479 ? 37.902 22.226 22.336 1.00 72.84 628 LEU A CA 1
ATOM 2636 C C . LEU A 1 479 ? 37.257 21.197 21.408 1.00 72.89 628 LEU A C 1
ATOM 2637 O O . LEU A 1 479 ? 37.165 21.457 20.195 1.00 70.95 628 LEU A O 1
ATOM 2642 N N . ASN A 1 480 ? 36.785 20.095 21.987 1.00 71.94 629 ASN A N 1
ATOM 2643 C CA . ASN A 1 480 ? 35.997 19.051 21.286 1.00 72.36 629 ASN A CA 1
ATOM 2644 C C . ASN A 1 480 ? 34.580 19.582 21.011 1.00 67.12 629 ASN A C 1
ATOM 2645 O O . ASN A 1 480 ? 33.861 19.875 21.986 1.00 63.86 629 ASN A O 1
ATOM 2650 N N . GLU A 1 481 ? 34.183 19.641 19.736 1.00 59.24 630 GLU A N 1
ATOM 2651 C CA . GLU A 1 481 ? 32.862 20.149 19.263 1.00 64.54 630 GLU A CA 1
ATOM 2652 C C . GLU A 1 481 ? 31.672 19.322 19.783 1.00 62.02 630 GLU A C 1
ATOM 2653 O O . GLU A 1 481 ? 30.560 19.876 19.803 1.00 58.97 630 GLU A O 1
ATOM 2659 N N . LYS A 1 482 ? 31.867 18.050 20.142 1.00 64.29 631 LYS A N 1
ATOM 2660 C CA . LYS A 1 482 ? 30.786 17.156 20.649 1.00 70.56 631 LYS A CA 1
ATOM 2661 C C . LYS A 1 482 ? 30.469 17.477 22.119 1.00 70.12 631 LYS A C 1
ATOM 2662 O O . LYS A 1 482 ? 29.463 16.956 22.625 1.00 62.84 631 LYS A O 1
ATOM 2668 N N . GLU A 1 483 ? 31.292 18.296 22.779 1.00 73.89 632 GLU A N 1
ATOM 2669 C CA . GLU A 1 483 ? 31.080 18.762 24.176 1.00 75.68 632 GLU A CA 1
ATOM 2670 C C . GLU A 1 483 ? 30.646 20.231 24.146 1.00 69.57 632 GLU A C 1
ATOM 2671 O O . GLU A 1 483 ? 31.055 20.960 23.217 1.00 64.18 632 GLU A O 1
ATOM 2677 N N . THR A 1 484 ? 29.857 20.661 25.129 1.00 65.59 633 THR A N 1
ATOM 2678 C CA . THR A 1 484 ? 29.564 22.102 25.353 1.00 65.78 633 THR A CA 1
ATOM 2679 C C . THR A 1 484 ? 30.541 22.608 26.416 1.00 54.74 633 THR A C 1
ATOM 2680 O O . THR A 1 484 ? 30.706 22.000 27.471 1.00 51.88 633 THR A O 1
ATOM 2684 N N . PRO A 1 485 ? 31.259 23.714 26.144 1.00 50.44 634 PRO A N 1
ATOM 2685 C CA . PRO A 1 485 ? 32.357 24.152 27.005 1.00 53.63 634 PRO A CA 1
ATOM 2686 C C . PRO A 1 485 ? 31.816 24.961 28.202 1.00 53.88 634 PRO A C 1
ATOM 2687 O O . PRO A 1 485 ? 31.651 26.193 28.093 1.00 48.27 634 PRO A O 1
ATOM 2691 N N . PHE A 1 486 ? 31.518 24.253 29.294 1.00 50.83 635 PHE A N 1
ATOM 2692 C CA . PHE A 1 486 ? 30.838 24.786 30.506 1.00 61.24 635 PHE A CA 1
ATOM 2693 C C . PHE A 1 486 ? 31.695 25.898 31.128 1.00 66.43 635 PHE A C 1
ATOM 2694 O O . PHE A 1 486 ? 31.122 26.919 31.556 1.00 64.00 635 PHE A O 1
ATOM 2702 N N . GLU A 1 487 ? 33.026 25.723 31.132 1.00 63.15 636 GLU A N 1
ATOM 2703 C CA . GLU A 1 487 ? 33.984 26.640 31.803 1.00 58.67 636 GLU A CA 1
ATOM 2704 C C . GLU A 1 487 ? 34.052 27.954 31.019 1.00 56.14 636 GLU A C 1
ATOM 2705 O O . GLU A 1 487 ? 34.177 29.023 31.678 1.00 61.74 636 GLU A O 1
ATOM 2711 N N . LEU A 1 488 ? 33.938 27.905 29.684 1.00 52.73 637 LEU A N 1
ATOM 2712 C CA . LEU A 1 488 ? 33.884 29.125 28.825 1.00 54.67 637 LEU A CA 1
ATOM 2713 C C . LEU A 1 488 ? 32.584 29.890 29.117 1.00 50.49 637 LEU A C 1
ATOM 2714 O O . LEU A 1 488 ? 32.604 31.135 29.094 1.00 49.60 637 LEU A O 1
ATOM 2719 N N . ILE A 1 489 ? 31.492 29.178 29.389 1.00 49.71 638 ILE A N 1
ATOM 2720 C CA . ILE A 1 489 ? 30.174 29.809 29.708 1.00 53.67 638 ILE A CA 1
ATOM 2721 C C . ILE A 1 489 ? 30.333 30.643 30.997 1.00 52.63 638 ILE A C 1
ATOM 2722 O O . ILE A 1 489 ? 30.048 31.869 30.960 1.00 44.63 638 ILE A O 1
ATOM 2727 N N . GLU A 1 490 ? 30.860 30.031 32.063 1.00 58.87 639 GLU A N 1
ATOM 2728 C CA . GLU A 1 490 ? 31.297 30.721 33.315 1.00 59.06 639 GLU A CA 1
ATOM 2729 C C . GLU A 1 490 ? 32.136 31.958 32.964 1.00 54.66 639 GLU A C 1
ATOM 2730 O O . GLU A 1 490 ? 31.773 33.073 33.398 1.00 52.69 639 GLU A O 1
ATOM 2736 N N . ALA A 1 491 ? 33.200 31.773 32.177 1.00 51.71 640 ALA A N 1
ATOM 2737 C CA . ALA A 1 491 ? 34.104 32.853 31.729 1.00 51.01 640 ALA A CA 1
ATOM 2738 C C . ALA A 1 491 ? 33.307 33.909 30.959 1.00 52.47 640 ALA A C 1
ATOM 2739 O O . ALA A 1 491 ? 33.605 35.103 31.110 1.00 53.66 640 ALA A O 1
ATOM 2741 N N . LEU A 1 492 ? 32.301 33.506 30.185 1.00 52.57 641 LEU A N 1
ATOM 2742 C CA . LEU A 1 492 ? 31.469 34.484 29.434 1.00 51.88 641 LEU A CA 1
ATOM 2743 C C . LEU A 1 492 ? 30.579 35.275 30.402 1.00 45.05 641 LEU A C 1
ATOM 2744 O O . LEU A 1 492 ? 30.406 36.480 30.176 1.00 41.87 641 LEU A O 1
ATOM 2749 N N . LEU A 1 493 ? 30.021 34.633 31.427 1.00 46.25 642 LEU A N 1
ATOM 2750 C CA . LEU A 1 493 ? 29.174 35.323 32.433 1.00 51.77 642 LEU A CA 1
ATOM 2751 C C . LEU A 1 493 ? 30.001 36.437 33.100 1.00 52.52 642 LEU A C 1
ATOM 2752 O O . LEU A 1 493 ? 29.515 37.571 33.139 1.00 58.25 642 LEU A O 1
ATOM 2757 N N . LYS A 1 494 ? 31.227 36.142 33.548 1.00 55.52 643 LYS A N 1
ATOM 2758 C CA . LYS A 1 494 ? 32.121 37.127 34.225 1.00 54.41 643 LYS A CA 1
ATOM 2759 C C . LYS A 1 494 ? 32.432 38.289 33.273 1.00 58.66 643 LYS A C 1
ATOM 2760 O O . LYS A 1 494 ? 32.448 39.457 33.764 1.00 57.38 643 LYS A O 1
ATOM 2766 N N . TYR A 1 495 ? 32.659 37.997 31.980 1.00 52.51 644 TYR A N 1
ATOM 2767 C CA . TYR A 1 495 ? 32.900 39.020 30.928 1.00 55.58 644 TYR A CA 1
ATOM 2768 C C . TYR A 1 495 ? 31.677 39.940 30.807 1.00 55.97 644 TYR A C 1
ATOM 2769 O O . TYR A 1 495 ? 31.879 41.160 30.641 1.00 52.15 644 TYR A O 1
ATOM 2778 N N . ILE A 1 496 ? 30.460 39.385 30.895 1.00 54.96 645 ILE A N 1
ATOM 2779 C CA . ILE A 1 496 ? 29.184 40.157 30.770 1.00 59.71 645 ILE A CA 1
ATOM 2780 C C . ILE A 1 496 ? 29.088 41.179 31.921 1.00 60.77 645 ILE A C 1
ATOM 2781 O O . ILE A 1 496 ? 28.588 42.303 31.681 1.00 59.82 645 ILE A O 1
ATOM 2786 N N . GLU A 1 497 ? 29.570 40.825 33.117 1.00 57.21 646 GLU A N 1
ATOM 2787 C CA . GLU A 1 497 ? 29.609 41.732 34.300 1.00 61.81 646 GLU A CA 1
ATOM 2788 C C . GLU A 1 497 ? 30.408 43.004 33.968 1.00 66.48 646 GLU A C 1
ATOM 2789 O O . GLU A 1 497 ? 29.974 44.083 34.411 1.00 76.29 646 GLU A O 1
ATOM 2795 N N . THR A 1 498 ? 31.490 42.896 33.183 1.00 68.93 647 THR A N 1
ATOM 2796 C CA . THR A 1 498 ? 32.458 44.001 32.904 1.00 71.03 647 THR A CA 1
ATOM 2797 C C . THR A 1 498 ? 31.850 45.016 31.924 1.00 74.30 647 THR A C 1
ATOM 2798 O O . THR A 1 498 ? 32.421 46.118 31.777 1.00 78.24 647 THR A O 1
ATOM 2802 N N . LEU A 1 499 ? 30.741 44.673 31.270 1.00 75.91 648 LEU A N 1
ATOM 2803 C CA . LEU A 1 499 ? 30.094 45.553 30.265 1.00 74.43 648 LEU A CA 1
ATOM 2804 C C . LEU A 1 499 ? 29.265 46.610 30.999 1.00 78.05 648 LEU A C 1
ATOM 2805 O O . LEU A 1 499 ? 28.924 47.633 30.363 1.00 85.39 648 LEU A O 1
ATOM 2810 N N . ASN A 1 500 ? 28.952 46.359 32.277 1.00 73.69 649 ASN A N 1
ATOM 2811 C CA . ASN A 1 500 ? 28.138 47.255 33.139 1.00 81.37 649 ASN A CA 1
ATOM 2812 C C . ASN A 1 500 ? 26.964 47.772 32.304 1.00 80.43 649 ASN A C 1
ATOM 2813 O O . ASN A 1 500 ? 26.900 48.992 32.027 1.00 80.07 649 ASN A O 1
ATOM 2818 N N . VAL A 1 501 ? 26.128 46.837 31.847 1.00 80.26 650 VAL A N 1
ATOM 2819 C CA . VAL A 1 501 ? 24.739 47.086 31.360 1.00 74.77 650 VAL A CA 1
ATOM 2820 C C . VAL A 1 501 ? 23.855 45.998 31.964 1.00 71.68 650 VAL A C 1
ATOM 2821 O O . VAL A 1 501 ? 23.965 44.828 31.607 1.00 67.74 650 VAL A O 1
ATOM 2825 N N . PRO A 1 502 ? 22.989 46.340 32.943 1.00 74.06 651 PRO A N 1
ATOM 2826 C CA . PRO A 1 502 ? 22.042 45.377 33.505 1.00 73.63 651 PRO A CA 1
ATOM 2827 C C . PRO A 1 502 ? 21.220 44.654 32.426 1.00 63.02 651 PRO A C 1
ATOM 2828 O O . PRO A 1 502 ? 20.911 45.263 31.417 1.00 64.80 651 PRO A O 1
ATOM 2832 N N . GLY A 1 503 ? 20.884 43.389 32.674 1.00 59.25 652 GLY A N 1
ATOM 2833 C CA . GLY A 1 503 ? 20.115 42.548 31.733 1.00 61.69 652 GLY A CA 1
ATOM 2834 C C . GLY A 1 503 ? 20.275 41.063 32.006 1.00 57.56 652 GLY A C 1
ATOM 2835 O O . GLY A 1 503 ? 21.337 40.640 32.505 1.00 58.11 652 GLY A O 1
ATOM 2836 N N . ALA A 1 504 ? 19.252 40.282 31.674 1.00 58.78 653 ALA A N 1
ATOM 2837 C CA . ALA A 1 504 ? 19.234 38.821 31.896 1.00 55.11 653 ALA A CA 1
ATOM 2838 C C . ALA A 1 504 ? 20.082 38.128 30.820 1.00 49.64 653 ALA A C 1
ATOM 2839 O O . ALA A 1 504 ? 20.279 38.691 29.719 1.00 45.57 653 ALA A O 1
ATOM 2841 N N . VAL A 1 505 ? 20.605 36.956 31.168 1.00 47.98 654 VAL A N 1
ATOM 2842 C CA . VAL A 1 505 ? 21.353 36.059 30.246 1.00 52.44 654 VAL A CA 1
ATOM 2843 C C . VAL A 1 505 ? 20.523 34.790 30.037 1.00 52.35 654 VAL A C 1
ATOM 2844 O O . VAL A 1 505 ? 20.174 34.123 31.039 1.00 49.08 654 VAL A O 1
ATOM 2848 N N . LEU A 1 506 ? 20.226 34.501 28.764 1.00 51.96 655 LEU A N 1
ATOM 2849 C CA . LEU A 1 506 ? 19.519 33.294 28.275 1.00 47.95 655 LEU A CA 1
ATOM 2850 C C . LEU A 1 506 ? 20.566 32.358 27.655 1.00 45.85 655 LEU A C 1
ATOM 2851 O O . LEU A 1 506 ? 21.237 32.761 26.675 1.00 40.97 655 LEU A O 1
ATOM 2856 N N . VAL A 1 507 ? 20.726 31.169 28.234 1.00 44.54 656 VAL A N 1
ATOM 2857 C CA . VAL A 1 507 ? 21.724 30.144 27.805 1.00 50.34 656 VAL A CA 1
ATOM 2858 C C . VAL A 1 507 ? 20.945 28.979 27.184 1.00 48.83 656 VAL A C 1
ATOM 2859 O O . VAL A 1 507 ? 20.180 28.330 27.932 1.00 44.42 656 VAL A O 1
ATOM 2863 N N . PHE A 1 508 ? 21.115 28.745 25.877 1.00 47.67 657 PHE A N 1
ATOM 2864 C CA . PHE A 1 508 ? 20.487 27.615 25.137 1.00 43.53 657 PHE A CA 1
ATOM 2865 C C . PHE A 1 508 ? 21.414 26.413 25.257 1.00 44.25 657 PHE A C 1
ATOM 2866 O O . PHE A 1 508 ? 22.580 26.482 24.786 1.00 41.85 657 PHE A O 1
ATOM 2874 N N . LEU A 1 509 ? 20.924 25.406 25.973 1.00 47.26 658 LEU A N 1
ATOM 2875 C CA . LEU A 1 509 ? 21.537 24.072 26.166 1.00 50.14 658 LEU A CA 1
ATOM 2876 C C . LEU A 1 509 ? 20.552 23.027 25.643 1.00 53.10 658 LEU A C 1
ATOM 2877 O O . LEU A 1 509 ? 19.337 23.195 25.776 1.00 48.35 658 LEU A O 1
ATOM 2882 N N . PRO A 1 510 ? 21.036 21.924 25.024 1.00 59.12 659 PRO A N 1
ATOM 2883 C CA . PRO A 1 510 ? 20.160 20.941 24.388 1.00 58.37 659 PRO A CA 1
ATOM 2884 C C . PRO A 1 510 ? 19.030 20.399 25.267 1.00 59.23 659 PRO A C 1
ATOM 2885 O O . PRO A 1 510 ? 17.885 20.545 24.850 1.00 71.98 659 PRO A O 1
ATOM 2889 N N . GLY A 1 511 ? 19.361 19.766 26.399 1.00 54.54 660 GLY A N 1
ATOM 2890 C CA . GLY A 1 511 ? 18.376 19.065 27.251 1.00 59.78 660 GLY A CA 1
ATOM 2891 C C . GLY A 1 511 ? 18.632 19.224 28.747 1.00 63.33 660 GLY A C 1
ATOM 2892 O O . GLY A 1 511 ? 19.635 19.859 29.119 1.00 59.03 660 GLY A O 1
ATOM 2893 N N . TRP A 1 512 ? 17.752 18.641 29.573 1.00 69.17 661 TRP A N 1
ATOM 2894 C CA . TRP A 1 512 ? 17.756 18.734 31.060 1.00 78.67 661 TRP A CA 1
ATOM 2895 C C . TRP A 1 512 ? 19.118 18.299 31.611 1.00 78.75 661 TRP A C 1
ATOM 2896 O O . TRP A 1 512 ? 19.563 18.907 32.594 1.00 81.11 661 TRP A O 1
ATOM 2907 N N . ASN A 1 513 ? 19.761 17.318 30.970 1.00 86.34 662 ASN A N 1
ATOM 2908 C CA . ASN A 1 513 ? 21.077 16.743 31.369 1.00 82.61 662 ASN A CA 1
ATOM 2909 C C . ASN A 1 513 ? 22.146 17.839 31.471 1.00 72.04 662 ASN A C 1
ATOM 2910 O O . ASN A 1 513 ? 22.780 17.939 32.551 1.00 68.75 662 ASN A O 1
ATOM 2915 N N . LEU A 1 514 ? 22.374 18.605 30.400 1.00 62.24 663 LEU A N 1
ATOM 2916 C CA . LEU A 1 514 ? 23.458 19.630 30.349 1.00 62.86 663 LEU A CA 1
ATOM 2917 C C . LEU A 1 514 ? 23.061 20.886 31.138 1.00 64.83 663 LEU A C 1
ATOM 2918 O O . LEU A 1 514 ? 23.963 21.681 31.452 1.00 70.88 663 LEU A O 1
ATOM 2923 N N . ILE A 1 515 ? 21.769 21.113 31.381 1.00 58.85 664 ILE A N 1
ATOM 2924 C CA . ILE A 1 515 ? 21.284 22.284 32.173 1.00 60.66 664 ILE A CA 1
ATOM 2925 C C . ILE A 1 515 ? 21.639 22.033 33.646 1.00 60.75 664 ILE A C 1
ATOM 2926 O O . ILE A 1 515 ? 22.195 22.954 34.289 1.00 58.00 664 ILE A O 1
ATOM 2931 N N . TYR A 1 516 ? 21.305 20.834 34.137 1.00 64.18 665 TYR A N 1
ATOM 2932 C CA . TYR A 1 516 ? 21.572 20.322 35.508 1.00 76.21 665 TYR A CA 1
ATOM 2933 C C . TYR A 1 516 ? 23.076 20.370 35.771 1.00 76.82 665 TYR A C 1
ATOM 2934 O O . TYR A 1 516 ? 23.477 20.763 36.877 1.00 87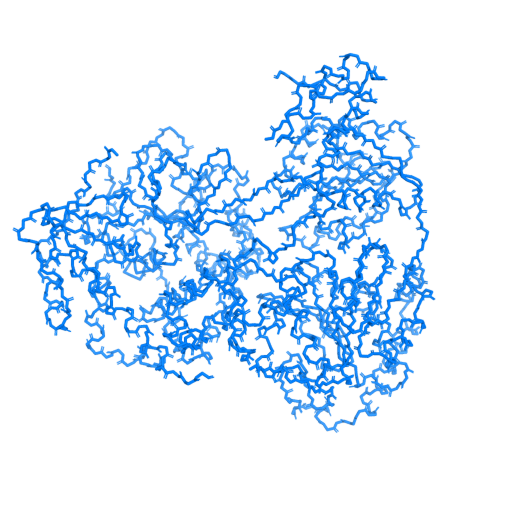.44 665 TYR A O 1
ATOM 2943 N N . THR A 1 517 ? 23.862 19.977 34.765 1.00 77.98 666 THR A N 1
ATOM 2944 C CA . THR A 1 517 ? 25.346 19.937 34.782 1.00 74.18 666 THR A CA 1
ATOM 2945 C C . THR A 1 517 ? 25.876 21.366 34.879 1.00 75.80 666 THR A C 1
ATOM 2946 O O . THR A 1 517 ? 26.780 21.601 35.699 1.00 85.72 666 THR A O 1
ATOM 2950 N N . MET A 1 518 ? 25.337 22.281 34.072 1.00 65.53 667 MET A N 1
ATOM 2951 C CA . MET A 1 518 ? 25.767 23.702 34.082 1.00 64.41 667 MET A CA 1
ATOM 2952 C C . MET A 1 518 ? 25.386 24.339 35.425 1.00 62.49 667 MET A C 1
ATOM 2953 O O . MET A 1 518 ? 26.135 25.217 35.898 1.00 59.97 667 MET A O 1
ATOM 2958 N N . GLN A 1 519 ? 24.266 23.927 36.018 1.00 62.49 668 GLN A N 1
ATOM 2959 C CA . GLN A 1 519 ? 23.735 24.566 37.249 1.00 73.05 668 GLN A CA 1
ATOM 2960 C C . GLN A 1 519 ? 24.646 24.187 38.423 1.00 76.96 668 GLN A C 1
ATOM 2961 O O . GLN A 1 519 ? 25.170 25.114 39.080 1.00 77.85 668 GLN A O 1
ATOM 2967 N N . LYS A 1 520 ? 24.834 22.878 38.647 1.00 84.68 669 LYS A N 1
ATOM 2968 C CA . LYS A 1 520 ? 25.788 22.303 39.637 1.00 91.62 669 LYS A CA 1
ATOM 2969 C C . LYS A 1 520 ? 27.125 23.036 39.500 1.00 87.00 669 LYS A C 1
ATOM 2970 O O . LYS A 1 520 ? 27.595 23.604 40.496 1.00 86.77 669 LYS A O 1
ATOM 2976 N N . HIS A 1 521 ? 27.683 23.056 38.289 1.00 78.10 670 HIS A N 1
ATOM 2977 C CA . HIS A 1 521 ? 28.977 23.718 37.991 1.00 76.18 670 HIS A CA 1
ATOM 2978 C C . HIS A 1 521 ? 29.004 25.118 38.626 1.00 77.46 670 HIS A C 1
ATOM 2979 O O . HIS A 1 521 ? 29.945 25.377 39.389 1.00 80.19 670 HIS A O 1
ATOM 2986 N N . LEU A 1 522 ? 28.018 25.979 38.344 1.00 70.98 671 LEU A N 1
ATOM 2987 C CA . LEU A 1 522 ? 28.013 27.393 38.816 1.00 68.04 671 LEU A CA 1
ATOM 2988 C C . LEU A 1 522 ? 27.840 27.446 40.345 1.00 72.45 671 LEU A C 1
ATOM 2989 O O . LEU A 1 522 ? 28.428 28.351 40.963 1.00 66.96 671 LEU A O 1
ATOM 2994 N N . GLU A 1 523 ? 27.089 26.525 40.954 1.00 76.30 672 GLU A N 1
ATOM 2995 C CA . GLU A 1 523 ? 26.841 26.565 42.424 1.00 90.79 672 GLU A CA 1
ATOM 2996 C C . GLU A 1 523 ? 28.091 26.046 43.168 1.00 89.36 672 GLU A C 1
ATOM 2997 O O . GLU A 1 523 ? 28.177 26.288 44.386 1.00 78.11 672 GLU A O 1
ATOM 3003 N N . MET A 1 524 ? 29.052 25.427 42.464 1.00 88.47 673 MET A N 1
ATOM 3004 C CA . MET A 1 524 ? 30.391 25.058 43.010 1.00 89.57 673 MET A CA 1
ATOM 3005 C C . MET A 1 524 ? 31.295 26.303 43.097 1.00 87.62 673 MET A C 1
ATOM 3006 O O . MET A 1 524 ? 32.423 26.162 43.620 1.00 81.18 673 MET A O 1
ATOM 3011 N N . ASN A 1 525 ? 30.849 27.465 42.598 1.00 80.28 674 ASN A N 1
ATOM 3012 C CA . ASN A 1 525 ? 31.589 28.754 42.700 1.00 83.63 674 ASN A CA 1
ATOM 3013 C C . ASN A 1 525 ? 30.704 29.767 43.431 1.00 86.97 674 ASN A C 1
ATOM 3014 O O . ASN A 1 525 ? 29.710 30.242 42.882 1.00 80.09 674 ASN A O 1
ATOM 3019 N N . PRO A 1 526 ? 31.014 30.095 44.712 1.00 88.47 675 PRO A N 1
ATOM 3020 C CA . PRO A 1 526 ? 30.288 31.132 45.456 1.00 80.22 675 PRO A CA 1
ATOM 3021 C C . PRO A 1 526 ? 30.213 32.507 44.769 1.00 71.03 675 PRO A C 1
ATOM 3022 O O . PRO A 1 526 ? 29.433 33.338 45.200 1.00 71.76 675 PRO A O 1
ATOM 3026 N N . HIS A 1 527 ? 31.020 32.732 43.732 1.00 67.27 676 HIS A N 1
ATOM 3027 C CA . HIS A 1 527 ? 30.916 33.925 42.852 1.00 66.57 676 HIS A CA 1
ATOM 3028 C C . HIS A 1 527 ? 29.473 34.048 42.340 1.00 64.18 676 HIS A C 1
ATOM 3029 O O . HIS A 1 527 ? 29.026 35.205 42.150 1.00 63.01 676 HIS A O 1
ATOM 3036 N N . PHE A 1 528 ? 28.791 32.903 42.139 1.00 58.91 677 PHE A N 1
ATOM 3037 C CA . PHE A 1 528 ? 27.475 32.765 41.450 1.00 65.77 677 PHE A CA 1
ATOM 3038 C C . PHE A 1 528 ? 26.375 32.501 42.486 1.00 71.29 677 PHE A C 1
ATOM 3039 O O . PHE A 1 528 ? 25.407 31.759 42.179 1.00 68.91 677 PHE A O 1
ATOM 3047 N N . GLY A 1 529 ? 26.511 33.112 43.671 1.00 73.40 678 GLY A N 1
ATOM 3048 C CA . GLY A 1 529 ? 25.567 32.965 44.794 1.00 68.05 678 GLY A CA 1
ATOM 3049 C C . GLY A 1 529 ? 24.483 34.021 44.740 1.00 65.20 678 GLY A C 1
ATOM 3050 O O . GLY A 1 529 ? 24.622 34.989 43.946 1.00 66.25 678 GLY A O 1
ATOM 3051 N N . SER A 1 530 ? 23.456 33.852 45.575 1.00 70.13 679 SER A N 1
ATOM 3052 C CA . SER A 1 530 ? 22.237 34.699 45.658 1.00 71.64 679 SER A CA 1
ATOM 3053 C C . SER A 1 530 ? 22.582 36.196 45.669 1.00 73.60 679 SER A C 1
ATOM 3054 O O . SER A 1 530 ? 21.761 36.989 45.170 1.00 68.79 679 SER A O 1
ATOM 3057 N N . HIS A 1 531 ? 23.739 36.569 46.229 1.00 77.35 680 HIS A N 1
ATOM 3058 C CA . HIS A 1 531 ? 24.194 37.978 46.397 1.00 78.90 680 HIS A CA 1
ATOM 3059 C C . HIS A 1 531 ? 24.318 38.676 45.031 1.00 78.19 680 HIS A C 1
ATOM 3060 O O . HIS A 1 531 ? 24.206 39.925 44.998 1.00 72.72 680 HIS A O 1
ATOM 3067 N N . ARG A 1 532 ? 24.561 37.908 43.958 1.00 74.66 681 ARG A N 1
ATOM 3068 C CA . ARG A 1 532 ? 24.894 38.435 42.601 1.00 72.54 681 ARG A CA 1
ATOM 3069 C C . ARG A 1 532 ? 24.020 37.785 41.510 1.00 61.86 681 ARG A C 1
ATOM 3070 O O . ARG A 1 532 ? 23.793 38.453 40.490 1.00 60.40 681 ARG A O 1
ATOM 3078 N N . TYR A 1 533 ? 23.555 36.546 41.700 1.00 58.31 682 TYR A N 1
ATOM 3079 C CA . TYR A 1 533 ? 23.041 35.688 40.596 1.00 62.21 682 TYR A CA 1
ATOM 3080 C C . TYR A 1 533 ? 21.761 34.946 40.984 1.00 57.71 682 TYR A C 1
ATOM 3081 O O . TYR A 1 533 ? 21.676 34.335 42.069 1.00 58.06 682 TYR A O 1
ATOM 3090 N N . GLN A 1 534 ? 20.806 34.975 40.056 1.00 60.05 683 GLN A N 1
ATOM 3091 C CA . GLN A 1 534 ? 19.577 34.150 40.062 1.00 59.06 683 GLN A CA 1
ATOM 3092 C C . GLN A 1 534 ? 19.662 33.241 38.828 1.00 59.87 683 GLN A C 1
ATOM 3093 O O . GLN A 1 534 ? 19.539 33.748 37.696 1.00 56.49 683 GLN A O 1
ATOM 3099 N N . ILE A 1 535 ? 19.942 31.957 39.057 1.00 56.24 684 ILE A N 1
ATOM 3100 C CA . ILE A 1 535 ? 20.192 30.934 38.007 1.00 56.85 684 ILE A CA 1
ATOM 3101 C C . ILE A 1 535 ? 18.976 30.016 37.995 1.00 57.19 684 ILE A C 1
ATOM 3102 O O . ILE A 1 535 ? 18.823 29.241 38.965 1.00 53.21 684 ILE A O 1
ATOM 3107 N N . LEU A 1 536 ? 18.146 30.123 36.952 1.00 53.66 685 LEU A N 1
ATOM 3108 C CA . LEU A 1 536 ? 16.859 29.381 36.863 1.00 54.61 685 LEU A CA 1
ATOM 3109 C C . LEU A 1 536 ? 16.901 28.435 35.677 1.00 54.76 685 LEU A C 1
ATOM 3110 O O . LEU A 1 536 ? 17.212 28.837 34.551 1.00 54.18 685 LEU A O 1
ATOM 3115 N N . PRO A 1 537 ? 16.573 27.148 35.913 1.00 54.09 686 PRO A N 1
ATOM 3116 C CA . PRO A 1 537 ? 16.514 26.164 34.840 1.00 52.80 686 PRO A CA 1
ATOM 3117 C C . PRO A 1 537 ? 15.156 26.301 34.143 1.00 56.88 686 PRO A C 1
ATOM 3118 O O . PRO A 1 537 ? 14.167 26.453 34.865 1.00 60.74 686 PRO A O 1
ATOM 3122 N N . LEU A 1 538 ? 15.130 26.270 32.804 1.00 53.28 687 LEU A N 1
ATOM 3123 C CA . LEU A 1 538 ? 13.868 26.167 32.015 1.00 49.90 687 LEU A CA 1
ATOM 3124 C C . LEU A 1 538 ? 13.931 24.925 31.111 1.00 55.04 687 LEU A C 1
ATOM 3125 O O . LEU A 1 538 ? 14.717 24.911 30.125 1.00 51.61 687 LEU A O 1
ATOM 3130 N N . HIS A 1 539 ? 13.207 23.882 31.509 1.00 58.44 688 HIS A N 1
ATOM 3131 C CA . HIS A 1 539 ? 12.879 22.690 30.691 1.00 63.01 688 HIS A CA 1
ATOM 3132 C C . HIS A 1 539 ? 11.494 22.185 31.106 1.00 68.74 688 HIS A C 1
ATOM 3133 O O . HIS A 1 539 ? 10.939 22.700 32.094 1.00 65.89 688 HIS A O 1
ATOM 3140 N N . SER A 1 540 ? 10.950 21.226 30.365 1.00 71.27 689 SER A N 1
ATOM 3141 C CA . SER A 1 540 ? 9.501 20.904 30.374 1.00 81.04 689 SER A CA 1
ATOM 3142 C C . SER A 1 540 ? 9.163 20.008 31.573 1.00 86.01 689 SER A C 1
ATOM 3143 O O . SER A 1 540 ? 7.955 19.861 31.857 1.00 89.47 689 SER A O 1
ATOM 3146 N N . GLN A 1 541 ? 10.176 19.458 32.258 1.00 86.23 690 GLN A N 1
ATOM 3147 C CA . GLN A 1 541 ? 9.999 18.512 33.396 1.00 90.62 690 GLN A CA 1
ATOM 3148 C C . GLN A 1 541 ? 10.168 19.223 34.750 1.00 91.31 690 GLN A C 1
ATOM 3149 O O . GLN A 1 541 ? 10.070 18.523 35.775 1.00 91.87 690 GLN A O 1
ATOM 3155 N N . ILE A 1 542 ? 10.391 20.544 34.780 1.00 82.40 691 ILE A N 1
ATOM 3156 C CA . ILE A 1 542 ? 10.378 21.331 36.051 1.00 79.54 691 ILE A CA 1
ATOM 3157 C C . ILE A 1 542 ? 8.944 21.775 36.315 1.00 78.74 691 ILE A C 1
ATOM 3158 O O . ILE A 1 542 ? 8.213 22.096 35.381 1.00 74.24 691 ILE A O 1
ATOM 3163 N N . PRO A 1 543 ? 8.506 21.816 37.595 1.00 79.44 692 PRO A N 1
ATOM 3164 C CA . PRO A 1 543 ? 7.143 22.232 37.933 1.00 76.17 692 PRO A CA 1
ATOM 3165 C C . PRO A 1 543 ? 6.787 23.629 37.404 1.00 69.26 692 PRO A C 1
ATOM 3166 O O . PRO A 1 543 ? 7.671 24.447 37.182 1.00 64.96 692 PRO A O 1
ATOM 3170 N N . ARG A 1 544 ? 5.493 23.885 37.234 1.00 70.21 693 ARG A N 1
ATOM 3171 C CA . ARG A 1 544 ? 5.003 25.116 36.569 1.00 73.85 693 ARG A CA 1
ATOM 3172 C C . ARG A 1 544 ? 5.316 26.327 37.463 1.00 76.85 693 ARG A C 1
ATOM 3173 O O . ARG A 1 544 ? 5.678 27.398 36.911 1.00 78.26 693 ARG A O 1
ATOM 3181 N N . GLU A 1 545 ? 5.225 26.167 38.786 1.00 77.40 694 GLU A N 1
ATOM 3182 C CA . GLU A 1 545 ? 5.584 27.235 39.760 1.00 85.95 694 GLU A CA 1
ATOM 3183 C C . GLU A 1 545 ? 7.005 27.743 39.451 1.00 79.69 694 GLU A C 1
ATOM 3184 O O . GLU A 1 545 ? 7.197 28.977 39.422 1.00 78.68 694 GLU A O 1
ATOM 3190 N N . GLU A 1 546 ? 7.948 26.827 39.189 1.00 75.50 695 GLU A N 1
ATOM 3191 C CA . GLU A 1 546 ? 9.383 27.118 38.905 1.00 69.73 695 GLU A CA 1
ATOM 3192 C C . GLU A 1 546 ? 9.522 27.728 37.506 1.00 67.81 695 GLU A C 1
ATOM 3193 O O . GLU A 1 546 ? 10.339 28.645 37.352 1.00 65.99 695 GLU A O 1
ATOM 3199 N N . GLN A 1 547 ? 8.767 27.226 36.521 1.00 72.38 696 GLN A N 1
ATOM 3200 C CA . GLN A 1 547 ? 8.794 27.723 35.115 1.00 70.10 696 GLN A CA 1
ATOM 3201 C C . GLN A 1 547 ? 8.445 29.211 35.111 1.00 68.24 696 GLN A C 1
ATOM 3202 O O . GLN A 1 547 ? 9.210 29.994 34.504 1.00 61.35 696 GLN A O 1
ATOM 3208 N N . ARG A 1 548 ? 7.357 29.579 35.797 1.00 69.62 697 ARG A N 1
ATOM 3209 C CA . ARG A 1 548 ? 6.844 30.975 35.853 1.00 71.19 697 ARG A CA 1
ATOM 3210 C C . ARG A 1 548 ? 7.934 31.909 36.389 1.00 64.25 697 ARG A C 1
ATOM 3211 O O . ARG A 1 548 ? 7.972 33.071 35.947 1.00 58.29 697 ARG A O 1
ATOM 3219 N N . LYS A 1 549 ? 8.817 31.414 37.260 1.00 67.99 698 LYS A N 1
ATOM 3220 C CA . LYS A 1 549 ? 9.864 32.235 37.937 1.00 69.40 698 LYS A CA 1
ATOM 3221 C C . LYS A 1 549 ? 10.810 32.922 36.935 1.00 73.20 698 LYS A C 1
ATOM 3222 O O . LYS A 1 549 ? 11.487 33.893 37.364 1.00 69.87 698 LYS A O 1
ATOM 3228 N N . VAL A 1 550 ? 10.888 32.470 35.670 1.00 64.50 699 VAL A N 1
ATOM 3229 C CA . VAL A 1 550 ? 11.864 33.022 34.677 1.00 60.96 699 VAL A CA 1
ATOM 3230 C C . VAL A 1 550 ? 11.382 34.397 34.205 1.00 61.24 699 VAL A C 1
ATOM 3231 O O . VAL A 1 550 ? 12.203 35.126 33.632 1.00 59.65 699 VAL A O 1
ATOM 3235 N N . PHE A 1 551 ? 10.099 34.715 34.411 1.00 60.53 700 PHE A N 1
ATOM 3236 C CA . PHE A 1 551 ? 9.465 36.003 34.019 1.00 65.51 700 PHE A CA 1
ATOM 3237 C C . PHE A 1 551 ? 9.633 37.049 35.131 1.00 68.30 700 PHE A C 1
ATOM 3238 O O . PHE A 1 551 ? 9.613 38.253 34.787 1.00 66.83 700 PHE A O 1
ATOM 3246 N N . ASP A 1 552 ? 9.791 36.606 36.389 1.00 70.53 701 ASP A N 1
ATOM 3247 C CA . ASP A 1 552 ? 9.896 37.471 37.602 1.00 78.17 701 ASP A CA 1
ATOM 3248 C C . ASP A 1 552 ? 11.077 38.435 37.485 1.00 84.31 701 ASP A C 1
ATOM 3249 O O . ASP A 1 552 ? 12.138 38.079 36.961 1.00 73.28 701 ASP A O 1
ATOM 3254 N N . PRO A 1 553 ? 10.950 39.678 38.006 1.00 90.24 702 PRO A N 1
ATOM 3255 C CA . PRO A 1 553 ? 12.096 40.582 38.119 1.00 85.33 702 PRO A CA 1
ATOM 3256 C C . PRO A 1 553 ? 13.047 40.137 39.242 1.00 75.11 702 PRO A C 1
ATOM 3257 O O . PRO A 1 553 ? 12.658 39.309 40.073 1.00 64.91 702 PRO A O 1
ATOM 3261 N N . VAL A 1 554 ? 14.260 40.698 39.246 1.00 69.19 703 VAL A N 1
ATOM 3262 C CA . VAL A 1 554 ? 15.331 40.385 40.244 1.00 72.19 703 VAL A CA 1
ATOM 3263 C C . VAL A 1 554 ? 15.709 41.648 41.028 1.00 70.18 703 VAL A C 1
ATOM 3264 O O . VAL A 1 554 ? 15.597 42.761 40.507 1.00 66.87 703 VAL A O 1
ATOM 3268 N N . PRO A 1 555 ? 16.196 41.509 42.290 1.00 65.54 704 PRO A N 1
ATOM 3269 C CA . PRO A 1 555 ? 16.773 42.633 43.031 1.00 69.51 704 PRO A CA 1
ATOM 3270 C C . PRO A 1 555 ? 17.917 43.302 42.252 1.00 79.34 704 PRO A C 1
ATOM 3271 O O . PRO A 1 555 ? 18.689 42.575 41.626 1.00 81.71 704 PRO A O 1
ATOM 3275 N N . SER A 1 556 ? 18.002 44.641 42.303 1.00 86.64 705 SER A N 1
ATOM 3276 C CA . SER A 1 556 ? 19.093 45.458 41.697 1.00 89.59 705 SER A CA 1
ATOM 3277 C C . SER A 1 556 ? 20.447 44.794 41.984 1.00 81.81 705 SER A C 1
ATOM 3278 O O . SER A 1 556 ? 20.617 44.290 43.106 1.00 70.16 705 SER A O 1
ATOM 3281 N N . GLY A 1 557 ? 21.346 44.750 40.994 1.00 75.07 706 GLY A N 1
ATOM 3282 C CA . GLY A 1 557 ? 22.687 44.147 41.136 1.00 74.30 706 GLY A CA 1
ATOM 3283 C C . GLY A 1 557 ? 22.650 42.630 41.280 1.00 71.58 706 GLY A C 1
ATOM 3284 O O . GLY A 1 557 ? 23.684 42.054 41.676 1.00 61.96 706 GLY A O 1
ATOM 3285 N N . VAL A 1 558 ? 21.511 41.992 40.986 1.00 68.79 707 VAL A N 1
ATOM 3286 C CA . VAL A 1 558 ? 21.451 40.536 40.666 1.00 67.84 707 VAL A CA 1
ATOM 3287 C C . VAL A 1 558 ? 21.233 40.375 39.153 1.00 70.32 707 VAL A C 1
ATOM 3288 O O . VAL A 1 558 ? 20.342 41.069 38.577 1.00 58.81 707 VAL A O 1
ATOM 3292 N N . THR A 1 559 ? 22.026 39.488 38.535 1.00 68.17 708 THR A N 1
ATOM 3293 C CA . THR A 1 559 ? 21.873 39.039 37.125 1.00 61.64 708 THR A CA 1
ATOM 3294 C C . THR A 1 559 ? 21.014 37.768 37.116 1.00 55.82 708 THR A C 1
ATOM 3295 O O . THR A 1 559 ? 21.342 36.818 37.869 1.00 56.31 708 THR A O 1
ATOM 3299 N N . LYS A 1 560 ? 19.910 37.796 36.364 1.00 51.67 709 LYS A N 1
ATOM 3300 C CA . LYS A 1 560 ? 19.041 36.619 36.069 1.00 54.86 709 LYS A CA 1
ATOM 3301 C C . LYS A 1 560 ? 19.662 35.802 34.929 1.00 48.63 709 LYS A C 1
ATOM 3302 O O . LYS A 1 560 ? 19.895 36.367 33.836 1.00 45.78 709 LYS A O 1
ATOM 3308 N N . VAL A 1 561 ? 19.921 34.520 35.162 1.00 48.84 710 VAL A N 1
ATOM 3309 C CA . VAL A 1 561 ? 20.497 33.621 34.122 1.00 51.84 710 VAL A CA 1
ATOM 3310 C C . VAL A 1 561 ? 19.526 32.471 33.892 1.00 47.81 710 VAL A C 1
ATOM 3311 O O . VAL A 1 561 ? 19.284 31.731 34.848 1.00 42.21 710 VAL A O 1
ATOM 3315 N N . ILE A 1 562 ? 19.014 32.331 32.665 1.00 50.12 711 ILE A N 1
ATOM 3316 C CA . ILE A 1 562 ? 18.092 31.215 32.303 1.00 52.15 711 ILE A CA 1
ATOM 3317 C C . ILE A 1 562 ? 18.877 30.169 31.509 1.00 45.85 711 ILE A C 1
ATOM 3318 O O . ILE A 1 562 ? 19.319 30.492 30.393 1.00 49.08 711 ILE A O 1
ATOM 3323 N N . LEU A 1 563 ? 19.017 28.974 32.080 1.00 44.15 712 LEU A N 1
ATOM 3324 C CA . LEU A 1 563 ? 19.529 27.753 31.410 1.00 46.26 712 LEU A CA 1
ATOM 3325 C C . LEU A 1 563 ? 18.326 27.051 30.794 1.00 49.48 712 LEU A C 1
ATOM 3326 O O . LEU A 1 563 ? 17.592 26.395 31.540 1.00 50.43 712 LEU A O 1
ATOM 3331 N N . SER A 1 564 ? 18.120 27.241 29.489 1.00 50.24 713 SER A N 1
ATOM 3332 C CA . SER A 1 564 ? 16.867 26.891 28.774 1.00 50.86 713 SER A CA 1
ATOM 3333 C C . SER A 1 564 ? 17.090 25.834 27.679 1.00 49.29 713 SER A C 1
ATOM 3334 O O . SER A 1 564 ? 18.142 25.868 27.016 1.00 50.55 713 SER A O 1
ATOM 3337 N N . THR A 1 565 ? 16.104 24.959 27.466 1.00 49.42 714 THR A N 1
ATOM 3338 C CA . THR A 1 565 ? 15.913 24.188 26.204 1.00 45.07 714 THR A CA 1
ATOM 3339 C C . THR A 1 565 ? 15.455 25.157 25.103 1.00 45.56 714 THR A C 1
ATOM 3340 O O . THR A 1 565 ? 15.373 26.377 25.356 1.00 40.54 714 THR A O 1
ATOM 3344 N N . ASN A 1 566 ? 15.177 24.653 23.903 1.00 44.75 715 ASN A N 1
ATOM 3345 C CA . ASN A 1 566 ? 14.762 25.502 22.754 1.00 47.73 715 ASN A CA 1
ATOM 3346 C C . ASN A 1 566 ? 13.302 25.970 22.913 1.00 46.13 715 ASN A C 1
ATOM 3347 O O . ASN A 1 566 ? 12.827 26.673 22.005 1.00 45.96 715 ASN A O 1
ATOM 3352 N N . ILE A 1 567 ? 12.610 25.618 24.003 1.00 44.77 716 ILE A N 1
ATOM 3353 C CA . ILE A 1 567 ? 11.315 26.257 24.400 1.00 52.59 716 ILE A CA 1
ATOM 3354 C C . ILE A 1 567 ? 11.459 27.788 24.291 1.00 49.35 716 ILE A C 1
ATOM 3355 O O . ILE A 1 567 ? 10.548 28.439 23.761 1.00 49.60 716 ILE A O 1
ATOM 3360 N N . ALA A 1 568 ? 12.595 28.348 24.708 1.00 51.56 717 ALA A N 1
ATOM 3361 C CA . ALA A 1 568 ? 12.816 29.813 24.764 1.00 52.59 717 ALA A CA 1
ATOM 3362 C C . ALA A 1 568 ? 13.244 30.348 23.389 1.00 48.87 717 ALA A C 1
ATOM 3363 O O . ALA A 1 568 ? 13.627 31.544 23.297 1.00 45.38 717 ALA A O 1
ATOM 3365 N N . GLU A 1 569 ? 13.179 29.516 22.351 1.00 47.49 718 GLU A N 1
ATOM 3366 C CA . GLU A 1 569 ? 13.608 29.891 20.971 1.00 51.62 718 GLU A CA 1
ATOM 3367 C C . GLU A 1 569 ? 12.491 30.674 20.259 1.00 45.42 718 GLU A C 1
ATOM 3368 O O . GLU A 1 569 ? 12.783 31.799 19.785 1.00 43.90 718 GLU A O 1
ATOM 3374 N N . THR A 1 570 ? 11.290 30.089 20.122 1.00 42.04 719 THR A N 1
ATOM 3375 C CA . THR A 1 570 ? 10.116 30.723 19.443 1.00 42.10 719 THR A CA 1
ATOM 3376 C C . THR A 1 570 ? 8.807 30.579 20.230 1.00 42.10 719 THR A C 1
ATOM 3377 O O . THR A 1 570 ? 7.841 31.272 19.875 1.00 48.59 719 THR A O 1
ATOM 3381 N N . SER A 1 571 ? 8.761 29.763 21.272 1.00 44.12 720 SER A N 1
ATOM 3382 C CA . SER A 1 571 ? 7.505 29.459 22.005 1.00 51.32 720 SER A CA 1
ATOM 3383 C C . SER A 1 571 ? 7.271 30.513 23.110 1.00 51.18 720 SER A C 1
ATOM 3384 O O . SER A 1 571 ? 6.130 30.999 23.240 1.00 48.13 720 SER A O 1
ATOM 3387 N N . ILE A 1 572 ? 8.302 30.898 23.865 1.00 52.39 721 ILE A N 1
ATOM 3388 C CA . ILE A 1 572 ? 8.159 31.887 24.979 1.00 55.21 721 ILE A CA 1
ATOM 3389 C C . ILE A 1 572 ? 9.176 33.025 24.831 1.00 52.07 721 ILE A C 1
ATOM 3390 O O . ILE A 1 572 ? 10.291 32.813 24.279 1.00 57.05 721 ILE A O 1
ATOM 3395 N N . THR A 1 573 ? 8.808 34.197 25.327 1.00 49.81 722 THR A N 1
ATOM 3396 C CA . THR A 1 573 ? 9.675 35.390 25.336 1.00 54.54 722 THR A CA 1
ATOM 3397 C C . THR A 1 573 ? 9.950 35.798 26.778 1.00 55.07 722 THR A C 1
ATOM 3398 O O . THR A 1 573 ? 9.044 36.323 27.430 1.00 53.75 722 THR A O 1
ATOM 3402 N N . ILE A 1 574 ? 11.176 35.593 27.237 1.00 57.69 723 ILE A N 1
ATOM 3403 C CA . ILE A 1 574 ? 11.619 36.058 28.577 1.00 59.88 723 ILE A CA 1
ATOM 3404 C C . ILE A 1 574 ? 12.047 37.516 28.419 1.00 62.44 723 ILE A C 1
ATOM 3405 O O . ILE A 1 574 ? 12.931 37.781 27.594 1.00 65.59 723 ILE A O 1
ATOM 3410 N N . ASN A 1 575 ? 11.408 38.446 29.134 1.00 76.39 724 ASN A N 1
ATOM 3411 C CA . ASN A 1 575 ? 11.760 39.891 29.049 1.00 79.69 724 ASN A CA 1
ATOM 3412 C C . ASN A 1 575 ? 13.016 40.145 29.890 1.00 77.60 724 ASN A C 1
ATOM 3413 O O . ASN A 1 575 ? 13.380 39.268 30.716 1.00 72.51 724 ASN A O 1
ATOM 3418 N N . ASP A 1 576 ? 13.666 41.287 29.653 1.00 77.40 725 ASP A N 1
ATOM 3419 C CA . ASP A 1 576 ? 14.885 41.726 30.381 1.00 77.82 725 ASP A CA 1
ATOM 3420 C C . ASP A 1 576 ? 16.122 41.068 29.749 1.00 71.37 725 ASP A C 1
ATOM 3421 O O . ASP A 1 576 ? 17.242 41.363 30.219 1.00 58.17 725 ASP A O 1
ATOM 3426 N N . VAL A 1 577 ? 15.960 40.224 28.719 1.00 66.06 726 VAL A N 1
ATOM 3427 C CA . VAL A 1 577 ? 17.114 39.496 28.109 1.00 60.83 726 VAL A CA 1
ATOM 3428 C C . VAL A 1 577 ? 17.912 40.497 27.268 1.00 56.77 726 VAL A C 1
ATOM 3429 O O . VAL A 1 577 ? 17.322 41.146 26.376 1.00 51.08 726 VAL A O 1
ATOM 3433 N N . VAL A 1 578 ? 19.204 40.640 27.579 1.00 52.59 727 VAL A N 1
ATOM 3434 C CA . VAL A 1 578 ? 20.145 41.463 26.765 1.00 52.39 727 VAL A CA 1
ATOM 3435 C C . VAL A 1 578 ? 21.227 40.554 26.179 1.00 45.08 727 VAL A C 1
ATOM 3436 O O . VAL A 1 578 ? 21.855 40.965 25.199 1.00 51.87 727 VAL A O 1
ATOM 3440 N N . TYR A 1 579 ? 21.448 39.377 26.772 1.00 52.41 728 TYR A N 1
ATOM 3441 C CA . TYR A 1 579 ? 22.596 38.478 26.470 1.00 55.81 728 TYR A CA 1
ATOM 3442 C C . TYR A 1 579 ? 22.078 37.068 26.215 1.00 50.80 728 TYR A C 1
ATOM 3443 O O . TYR A 1 579 ? 21.281 36.571 27.017 1.00 51.42 728 TYR A O 1
ATOM 3452 N N . VAL A 1 580 ? 22.550 36.456 25.130 1.00 50.58 729 VAL A N 1
ATOM 3453 C CA . VAL A 1 580 ? 22.269 35.040 24.769 1.00 48.51 729 VAL A CA 1
ATOM 3454 C C . VAL A 1 580 ? 23.609 34.309 24.666 1.00 46.15 729 VAL A C 1
ATOM 3455 O O . VAL A 1 580 ? 24.485 34.804 23.969 1.00 46.69 729 VAL A O 1
ATOM 3459 N N . ILE A 1 581 ? 23.756 33.200 25.387 1.00 45.61 730 ILE A N 1
ATOM 3460 C CA . ILE A 1 581 ? 24.841 32.199 25.183 1.00 50.37 730 ILE A CA 1
ATOM 3461 C C . ILE A 1 581 ? 24.195 30.957 24.538 1.00 46.42 730 ILE A C 1
ATOM 3462 O O . ILE A 1 581 ? 23.350 30.311 25.188 1.00 45.45 730 ILE A O 1
ATOM 3467 N N . ASP A 1 582 ? 24.598 30.651 23.307 1.00 43.54 731 ASP A N 1
ATOM 3468 C CA . ASP A 1 582 ? 23.971 29.662 22.392 1.00 44.35 731 ASP A CA 1
ATOM 3469 C C . ASP A 1 582 ? 24.938 28.501 22.187 1.00 47.46 731 ASP A C 1
ATOM 3470 O O . ASP A 1 582 ? 25.948 28.706 21.482 1.00 43.88 731 ASP A O 1
ATOM 3475 N N . SER A 1 583 ? 24.642 27.338 22.768 1.00 47.50 732 SER A N 1
ATOM 3476 C CA . SER A 1 583 ? 25.447 26.104 22.582 1.00 52.03 732 SER A CA 1
ATOM 3477 C C . SER A 1 583 ? 25.499 25.723 21.096 1.00 53.02 732 SER A C 1
ATOM 3478 O O . SER A 1 583 ? 26.382 24.922 20.749 1.00 51.16 732 SER A O 1
ATOM 3481 N N . CYS A 1 584 ? 24.559 26.235 20.284 1.00 53.04 733 CYS A N 1
ATOM 3482 C CA . CYS A 1 584 ? 24.428 25.969 18.823 1.00 56.02 733 CYS A CA 1
ATOM 3483 C C . CYS A 1 584 ? 23.988 24.514 18.577 1.00 53.70 733 CYS A C 1
ATOM 3484 O O . CYS A 1 584 ? 24.182 24.026 17.450 1.00 56.14 733 CYS A O 1
ATOM 3487 N N . LYS A 1 585 ? 23.391 23.867 19.584 1.00 49.11 734 LYS A N 1
ATOM 3488 C CA . LYS A 1 585 ? 22.977 22.440 19.578 1.00 49.46 734 LYS A CA 1
ATOM 3489 C C . LYS A 1 585 ? 21.447 22.328 19.679 1.00 51.41 734 LYS A C 1
ATOM 3490 O O . LYS A 1 585 ? 20.810 23.306 20.117 1.00 49.11 734 LYS A O 1
ATOM 3496 N N . GLN A 1 586 ? 20.888 21.183 19.262 1.00 50.36 735 GLN A N 1
ATOM 3497 C CA . GLN A 1 586 ? 19.470 20.779 19.484 1.00 50.28 735 GLN A CA 1
ATOM 3498 C C . GLN A 1 586 ? 19.463 19.396 20.121 1.00 48.48 735 GLN A C 1
ATOM 3499 O O . GLN A 1 586 ? 20.452 18.686 19.941 1.00 56.24 735 GLN A O 1
ATOM 3505 N N . LYS A 1 587 ? 18.410 19.058 20.863 1.00 56.74 736 LYS A N 1
ATOM 3506 C CA . LYS A 1 587 ? 18.095 17.666 21.282 1.00 58.75 736 LYS A CA 1
ATOM 3507 C C . LYS A 1 587 ? 16.984 17.146 20.363 1.00 59.09 736 LYS A C 1
ATOM 3508 O O . LYS A 1 587 ? 15.952 17.824 20.266 1.00 67.83 736 LYS A O 1
ATOM 3514 N N . VAL A 1 588 ? 17.188 15.995 19.715 1.00 60.79 737 VAL A N 1
ATOM 3515 C CA . VAL A 1 588 ? 16.183 15.331 18.827 1.00 63.11 737 VAL A CA 1
ATOM 3516 C C . VAL A 1 588 ? 16.124 13.843 19.178 1.00 57.96 737 VAL A C 1
ATOM 3517 O O . VAL A 1 588 ? 17.181 13.235 19.411 1.00 60.56 737 VAL A O 1
ATOM 3521 N N . LYS A 1 589 ? 14.921 13.289 19.227 1.00 56.52 738 LYS A N 1
ATOM 3522 C CA . LYS A 1 589 ? 14.684 11.835 19.394 1.00 60.00 738 LYS A CA 1
ATOM 3523 C C . LYS A 1 589 ? 14.855 11.205 18.012 1.00 53.03 738 LYS A C 1
ATOM 3524 O O . LYS A 1 589 ? 14.041 11.502 17.134 1.00 59.64 738 LYS A O 1
ATOM 3530 N N . LEU A 1 590 ? 15.923 10.448 17.798 1.00 54.17 739 LEU A N 1
ATOM 3531 C CA . LEU A 1 590 ? 16.108 9.629 16.572 1.00 60.51 739 LEU A CA 1
ATOM 3532 C C . LEU A 1 590 ? 15.895 8.170 16.957 1.00 59.30 739 LEU A C 1
ATOM 3533 O O . LEU A 1 590 ? 16.608 7.698 17.849 1.00 58.03 739 LEU A O 1
ATOM 3538 N N . PHE A 1 591 ? 14.933 7.517 16.311 1.00 54.79 740 PHE A N 1
ATOM 3539 C CA . PHE A 1 591 ? 14.637 6.074 16.442 1.00 55.41 740 PHE A CA 1
ATOM 3540 C C . PHE A 1 591 ? 15.105 5.378 15.160 1.00 58.40 740 PHE A C 1
ATOM 3541 O O . PHE A 1 591 ? 15.085 6.009 14.099 1.00 71.03 740 PHE A O 1
ATOM 3549 N N . THR A 1 592 ? 15.549 4.125 15.266 1.00 55.13 741 THR A N 1
ATOM 3550 C CA . THR A 1 592 ? 15.913 3.256 14.119 1.00 60.62 741 THR A CA 1
ATOM 3551 C C . THR A 1 592 ? 15.244 1.899 14.354 1.00 56.74 741 THR A C 1
ATOM 3552 O O . THR A 1 592 ? 15.580 1.235 15.365 1.00 55.52 741 THR A O 1
ATOM 3556 N N . ALA A 1 593 ? 14.299 1.551 13.478 1.00 57.72 742 ALA A N 1
ATOM 3557 C CA . ALA A 1 593 ? 13.403 0.379 13.589 1.00 63.25 742 ALA A CA 1
ATOM 3558 C C . ALA A 1 593 ? 14.223 -0.907 13.487 1.00 62.99 742 ALA A C 1
ATOM 3559 O O . ALA A 1 593 ? 13.918 -1.843 14.249 1.00 58.32 742 ALA A O 1
ATOM 3561 N N . HIS A 1 594 ? 15.232 -0.928 12.607 1.00 64.35 743 HIS A N 1
ATOM 3562 C CA . HIS A 1 594 ? 16.034 -2.136 12.256 1.00 74.88 743 HIS A CA 1
ATOM 3563 C C . HIS A 1 594 ? 16.715 -2.720 13.506 1.00 71.54 743 HIS A C 1
ATOM 3564 O O . HIS A 1 594 ? 16.824 -3.953 13.575 1.00 73.28 743 HIS A O 1
ATOM 3571 N N . ASN A 1 595 ? 17.149 -1.888 14.460 1.00 66.50 744 ASN A N 1
ATOM 3572 C CA . ASN A 1 595 ? 17.821 -2.353 15.708 1.00 68.81 744 ASN A CA 1
ATOM 3573 C C . ASN A 1 595 ? 17.123 -1.772 16.948 1.00 65.74 744 ASN A C 1
ATOM 3574 O O . ASN A 1 595 ? 17.710 -1.854 18.043 1.00 67.34 744 ASN A O 1
ATOM 3579 N N . ASN A 1 596 ? 15.915 -1.224 16.783 1.00 67.03 745 ASN A N 1
ATOM 3580 C CA . ASN A 1 596 ? 15.051 -0.708 17.879 1.00 67.12 745 ASN A CA 1
ATOM 3581 C C . ASN A 1 596 ? 15.884 0.187 18.813 1.00 65.31 745 ASN A C 1
ATOM 3582 O O . ASN A 1 596 ? 15.724 0.085 20.039 1.00 64.33 745 ASN A O 1
ATOM 3587 N N . MET A 1 597 ? 16.744 1.035 18.241 1.00 67.92 746 MET A N 1
ATOM 3588 C CA . MET A 1 597 ? 17.685 1.919 18.985 1.00 66.56 746 MET A CA 1
ATOM 3589 C C . MET A 1 597 ? 17.057 3.308 19.125 1.00 64.18 746 MET A C 1
ATOM 3590 O O . MET A 1 597 ? 16.617 3.874 18.092 1.00 56.45 746 MET A O 1
ATOM 3595 N N . THR A 1 598 ? 17.021 3.827 20.356 1.00 61.90 747 THR A N 1
ATOM 3596 C CA . THR A 1 598 ? 16.676 5.236 20.670 1.00 60.96 747 THR A CA 1
ATOM 3597 C C . THR A 1 598 ? 17.977 6.013 20.881 1.00 60.26 747 THR A C 1
ATOM 3598 O O . THR A 1 598 ? 18.837 5.556 21.667 1.00 60.02 747 THR A O 1
ATOM 3602 N N . ASN A 1 599 ? 18.112 7.129 20.171 1.00 58.24 748 ASN A N 1
ATOM 3603 C CA . ASN A 1 599 ? 19.234 8.088 20.307 1.00 63.82 748 ASN A CA 1
ATOM 3604 C C . ASN A 1 599 ? 18.621 9.447 20.648 1.00 63.03 748 ASN A C 1
ATOM 3605 O O . ASN A 1 599 ? 17.978 10.041 19.745 1.00 64.72 748 ASN A O 1
ATOM 3610 N N . TYR A 1 600 ? 18.776 9.894 21.900 1.00 55.01 749 TYR A N 1
ATOM 3611 C CA . TYR A 1 600 ? 18.571 11.310 22.280 1.00 58.83 749 TYR A CA 1
ATOM 3612 C C . TYR A 1 600 ? 19.869 12.010 21.877 1.00 63.22 749 TYR A C 1
ATOM 3613 O O . TYR A 1 600 ? 20.826 12.097 22.686 1.00 67.38 749 TYR A O 1
ATOM 3622 N N . ALA A 1 601 ? 19.926 12.395 20.605 1.00 58.43 750 ALA A N 1
ATOM 3623 C CA . ALA A 1 601 ? 21.147 12.881 19.941 1.00 61.38 750 ALA A CA 1
ATOM 3624 C C . ALA A 1 601 ? 21.261 14.385 20.179 1.00 63.35 750 ALA A C 1
ATOM 3625 O O . ALA A 1 601 ? 20.249 15.102 20.067 1.00 55.69 750 ALA A O 1
ATOM 3627 N N . THR A 1 602 ? 22.472 14.826 20.499 1.00 63.41 751 THR A N 1
ATOM 3628 C CA . THR A 1 602 ? 22.858 16.253 20.519 1.00 63.36 751 THR A CA 1
ATOM 3629 C C . THR A 1 602 ? 23.367 16.571 19.118 1.00 63.37 751 THR A C 1
ATOM 3630 O O . THR A 1 602 ? 24.433 16.033 18.755 1.00 74.79 751 THR A O 1
ATOM 3634 N N . VAL A 1 603 ? 22.624 17.390 18.368 1.00 53.45 752 VAL A N 1
ATOM 3635 C CA . VAL A 1 603 ? 22.946 17.702 16.952 1.00 54.71 752 VAL A CA 1
ATOM 3636 C C . VAL A 1 603 ? 23.099 19.209 16.817 1.00 58.44 752 VAL A C 1
ATOM 3637 O O . VAL A 1 603 ? 22.646 19.940 17.728 1.00 57.55 752 VAL A O 1
ATOM 3641 N N . TRP A 1 604 ? 23.700 19.633 15.708 1.00 55.06 753 TRP A N 1
ATOM 3642 C CA . TRP A 1 604 ? 23.837 21.061 15.351 1.00 58.48 753 TRP A CA 1
ATOM 3643 C C . TRP A 1 604 ? 22.446 21.638 15.131 1.00 55.68 753 TRP A C 1
ATOM 3644 O O . TRP A 1 604 ? 21.582 20.934 14.584 1.00 53.72 753 TRP A O 1
ATOM 3655 N N . ALA A 1 605 ? 22.249 22.866 15.599 1.00 54.67 754 ALA A N 1
ATOM 3656 C CA . ALA A 1 605 ? 21.124 23.731 15.205 1.00 51.18 754 ALA A CA 1
ATOM 3657 C C . ALA A 1 605 ? 21.334 24.137 13.751 1.00 47.33 754 ALA A C 1
ATOM 3658 O O . ALA A 1 605 ? 22.466 24.042 13.246 1.00 49.36 754 ALA A O 1
ATOM 3660 N N . SER A 1 606 ? 20.295 24.685 13.154 1.00 43.75 755 SER A N 1
ATOM 3661 C CA . SER A 1 606 ? 20.318 25.268 11.799 1.00 46.48 755 SER A CA 1
ATOM 3662 C C . SER A 1 606 ? 20.707 26.746 11.869 1.00 53.13 755 SER A C 1
ATOM 3663 O O . SER A 1 606 ? 20.574 27.362 12.950 1.00 53.65 755 SER A O 1
ATOM 3666 N N . LYS A 1 607 ? 21.093 27.316 10.730 1.00 58.07 756 LYS A N 1
ATOM 3667 C CA . LYS A 1 607 ? 21.315 28.774 10.600 1.00 60.74 756 LYS A CA 1
ATOM 3668 C C . LYS A 1 607 ? 20.075 29.481 11.148 1.00 56.89 756 LYS A C 1
ATOM 3669 O O . LYS A 1 607 ? 20.252 30.453 11.901 1.00 59.88 756 LYS A O 1
ATOM 3675 N N . THR A 1 608 ? 18.878 29.000 10.793 1.00 51.26 757 THR A N 1
ATOM 3676 C CA . THR A 1 608 ? 17.579 29.620 11.177 1.00 48.48 757 THR A CA 1
ATOM 3677 C C . THR A 1 608 ? 17.440 29.612 12.709 1.00 46.91 757 THR A C 1
ATOM 3678 O O . THR A 1 608 ? 16.981 30.623 13.247 1.00 51.79 757 THR A O 1
ATOM 3682 N N . ASN A 1 609 ? 17.790 28.515 13.381 1.00 44.88 758 ASN A N 1
ATOM 3683 C CA . ASN A 1 609 ? 17.785 28.432 14.867 1.00 48.11 758 ASN A CA 1
ATOM 3684 C C . ASN A 1 609 ? 18.765 29.450 15.489 1.00 56.30 758 ASN A C 1
ATOM 3685 O O . ASN A 1 609 ? 18.429 30.016 16.557 1.00 53.13 758 ASN A O 1
ATOM 3690 N N . LEU A 1 610 ? 19.951 29.645 14.900 1.00 52.90 759 LEU A N 1
ATOM 3691 C CA . LEU A 1 610 ? 20.966 30.603 15.423 1.00 55.56 759 LEU A CA 1
ATOM 3692 C C . LEU A 1 610 ? 20.426 32.028 15.261 1.00 57.87 759 LEU A C 1
ATOM 3693 O O . LEU A 1 610 ? 20.539 32.819 16.225 1.00 56.41 759 LEU A O 1
ATOM 3698 N N . GLU A 1 611 ? 19.836 32.345 14.108 1.00 55.47 760 GLU A N 1
ATOM 3699 C CA . GLU A 1 611 ? 19.235 33.683 13.852 1.00 57.87 760 GLU A CA 1
ATOM 3700 C C . GLU A 1 611 ? 18.156 33.971 14.911 1.00 56.69 760 GLU A C 1
ATOM 3701 O O . GLU A 1 611 ? 18.159 35.082 15.482 1.00 67.83 760 GLU A O 1
ATOM 3707 N N . GLN A 1 612 ? 17.253 33.016 15.138 1.00 54.08 761 GLN A N 1
ATOM 3708 C CA . GLN A 1 612 ? 16.086 33.132 16.052 1.00 54.50 761 GLN A CA 1
ATOM 3709 C C . GLN A 1 612 ? 16.619 33.270 17.483 1.00 52.03 761 GLN A C 1
ATOM 3710 O O . GLN A 1 612 ? 16.052 34.067 18.236 1.00 52.35 761 GLN A O 1
ATOM 3716 N N . ARG A 1 613 ? 17.669 32.518 17.828 1.00 49.04 762 ARG A N 1
ATOM 3717 C CA . ARG A 1 613 ? 18.298 32.552 19.173 1.00 51.68 762 ARG A CA 1
ATOM 3718 C C . ARG A 1 613 ? 18.946 33.931 19.388 1.00 53.30 762 ARG A C 1
ATOM 3719 O O . ARG A 1 613 ? 18.700 34.517 20.440 1.00 56.30 762 ARG A O 1
ATOM 3727 N N . LYS A 1 614 ? 19.705 34.436 18.411 1.00 59.47 763 LYS A N 1
ATOM 3728 C CA . LYS A 1 614 ? 20.387 35.761 18.448 1.00 60.18 763 LYS A CA 1
ATOM 3729 C C . LYS A 1 614 ? 19.337 36.837 18.738 1.00 59.59 763 LYS A C 1
ATOM 3730 O O . LYS A 1 614 ? 19.562 37.649 19.674 1.00 56.85 763 LYS A O 1
ATOM 3736 N N . GLY A 1 615 ? 18.217 36.800 18.005 1.00 54.42 764 GLY A N 1
ATOM 3737 C CA . GLY A 1 615 ? 17.119 37.784 18.090 1.00 52.47 764 GLY A CA 1
ATOM 3738 C C . GLY A 1 615 ? 16.439 37.833 19.448 1.00 51.27 764 GLY A C 1
ATOM 3739 O O . GLY A 1 615 ? 15.702 38.798 19.675 1.00 53.84 764 GLY A O 1
ATOM 3740 N N . ARG A 1 616 ? 16.662 36.857 20.337 1.00 54.95 765 ARG A N 1
ATOM 3741 C CA . ARG A 1 616 ? 16.094 36.875 21.720 1.00 59.80 765 ARG A CA 1
ATOM 3742 C C . ARG A 1 616 ? 16.803 37.931 22.591 1.00 57.44 765 ARG A C 1
ATOM 3743 O O . ARG A 1 616 ? 16.192 38.367 23.573 1.00 62.86 765 ARG A O 1
ATOM 3751 N N . ALA A 1 617 ? 18.028 38.343 22.248 1.00 56.79 766 ALA A N 1
ATOM 3752 C CA . ALA A 1 617 ? 18.818 39.362 22.986 1.00 61.38 766 ALA A CA 1
ATOM 3753 C C . ALA A 1 617 ? 18.398 40.792 22.605 1.00 63.58 766 ALA A C 1
ATOM 3754 O O . ALA A 1 617 ? 18.832 41.735 23.320 1.00 68.14 766 ALA A O 1
ATOM 3756 N N . GLY A 1 618 ? 17.571 40.964 21.563 1.00 61.42 767 GLY A N 1
ATOM 3757 C CA . GLY A 1 618 ? 17.308 42.275 20.929 1.00 60.07 767 GLY A CA 1
ATOM 3758 C C . GLY A 1 618 ? 15.859 42.723 21.013 1.00 60.62 767 GLY A C 1
ATOM 3759 O O . GLY A 1 618 ? 15.367 43.278 20.017 1.00 63.64 767 GLY A O 1
ATOM 3760 N N . ARG A 1 619 ? 15.204 42.531 22.160 1.00 65.68 768 ARG A N 1
ATOM 3761 C CA A ARG A 1 619 ? 13.803 42.991 22.365 0.50 67.34 768 ARG A CA 1
ATOM 3762 C CA B ARG A 1 619 ? 13.798 42.946 22.428 0.50 65.11 768 ARG A CA 1
ATOM 3763 C C . ARG A 1 619 ? 13.759 44.181 23.341 1.00 68.67 768 ARG A C 1
ATOM 3764 O O . ARG A 1 619 ? 12.734 44.924 23.304 1.00 63.71 768 ARG A O 1
ATOM 3779 N N . VAL A 1 620 ? 14.807 44.378 24.155 1.00 69.48 769 VAL A N 1
ATOM 3780 C CA . VAL A 1 620 ? 14.810 45.378 25.273 1.00 73.73 769 VAL A CA 1
ATOM 3781 C C . VAL A 1 620 ? 15.720 46.568 24.931 1.00 75.30 769 VAL A C 1
ATOM 3782 O O . VAL A 1 620 ? 15.238 47.717 25.014 1.00 75.86 769 VAL A O 1
ATOM 3786 N N . ARG A 1 621 ? 16.978 46.298 24.564 1.00 74.22 770 ARG A N 1
ATOM 3787 C CA . ARG A 1 621 ? 18.000 47.310 24.173 1.00 76.23 770 ARG A CA 1
ATOM 3788 C C . ARG A 1 621 ? 18.952 46.644 23.178 1.00 71.19 770 ARG A C 1
ATOM 3789 O O . ARG A 1 621 ? 18.755 45.477 22.865 1.00 69.95 770 ARG A O 1
ATOM 3797 N N . PRO A 1 622 ? 19.993 47.330 22.644 1.00 69.96 771 PRO A N 1
ATOM 3798 C CA . PRO A 1 622 ? 21.037 46.664 21.860 1.00 70.53 771 PRO A CA 1
ATOM 3799 C C . PRO A 1 622 ? 21.646 45.488 22.640 1.00 70.10 771 PRO A C 1
ATOM 3800 O O . PRO A 1 622 ? 21.766 45.609 23.848 1.00 71.32 771 PRO A O 1
ATOM 3804 N N . GLY A 1 623 ? 21.995 44.389 21.958 1.00 62.11 772 GLY A N 1
ATOM 3805 C CA . GLY A 1 623 ? 22.242 43.094 22.627 1.00 62.48 772 GLY A CA 1
ATOM 3806 C C . GLY A 1 623 ? 23.483 42.386 22.131 1.00 56.33 772 GLY A C 1
ATOM 3807 O O . GLY A 1 623 ? 24.077 42.838 21.138 1.00 56.37 772 GLY A O 1
ATOM 3808 N N . PHE A 1 624 ? 23.831 41.279 22.787 1.00 60.06 773 PHE A N 1
ATOM 3809 C CA . PHE A 1 624 ? 25.002 40.425 22.454 1.00 66.81 773 PHE A CA 1
ATOM 3810 C C . PHE A 1 624 ? 24.562 38.957 22.419 1.00 59.59 773 PHE A C 1
ATOM 3811 O O . PHE A 1 624 ? 23.876 38.512 23.348 1.00 58.09 773 PHE A O 1
ATOM 3819 N N . CYS A 1 625 ? 24.953 38.229 21.370 1.00 59.78 774 CYS A N 1
ATOM 3820 C CA . CYS A 1 625 ? 24.741 36.762 21.244 1.00 56.62 774 CYS A CA 1
ATOM 3821 C C . CYS A 1 625 ? 26.096 36.061 21.117 1.00 49.24 774 CYS A C 1
ATOM 3822 O O . CYS A 1 625 ? 26.830 36.407 20.191 1.00 50.53 774 CYS A O 1
ATOM 3825 N N . PHE A 1 626 ? 26.406 35.119 22.012 1.00 49.16 775 PHE A N 1
ATOM 3826 C CA . PHE A 1 626 ? 27.687 34.361 22.033 1.00 58.91 775 PHE A CA 1
ATOM 3827 C C . PHE A 1 626 ? 27.433 32.919 21.564 1.00 58.81 775 PHE A C 1
ATOM 3828 O O . PHE A 1 626 ? 27.107 32.034 22.403 1.00 49.65 775 PHE A O 1
ATOM 3836 N N . HIS A 1 627 ? 27.599 32.694 20.254 1.00 54.53 776 HIS A N 1
ATOM 3837 C CA . HIS A 1 627 ? 27.499 31.368 19.589 1.00 54.57 776 HIS A CA 1
ATOM 3838 C C . HIS A 1 627 ? 28.755 30.579 19.947 1.00 52.98 776 HIS A C 1
ATOM 3839 O O . HIS A 1 627 ? 29.861 31.093 19.672 1.00 52.58 776 HIS A O 1
ATOM 3846 N N . LEU A 1 628 ? 28.590 29.384 20.512 1.00 46.09 777 LEU A N 1
ATOM 3847 C CA . LEU A 1 628 ? 29.711 28.515 20.945 1.00 52.09 777 LEU A CA 1
ATOM 3848 C C . LEU A 1 628 ? 30.106 27.497 19.854 1.00 60.73 777 LEU A C 1
ATOM 3849 O O . LEU A 1 628 ? 30.674 26.447 20.214 1.00 63.99 777 LEU A O 1
ATOM 3854 N N . CYS A 1 629 ? 29.866 27.796 18.572 1.00 59.79 778 CYS A N 1
ATOM 3855 C CA . CYS A 1 629 ? 30.459 27.066 17.411 1.00 61.00 778 CYS A CA 1
ATOM 3856 C C . CYS A 1 629 ? 31.477 27.991 16.718 1.00 59.85 778 CYS A C 1
ATOM 3857 O O . CYS A 1 629 ? 31.259 29.226 16.736 1.00 61.45 778 CYS A O 1
ATOM 3860 N N . SER A 1 630 ? 32.543 27.438 16.120 1.00 64.43 779 SER A N 1
ATOM 3861 C CA . SER A 1 630 ? 33.525 28.204 15.294 1.00 64.81 779 SER A CA 1
ATOM 3862 C C . SER A 1 630 ? 32.818 28.818 14.078 1.00 60.16 779 SER A C 1
ATOM 3863 O O . SER A 1 630 ? 31.676 28.425 13.815 1.00 60.61 779 SER A O 1
ATOM 3866 N N . ARG A 1 631 ? 33.451 29.781 13.397 1.00 64.86 780 ARG A N 1
ATOM 3867 C CA . ARG A 1 631 ? 32.901 30.434 12.171 1.00 70.05 780 ARG A CA 1
ATOM 3868 C C . ARG A 1 631 ? 32.917 29.421 11.017 1.00 67.53 780 ARG A C 1
ATOM 3869 O O . ARG A 1 631 ? 32.200 29.656 10.027 1.00 65.49 780 ARG A O 1
ATOM 3877 N N . ALA A 1 632 ? 33.699 28.342 11.153 1.00 66.21 781 ALA A N 1
ATOM 3878 C CA . ALA A 1 632 ? 33.886 27.284 10.132 1.00 71.51 781 ALA A CA 1
ATOM 3879 C C . ALA A 1 632 ? 32.964 26.097 10.436 1.00 74.66 781 ALA A C 1
ATOM 3880 O O . ALA A 1 632 ? 33.000 25.104 9.675 1.00 78.42 781 ALA A O 1
ATOM 3882 N N . ARG A 1 633 ? 32.174 26.188 11.507 1.00 70.43 782 ARG A N 1
ATOM 3883 C CA . ARG A 1 633 ? 31.063 25.242 11.782 1.00 68.11 782 ARG A CA 1
ATOM 3884 C C . ARG A 1 633 ? 29.752 25.918 11.368 1.00 65.37 782 ARG A C 1
ATOM 3885 O O . ARG A 1 633 ? 28.917 25.243 10.742 1.00 71.59 782 ARG A O 1
ATOM 3893 N N . PHE A 1 634 ? 29.597 27.215 11.637 1.00 59.16 783 PHE A N 1
ATOM 3894 C CA . PHE A 1 634 ? 28.456 28.017 11.122 1.00 65.31 783 PHE A CA 1
ATOM 3895 C C . PHE A 1 634 ? 28.288 27.748 9.621 1.00 69.39 783 PHE A C 1
ATOM 3896 O O . PHE A 1 634 ? 27.135 27.549 9.194 1.00 71.53 783 PHE A O 1
ATOM 3904 N N . GLU A 1 635 ? 29.389 27.739 8.856 1.00 73.01 784 GLU A N 1
ATOM 3905 C CA . GLU A 1 635 ? 29.370 27.661 7.365 1.00 73.93 784 GLU A CA 1
ATOM 3906 C C . GLU A 1 635 ? 28.764 26.324 6.906 1.00 72.22 784 GLU A C 1
ATOM 3907 O O . GLU A 1 635 ? 28.073 26.325 5.861 1.00 69.77 784 GLU A O 1
ATOM 3913 N N . ARG A 1 636 ? 29.007 25.246 7.659 1.00 65.64 785 ARG A N 1
ATOM 3914 C CA . ARG A 1 636 ? 28.554 23.865 7.340 1.00 70.46 785 ARG A CA 1
ATOM 3915 C C . ARG A 1 636 ? 27.187 23.544 7.965 1.00 69.90 785 ARG A C 1
ATOM 3916 O O . ARG A 1 636 ? 26.759 22.389 7.824 1.00 72.03 785 ARG A O 1
ATOM 3924 N N . LEU A 1 637 ? 26.542 24.483 8.667 1.00 70.23 786 LEU A N 1
ATOM 3925 C CA . LEU A 1 637 ? 25.185 24.265 9.246 1.00 69.28 786 LEU A CA 1
ATOM 3926 C C . LEU A 1 637 ? 24.179 24.225 8.091 1.00 59.20 786 LEU A C 1
ATOM 3927 O O . LEU A 1 637 ? 24.308 25.056 7.190 1.00 55.69 786 LEU A O 1
ATOM 3932 N N . GLU A 1 638 ? 23.189 23.329 8.152 1.00 60.50 787 GLU A N 1
ATOM 3933 C CA . GLU A 1 638 ? 21.983 23.378 7.280 1.00 56.97 787 GLU A CA 1
ATOM 3934 C C . GLU A 1 638 ? 21.292 24.720 7.485 1.00 57.92 787 GLU A C 1
ATOM 3935 O O . GLU A 1 638 ? 21.563 25.344 8.529 1.00 55.66 787 GLU A O 1
ATOM 3941 N N . THR A 1 639 ? 20.444 25.140 6.542 1.00 53.67 788 THR A N 1
ATOM 3942 C CA . THR A 1 639 ? 19.608 26.361 6.671 1.00 52.57 788 THR A CA 1
ATOM 3943 C C . THR A 1 639 ? 18.429 26.051 7.608 1.00 58.43 788 THR A C 1
ATOM 3944 O O . THR A 1 639 ? 17.991 26.959 8.380 1.00 57.69 788 THR A O 1
ATOM 3948 N N . HIS A 1 640 ? 17.924 24.820 7.553 1.00 59.76 789 HIS A N 1
ATOM 3949 C CA . HIS A 1 640 ? 16.720 24.374 8.300 1.00 59.65 789 HIS A CA 1
ATOM 3950 C C . HIS A 1 640 ? 16.988 23.017 8.958 1.00 54.48 789 HIS A C 1
ATOM 3951 O O . HIS A 1 640 ? 17.735 22.213 8.371 1.00 52.53 789 HIS A O 1
ATOM 3958 N N . MET A 1 641 ? 16.389 22.766 10.129 1.00 56.09 790 MET A N 1
ATOM 3959 C CA . MET A 1 641 ? 16.250 21.391 10.681 1.00 52.36 790 MET A CA 1
ATOM 3960 C C . MET A 1 641 ? 15.373 20.629 9.689 1.00 50.48 790 MET A C 1
ATOM 3961 O O . MET A 1 641 ? 14.475 21.245 9.070 1.00 46.74 790 MET A O 1
ATOM 3966 N N . THR A 1 642 ? 15.648 19.342 9.558 1.00 45.18 791 THR A N 1
ATOM 3967 C CA . THR A 1 642 ? 14.731 18.317 9.034 1.00 47.52 791 THR A CA 1
ATOM 3968 C C . THR A 1 642 ? 13.386 18.463 9.744 1.00 47.17 791 THR A C 1
ATOM 3969 O O . THR A 1 642 ? 13.323 18.478 10.969 1.00 48.00 791 THR A O 1
ATOM 3973 N N . PRO A 1 643 ? 12.260 18.592 9.014 1.00 44.06 792 PRO A N 1
ATOM 3974 C CA . PRO A 1 643 ? 10.950 18.459 9.634 1.00 43.04 792 PRO A CA 1
ATOM 3975 C C . PRO A 1 643 ? 10.772 17.061 10.242 1.00 47.07 792 PRO A C 1
ATOM 3976 O O . PRO A 1 643 ? 11.391 16.088 9.755 1.00 42.68 792 PRO A O 1
ATOM 3980 N N . GLU A 1 644 ? 9.966 16.978 11.303 1.00 39.88 793 GLU A N 1
ATOM 3981 C CA . GLU A 1 644 ? 9.825 15.721 12.094 1.00 42.03 793 GLU A CA 1
ATOM 3982 C C . GLU A 1 644 ? 9.175 14.648 11.219 1.00 37.34 793 GLU A C 1
ATOM 3983 O O . GLU A 1 644 ? 9.416 13.465 11.484 1.00 33.51 793 GLU A O 1
ATOM 3989 N N . MET A 1 645 ? 8.336 15.062 10.267 1.00 37.00 794 MET A N 1
ATOM 3990 C CA . MET A 1 645 ? 7.641 14.162 9.313 1.00 39.89 794 MET A CA 1
ATOM 3991 C C . MET A 1 645 ? 8.674 13.251 8.609 1.00 38.53 794 MET A C 1
ATOM 3992 O O . MET A 1 645 ? 8.333 12.105 8.324 1.00 39.36 794 MET A O 1
ATOM 3997 N N . PHE A 1 646 ? 9.922 13.704 8.431 1.00 37.53 795 PHE A N 1
ATOM 3998 C CA . PHE A 1 646 ? 11.001 12.963 7.725 1.00 38.93 795 PHE A CA 1
ATOM 3999 C C . PHE A 1 646 ? 11.688 11.949 8.649 1.00 44.25 795 PHE A C 1
ATOM 4000 O O . PHE A 1 646 ? 12.401 11.093 8.125 1.00 44.58 795 PHE A O 1
ATOM 4008 N N . ARG A 1 647 ? 11.525 12.026 9.970 1.00 43.69 796 ARG A N 1
ATOM 4009 C CA . ARG A 1 647 ? 12.395 11.245 10.887 1.00 44.45 796 ARG A CA 1
ATOM 4010 C C . ARG A 1 647 ? 11.632 10.795 12.129 1.00 41.58 796 ARG A C 1
ATOM 4011 O O . ARG A 1 647 ? 12.262 10.712 13.176 1.00 40.69 796 ARG A O 1
ATOM 4019 N N . THR A 1 648 ? 10.348 10.471 12.009 1.00 40.95 797 THR A N 1
ATOM 4020 C CA . THR A 1 648 ? 9.531 9.980 13.153 1.00 41.12 797 THR A CA 1
ATOM 4021 C C . THR A 1 648 ? 8.696 8.778 12.719 1.00 38.16 797 THR A C 1
ATOM 4022 O O . THR A 1 648 ? 8.153 8.752 11.627 1.00 41.53 797 THR A O 1
ATOM 4026 N N . PRO A 1 649 ? 8.588 7.732 13.555 1.00 39.19 798 PRO A N 1
ATOM 4027 C CA . PRO A 1 649 ? 7.723 6.602 13.253 1.00 41.05 798 PRO A CA 1
ATOM 4028 C C . PRO A 1 649 ? 6.276 7.096 13.100 1.00 39.30 798 PRO A C 1
ATOM 4029 O O . PRO A 1 649 ? 5.894 8.051 13.774 1.00 35.96 798 PRO A O 1
ATOM 4033 N N . LEU A 1 650 ? 5.520 6.445 12.217 1.00 34.92 799 LEU A N 1
ATOM 4034 C CA . LEU A 1 650 ? 4.234 6.970 11.686 1.00 35.41 799 LEU A CA 1
ATOM 4035 C C . LEU A 1 650 ? 3.073 6.076 12.095 1.00 32.45 799 LEU A C 1
ATOM 4036 O O . LEU A 1 650 ? 1.970 6.329 11.622 1.00 35.08 799 LEU A O 1
ATOM 4041 N N . HIS A 1 651 ? 3.308 5.039 12.896 1.00 35.90 800 HIS A N 1
ATOM 4042 C CA . HIS A 1 651 ? 2.267 4.035 13.212 1.00 37.32 800 HIS A CA 1
ATOM 4043 C C . HIS A 1 651 ? 1.126 4.700 13.995 1.00 39.00 800 HIS A C 1
ATOM 4044 O O . HIS A 1 651 ? -0.051 4.376 13.724 1.00 40.29 800 HIS A O 1
ATOM 4051 N N . GLU A 1 652 ? 1.414 5.660 14.870 1.00 42.36 801 GLU A N 1
ATOM 4052 C CA . GLU A 1 652 ? 0.341 6.354 15.637 1.00 42.69 801 GLU A CA 1
ATOM 4053 C C . GLU A 1 652 ? -0.464 7.228 14.680 1.00 39.25 801 GLU A C 1
ATOM 4054 O O . GLU A 1 652 ? -1.717 7.198 14.759 1.00 39.78 801 GLU A O 1
ATOM 4060 N N . ILE A 1 653 ? 0.199 7.968 13.793 1.00 35.94 802 ILE A N 1
ATOM 4061 C CA . ILE A 1 653 ? -0.530 8.749 12.746 1.00 38.75 802 ILE A CA 1
ATOM 4062 C C . ILE A 1 653 ? -1.328 7.782 11.850 1.00 35.16 802 ILE A C 1
ATOM 4063 O O . ILE A 1 653 ? -2.503 8.056 11.580 1.00 34.51 802 ILE A O 1
ATOM 4068 N N . ALA A 1 654 ? -0.760 6.650 11.448 1.00 36.51 803 ALA A N 1
ATOM 4069 C CA . ALA A 1 654 ? -1.468 5.653 10.603 1.00 37.61 803 ALA A CA 1
ATOM 4070 C C . ALA A 1 654 ? -2.781 5.239 11.284 1.00 37.26 803 ALA A C 1
ATOM 4071 O O . ALA A 1 654 ? -3.804 5.180 10.592 1.00 38.80 803 ALA A O 1
ATOM 4073 N N . LEU A 1 655 ? -2.773 4.965 12.585 1.00 38.59 804 LEU A N 1
ATOM 4074 C CA . LEU A 1 655 ? -4.002 4.560 13.332 1.00 38.34 804 LEU A CA 1
ATOM 4075 C C . LEU A 1 655 ? -5.011 5.703 13.357 1.00 39.11 804 LEU A C 1
ATOM 4076 O O . LEU A 1 655 ? -6.224 5.418 13.247 1.00 37.42 804 LEU A O 1
ATOM 4081 N N . SER A 1 656 ? -4.550 6.948 13.503 1.00 41.69 805 SER A N 1
ATOM 4082 C CA . SER A 1 656 ? -5.439 8.143 13.489 1.00 39.03 805 SER A CA 1
ATOM 4083 C C . SER A 1 656 ? -6.119 8.247 12.121 1.00 39.73 805 SER A C 1
ATOM 4084 O O . SER A 1 656 ? -7.370 8.376 12.077 1.00 37.87 805 SER A O 1
ATOM 4087 N N . ILE A 1 657 ? -5.347 8.115 11.037 1.00 41.11 806 ILE A N 1
ATOM 4088 C CA . ILE A 1 657 ? -5.888 8.119 9.641 1.00 40.70 806 ILE A CA 1
ATOM 4089 C C . ILE A 1 657 ? -7.000 7.064 9.518 1.00 39.83 806 ILE A C 1
ATOM 4090 O O . ILE A 1 657 ? -8.037 7.384 8.945 1.00 37.97 806 ILE A O 1
ATOM 4095 N N . LYS A 1 658 ? -6.819 5.861 10.065 1.00 41.09 807 LYS A N 1
ATOM 4096 C CA . LYS A 1 658 ? -7.823 4.767 9.948 1.00 38.97 807 LYS A CA 1
ATOM 4097 C C . LYS A 1 658 ? -9.007 4.975 10.902 1.00 42.11 807 LYS A C 1
ATOM 4098 O O . LYS A 1 658 ? -10.157 4.763 10.471 1.00 40.32 807 LYS A O 1
ATOM 4104 N N . LEU A 1 659 ? -8.766 5.372 12.152 1.00 45.35 808 LEU A N 1
ATOM 4105 C CA . LEU A 1 659 ? -9.865 5.639 13.121 1.00 43.73 808 LEU A CA 1
ATOM 4106 C C . LEU A 1 659 ? -10.792 6.706 12.538 1.00 45.26 808 LEU A C 1
ATOM 4107 O O . LEU A 1 659 ? -12.019 6.587 12.735 1.00 40.72 808 LEU A O 1
ATOM 4112 N N . LEU A 1 660 ? -10.214 7.729 11.897 1.00 45.13 809 LEU A N 1
ATOM 4113 C CA . LEU A 1 660 ? -10.964 8.886 11.342 1.00 43.09 809 LEU A CA 1
ATOM 4114 C C . LEU A 1 660 ? -11.457 8.592 9.927 1.00 45.52 809 LEU A C 1
ATOM 4115 O O . LEU A 1 660 ? -12.122 9.484 9.355 1.00 43.22 809 LEU A O 1
ATOM 4120 N N . ARG A 1 661 ? -11.135 7.419 9.367 1.00 46.62 810 ARG A N 1
ATOM 4121 C CA . ARG A 1 661 ? -11.688 6.987 8.059 1.00 51.80 810 ARG A CA 1
ATOM 4122 C C . ARG A 1 661 ? -11.273 8.010 6.984 1.00 49.05 810 ARG A C 1
ATOM 4123 O O . ARG A 1 661 ? -12.130 8.436 6.160 1.00 40.68 810 ARG A O 1
ATOM 4131 N N . LEU A 1 662 ? -10.003 8.411 6.977 1.00 43.20 811 LEU A N 1
ATOM 4132 C CA . LEU A 1 662 ? -9.501 9.416 6.010 1.00 44.31 811 LEU A CA 1
ATOM 4133 C C . LEU A 1 662 ? -8.953 8.676 4.782 1.00 47.17 811 LEU A C 1
ATOM 4134 O O . LEU A 1 662 ? -8.524 9.348 3.843 1.00 49.82 811 LEU A O 1
ATOM 4139 N N . GLY A 1 663 ? -9.032 7.345 4.776 1.00 48.47 812 GLY A N 1
ATOM 4140 C CA . GLY A 1 663 ? -8.672 6.492 3.623 1.00 51.12 812 GLY A CA 1
ATOM 4141 C C . GLY A 1 663 ? -7.348 5.771 3.835 1.00 46.98 812 GLY A C 1
ATOM 4142 O O . GLY A 1 663 ? -7.050 5.383 4.995 1.00 41.41 812 GLY A O 1
ATOM 4143 N N . GLY A 1 664 ? -6.598 5.555 2.747 1.00 45.82 813 GLY A N 1
ATOM 4144 C CA . GLY A 1 664 ? -5.306 4.844 2.758 1.00 42.10 813 GLY A CA 1
ATOM 4145 C C . GLY A 1 664 ? -4.250 5.642 3.495 1.00 38.02 813 GLY A C 1
ATOM 4146 O O . GLY A 1 664 ? -4.217 6.857 3.328 1.00 38.29 813 GLY A O 1
ATOM 4147 N N . ILE A 1 665 ? -3.398 4.967 4.259 1.00 37.29 814 ILE A N 1
ATOM 4148 C CA . ILE A 1 665 ? -2.252 5.574 4.997 1.00 37.44 814 ILE A CA 1
ATOM 4149 C C . ILE A 1 665 ? -1.322 6.298 4.015 1.00 39.38 814 ILE A C 1
ATOM 4150 O O . ILE A 1 665 ? -1.093 7.521 4.191 1.00 38.60 814 ILE A O 1
ATOM 4155 N N . GLY A 1 666 ? -0.811 5.597 2.996 1.00 40.98 815 GLY A N 1
ATOM 4156 C CA . GLY A 1 666 ? 0.133 6.187 2.023 1.00 36.10 815 GLY A CA 1
ATOM 4157 C C . GLY A 1 666 ? -0.522 7.282 1.210 1.00 36.74 815 GLY A C 1
ATOM 4158 O O . GLY A 1 666 ? 0.113 8.348 0.993 1.00 37.27 815 GLY A O 1
ATOM 4159 N N . GLN A 1 667 ? -1.765 7.039 0.805 1.00 38.90 816 GLN A N 1
ATOM 4160 C CA . GLN A 1 667 ? -2.614 7.982 0.031 1.00 43.34 816 GLN A CA 1
ATOM 4161 C C . GLN A 1 667 ? -2.774 9.300 0.803 1.00 40.21 816 GLN A C 1
ATOM 4162 O O . GLN A 1 667 ? -2.555 10.383 0.229 1.00 38.98 816 GLN A O 1
ATOM 4168 N N . PHE A 1 668 ? -3.148 9.234 2.076 1.00 38.49 817 PHE A N 1
ATOM 4169 C CA . PHE A 1 668 ? -3.385 10.449 2.894 1.00 37.71 817 PHE A CA 1
ATOM 4170 C C . PHE A 1 668 ? -2.068 11.199 3.092 1.00 33.37 817 PHE A C 1
ATOM 4171 O O . PHE A 1 668 ? -1.998 12.402 2.822 1.00 33.34 817 PHE A O 1
ATOM 4179 N N . LEU A 1 669 ? -1.027 10.492 3.522 1.00 32.99 818 LEU A N 1
ATOM 4180 C CA . LEU A 1 669 ? 0.303 11.105 3.775 1.00 32.80 818 LEU A CA 1
ATOM 4181 C C . LEU A 1 669 ? 0.946 11.659 2.493 1.00 33.92 818 LEU A C 1
ATOM 4182 O O . LEU A 1 669 ? 1.786 12.574 2.643 1.00 38.58 818 LEU A O 1
ATOM 4187 N N . ALA A 1 670 ? 0.535 11.228 1.290 1.00 34.69 819 ALA A N 1
ATOM 4188 C CA . ALA A 1 670 ? 1.057 11.780 0.008 1.00 39.52 819 ALA A CA 1
ATOM 4189 C C . ALA A 1 670 ? 0.538 13.204 -0.199 1.00 38.20 819 ALA A C 1
ATOM 4190 O O . ALA A 1 670 ? 1.127 13.935 -1.021 1.00 36.79 819 ALA A O 1
ATOM 4192 N N . LYS A 1 671 ? -0.511 13.589 0.532 1.00 39.82 820 LYS A N 1
ATOM 4193 C CA . LYS A 1 671 ? -1.120 14.941 0.444 1.00 41.48 820 LYS A CA 1
ATOM 4194 C C . LYS A 1 671 ? -0.492 15.875 1.478 1.00 36.44 820 LYS A C 1
ATOM 4195 O O . LYS A 1 671 ? -0.860 17.034 1.479 1.00 38.71 820 LYS A O 1
ATOM 4201 N N . ALA A 1 672 ? 0.416 15.418 2.332 1.00 40.51 821 ALA A N 1
ATOM 4202 C CA . ALA A 1 672 ? 1.035 16.302 3.351 1.00 40.82 821 ALA A CA 1
ATOM 4203 C C . ALA A 1 672 ? 1.850 17.391 2.643 1.00 43.35 821 ALA A C 1
ATOM 4204 O O . ALA A 1 672 ? 2.218 17.198 1.462 1.00 53.53 821 ALA A O 1
ATOM 4206 N N . ILE A 1 673 ? 2.038 18.530 3.309 1.00 42.12 822 ILE A N 1
ATOM 4207 C CA . ILE A 1 673 ? 2.746 19.717 2.763 1.00 44.83 822 ILE A CA 1
ATOM 4208 C C . ILE A 1 673 ? 4.152 19.279 2.327 1.00 47.30 822 ILE A C 1
ATOM 4209 O O . ILE A 1 673 ? 4.622 19.757 1.281 1.00 46.87 822 ILE A O 1
ATOM 4214 N N . GLU A 1 674 ? 4.794 18.425 3.126 1.00 45.22 823 GLU A N 1
ATOM 4215 C CA . GLU A 1 674 ? 6.058 17.727 2.799 1.00 41.38 823 GLU A CA 1
ATOM 4216 C C . GLU A 1 674 ? 5.901 16.278 3.224 1.00 40.91 823 GLU A C 1
ATOM 4217 O O . GLU A 1 674 ? 6.066 15.948 4.394 1.00 42.31 823 GLU A O 1
ATOM 4223 N N . PRO A 1 675 ? 5.553 15.375 2.288 1.00 37.38 824 PRO A N 1
ATOM 4224 C CA . PRO A 1 675 ? 5.279 13.988 2.640 1.00 33.17 824 PRO A CA 1
ATOM 4225 C C . PRO A 1 675 ? 6.465 13.296 3.277 1.00 34.04 824 PRO A C 1
ATOM 4226 O O . PRO A 1 675 ? 7.604 13.597 2.949 1.00 34.62 824 PRO A O 1
ATOM 4230 N N . PRO A 1 676 ? 6.208 12.314 4.175 1.00 34.61 825 PRO A N 1
ATOM 4231 C CA . PRO A 1 676 ? 7.269 11.513 4.779 1.00 34.56 825 PRO A CA 1
ATOM 4232 C C . PRO A 1 676 ? 7.872 10.551 3.756 1.00 37.55 825 PRO A C 1
ATOM 4233 O O . PRO A 1 676 ? 7.225 10.236 2.752 1.00 34.13 825 PRO A O 1
ATOM 4237 N N . PRO A 1 677 ? 9.090 10.022 4.015 1.00 36.63 826 PRO A N 1
ATOM 4238 C CA . PRO A 1 677 ? 9.739 9.094 3.098 1.00 39.64 826 PRO A CA 1
ATOM 4239 C C . PRO A 1 677 ? 8.980 7.762 3.030 1.00 37.93 826 PRO A C 1
ATOM 4240 O O . PRO A 1 677 ? 8.392 7.334 4.024 1.00 37.35 826 PRO A O 1
ATOM 4244 N N . LEU A 1 678 ? 8.989 7.150 1.846 1.00 37.54 827 LEU A N 1
ATOM 4245 C CA . LEU A 1 678 ? 8.352 5.836 1.571 1.00 36.46 827 LEU A CA 1
ATOM 4246 C C . LEU A 1 678 ? 8.663 4.841 2.693 1.00 34.11 827 LEU A C 1
ATOM 4247 O O . LEU A 1 678 ? 7.725 4.258 3.196 1.00 33.46 827 LEU A O 1
ATOM 4252 N N . ASP A 1 679 ? 9.929 4.653 3.068 1.00 36.78 828 ASP A N 1
ATOM 4253 C CA . ASP A 1 679 ? 10.342 3.573 4.014 1.00 39.31 828 ASP A CA 1
ATOM 4254 C C . ASP A 1 679 ? 9.578 3.674 5.357 1.00 38.04 828 ASP A C 1
ATOM 4255 O O . ASP A 1 679 ? 9.209 2.598 5.909 1.00 35.42 828 ASP A O 1
ATOM 4260 N N . ALA A 1 680 ? 9.351 4.887 5.871 1.00 32.45 829 ALA A N 1
ATOM 4261 C CA . ALA A 1 680 ? 8.591 5.160 7.125 1.00 36.51 829 ALA A CA 1
ATOM 4262 C C . ALA A 1 680 ? 7.145 4.685 6.988 1.00 32.07 829 ALA A C 1
ATOM 4263 O O . ALA A 1 680 ? 6.607 4.103 7.927 1.00 36.16 829 ALA A O 1
ATOM 4265 N N . VAL A 1 681 ? 6.520 4.940 5.853 1.00 36.30 830 VAL A N 1
ATOM 4266 C CA . VAL A 1 681 ? 5.124 4.492 5.598 1.00 36.35 830 VAL A CA 1
ATOM 4267 C C . VAL A 1 681 ? 5.075 2.957 5.611 1.00 37.25 830 VAL A C 1
ATOM 4268 O O . VAL A 1 681 ? 4.176 2.401 6.270 1.00 36.83 830 VAL A O 1
ATOM 4272 N N . ILE A 1 682 ? 5.992 2.302 4.902 1.00 39.76 831 ILE A N 1
ATOM 4273 C CA . ILE A 1 682 ? 6.062 0.809 4.779 1.00 40.11 831 ILE A CA 1
ATOM 4274 C C . ILE A 1 682 ? 6.267 0.203 6.178 1.00 36.72 831 ILE A C 1
ATOM 4275 O O . ILE A 1 682 ? 5.658 -0.820 6.476 1.00 40.59 831 ILE A O 1
ATOM 4280 N N . GLU A 1 683 ? 7.127 0.814 6.993 1.00 36.94 832 GLU A N 1
ATOM 4281 C CA . GLU A 1 683 ? 7.425 0.375 8.382 1.00 41.12 832 GLU A CA 1
ATOM 4282 C C . GLU A 1 683 ? 6.171 0.535 9.269 1.00 39.33 832 GLU A C 1
ATOM 4283 O O . GLU A 1 683 ? 5.864 -0.392 9.998 1.00 36.46 832 GLU A O 1
ATOM 4289 N N . ALA A 1 684 ? 5.435 1.646 9.196 1.00 38.71 833 ALA A N 1
ATOM 4290 C CA . ALA A 1 684 ? 4.191 1.834 9.983 1.00 38.85 833 ALA A CA 1
ATOM 4291 C C . ALA A 1 684 ? 3.191 0.737 9.623 1.00 39.69 833 ALA A C 1
ATOM 4292 O O . ALA A 1 684 ? 2.574 0.156 10.519 1.00 39.31 833 ALA A O 1
ATOM 4294 N N . GLU A 1 685 ? 2.995 0.495 8.336 1.00 39.33 834 GLU A N 1
ATOM 4295 C CA . GLU A 1 685 ? 1.982 -0.481 7.887 1.00 36.77 834 GLU A CA 1
ATOM 4296 C C . GLU A 1 685 ? 2.430 -1.857 8.351 1.00 36.65 834 GLU A C 1
ATOM 4297 O O . GLU A 1 685 ? 1.570 -2.625 8.811 1.00 35.64 834 GLU A O 1
ATOM 4303 N N . HIS A 1 686 ? 3.719 -2.173 8.207 1.00 38.47 835 HIS A N 1
ATOM 4304 C CA . HIS A 1 686 ? 4.281 -3.474 8.666 1.00 44.63 835 HIS A CA 1
ATOM 4305 C C . HIS A 1 686 ? 4.020 -3.641 10.181 1.00 45.49 835 HIS A C 1
ATOM 4306 O O . HIS A 1 686 ? 3.475 -4.687 10.561 1.00 46.11 835 HIS A O 1
ATOM 4313 N N . THR A 1 687 ? 4.367 -2.648 11.008 1.00 43.17 836 THR A N 1
ATOM 4314 C CA . THR A 1 687 ? 4.115 -2.617 12.481 1.00 41.33 836 THR A CA 1
ATOM 4315 C C . THR A 1 687 ? 2.635 -2.907 12.788 1.00 37.71 836 THR A C 1
ATOM 4316 O O . THR A 1 687 ? 2.357 -3.776 13.619 1.00 38.82 836 THR A O 1
ATOM 4320 N N . LEU A 1 688 ? 1.695 -2.207 12.167 1.00 38.49 837 LEU A N 1
ATOM 4321 C CA . LEU A 1 688 ? 0.248 -2.386 12.489 1.00 39.93 837 LEU A CA 1
ATOM 4322 C C . LEU A 1 688 ? -0.251 -3.755 12.004 1.00 44.18 837 LEU A C 1
ATOM 4323 O O . LEU A 1 688 ? -1.104 -4.362 12.695 1.00 44.12 837 LEU A O 1
ATOM 4328 N N . ARG A 1 689 ? 0.283 -4.262 10.895 1.00 45.08 838 ARG A N 1
ATOM 4329 C CA . ARG A 1 689 ? -0.087 -5.616 10.388 1.00 47.80 838 ARG A CA 1
ATOM 4330 C C . ARG A 1 689 ? 0.431 -6.667 11.373 1.00 45.03 838 ARG A C 1
ATOM 4331 O O . ARG A 1 689 ? -0.367 -7.536 11.746 1.00 38.50 838 ARG A O 1
ATOM 4339 N N . GLU A 1 690 ? 1.682 -6.562 11.829 1.00 43.13 839 GLU A N 1
ATOM 4340 C CA . GLU A 1 690 ? 2.261 -7.534 12.794 1.00 47.60 839 GLU A CA 1
ATOM 4341 C C . GLU A 1 690 ? 1.419 -7.565 14.083 1.00 43.84 839 GLU A C 1
ATOM 4342 O O . GLU A 1 690 ? 1.329 -8.616 14.683 1.00 47.67 839 GLU A O 1
ATOM 4348 N N . LEU A 1 691 ? 0.876 -6.432 14.521 1.00 40.80 840 LEU A N 1
ATOM 4349 C CA . LEU A 1 691 ? 0.123 -6.315 15.795 1.00 42.54 840 LEU A CA 1
ATOM 4350 C C . LEU A 1 691 ? -1.286 -6.863 15.610 1.00 39.88 840 LEU A C 1
ATOM 4351 O O . LEU A 1 691 ? -1.948 -7.026 16.630 1.00 38.38 840 LEU A O 1
ATOM 4356 N N . ASP A 1 692 ? -1.739 -7.021 14.356 1.00 41.76 841 ASP A N 1
ATOM 4357 C CA . ASP A 1 692 ? -3.119 -7.403 13.973 1.00 42.46 841 ASP A CA 1
ATOM 4358 C C . ASP A 1 692 ? -4.048 -6.214 14.228 1.00 45.38 841 ASP A C 1
ATOM 4359 O O . ASP A 1 692 ? -5.221 -6.444 14.505 1.00 45.28 841 ASP A O 1
ATOM 4364 N N . ALA A 1 693 ? -3.524 -4.985 14.132 1.00 45.02 842 ALA A N 1
ATOM 4365 C CA . ALA A 1 693 ? -4.296 -3.729 14.199 1.00 43.20 842 ALA A CA 1
ATOM 4366 C C . ALA A 1 693 ? -4.943 -3.468 12.832 1.00 43.16 842 ALA A C 1
ATOM 4367 O O . ALA A 1 693 ? -6.040 -2.889 12.780 1.00 44.04 842 ALA A O 1
ATOM 4369 N N . LEU A 1 694 ? -4.265 -3.864 11.758 1.00 47.89 843 LEU A N 1
ATOM 4370 C CA . LEU A 1 694 ? -4.824 -3.921 10.378 1.00 49.67 843 LEU A CA 1
ATOM 4371 C C . LEU A 1 694 ? -4.921 -5.392 9.940 1.00 49.15 843 LEU A C 1
ATOM 4372 O O . LEU A 1 694 ? -3.981 -6.166 10.237 1.00 46.28 843 LEU A O 1
ATOM 4377 N N . ASP A 1 695 ? -6.001 -5.756 9.248 1.00 54.93 844 ASP A N 1
ATOM 4378 C CA . ASP A 1 695 ? -6.169 -7.077 8.576 1.00 60.79 844 ASP A CA 1
ATOM 4379 C C . ASP A 1 695 ? -5.335 -7.105 7.287 1.00 67.10 844 ASP A C 1
ATOM 4380 O O . ASP A 1 695 ? -4.704 -6.083 6.955 1.00 63.29 844 ASP A O 1
ATOM 4385 N N . ALA A 1 696 ? -5.374 -8.226 6.558 1.00 77.37 845 ALA A N 1
ATOM 4386 C CA . ALA A 1 696 ? -4.664 -8.435 5.273 1.00 81.03 845 ALA A CA 1
ATOM 4387 C C . ALA A 1 696 ? -5.000 -7.320 4.260 1.00 77.19 845 ALA A C 1
ATOM 4388 O O . ALA A 1 696 ? -4.081 -6.936 3.506 1.00 75.31 845 ALA A O 1
ATOM 4390 N N . ASN A 1 697 ? -6.246 -6.815 4.263 1.00 71.67 846 ASN A N 1
ATOM 4391 C CA . ASN A 1 697 ? -6.765 -5.725 3.381 1.00 75.51 846 ASN A CA 1
ATOM 4392 C C . ASN A 1 697 ? -6.410 -4.314 3.900 1.00 76.08 846 ASN A C 1
ATOM 4393 O O . ASN A 1 697 ? -6.883 -3.326 3.285 1.00 76.37 846 ASN A O 1
ATOM 4398 N N . ASP A 1 698 ? -5.657 -4.197 5.001 1.00 72.49 847 ASP A N 1
ATOM 4399 C CA . ASP A 1 698 ? -5.164 -2.909 5.573 1.00 66.73 847 ASP A CA 1
ATOM 4400 C C . ASP A 1 698 ? -6.331 -2.070 6.120 1.00 57.75 847 ASP A C 1
ATOM 4401 O O . ASP A 1 698 ? -6.175 -0.837 6.210 1.00 51.87 847 ASP A O 1
ATOM 4406 N N . GLU A 1 699 ? -7.438 -2.714 6.496 1.00 55.22 848 GLU A N 1
ATOM 4407 C CA . GLU A 1 699 ? -8.575 -2.066 7.193 1.00 60.09 848 GLU A CA 1
ATOM 4408 C C . GLU A 1 699 ? -8.448 -2.315 8.704 1.00 59.46 848 GLU A C 1
ATOM 4409 O O . GLU A 1 699 ? -7.871 -3.353 9.123 1.00 51.88 848 GLU A O 1
ATOM 4415 N N . LEU A 1 700 ? -8.972 -1.368 9.480 1.00 52.42 849 LEU A N 1
ATOM 4416 C CA . LEU A 1 700 ? -8.864 -1.315 10.951 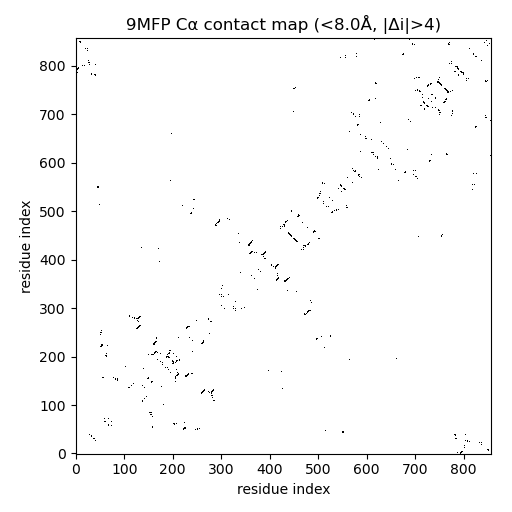1.00 51.88 849 LEU A CA 1
ATOM 4417 C C . LEU A 1 700 ? -9.600 -2.530 11.512 1.00 52.70 849 LEU A C 1
ATOM 4418 O O . LEU A 1 700 ? -10.763 -2.731 11.128 1.00 55.07 849 LEU A O 1
ATOM 4423 N N . THR A 1 701 ? -8.931 -3.338 12.341 1.00 54.76 850 THR A N 1
ATOM 4424 C CA . THR A 1 701 ? -9.561 -4.450 13.103 1.00 52.94 850 THR A CA 1
ATOM 4425 C C . THR A 1 701 ? -10.152 -3.885 14.387 1.00 51.82 850 THR A C 1
ATOM 4426 O O . THR A 1 701 ? -9.816 -2.777 14.790 1.00 53.02 850 THR A O 1
ATOM 4430 N N . PRO A 1 702 ? -11.074 -4.605 15.057 1.00 57.54 851 PRO A N 1
ATOM 4431 C CA . PRO A 1 702 ? -11.499 -4.218 16.406 1.00 54.08 851 PRO A CA 1
ATOM 4432 C C . PRO A 1 702 ? -10.313 -3.960 17.363 1.00 52.79 851 PRO A C 1
ATOM 4433 O O . PRO A 1 702 ? -10.376 -3.050 18.201 1.00 45.06 851 PRO A O 1
ATOM 4437 N N . LEU A 1 703 ? -9.249 -4.757 17.236 1.00 47.09 852 LEU A N 1
ATOM 4438 C CA . LEU A 1 703 ? -8.011 -4.545 18.025 1.00 47.50 852 LEU A CA 1
ATOM 4439 C C . LEU A 1 703 ? -7.457 -3.154 17.673 1.00 47.08 852 LEU A C 1
ATOM 4440 O O . LEU A 1 703 ? -7.205 -2.353 18.606 1.00 43.53 852 LEU A O 1
ATOM 4445 N N . GLY A 1 704 ? -7.289 -2.869 16.379 1.00 42.60 853 GLY A N 1
ATOM 4446 C CA . GLY A 1 704 ? -6.700 -1.607 15.899 1.00 44.67 853 GLY A CA 1
ATOM 4447 C C . GLY A 1 704 ? -7.436 -0.400 16.450 1.00 41.92 853 GLY A C 1
ATOM 4448 O O . GLY A 1 704 ? -6.769 0.613 16.816 1.00 41.93 853 GLY A O 1
ATOM 4449 N N . ARG A 1 705 ? -8.761 -0.498 16.446 1.00 43.02 854 ARG A N 1
ATOM 4450 C CA . ARG A 1 705 ? -9.708 0.553 16.891 1.00 45.62 854 ARG A CA 1
ATOM 4451 C C . ARG A 1 705 ? -9.407 0.901 18.344 1.00 47.51 854 ARG A C 1
ATOM 4452 O O . ARG A 1 705 ? -9.261 2.106 18.634 1.00 44.80 854 ARG A O 1
ATOM 4460 N N . ILE A 1 706 ? -9.335 -0.122 19.207 1.00 45.11 855 ILE A N 1
ATOM 4461 C CA . ILE A 1 706 ? -8.953 0.048 20.636 1.00 46.21 855 ILE A CA 1
ATOM 4462 C C . ILE A 1 706 ? -7.577 0.727 20.705 1.00 41.05 855 ILE A C 1
ATOM 4463 O O . ILE A 1 706 ? -7.459 1.727 21.417 1.00 41.91 855 ILE A O 1
ATOM 4468 N N . LEU A 1 707 ? -6.566 0.231 19.986 1.00 38.57 856 LEU A N 1
ATOM 4469 C CA . LEU A 1 707 ? -5.197 0.819 20.048 1.00 39.60 856 LEU A CA 1
ATOM 4470 C C . LEU A 1 707 ? -5.241 2.283 19.568 1.00 41.07 856 LEU A C 1
ATOM 4471 O O . LEU A 1 707 ? -4.495 3.114 20.108 1.00 39.77 856 LEU A O 1
ATOM 4476 N N . ALA A 1 708 ? -6.088 2.605 18.593 1.00 39.06 857 ALA A N 1
ATOM 4477 C CA . ALA A 1 708 ? -6.240 3.979 18.068 1.00 40.08 857 ALA A CA 1
ATOM 4478 C C . ALA A 1 708 ? -6.840 4.906 19.134 1.00 42.95 857 ALA A C 1
ATOM 4479 O O . ALA A 1 708 ? -6.527 6.119 19.080 1.00 38.18 857 ALA A O 1
ATOM 4481 N N . LYS A 1 709 ? -7.667 4.369 20.047 1.00 42.51 858 LYS A N 1
ATOM 4482 C CA . LYS A 1 709 ? -8.358 5.164 21.095 1.00 44.44 858 LYS A CA 1
ATOM 4483 C C . LYS A 1 709 ? -7.479 5.322 22.338 1.00 45.84 858 LYS A C 1
ATOM 4484 O O . LYS A 1 709 ? -7.837 6.158 23.190 1.00 52.76 858 LYS A O 1
ATOM 4490 N N . LEU A 1 710 ? -6.391 4.551 22.460 1.00 48.81 859 LEU A N 1
ATOM 4491 C CA . LEU A 1 710 ? -5.480 4.572 23.643 1.00 44.94 859 LEU A CA 1
ATOM 4492 C C . LEU A 1 710 ? -4.297 5.490 23.356 1.00 46.29 859 LEU A C 1
ATOM 4493 O O . LEU A 1 710 ? -3.540 5.241 22.425 1.00 41.40 859 LEU A O 1
ATOM 4498 N N . PRO A 1 711 ? -4.074 6.560 24.150 1.00 42.10 860 PRO A N 1
ATOM 4499 C CA . PRO A 1 711 ? -2.948 7.459 23.910 1.00 43.64 860 PRO A CA 1
ATOM 4500 C C . PRO A 1 711 ? -1.618 6.936 24.481 1.00 43.92 860 PRO A C 1
ATOM 4501 O O . PRO A 1 711 ? -0.977 7.652 25.252 1.00 41.47 860 PRO A O 1
ATOM 4505 N N . ILE A 1 712 ? -1.219 5.728 24.052 1.00 42.85 861 ILE A N 1
ATOM 4506 C CA . ILE A 1 712 ? 0.101 5.079 24.332 1.00 44.00 861 ILE A CA 1
ATOM 4507 C C . ILE A 1 712 ? 0.521 4.254 23.111 1.00 40.07 861 ILE A C 1
ATOM 4508 O O . ILE A 1 712 ? -0.342 3.888 22.315 1.00 42.16 861 ILE A O 1
ATOM 4513 N N . GLU A 1 713 ? 1.810 3.946 23.022 1.00 39.47 862 GLU A N 1
ATOM 4514 C CA . GLU A 1 713 ? 2.407 3.064 21.999 1.00 45.44 862 GLU A CA 1
ATOM 4515 C C . GLU A 1 713 ? 1.490 1.862 21.807 1.00 41.22 862 GLU A C 1
ATOM 4516 O O . GLU A 1 713 ? 1.154 1.204 22.784 1.00 38.06 862 GLU A O 1
ATOM 4522 N N . PRO A 1 714 ? 1.018 1.605 20.562 1.00 41.43 863 PRO A N 1
ATOM 4523 C CA . PRO A 1 714 ? 0.141 0.470 20.239 1.00 38.91 863 PRO A CA 1
ATOM 4524 C C . PRO A 1 714 ? 0.496 -0.869 20.895 1.00 36.51 863 PRO A C 1
ATOM 4525 O O . PRO A 1 714 ? -0.392 -1.584 21.364 1.00 32.55 863 PRO A O 1
ATOM 4529 N N . ARG A 1 715 ? 1.790 -1.157 20.950 1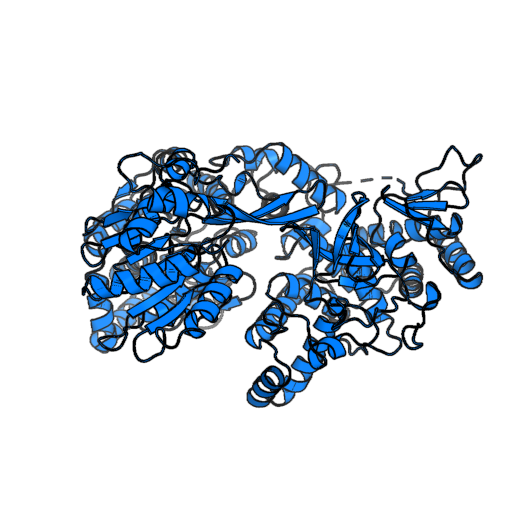.00 32.04 864 ARG A N 1
ATOM 4530 C CA . ARG A 1 715 ? 2.287 -2.428 21.504 1.00 37.29 864 ARG A CA 1
ATOM 4531 C C . ARG A 1 715 ? 1.932 -2.486 22.994 1.00 39.42 864 ARG A C 1
ATOM 4532 O O . ARG A 1 715 ? 1.553 -3.593 23.466 1.00 38.55 864 ARG A O 1
ATOM 4540 N N . PHE A 1 716 ? 2.046 -1.357 23.716 1.00 36.15 865 PHE A N 1
ATOM 4541 C CA . PHE A 1 716 ? 1.638 -1.256 25.149 1.00 39.42 865 PHE A CA 1
ATOM 4542 C C . PHE A 1 716 ? 0.109 -1.368 25.264 1.00 36.88 865 PHE A C 1
ATOM 4543 O O . PHE A 1 716 ? -0.367 -2.012 26.205 1.00 37.99 865 PHE A O 1
ATOM 4551 N N . GLY A 1 717 ? -0.640 -0.798 24.317 1.00 36.36 866 GLY A N 1
ATOM 4552 C CA . GLY A 1 717 ? -2.106 -0.985 24.216 1.00 38.04 866 GLY A CA 1
ATOM 4553 C C . GLY A 1 717 ? -2.465 -2.465 24.115 1.00 40.28 866 GLY A C 1
ATOM 4554 O O . GLY A 1 717 ? -3.374 -2.924 24.841 1.00 39.15 866 GLY A O 1
ATOM 4555 N N . LYS A 1 718 ? -1.769 -3.211 23.260 1.00 37.18 867 LYS A N 1
ATOM 4556 C CA . LYS A 1 718 ? -2.030 -4.663 23.110 1.00 35.05 867 LYS A CA 1
ATOM 4557 C C . LYS A 1 718 ? -1.666 -5.359 24.423 1.00 36.54 867 LYS A C 1
ATOM 4558 O O . LYS A 1 718 ? -2.476 -6.182 24.894 1.00 35.43 867 LYS A O 1
ATOM 4564 N N . MET A 1 719 ? -0.509 -5.019 25.011 1.00 36.11 868 MET A N 1
ATOM 4565 C CA . MET A 1 719 ? -0.105 -5.573 26.322 1.00 35.53 868 MET A CA 1
ATOM 4566 C C . MET A 1 719 ? -1.220 -5.353 27.367 1.00 33.99 868 MET A C 1
ATOM 4567 O O . MET A 1 719 ? -1.504 -6.298 28.146 1.00 32.76 868 MET A O 1
ATOM 4572 N N . MET A 1 720 ? -1.833 -4.176 27.402 1.00 32.53 869 MET A N 1
ATOM 4573 C CA . MET A 1 720 ? -2.929 -3.857 28.364 1.00 37.34 869 MET A CA 1
ATOM 4574 C C . MET A 1 720 ? -4.161 -4.725 28.075 1.00 35.93 869 MET A C 1
ATOM 4575 O O . MET A 1 720 ? -4.753 -5.219 29.038 1.00 40.47 869 MET A O 1
ATOM 4580 N N . ILE A 1 721 ? -4.550 -4.924 26.813 1.00 37.00 870 ILE A N 1
ATOM 4581 C CA . ILE A 1 721 ? -5.655 -5.873 26.459 1.00 38.66 870 ILE A CA 1
ATOM 4582 C C . ILE A 1 721 ? -5.311 -7.270 27.018 1.00 38.55 870 ILE A C 1
ATOM 4583 O O . ILE A 1 721 ? -6.192 -7.942 27.636 1.00 36.56 870 ILE A O 1
ATOM 4588 N N . MET A 1 722 ? -4.066 -7.714 26.851 1.00 37.26 871 MET A N 1
ATOM 4589 C CA . MET A 1 722 ? -3.653 -9.053 27.356 1.00 38.51 871 MET A CA 1
ATOM 4590 C C . MET A 1 722 ? -3.762 -9.078 28.895 1.00 37.17 871 MET A C 1
ATOM 4591 O O . MET A 1 722 ? -4.213 -10.091 29.455 1.00 34.33 871 MET A O 1
ATOM 4596 N N . GLY A 1 723 ? -3.385 -7.995 29.571 1.00 37.95 872 GLY A N 1
ATOM 4597 C CA . GLY A 1 723 ? -3.505 -7.874 31.039 1.00 36.24 872 GLY A CA 1
ATOM 4598 C C . GLY A 1 723 ? -4.956 -7.974 31.480 1.00 34.30 872 GLY A C 1
ATOM 4599 O O . GLY A 1 723 ? -5.210 -8.630 32.481 1.00 38.90 872 GLY A O 1
ATOM 4600 N N . CYS A 1 724 ? -5.888 -7.419 30.716 1.00 33.05 873 CYS A N 1
ATOM 4601 C CA . CYS A 1 724 ? -7.347 -7.539 31.000 1.00 36.20 873 CYS A CA 1
ATOM 4602 C C . CYS A 1 724 ? -7.761 -9.016 30.973 1.00 39.27 873 CYS A C 1
ATOM 4603 O O . CYS A 1 724 ? -8.406 -9.460 31.941 1.00 35.94 873 CYS A O 1
ATOM 4606 N N . ILE A 1 725 ? -7.332 -9.770 29.958 1.00 38.74 874 ILE A N 1
ATOM 4607 C CA . ILE A 1 725 ? -7.694 -11.208 29.787 1.00 36.74 874 ILE A CA 1
ATOM 4608 C C . ILE A 1 725 ? -7.188 -12.008 30.991 1.00 37.19 874 ILE A C 1
ATOM 4609 O O . ILE A 1 725 ? -7.908 -12.893 31.440 1.00 39.44 874 ILE A O 1
ATOM 4614 N N . PHE A 1 726 ? -6.012 -11.677 31.532 1.00 41.14 875 PHE A N 1
ATOM 4615 C CA . PHE A 1 726 ? -5.365 -12.411 32.653 1.00 36.74 875 PHE A CA 1
ATOM 4616 C C . PHE A 1 726 ? -5.809 -11.868 34.025 1.00 38.18 875 PHE A C 1
ATOM 4617 O O . PHE A 1 726 ? -5.305 -12.383 35.065 1.00 37.16 875 PHE A O 1
ATOM 4625 N N . TYR A 1 727 ? -6.660 -10.843 34.053 1.00 34.12 876 TYR A N 1
ATOM 4626 C CA . TYR A 1 727 ? -7.175 -10.211 35.302 1.00 41.87 876 TYR A CA 1
ATOM 4627 C C . TYR A 1 727 ? -6.009 -9.566 36.058 1.00 43.45 876 TYR A C 1
ATOM 4628 O O . TYR A 1 727 ? -5.976 -9.651 37.312 1.00 49.30 876 TYR A O 1
ATOM 4637 N N . VAL A 1 728 ? -5.086 -8.928 35.323 1.00 36.97 877 VAL A N 1
ATOM 4638 C CA . VAL A 1 728 ? -4.039 -8.050 35.924 1.00 37.20 877 VAL A CA 1
ATOM 4639 C C . VAL A 1 728 ? -4.044 -6.684 35.214 1.00 35.09 877 VAL A C 1
ATOM 4640 O O . VAL A 1 728 ? -3.007 -6.020 35.219 1.00 38.05 877 VAL A O 1
ATOM 4644 N N . GLY A 1 729 ? -5.178 -6.279 34.656 1.00 33.33 878 GLY A N 1
ATOM 4645 C CA . GLY A 1 729 ? -5.336 -5.014 33.916 1.00 37.09 878 GLY A CA 1
ATOM 4646 C C . GLY A 1 729 ? -4.787 -3.789 34.643 1.00 36.92 878 GLY A C 1
ATOM 4647 O O . GLY A 1 729 ? -4.281 -2.884 33.958 1.00 36.77 878 GLY A O 1
ATOM 4648 N N . ASP A 1 730 ? -4.964 -3.683 35.961 1.00 38.26 879 ASP A N 1
ATOM 4649 C CA . ASP A 1 730 ? -4.617 -2.437 36.701 1.00 39.40 879 ASP A CA 1
ATOM 4650 C C . ASP A 1 730 ? -3.088 -2.299 36.702 1.00 38.70 879 ASP A C 1
ATOM 4651 O O . ASP A 1 730 ? -2.591 -1.197 36.441 1.00 35.98 879 ASP A O 1
ATOM 4656 N N . ALA A 1 731 ? -2.371 -3.396 36.934 1.00 37.08 880 ALA A N 1
ATOM 4657 C CA . ALA A 1 731 ? -0.894 -3.404 36.980 1.00 37.63 880 ALA A CA 1
ATOM 4658 C C . ALA A 1 731 ? -0.339 -3.032 35.592 1.00 38.22 880 ALA A C 1
ATOM 4659 O O . ALA A 1 731 ? 0.589 -2.206 35.541 1.00 36.29 880 ALA A O 1
ATOM 4661 N N . VAL A 1 732 ? -0.902 -3.557 34.494 1.00 35.12 881 VAL A N 1
ATOM 4662 C CA . VAL A 1 732 ? -0.320 -3.319 33.139 1.00 40.74 881 VAL A CA 1
ATOM 4663 C C . VAL A 1 732 ? -0.646 -1.888 32.696 1.00 37.11 881 VAL A C 1
ATOM 4664 O O . VAL A 1 732 ? 0.182 -1.307 31.988 1.00 35.89 881 VAL A O 1
ATOM 4668 N N . CYS A 1 733 ? -1.796 -1.349 33.104 1.00 36.19 882 CYS A N 1
ATOM 4669 C CA . CYS A 1 733 ? -2.172 0.073 32.893 1.00 33.54 882 CYS A CA 1
ATOM 4670 C C . CYS A 1 733 ? -1.211 0.992 33.657 1.00 32.61 882 CYS A C 1
ATOM 4671 O O . CYS A 1 733 ? -0.910 2.093 33.161 1.00 33.34 882 CYS A O 1
ATOM 4674 N N . THR A 1 734 ? -0.747 0.587 34.836 1.00 33.78 883 THR A N 1
ATOM 4675 C CA . THR A 1 734 ? 0.218 1.392 35.635 1.00 38.36 883 THR A CA 1
ATOM 4676 C C . THR A 1 734 ? 1.567 1.463 34.908 1.00 41.11 883 THR A C 1
ATOM 4677 O O . THR A 1 734 ? 2.152 2.563 34.821 1.00 42.31 883 THR A O 1
ATOM 4681 N N . ILE A 1 735 ? 2.047 0.328 34.408 1.00 38.91 884 ILE A N 1
ATOM 4682 C CA . ILE A 1 735 ? 3.336 0.249 33.673 1.00 39.23 884 ILE A CA 1
ATOM 4683 C C . ILE A 1 735 ? 3.220 1.099 32.415 1.00 40.90 884 ILE A C 1
ATOM 4684 O O . ILE A 1 735 ? 4.184 1.813 32.106 1.00 39.72 884 ILE A O 1
ATOM 4689 N N . SER A 1 736 ? 2.090 0.989 31.716 1.00 38.11 885 SER A N 1
ATOM 4690 C CA . SER A 1 736 ? 1.843 1.694 30.444 1.00 38.74 885 SER A CA 1
ATOM 4691 C C . SER A 1 736 ? 1.839 3.208 30.721 1.00 40.63 885 SER A C 1
ATOM 4692 O O . SER A 1 736 ? 2.545 3.935 30.012 1.00 38.50 885 SER A O 1
ATOM 4695 N N . ALA A 1 737 ? 1.132 3.667 31.755 1.00 40.05 886 ALA A N 1
ATOM 4696 C CA . ALA A 1 737 ? 1.029 5.105 32.110 1.00 37.60 886 ALA A CA 1
ATOM 4697 C C . ALA A 1 737 ? 2.423 5.660 32.423 1.00 38.96 886 ALA A C 1
ATOM 4698 O O . ALA A 1 737 ? 2.730 6.772 31.983 1.00 37.49 886 ALA A O 1
ATOM 4700 N N . ALA A 1 738 ? 3.219 4.930 33.200 1.00 37.61 887 ALA A N 1
ATOM 4701 C CA . ALA A 1 738 ? 4.553 5.366 33.669 1.00 41.82 887 ALA A CA 1
ATOM 4702 C C . ALA A 1 738 ? 5.512 5.656 32.503 1.00 43.72 887 ALA A C 1
ATOM 4703 O O . ALA A 1 738 ? 6.462 6.425 32.726 1.00 45.36 887 ALA A O 1
ATOM 4705 N N . THR A 1 739 ? 5.307 5.064 31.323 1.00 44.35 888 THR A N 1
ATOM 4706 C CA . THR A 1 739 ? 6.181 5.268 30.134 1.00 45.17 888 THR A CA 1
ATOM 4707 C C . THR A 1 739 ? 5.990 6.681 29.581 1.00 47.10 888 THR A C 1
ATOM 4708 O O . THR A 1 739 ? 6.821 7.102 28.760 1.00 46.06 888 THR A O 1
ATOM 4712 N N . CYS A 1 740 ? 4.933 7.379 30.002 1.00 48.80 889 CYS A N 1
ATOM 4713 C CA . CYS A 1 740 ? 4.581 8.732 29.509 1.00 46.59 889 CYS A CA 1
ATOM 4714 C C . CYS A 1 740 ? 5.174 9.828 30.395 1.00 45.67 889 CYS A C 1
ATOM 4715 O O . CYS A 1 740 ? 4.968 10.991 30.049 1.00 52.95 889 CYS A O 1
ATOM 4718 N N . PHE A 1 741 ? 5.875 9.475 31.477 1.00 43.10 890 PHE A N 1
ATOM 4719 C CA . PHE A 1 741 ? 6.312 10.417 32.540 1.00 46.02 890 PHE A CA 1
ATOM 4720 C C . PHE A 1 741 ? 7.731 10.059 32.951 1.00 48.21 890 PHE A C 1
ATOM 4721 O O . PHE A 1 741 ? 8.179 8.942 32.747 1.00 54.37 890 PHE A O 1
ATOM 4729 N N . PRO A 1 742 ? 8.489 10.991 33.553 1.00 49.97 891 PRO A N 1
ATOM 4730 C CA . PRO A 1 742 ? 9.814 10.655 34.061 1.00 49.53 891 PRO A CA 1
ATOM 4731 C C . PRO A 1 742 ? 9.714 9.699 35.252 1.00 51.00 891 PRO A C 1
ATOM 4732 O O . PRO A 1 742 ? 8.650 9.595 35.864 1.00 48.22 891 PRO A O 1
ATOM 4736 N N . GLU A 1 743 ? 10.837 9.051 35.550 1.00 50.84 892 GLU A N 1
ATOM 4737 C CA . GLU A 1 743 ? 11.002 8.137 36.702 1.00 53.79 892 GLU A CA 1
ATOM 4738 C C . GLU A 1 743 ? 10.544 8.869 37.965 1.00 50.98 892 GLU A C 1
ATOM 4739 O O . GLU A 1 743 ? 10.933 10.001 38.201 1.00 51.00 892 GLU A O 1
ATOM 4745 N N . PRO A 1 744 ? 9.682 8.280 38.821 1.00 51.74 893 PRO A N 1
ATOM 4746 C CA . PRO A 1 744 ? 9.407 8.868 40.132 1.00 53.64 893 PRO A CA 1
ATOM 4747 C C . PRO A 1 744 ? 10.597 8.876 41.114 1.00 52.78 893 PRO A C 1
ATOM 4748 O O . PRO A 1 744 ? 10.601 9.643 42.045 1.00 50.81 893 PRO A O 1
ATOM 4752 N N . PHE A 1 745 ? 11.575 7.996 40.934 1.00 53.73 894 PHE A N 1
ATOM 4753 C CA . PHE A 1 745 ? 12.798 7.993 41.777 1.00 47.03 894 PHE A CA 1
ATOM 4754 C C . PHE A 1 745 ? 13.570 9.289 41.517 1.00 47.00 894 PHE A C 1
ATOM 4755 O O . PHE A 1 745 ? 13.869 9.579 40.354 1.00 47.96 894 PHE A O 1
ATOM 4763 N N . ILE A 1 746 ? 13.839 10.052 42.576 1.00 53.27 895 ILE A N 1
ATOM 4764 C CA . ILE A 1 746 ? 14.776 11.214 42.572 1.00 54.37 895 ILE A CA 1
ATOM 4765 C C . ILE A 1 746 ? 16.189 10.662 42.826 1.00 53.13 895 ILE A C 1
ATOM 4766 O O . ILE A 1 746 ? 16.559 10.493 43.997 1.00 51.16 895 ILE A O 1
ATOM 4771 N N . SER A 1 747 ? 16.926 10.336 41.762 1.00 54.32 896 SER A N 1
ATOM 4772 C CA . SER A 1 747 ? 18.212 9.595 41.832 1.00 59.11 896 SER A CA 1
ATOM 4773 C C . SER A 1 747 ? 19.396 10.505 41.472 1.00 66.73 896 SER A C 1
ATOM 4774 O O . SER A 1 747 ? 20.516 10.182 41.907 1.00 75.52 896 SER A O 1
ATOM 4777 N N . GLU A 1 748 ? 19.173 11.566 40.690 1.00 67.17 897 GLU A N 1
ATOM 4778 C CA . GLU A 1 748 ? 20.188 12.614 40.375 1.00 77.37 897 GLU A CA 1
ATOM 4779 C C . GLU A 1 748 ? 21.272 12.037 39.439 1.00 78.88 897 GLU A C 1
ATOM 4780 O O . GLU A 1 748 ? 22.442 12.462 39.543 1.00 72.83 897 GLU A O 1
ATOM 4786 N N . GLY A 1 749 ? 20.902 11.109 38.545 1.00 77.87 898 GLY A N 1
ATOM 4787 C CA . GLY A 1 749 ? 21.808 10.493 37.552 1.00 77.96 898 GLY A CA 1
ATOM 4788 C C . GLY A 1 749 ? 22.963 9.717 38.182 1.00 82.36 898 GLY A C 1
ATOM 4789 O O . GLY A 1 749 ? 23.904 9.351 37.438 1.00 85.02 898 GLY A O 1
ATOM 4790 N N . LYS A 1 750 ? 22.921 9.464 39.495 1.00 79.26 899 LYS A N 1
ATOM 4791 C CA . LYS A 1 750 ? 23.873 8.547 40.174 1.00 80.10 899 LYS A CA 1
ATOM 4792 C C . LYS A 1 750 ? 23.151 7.225 40.466 1.00 75.63 899 LYS A C 1
ATOM 4793 O O . LYS A 1 750 ? 21.919 7.155 40.272 1.00 73.90 899 LYS A O 1
ATOM 4799 N N . ARG A 1 751 ? 23.917 6.205 40.862 1.00 78.93 900 ARG A N 1
ATOM 4800 C CA . ARG A 1 751 ? 23.429 4.853 41.247 1.00 73.45 900 ARG A CA 1
ATOM 4801 C C . ARG A 1 751 ? 22.348 5.001 42.328 1.00 69.47 900 ARG A C 1
ATOM 4802 O O . ARG A 1 751 ? 22.503 5.878 43.205 1.00 69.18 900 ARG A O 1
ATOM 4810 N N . LEU A 1 752 ? 21.297 4.176 42.264 1.00 57.86 901 LEU A N 1
ATOM 4811 C CA . LEU A 1 752 ? 20.233 4.113 43.298 1.00 56.99 901 LEU A CA 1
ATOM 4812 C C . LEU A 1 752 ? 20.871 3.687 44.622 1.00 55.84 901 LEU A C 1
ATOM 4813 O O . LEU A 1 752 ? 21.771 2.830 44.593 1.00 50.94 901 LEU A O 1
ATOM 4818 N N . GLY A 1 753 ? 20.366 4.226 45.734 1.00 57.04 902 GLY A N 1
ATOM 4819 C CA . GLY A 1 753 ? 20.721 3.823 47.106 1.00 52.60 902 GLY A CA 1
ATOM 4820 C C . GLY A 1 753 ? 19.770 2.763 47.618 1.00 56.68 902 GLY A C 1
ATOM 4821 O O . GLY A 1 753 ? 18.949 2.273 46.819 1.00 59.71 902 GLY A O 1
ATOM 4822 N N . TYR A 1 754 ? 19.870 2.448 48.908 1.00 56.89 903 TYR A N 1
ATOM 4823 C CA . TYR A 1 754 ? 19.212 1.299 49.580 1.00 57.02 903 TYR A CA 1
ATOM 4824 C C . TYR A 1 754 ? 17.681 1.408 49.535 1.00 56.29 903 TYR A C 1
ATOM 4825 O O . TYR A 1 754 ? 16.981 0.380 49.365 1.00 54.20 903 TYR A O 1
ATOM 4834 N N . VAL A 1 755 ? 17.149 2.598 49.782 1.00 55.62 904 VAL A N 1
ATOM 4835 C CA . VAL A 1 755 ? 15.680 2.753 49.956 1.00 55.14 904 VAL A CA 1
ATOM 4836 C C . VAL A 1 755 ? 15.045 2.450 48.599 1.00 51.95 904 VAL A C 1
ATOM 4837 O O . VAL A 1 755 ? 14.153 1.588 48.556 1.00 51.58 904 VAL A O 1
ATOM 4841 N N . HIS A 1 756 ? 15.541 3.069 47.527 1.00 47.84 905 HIS A N 1
ATOM 4842 C CA . HIS A 1 756 ? 14.990 2.877 46.165 1.00 45.15 905 HIS A CA 1
ATOM 4843 C C . HIS A 1 756 ? 15.118 1.393 45.786 1.00 49.34 905 HIS A C 1
ATOM 4844 O O . HIS A 1 756 ? 14.118 0.833 45.287 1.00 48.19 905 HIS A O 1
ATOM 4851 N N . ARG A 1 757 ? 16.261 0.763 46.078 1.00 45.31 906 ARG A N 1
ATOM 4852 C CA . ARG A 1 757 ? 16.568 -0.635 45.673 1.00 47.45 906 ARG A CA 1
ATOM 4853 C C . ARG A 1 757 ? 15.590 -1.589 46.357 1.00 47.01 906 ARG A C 1
ATOM 4854 O O . ARG A 1 757 ? 15.189 -2.564 45.719 1.00 43.03 906 ARG A O 1
ATOM 4862 N N . ASN A 1 758 ? 15.213 -1.306 47.601 1.00 53.85 907 ASN A N 1
ATOM 4863 C CA . ASN A 1 758 ? 14.318 -2.179 48.405 1.00 51.19 907 ASN A CA 1
ATOM 4864 C C . ASN A 1 758 ? 12.937 -2.301 47.753 1.00 48.48 907 ASN A C 1
ATOM 4865 O O . ASN A 1 758 ? 12.292 -3.344 47.947 1.00 53.94 907 ASN A O 1
ATOM 4870 N N . PHE A 1 759 ? 12.492 -1.303 46.996 1.00 45.75 908 PHE A N 1
ATOM 4871 C CA . PHE A 1 759 ? 11.177 -1.372 46.303 1.00 46.89 908 PHE A CA 1
ATOM 4872 C C . PHE A 1 759 ? 11.172 -2.525 45.285 1.00 44.72 908 PHE A C 1
ATOM 4873 O O . PHE A 1 759 ? 10.082 -2.927 44.867 1.00 38.27 908 PHE A O 1
ATOM 4881 N N . ALA A 1 760 ? 12.354 -3.013 44.884 1.00 45.83 909 ALA A N 1
ATOM 4882 C CA . ALA A 1 760 ? 12.543 -4.057 43.852 1.00 45.29 909 ALA A CA 1
ATOM 4883 C C . ALA A 1 760 ? 12.230 -5.444 44.416 1.00 41.28 909 ALA A C 1
ATOM 4884 O O . ALA A 1 760 ? 11.941 -6.343 43.616 1.00 43.33 909 ALA A O 1
ATOM 4886 N N . GLY A 1 761 ? 12.338 -5.622 45.730 1.00 42.47 910 GLY A N 1
ATOM 4887 C CA . GLY A 1 761 ? 12.229 -6.940 46.381 1.00 40.77 910 GLY A CA 1
ATOM 4888 C C . GLY A 1 761 ? 13.296 -7.876 45.850 1.00 41.39 910 GLY A C 1
ATOM 4889 O O . GLY A 1 761 ? 14.438 -7.424 45.679 1.00 43.67 910 GLY A O 1
ATOM 4890 N N . ASN A 1 762 ? 12.933 -9.116 45.520 1.00 42.30 911 ASN A N 1
ATOM 4891 C CA . ASN A 1 762 ? 13.908 -10.133 45.047 1.00 43.04 911 ASN A CA 1
ATOM 4892 C C . ASN A 1 762 ? 13.745 -10.385 43.537 1.00 40.58 911 ASN A C 1
ATOM 4893 O O . ASN A 1 762 ? 14.274 -11.419 43.059 1.00 37.27 911 ASN A O 1
ATOM 4898 N N . ARG A 1 763 ? 13.099 -9.468 42.794 1.00 39.90 912 ARG A N 1
ATOM 4899 C CA . ARG A 1 763 ? 12.678 -9.693 41.381 1.00 38.12 912 ARG A CA 1
ATOM 4900 C C . ARG A 1 763 ? 13.688 -9.168 40.350 1.00 39.23 912 ARG A C 1
ATOM 4901 O O . ARG A 1 763 ? 13.466 -9.420 39.180 1.00 45.09 912 ARG A O 1
ATOM 4909 N N . PHE A 1 764 ? 14.779 -8.514 40.738 1.00 39.51 913 PHE A N 1
ATOM 4910 C CA . PHE A 1 764 ? 15.763 -7.944 39.781 1.00 40.76 913 PHE A CA 1
ATOM 4911 C C . PHE A 1 764 ? 15.021 -7.144 38.691 1.00 42.91 913 PHE A C 1
ATOM 4912 O O . PHE A 1 764 ? 15.315 -7.307 37.494 1.00 35.45 913 PHE A O 1
ATOM 4920 N N . SER A 1 765 ? 14.078 -6.280 39.082 1.00 39.59 914 SER A N 1
ATOM 4921 C CA . SER A 1 765 ? 13.128 -5.623 38.147 1.00 36.88 914 SER A CA 1
ATOM 4922 C C . SER A 1 765 ? 12.886 -4.153 38.493 1.00 39.21 914 SER A C 1
ATOM 4923 O O . SER A 1 765 ? 12.290 -3.892 39.556 1.00 38.99 914 SER A O 1
ATOM 4926 N N . ASP A 1 766 ? 13.245 -3.238 37.586 1.00 38.21 915 ASP A N 1
ATOM 4927 C CA . ASP A 1 766 ? 12.906 -1.795 37.723 1.00 38.07 915 ASP A CA 1
ATOM 4928 C C . ASP A 1 766 ? 11.377 -1.647 37.646 1.00 36.70 915 ASP A C 1
ATOM 4929 O O . ASP A 1 766 ? 10.849 -0.791 38.328 1.00 36.34 915 ASP A O 1
ATOM 4934 N N . HIS A 1 767 ? 10.685 -2.462 36.852 1.00 35.85 916 HIS A N 1
ATOM 4935 C CA . HIS A 1 767 ? 9.209 -2.373 36.694 1.00 34.89 916 HIS A CA 1
ATOM 4936 C C . HIS A 1 767 ? 8.527 -2.809 37.997 1.00 35.36 916 HIS A C 1
ATOM 4937 O O . HIS A 1 767 ? 7.529 -2.199 38.362 1.00 37.21 916 HIS A O 1
ATOM 4944 N N . VAL A 1 768 ? 9.059 -3.827 38.667 1.00 34.94 917 VAL A N 1
ATOM 4945 C CA . VAL A 1 768 ? 8.539 -4.277 39.979 1.00 37.87 917 VAL A CA 1
ATOM 4946 C C . VAL A 1 768 ? 8.771 -3.160 41.009 1.00 39.27 917 VAL A C 1
ATOM 4947 O O . VAL A 1 768 ? 7.849 -2.934 41.807 1.00 38.44 917 VAL A O 1
ATOM 4951 N N . ALA A 1 769 ? 9.929 -2.488 40.984 1.00 40.01 918 ALA A N 1
ATOM 4952 C CA . ALA A 1 769 ? 10.257 -1.348 41.877 1.00 43.27 918 ALA A CA 1
ATOM 4953 C C . ALA A 1 769 ? 9.177 -0.272 41.720 1.00 40.52 918 ALA A C 1
ATOM 4954 O O . ALA A 1 769 ? 8.642 0.158 42.726 1.00 42.67 918 ALA A O 1
ATOM 4956 N N . LEU A 1 770 ? 8.842 0.063 40.481 1.00 39.29 919 LEU A N 1
ATOM 4957 C CA . LEU A 1 770 ? 7.840 1.085 40.098 1.00 42.60 919 LEU A CA 1
ATOM 4958 C C . LEU A 1 770 ? 6.459 0.701 40.633 1.00 39.39 919 LEU A C 1
ATOM 4959 O O . LEU A 1 770 ? 5.836 1.543 41.295 1.00 36.15 919 LEU A O 1
ATOM 4964 N N . LEU A 1 771 ? 5.976 -0.500 40.321 1.00 36.00 920 LEU A N 1
ATOM 4965 C CA . LEU A 1 771 ? 4.662 -0.976 40.845 1.00 38.19 920 LEU A CA 1
ATOM 4966 C C . LEU A 1 771 ? 4.683 -0.977 42.384 1.00 35.82 920 LEU A C 1
ATOM 4967 O O . LEU A 1 771 ? 3.660 -0.591 42.974 1.00 37.83 920 LEU A O 1
ATOM 4972 N N . SER A 1 772 ? 5.802 -1.320 43.029 1.00 40.30 921 SER A N 1
ATOM 4973 C CA . SER A 1 772 ? 5.897 -1.329 44.516 1.00 39.48 921 SER A CA 1
ATOM 4974 C C . SER A 1 772 ? 5.861 0.107 45.074 1.00 40.16 921 SER A C 1
ATOM 4975 O O . SER A 1 772 ? 5.258 0.274 46.146 1.00 42.70 921 SER A O 1
ATOM 4978 N N . VAL A 1 773 ? 6.442 1.123 44.415 1.00 43.65 922 VAL A N 1
ATOM 4979 C CA . VAL A 1 773 ? 6.340 2.525 44.942 1.00 42.90 922 VAL A CA 1
ATOM 4980 C C . VAL A 1 773 ? 4.897 2.992 44.772 1.00 43.41 922 VAL A C 1
ATOM 4981 O O . VAL A 1 773 ? 4.419 3.611 45.716 1.00 41.68 922 VAL A O 1
ATOM 4985 N N . PHE A 1 774 ? 4.217 2.652 43.664 1.00 43.84 923 PHE A N 1
ATOM 4986 C CA . PHE A 1 774 ? 2.789 3.016 43.451 1.00 46.00 923 PHE A CA 1
ATOM 4987 C C . PHE A 1 774 ? 1.912 2.436 44.561 1.00 43.15 923 PHE A C 1
ATOM 4988 O O . PHE A 1 774 ? 1.062 3.183 45.038 1.00 42.95 923 PHE A O 1
ATOM 4996 N N . GLN A 1 775 ? 2.130 1.187 44.963 1.00 41.76 924 GLN A N 1
ATOM 4997 C CA . GLN A 1 775 ? 1.342 0.526 46.029 1.00 43.46 924 GLN A CA 1
ATOM 4998 C C . GLN A 1 775 ? 1.634 1.221 47.377 1.00 47.36 924 GLN A C 1
ATOM 4999 O O . GLN A 1 775 ? 0.679 1.603 48.061 1.00 42.42 924 GLN A O 1
ATOM 5005 N N . ALA A 1 776 ? 2.903 1.415 47.745 1.00 44.13 925 ALA A N 1
ATOM 5006 C CA . ALA A 1 776 ? 3.298 2.081 49.007 1.00 41.97 925 ALA A CA 1
ATOM 5007 C C . ALA A 1 776 ? 2.723 3.514 49.060 1.00 42.20 925 ALA A C 1
ATOM 5008 O O . ALA A 1 776 ? 2.151 3.884 50.095 1.00 44.89 925 ALA A O 1
ATOM 5010 N N . TRP A 1 777 ? 2.850 4.288 47.982 1.00 39.93 926 TRP A N 1
ATOM 5011 C CA . TRP A 1 777 ? 2.407 5.709 47.874 1.00 39.12 926 TRP A CA 1
ATOM 5012 C C . TRP A 1 777 ? 0.883 5.798 47.987 1.00 45.99 926 TRP A C 1
ATOM 5013 O O . TRP A 1 777 ? 0.397 6.707 48.700 1.00 43.18 926 TRP A O 1
ATOM 5024 N N . ASP A 1 778 ? 0.151 4.931 47.279 1.00 44.87 927 ASP A N 1
ATOM 5025 C CA . ASP A 1 778 ? -1.337 4.940 47.309 1.00 49.26 927 ASP A CA 1
ATOM 5026 C C . ASP A 1 778 ? -1.785 4.676 48.756 1.00 48.64 927 ASP A C 1
ATOM 5027 O O . ASP A 1 778 ? -2.704 5.351 49.202 1.00 49.01 927 ASP A O 1
ATOM 5032 N N . ASP A 1 779 ? -1.154 3.723 49.449 1.00 50.57 928 ASP A N 1
ATOM 5033 C CA . ASP A 1 779 ? -1.408 3.418 50.882 1.00 53.84 928 ASP A CA 1
ATOM 5034 C C . ASP A 1 779 ? -1.109 4.670 51.742 1.00 57.19 928 ASP A C 1
ATOM 5035 O O . ASP A 1 779 ? -1.992 5.082 52.515 1.00 57.77 928 ASP A O 1
ATOM 5040 N N . ALA A 1 780 ? 0.053 5.315 51.593 1.00 55.13 929 ALA A N 1
ATOM 5041 C CA . ALA A 1 780 ? 0.463 6.480 52.424 1.00 52.07 929 ALA A CA 1
ATOM 5042 C C . ALA A 1 780 ? -0.494 7.662 52.220 1.00 51.70 929 ALA A C 1
ATOM 5043 O O . ALA A 1 780 ? -0.626 8.467 53.166 1.00 48.60 929 ALA A O 1
ATOM 5045 N N . ARG A 1 781 ? -1.107 7.770 51.034 1.00 48.28 930 ARG A N 1
ATOM 5046 C CA . ARG A 1 781 ? -2.080 8.824 50.645 1.00 47.21 930 ARG A CA 1
ATOM 5047 C C . ARG A 1 781 ? -3.398 8.756 51.438 1.00 50.58 930 ARG A C 1
ATOM 5048 O O . ARG A 1 781 ? -4.124 9.778 51.459 1.00 48.05 930 ARG A O 1
ATOM 5056 N N . MET A 1 782 ? -3.756 7.605 52.000 1.00 51.75 931 MET A N 1
ATOM 5057 C CA . MET A 1 782 ? -4.993 7.470 52.824 1.00 59.46 931 MET A CA 1
ATOM 5058 C C . MET A 1 782 ? -4.911 8.405 54.044 1.00 61.36 931 MET A C 1
ATOM 5059 O O . MET A 1 782 ? -5.975 8.871 54.488 1.00 65.21 931 MET A O 1
ATOM 5064 N N . GLY A 1 783 ? -3.698 8.701 54.535 1.00 58.57 932 GLY A N 1
ATOM 5065 C CA . GLY A 1 783 ? -3.443 9.623 55.660 1.00 55.62 932 GLY A CA 1
ATOM 5066 C C . GLY A 1 783 ? -3.650 11.096 55.313 1.00 53.91 932 GLY A C 1
ATOM 5067 O O . GLY A 1 783 ? -3.586 11.928 56.242 1.00 63.02 932 GLY A O 1
ATOM 5068 N N . GLY A 1 784 ? -3.858 11.436 54.042 1.00 47.07 933 GLY A N 1
ATOM 5069 C CA . GLY A 1 784 ? -4.098 12.822 53.587 1.00 46.92 933 GLY A CA 1
ATOM 5070 C C . GLY A 1 784 ? -2.865 13.438 52.941 1.00 49.20 933 GLY A C 1
ATOM 5071 O O . GLY A 1 784 ? -1.834 12.739 52.858 1.00 45.67 933 GLY A O 1
ATOM 5072 N N . GLU A 1 785 ? -2.955 14.712 52.542 1.00 51.77 934 GLU A N 1
ATOM 5073 C CA . GLU A 1 785 ? -1.942 15.402 51.700 1.00 60.00 934 GLU A CA 1
ATOM 5074 C C . GLU A 1 785 ? -0.582 15.438 52.409 1.00 65.55 934 GLU A C 1
ATOM 5075 O O . GLU A 1 785 ? 0.443 15.230 51.721 1.00 64.67 934 GLU A O 1
ATOM 5081 N N . GLU A 1 786 ? -0.549 15.712 53.716 1.00 62.13 935 GLU A N 1
ATOM 5082 C CA . GLU A 1 786 ? 0.731 15.961 54.426 1.00 56.51 935 GLU A CA 1
ATOM 5083 C C . GLU A 1 786 ? 1.460 14.625 54.594 1.00 54.23 935 GLU A C 1
ATOM 5084 O O . GLU A 1 786 ? 2.701 14.607 54.458 1.00 50.30 935 GLU A O 1
ATOM 5090 N N . ALA A 1 787 ? 0.719 13.556 54.882 1.00 47.39 936 ALA A N 1
ATOM 5091 C CA . ALA A 1 787 ? 1.244 12.175 54.933 1.00 49.33 936 ALA A CA 1
ATOM 5092 C C . ALA A 1 787 ? 1.824 11.787 53.558 1.00 48.90 936 ALA A C 1
ATOM 5093 O O . ALA A 1 787 ? 2.854 11.080 53.530 1.00 48.43 936 ALA A O 1
ATOM 5095 N N . GLU A 1 788 ? 1.175 12.218 52.469 1.00 48.87 937 GLU A N 1
ATOM 5096 C CA . GLU A 1 788 ? 1.603 11.941 51.074 1.00 51.87 937 GLU A CA 1
ATOM 5097 C C . GLU A 1 788 ? 2.918 12.689 50.849 1.00 50.19 937 GLU A C 1
ATOM 5098 O O . GLU A 1 788 ? 3.860 12.044 50.371 1.00 43.80 937 GLU A O 1
ATOM 5104 N N . ILE A 1 789 ? 2.965 13.978 51.217 1.00 48.81 938 ILE A N 1
ATOM 5105 C CA . ILE A 1 789 ? 4.148 14.870 51.012 1.00 51.68 938 ILE A CA 1
ATOM 5106 C C . ILE A 1 789 ? 5.342 14.286 51.785 1.00 51.73 938 ILE A C 1
ATOM 5107 O O . ILE A 1 789 ? 6.448 14.217 51.203 1.00 51.63 938 ILE A O 1
ATOM 5112 N N . ARG A 1 790 ? 5.118 13.836 53.019 1.00 47.08 939 ARG A N 1
ATOM 5113 C CA . ARG A 1 790 ? 6.180 13.312 53.918 1.00 51.35 939 ARG A CA 1
ATOM 5114 C C . ARG A 1 790 ? 6.667 11.957 53.404 1.00 54.61 939 ARG A C 1
ATOM 5115 O O . ARG A 1 790 ? 7.887 11.687 53.477 1.00 49.12 939 ARG A O 1
ATOM 5123 N N . PHE A 1 791 ? 5.745 11.114 52.940 1.00 50.38 940 PHE A N 1
ATOM 5124 C CA . PHE A 1 791 ? 6.101 9.817 52.328 1.00 45.97 940 PHE A CA 1
ATOM 5125 C C . PHE A 1 791 ? 7.093 10.079 51.187 1.00 41.84 940 PHE A C 1
ATOM 5126 O O . PHE A 1 791 ? 8.180 9.513 51.196 1.00 41.52 940 PHE A O 1
ATOM 5134 N N . CYS A 1 792 ? 6.760 10.985 50.276 1.00 44.21 941 CYS A N 1
ATOM 5135 C CA . CYS A 1 792 ? 7.549 11.254 49.053 1.00 46.24 941 CYS A CA 1
ATOM 5136 C C . CYS A 1 792 ? 8.900 11.905 49.421 1.00 51.79 941 CYS A C 1
ATOM 5137 O O . CYS A 1 792 ? 9.909 11.634 48.727 1.00 50.54 941 CYS A O 1
ATOM 5140 N N . GLU A 1 793 ? 8.945 12.707 50.484 1.00 50.67 942 GLU A N 1
ATOM 5141 C CA . GLU A 1 793 ? 10.175 13.418 50.912 1.00 53.94 942 GLU A CA 1
ATOM 5142 C C . GLU A 1 793 ? 11.118 12.409 51.578 1.00 48.12 942 GLU A C 1
ATOM 5143 O O . GLU A 1 793 ? 12.296 12.393 51.237 1.00 47.94 942 GLU A O 1
ATOM 5149 N N . HIS A 1 794 ? 10.621 11.608 52.509 1.00 52.05 943 HIS A N 1
ATOM 5150 C CA . HIS A 1 794 ? 11.414 10.571 53.219 1.00 57.16 943 HIS A CA 1
ATOM 5151 C C . HIS A 1 794 ? 11.964 9.533 52.224 1.00 59.17 943 HIS A C 1
ATOM 5152 O O . HIS A 1 794 ? 13.094 9.050 52.452 1.00 57.50 943 HIS A O 1
ATOM 5159 N N . LYS A 1 795 ? 11.214 9.187 51.170 1.00 52.84 944 LYS A N 1
ATOM 5160 C CA . LYS A 1 795 ? 11.585 8.093 50.233 1.00 51.14 944 LYS A CA 1
ATOM 5161 C C . LYS A 1 795 ? 12.229 8.666 48.966 1.00 49.31 944 LYS A C 1
ATOM 5162 O O . LYS A 1 795 ? 12.557 7.859 48.091 1.00 47.97 944 LYS A O 1
ATOM 5168 N N . ARG A 1 796 ? 12.396 9.989 48.858 1.00 50.24 945 ARG A N 1
ATOM 5169 C CA . ARG A 1 796 ? 13.038 10.647 47.683 1.00 50.55 945 ARG A CA 1
ATOM 5170 C C . ARG A 1 796 ? 12.211 10.354 46.419 1.00 48.54 945 ARG A C 1
ATOM 5171 O O . ARG A 1 796 ? 12.779 9.834 45.411 1.00 44.82 945 ARG A O 1
ATOM 5179 N N . LEU A 1 797 ? 10.913 10.659 46.461 1.00 43.73 946 LEU A N 1
ATOM 5180 C CA . LEU A 1 797 ? 9.970 10.401 45.341 1.00 41.83 946 LEU A CA 1
ATOM 5181 C C . LEU A 1 797 ? 9.414 11.725 44.827 1.00 43.39 946 LEU A C 1
ATOM 5182 O O . LEU A 1 797 ? 9.098 12.592 45.637 1.00 48.90 946 LEU A O 1
ATOM 5187 N N . ASN A 1 798 ? 9.252 11.833 43.516 1.00 39.07 947 ASN A N 1
ATOM 5188 C CA . ASN A 1 798 ? 8.626 12.996 42.863 1.00 41.38 947 ASN A CA 1
ATOM 5189 C C . ASN A 1 798 ? 7.101 12.837 42.935 1.00 45.38 947 ASN A C 1
ATOM 5190 O O . ASN A 1 798 ? 6.544 12.047 42.129 1.00 38.59 947 ASN A O 1
ATOM 5195 N N . MET A 1 799 ? 6.451 13.590 43.831 1.00 43.83 948 MET A N 1
ATOM 5196 C CA . MET A 1 799 ? 4.997 13.486 44.107 1.00 43.05 948 MET A CA 1
ATOM 5197 C C . MET A 1 799 ? 4.189 13.787 42.841 1.00 44.43 948 MET A C 1
ATOM 5198 O O . MET A 1 799 ? 3.271 13.007 42.546 1.00 44.91 948 MET A O 1
ATOM 5203 N N . ALA A 1 800 ? 4.509 14.864 42.123 1.00 38.05 949 ALA A N 1
ATOM 5204 C CA . ALA A 1 800 ? 3.759 15.300 40.931 1.00 42.22 949 ALA A CA 1
ATOM 5205 C C . ALA A 1 800 ? 3.756 14.170 39.897 1.00 41.18 949 ALA A C 1
ATOM 5206 O O . ALA A 1 800 ? 2.737 14.008 39.211 1.00 44.83 949 ALA A O 1
ATOM 5208 N N . THR A 1 801 ? 4.876 13.467 39.754 1.00 43.30 950 THR A N 1
ATOM 5209 C CA . THR A 1 801 ? 5.038 12.337 38.804 1.00 44.65 950 THR A CA 1
ATOM 5210 C C . THR A 1 801 ? 4.090 11.210 39.210 1.00 37.13 950 THR A C 1
ATOM 5211 O O . THR A 1 801 ? 3.362 10.737 38.339 1.00 38.77 950 THR A O 1
ATOM 5215 N N . LEU A 1 802 ? 4.109 10.796 40.470 1.00 36.94 951 LEU A N 1
ATOM 5216 C CA . LEU A 1 802 ? 3.234 9.692 40.957 1.00 44.15 951 LEU A CA 1
ATOM 5217 C C . LEU A 1 802 ? 1.761 10.075 40.702 1.00 44.45 951 LEU A C 1
ATOM 5218 O O . LEU A 1 802 ? 1.033 9.270 40.086 1.00 43.86 951 LEU A O 1
ATOM 5223 N N . ARG A 1 803 ? 1.348 11.289 41.063 1.00 40.64 952 ARG A N 1
ATOM 5224 C CA . ARG A 1 803 ? -0.058 11.746 40.882 1.00 42.29 952 ARG A CA 1
ATOM 5225 C C . ARG A 1 803 ? -0.437 11.797 39.398 1.00 39.62 952 ARG A C 1
ATOM 5226 O O . ARG A 1 803 ? -1.528 11.332 39.066 1.00 36.26 952 ARG A O 1
ATOM 5234 N N . MET A 1 804 ? 0.408 12.373 38.537 1.00 37.92 953 MET A N 1
ATOM 5235 C CA . MET A 1 804 ? 0.108 12.460 37.084 1.00 42.66 953 MET A CA 1
ATOM 5236 C C . MET A 1 804 ? 0.014 11.043 36.472 1.00 41.61 953 MET A C 1
ATOM 5237 O O . MET A 1 804 ? -0.844 10.821 35.600 1.00 45.45 953 MET A O 1
ATOM 5242 N N . THR A 1 805 ? 0.832 10.095 36.922 1.00 37.57 954 THR A N 1
ATOM 5243 C CA . THR A 1 805 ? 0.842 8.703 36.399 1.00 41.64 954 THR A CA 1
ATOM 5244 C C . THR A 1 805 ? -0.443 7.990 36.827 1.00 40.10 954 THR A C 1
ATOM 5245 O O . THR A 1 805 ? -1.064 7.292 36.001 1.00 36.26 954 THR A O 1
ATOM 5249 N N . TRP A 1 806 ? -0.817 8.144 38.091 1.00 38.97 955 TRP A N 1
ATOM 5250 C CA . TRP A 1 806 ? -2.062 7.552 38.617 1.00 38.44 955 TRP A CA 1
ATOM 5251 C C . TRP A 1 806 ? -3.220 8.048 37.752 1.00 38.11 955 TRP A C 1
ATOM 5252 O O . TRP A 1 806 ? -3.990 7.210 37.257 1.00 39.13 955 TRP A O 1
ATOM 5263 N N . GLU A 1 807 ? -3.322 9.368 37.569 1.00 38.25 956 GLU A N 1
ATOM 5264 C CA . GLU A 1 807 ? -4.401 9.998 36.761 1.00 40.20 956 GLU A CA 1
ATOM 5265 C C . GLU A 1 807 ? -4.423 9.424 35.334 1.00 40.12 956 GLU A C 1
ATOM 5266 O O . GLU A 1 807 ? -5.550 9.173 34.818 1.00 37.62 956 GLU A O 1
ATOM 5272 N N . ALA A 1 808 ? -3.245 9.248 34.708 1.00 35.45 957 ALA A N 1
ATOM 5273 C CA . ALA A 1 808 ? -3.090 8.647 33.364 1.00 36.04 957 ALA A CA 1
ATOM 5274 C C . ALA A 1 808 ? -3.610 7.199 33.388 1.00 37.60 957 ALA A C 1
ATOM 5275 O O . ALA A 1 808 ? -4.412 6.837 32.492 1.00 36.78 957 ALA A O 1
ATOM 5277 N N . LYS A 1 809 ? -3.244 6.433 34.424 1.00 34.40 958 LYS A N 1
ATOM 5278 C CA . LYS A 1 809 ? -3.693 5.034 34.604 1.00 37.32 958 LYS A CA 1
ATOM 5279 C C . LYS A 1 809 ? -5.219 4.980 34.661 1.00 39.70 958 LYS A C 1
ATOM 5280 O O . LYS A 1 809 ? -5.807 4.076 34.040 1.00 36.70 958 LYS A O 1
ATOM 5286 N N . VAL A 1 810 ? -5.818 5.887 35.425 1.00 40.65 959 VAL A N 1
ATOM 5287 C CA . VAL A 1 810 ? -7.297 5.992 35.592 1.00 45.25 959 VAL A CA 1
ATOM 5288 C C . VAL A 1 810 ? -7.911 6.223 34.206 1.00 41.21 959 VAL A C 1
ATOM 5289 O O . VAL A 1 810 ? -8.877 5.562 33.901 1.00 41.31 959 VAL A O 1
ATOM 5293 N N . GLN A 1 811 ? -7.352 7.116 33.392 1.00 42.88 960 GLN A N 1
ATOM 5294 C CA . GLN A 1 811 ? -7.935 7.462 32.066 1.00 42.13 960 GLN A CA 1
ATOM 5295 C C . GLN A 1 811 ? -7.816 6.267 31.102 1.00 41.39 960 GLN A C 1
ATOM 5296 O O . GLN A 1 811 ? -8.780 6.015 30.365 1.00 39.51 960 GLN A O 1
ATOM 5302 N N . LEU A 1 812 ? -6.716 5.515 31.137 1.00 39.62 961 LEU A N 1
ATOM 5303 C CA . LEU A 1 812 ? -6.514 4.341 30.247 1.00 38.93 961 LEU A CA 1
ATOM 5304 C C . LEU A 1 812 ? -7.560 3.284 30.583 1.00 39.60 961 LEU A C 1
ATOM 5305 O O . LEU A 1 812 ? -8.188 2.760 29.661 1.00 43.25 961 LEU A O 1
ATOM 5310 N N . LYS A 1 813 ? -7.710 2.984 31.867 1.00 41.04 962 LYS A N 1
ATOM 5311 C CA . LYS A 1 813 ? -8.729 2.043 32.405 1.00 44.17 962 LYS A CA 1
ATOM 5312 C C . LYS A 1 813 ? -10.135 2.443 31.919 1.00 45.10 962 LYS A C 1
ATOM 5313 O O . LYS A 1 813 ? -10.875 1.568 31.432 1.00 43.98 962 LYS A O 1
ATOM 5319 N N . GLU A 1 814 ? -10.481 3.724 32.019 1.00 45.34 963 GLU A N 1
ATOM 5320 C CA . GLU A 1 814 ? -11.778 4.279 31.551 1.00 50.46 963 GLU A CA 1
ATOM 5321 C C . GLU A 1 814 ? -11.974 3.955 30.060 1.00 45.96 963 GLU A C 1
ATOM 5322 O O . GLU A 1 814 ? -13.070 3.550 29.688 1.00 43.30 963 GLU A O 1
ATOM 5328 N N . ILE A 1 815 ? -10.971 4.185 29.211 1.00 42.21 964 ILE A N 1
ATOM 5329 C CA . ILE A 1 815 ? -11.100 3.906 27.751 1.00 42.13 964 ILE A CA 1
ATOM 5330 C C . ILE A 1 815 ? -11.346 2.392 27.532 1.00 40.04 964 ILE A C 1
ATOM 5331 O O . ILE A 1 815 ? -12.194 2.057 26.700 1.00 41.69 964 ILE A O 1
ATOM 5336 N N . LEU A 1 816 ? -10.706 1.501 28.291 1.00 39.76 965 LEU A N 1
ATOM 5337 C CA . LEU A 1 816 ? -10.968 0.033 28.205 1.00 42.17 965 LEU A CA 1
ATOM 5338 C C . LEU A 1 816 ? -12.407 -0.263 28.661 1.00 46.25 965 LEU A C 1
ATOM 5339 O O . LEU A 1 816 ? -13.083 -1.022 27.964 1.00 52.00 965 LEU A O 1
ATOM 5344 N N . ILE A 1 817 ? -12.875 0.326 29.766 1.00 50.07 966 ILE A N 1
ATOM 5345 C CA . ILE A 1 817 ? -14.255 0.099 30.296 1.00 46.52 966 ILE A CA 1
ATOM 5346 C C . ILE A 1 817 ? -15.241 0.430 29.180 1.00 45.80 966 ILE A C 1
ATOM 5347 O O . ILE A 1 817 ? -16.073 -0.418 28.890 1.00 48.20 966 ILE A O 1
ATOM 5352 N N . ASN A 1 818 ? -15.091 1.605 28.557 1.00 49.68 967 ASN A N 1
ATOM 5353 C CA . ASN A 1 818 ? -15.988 2.141 27.498 1.00 54.96 967 ASN A CA 1
ATOM 5354 C C . ASN A 1 818 ? -15.854 1.343 26.194 1.00 57.32 967 ASN A C 1
ATOM 5355 O O . ASN A 1 818 ? -16.681 1.581 25.304 1.00 57.16 967 ASN A O 1
ATOM 5360 N N . SER A 1 819 ? -14.828 0.492 26.052 1.00 58.73 968 SER A N 1
ATOM 5361 C CA . SER A 1 819 ? -14.639 -0.437 24.902 1.00 54.32 968 SER A CA 1
ATOM 5362 C C . SER A 1 819 ? -15.229 -1.813 25.251 1.00 51.56 968 SER A C 1
ATOM 5363 O O . SER A 1 819 ? -15.160 -2.737 24.413 1.00 50.62 968 SER A O 1
ATOM 5366 N N . GLY A 1 820 ? -15.839 -1.929 26.433 1.00 53.54 969 GLY A N 1
ATOM 5367 C CA . GLY A 1 820 ? -16.633 -3.098 26.855 1.00 47.71 969 GLY A CA 1
ATOM 5368 C C . GLY A 1 820 ? -15.830 -4.066 27.698 1.00 45.97 969 GLY A C 1
ATOM 5369 O O . GLY A 1 820 ? -16.332 -5.169 27.957 1.00 47.12 969 GLY A O 1
ATOM 5370 N N . PHE A 1 821 ? -14.638 -3.683 28.152 1.00 46.45 970 PHE A N 1
ATOM 5371 C CA . PHE A 1 821 ? -13.848 -4.516 29.092 1.00 50.77 970 PHE A CA 1
ATOM 5372 C C . PHE A 1 821 ? -14.570 -4.440 30.428 1.00 49.85 970 PHE A C 1
ATOM 5373 O O . PHE A 1 821 ? -15.042 -3.374 30.798 1.00 53.17 970 PHE A O 1
ATOM 5381 N N . PRO A 1 822 ? -14.732 -5.568 31.152 1.00 48.52 971 PRO A N 1
ATOM 5382 C CA . PRO A 1 822 ? -15.382 -5.559 32.460 1.00 44.46 971 PRO A CA 1
ATOM 5383 C C . PRO A 1 822 ? -14.527 -4.963 33.587 1.00 48.67 971 PRO A C 1
ATOM 5384 O O . PRO A 1 822 ? -13.316 -5.201 33.645 1.00 49.29 971 PRO A O 1
ATOM 5388 N N . GLU A 1 823 ? -15.195 -4.230 34.475 1.00 48.64 972 GLU A N 1
ATOM 5389 C CA . GLU A 1 823 ? -14.620 -3.557 35.664 1.00 52.68 972 GLU A CA 1
ATOM 5390 C C . GLU A 1 823 ? -13.706 -4.527 36.416 1.00 50.05 972 GLU A C 1
ATOM 5391 O O . GLU A 1 823 ? -12.607 -4.100 36.826 1.00 51.64 972 GLU A O 1
ATOM 5397 N N . ASP A 1 824 ? -14.133 -5.771 36.622 1.00 47.18 973 ASP A N 1
ATOM 5398 C CA . ASP A 1 824 ? -13.459 -6.679 37.595 1.00 53.03 973 ASP A CA 1
ATOM 5399 C C . ASP A 1 824 ? -12.121 -7.222 37.056 1.00 49.12 973 ASP A C 1
ATOM 5400 O O . ASP A 1 824 ? -11.394 -7.816 37.865 1.00 46.18 973 ASP A O 1
ATOM 5405 N N . CYS A 1 825 ? -11.764 -7.006 35.776 1.00 46.64 974 CYS A N 1
ATOM 5406 C CA . CYS A 1 825 ? -10.428 -7.388 35.223 1.00 45.70 974 CYS A CA 1
ATOM 5407 C C . CYS A 1 825 ? -9.422 -6.236 35.405 1.00 45.91 974 CYS A C 1
ATOM 5408 O O . CYS A 1 825 ? -8.226 -6.433 35.092 1.00 45.25 974 CYS A O 1
ATOM 5411 N N . LEU A 1 826 ? -9.867 -5.105 35.962 1.00 44.09 975 LEU A N 1
ATOM 5412 C CA . LEU A 1 826 ? -9.070 -3.864 36.048 1.00 42.08 975 LEU A CA 1
ATOM 5413 C C . LEU A 1 826 ? -8.983 -3.336 37.488 1.00 41.60 975 LEU A C 1
ATOM 5414 O O . LEU A 1 826 ? -8.593 -2.150 37.631 1.00 40.90 975 LEU A O 1
ATOM 5419 N N . LEU A 1 827 ? -9.228 -4.176 38.501 1.00 40.03 976 LEU A N 1
ATOM 5420 C CA . LEU A 1 827 ? -9.188 -3.763 39.935 1.00 46.47 976 LEU A CA 1
ATOM 5421 C C . LEU A 1 827 ? -7.744 -3.809 40.465 1.00 44.80 976 LEU A C 1
ATOM 5422 O O . LEU A 1 827 ? -6.967 -4.721 40.076 1.00 42.60 976 LEU A O 1
ATOM 5427 N N . THR A 1 828 ? -7.404 -2.874 41.349 1.00 41.42 977 THR A N 1
ATOM 5428 C CA . THR A 1 828 ? -6.096 -2.827 42.037 1.00 44.22 977 THR A CA 1
ATOM 5429 C C . THR A 1 828 ? -5.972 -4.144 42.797 1.00 42.14 977 THR A C 1
ATOM 5430 O O . THR A 1 828 ? -6.959 -4.561 43.396 1.00 47.65 977 THR A O 1
ATOM 5434 N N . GLN A 1 829 ? -4.813 -4.784 42.727 1.00 45.90 978 GLN A N 1
ATOM 5435 C CA . GLN A 1 829 ? -4.553 -6.091 43.365 1.00 48.80 978 GLN A CA 1
ATOM 5436 C C . GLN A 1 829 ? -3.302 -5.948 44.221 1.00 52.77 978 GLN A C 1
ATOM 5437 O O . GLN A 1 829 ? -2.261 -5.536 43.685 1.00 51.21 978 GLN A O 1
ATOM 5443 N N . VAL A 1 830 ? -3.428 -6.244 45.513 1.00 53.52 979 VAL A N 1
ATOM 5444 C CA . VAL A 1 830 ? -2.278 -6.226 46.452 1.00 52.06 979 VAL A CA 1
ATOM 5445 C C . VAL A 1 830 ? -1.330 -7.309 45.943 1.00 48.76 979 VAL A C 1
ATOM 5446 O O . VAL A 1 830 ? -1.817 -8.318 45.417 1.00 42.39 979 VAL A O 1
ATOM 5450 N N . PHE A 1 831 ? -0.029 -7.061 46.009 1.00 46.98 980 PHE A N 1
ATOM 5451 C CA . PHE A 1 831 ? 1.002 -8.060 45.649 1.00 43.18 980 PHE A CA 1
ATOM 5452 C C . PHE A 1 831 ? 2.192 -7.899 46.567 1.00 42.69 980 PHE A C 1
ATOM 5453 O O . PHE A 1 831 ? 2.417 -6.803 47.105 1.00 43.74 980 PHE A O 1
ATOM 5461 N N . THR A 1 832 ? 2.963 -8.965 46.679 1.00 42.76 981 THR A N 1
ATOM 5462 C CA . THR A 1 832 ? 4.264 -8.963 47.384 1.00 41.94 981 THR A CA 1
ATOM 5463 C C . THR A 1 832 ? 5.358 -8.981 46.315 1.00 40.49 981 THR A C 1
ATOM 5464 O O . THR A 1 832 ? 5.143 -9.633 45.282 1.00 40.28 981 THR A O 1
ATOM 5468 N N . ASN A 1 833 ? 6.487 -8.306 46.568 1.00 43.58 982 ASN A N 1
ATOM 5469 C CA . ASN A 1 833 ? 7.661 -8.274 45.656 1.00 41.75 982 ASN A CA 1
ATOM 5470 C C . ASN A 1 833 ? 8.735 -9.254 46.139 1.00 43.13 982 ASN A C 1
ATOM 5471 O O . ASN A 1 833 ? 9.824 -9.214 45.547 1.00 45.72 982 ASN A O 1
ATOM 5476 N N . THR A 1 834 ? 8.468 -10.099 47.154 1.00 45.77 983 THR A N 1
ATOM 5477 C CA . THR A 1 834 ? 9.432 -11.126 47.671 1.00 45.45 983 THR A CA 1
ATOM 5478 C C . THR A 1 834 ? 8.846 -12.547 47.692 1.00 40.79 983 THR A C 1
ATOM 5479 O O . THR A 1 834 ? 9.606 -13.476 47.417 1.00 40.99 983 THR A O 1
ATOM 5483 N N . GLY A 1 835 ? 7.580 -12.708 48.072 1.00 44.04 984 GLY A N 1
ATOM 5484 C CA . GLY A 1 835 ? 6.900 -14.011 48.178 1.00 45.23 984 GLY A CA 1
ATOM 5485 C C . GLY A 1 835 ? 6.341 -14.472 46.834 1.00 49.98 984 GLY A C 1
ATOM 5486 O O . GLY A 1 835 ? 6.364 -13.731 45.852 1.00 57.80 984 GLY A O 1
ATOM 5487 N N . PRO A 1 836 ? 5.847 -15.722 46.741 1.00 50.76 985 PRO A N 1
ATOM 5488 C CA . PRO A 1 836 ? 5.194 -16.190 45.522 1.00 49.93 985 PRO A CA 1
ATOM 5489 C C . PRO A 1 836 ? 4.034 -15.256 45.158 1.00 47.06 985 PRO A C 1
ATOM 5490 O O . PRO A 1 836 ? 3.250 -14.956 46.028 1.00 44.94 985 PRO A O 1
ATOM 5494 N N . ASP A 1 837 ? 3.948 -14.835 43.888 1.00 47.64 986 ASP A N 1
ATOM 5495 C CA . ASP A 1 837 ? 2.861 -13.958 43.375 1.00 43.54 986 ASP A CA 1
ATOM 5496 C C . ASP A 1 837 ? 2.660 -14.231 41.877 1.00 46.38 986 ASP A C 1
ATOM 5497 O O . ASP A 1 837 ? 3.450 -13.693 41.051 1.00 43.39 986 ASP A O 1
ATOM 5502 N N . ASN A 1 838 ? 1.627 -15.017 41.547 1.00 41.11 987 ASN A N 1
ATOM 5503 C CA . ASN A 1 838 ? 1.337 -15.484 40.168 1.00 42.77 987 ASN A CA 1
ATOM 5504 C C . ASN A 1 838 ? 0.802 -14.314 39.342 1.00 41.15 987 ASN A C 1
ATOM 5505 O O . ASN A 1 838 ? 0.998 -14.321 38.120 1.00 41.10 987 ASN A O 1
ATOM 5510 N N . ASN A 1 839 ? 0.149 -13.345 39.979 1.00 41.87 988 ASN A N 1
ATOM 5511 C CA . ASN A 1 839 ? -0.328 -12.123 39.282 1.00 42.15 988 ASN A CA 1
ATOM 5512 C C . ASN A 1 839 ? 0.892 -11.345 38.754 1.00 38.58 988 ASN A C 1
ATOM 5513 O O . ASN A 1 839 ? 0.865 -10.920 37.591 1.00 37.58 988 ASN A O 1
ATOM 5518 N N . LEU A 1 840 ? 1.892 -11.129 39.606 1.00 36.40 989 LEU A N 1
ATOM 5519 C CA . LEU A 1 840 ? 3.141 -10.380 39.291 1.00 38.59 989 LEU A CA 1
ATOM 5520 C C . LEU A 1 840 ? 3.931 -11.138 38.219 1.00 35.86 989 LEU A C 1
ATOM 5521 O O . LEU A 1 840 ? 4.399 -10.486 37.293 1.00 38.54 989 LEU A O 1
ATOM 5526 N N . ASP A 1 841 ? 4.066 -12.461 38.364 1.00 40.03 990 ASP A N 1
ATOM 5527 C CA . ASP A 1 841 ? 4.673 -13.377 37.354 1.00 38.85 990 ASP A CA 1
ATOM 5528 C C . ASP A 1 841 ? 4.064 -13.105 35.979 1.00 38.61 990 ASP A C 1
ATOM 5529 O O . ASP A 1 841 ? 4.845 -12.956 35.001 1.00 36.19 990 ASP A O 1
ATOM 5534 N N . VAL A 1 842 ? 2.729 -13.042 35.894 1.00 34.40 991 VAL A N 1
ATOM 5535 C CA . VAL A 1 842 ? 2.030 -12.831 34.597 1.00 36.67 991 VAL A CA 1
ATOM 5536 C C . VAL A 1 842 ? 2.366 -11.417 34.096 1.00 37.78 991 VAL A C 1
ATOM 5537 O O . VAL A 1 842 ? 2.679 -11.298 32.888 1.00 32.96 991 VAL A O 1
ATOM 5541 N N . VAL A 1 843 ? 2.336 -10.402 34.975 1.00 33.40 992 VAL A N 1
ATOM 5542 C CA . VAL A 1 843 ? 2.609 -8.987 34.583 1.00 32.51 992 VAL A CA 1
ATOM 5543 C C . VAL A 1 843 ? 3.975 -8.949 33.913 1.00 33.63 992 VAL A C 1
ATOM 5544 O O . VAL A 1 843 ? 4.107 -8.307 32.867 1.00 33.67 992 VAL A O 1
ATOM 5548 N N . ILE A 1 844 ? 4.956 -9.604 34.515 1.00 32.14 993 ILE A N 1
ATOM 5549 C CA . ILE A 1 844 ? 6.339 -9.634 33.972 1.00 36.63 993 ILE A CA 1
ATOM 5550 C C . ILE A 1 844 ? 6.352 -10.391 32.625 1.00 36.78 993 ILE A C 1
ATOM 5551 O O . ILE A 1 844 ? 7.036 -9.930 31.714 1.00 39.06 993 ILE A O 1
ATOM 5556 N N . SER A 1 845 ? 5.589 -11.475 32.458 1.00 35.45 994 SER A N 1
ATOM 5557 C CA . SER A 1 845 ? 5.437 -12.143 31.140 1.00 34.92 994 SER A CA 1
ATOM 5558 C C . SER A 1 845 ? 4.936 -11.109 30.134 1.00 38.11 994 SER A C 1
ATOM 5559 O O . SER A 1 845 ? 5.526 -10.989 29.052 1.00 34.80 994 SER A O 1
ATOM 5562 N N . LEU A 1 846 ? 3.868 -10.388 30.478 1.00 38.99 995 LEU A N 1
ATOM 5563 C CA . LEU A 1 846 ? 3.257 -9.395 29.567 1.00 39.57 995 LEU A CA 1
ATOM 5564 C C . LEU A 1 846 ? 4.219 -8.225 29.320 1.00 37.91 995 LEU A C 1
ATOM 5565 O O . LEU A 1 846 ? 4.222 -7.695 28.181 1.00 40.05 995 LEU A O 1
ATOM 5570 N N . LEU A 1 847 ? 5.035 -7.841 30.299 1.00 36.38 996 LEU A N 1
ATOM 5571 C CA . LEU A 1 847 ? 6.043 -6.763 30.086 1.00 38.79 996 LEU A CA 1
ATOM 5572 C C . LEU A 1 847 ? 7.002 -7.188 28.953 1.00 38.24 996 LEU A C 1
ATOM 5573 O O . LEU A 1 847 ? 7.282 -6.355 28.072 1.00 36.84 996 LEU A O 1
ATOM 5578 N N . ALA A 1 848 ? 7.465 -8.443 28.950 1.00 35.81 997 ALA A N 1
ATOM 5579 C CA . ALA A 1 848 ? 8.331 -9.014 27.886 1.00 37.77 997 ALA A CA 1
ATOM 5580 C C . ALA A 1 848 ? 7.675 -8.788 26.525 1.00 38.96 997 ALA A C 1
ATOM 5581 O O . ALA A 1 848 ? 8.341 -8.285 25.600 1.00 41.22 997 ALA A O 1
ATOM 5583 N N . PHE A 1 849 ? 6.386 -9.095 26.411 1.00 38.07 998 PHE A N 1
ATOM 5584 C CA . PHE A 1 849 ? 5.641 -8.831 25.161 1.00 36.62 998 PHE A CA 1
ATOM 5585 C C . PHE A 1 849 ? 5.724 -7.328 24.852 1.00 37.83 998 PHE A C 1
ATOM 5586 O O . PHE A 1 849 ? 6.127 -6.963 23.746 1.00 37.83 998 PHE A O 1
ATOM 5594 N N . GLY A 1 850 ? 5.381 -6.468 25.815 1.00 38.61 999 GLY A N 1
ATOM 5595 C CA . GLY A 1 850 ? 5.251 -5.014 25.586 1.00 35.03 999 GLY A CA 1
ATOM 5596 C C . GLY A 1 850 ? 6.513 -4.363 25.044 1.00 37.18 999 GLY A C 1
ATOM 5597 O O . GLY A 1 850 ? 6.386 -3.453 24.208 1.00 34.30 999 GLY A O 1
ATOM 5598 N N . VAL A 1 851 ? 7.694 -4.767 25.517 1.00 37.20 1000 VAL A N 1
ATOM 5599 C CA . VAL A 1 851 ? 8.961 -4.020 25.260 1.00 40.76 1000 VAL A CA 1
ATOM 5600 C C . VAL A 1 851 ? 9.787 -4.699 24.156 1.00 41.66 1000 VAL A C 1
ATOM 5601 O O . VAL A 1 851 ? 10.802 -4.104 23.755 1.00 41.66 1000 VAL A O 1
ATOM 5605 N N . TYR A 1 852 ? 9.384 -5.881 23.678 1.00 45.70 1001 TYR A N 1
ATOM 5606 C CA . TYR A 1 852 ? 10.009 -6.573 22.519 1.00 45.75 1001 TYR A CA 1
ATOM 5607 C C . TYR A 1 852 ? 10.219 -5.558 21.396 1.00 47.90 1001 TYR A C 1
ATOM 5608 O O . TYR A 1 852 ? 9.337 -4.745 21.144 1.00 42.72 1001 TYR A O 1
ATOM 5617 N N . PRO A 1 853 ? 11.361 -5.573 20.663 1.00 51.21 1002 PRO A N 1
ATOM 5618 C CA . PRO A 1 853 ? 12.401 -6.592 20.808 1.00 51.62 1002 PRO A CA 1
ATOM 5619 C C . PRO A 1 853 ? 13.533 -6.352 21.819 1.00 51.02 1002 PRO A C 1
ATOM 5620 O O . PRO A 1 853 ? 14.595 -6.930 21.630 1.00 58.26 1002 PRO A O 1
ATOM 5624 N N . ASN A 1 854 ? 13.301 -5.560 22.864 1.00 48.56 1003 ASN A N 1
ATOM 5625 C CA . ASN A 1 854 ? 14.347 -5.207 23.862 1.00 45.41 1003 ASN A CA 1
ATOM 5626 C C . ASN A 1 854 ? 14.542 -6.406 24.789 1.00 47.92 1003 ASN A C 1
ATOM 5627 O O . ASN A 1 854 ? 13.845 -6.473 25.802 1.00 45.87 1003 ASN A O 1
ATOM 5632 N N . VAL A 1 855 ? 15.418 -7.334 24.385 1.00 45.97 1004 VAL A N 1
ATOM 5633 C CA . VAL A 1 855 ? 15.906 -8.494 25.175 1.00 45.99 1004 VAL A CA 1
ATOM 5634 C C . VAL A 1 855 ? 17.426 -8.415 25.197 1.00 46.91 1004 VAL A C 1
ATOM 5635 O O . VAL A 1 855 ? 18.010 -7.945 24.202 1.00 50.30 1004 VAL A O 1
ATOM 5639 N N . CYS A 1 856 ? 18.047 -8.862 26.282 1.00 46.30 1005 CYS A N 1
ATOM 5640 C CA . CYS A 1 856 ? 19.522 -8.878 26.405 1.00 47.00 1005 CYS A CA 1
ATOM 5641 C C . CYS A 1 856 ? 19.951 -10.043 27.296 1.00 49.75 1005 CYS A C 1
ATOM 5642 O O . CYS A 1 856 ? 19.076 -10.717 27.883 1.00 44.24 1005 CYS A O 1
ATOM 5645 N N . TYR A 1 857 ? 21.256 -10.311 27.284 1.00 53.71 1006 TYR A N 1
ATOM 5646 C CA . TYR A 1 857 ? 21.933 -11.447 27.950 1.00 53.97 1006 TYR A CA 1
ATOM 5647 C C . TYR A 1 857 ? 23.085 -10.858 28.760 1.00 53.76 1006 TYR A C 1
ATOM 5648 O O . TYR A 1 857 ? 23.969 -10.227 28.150 1.00 55.29 1006 TYR A O 1
ATOM 5657 N N . HIS A 1 858 ? 23.051 -11.011 30.081 1.00 53.91 1007 HIS A N 1
ATOM 5658 C CA . HIS A 1 858 ? 24.113 -10.506 30.991 1.00 59.16 1007 HIS A CA 1
ATOM 5659 C C . HIS A 1 858 ? 25.383 -11.366 30.847 1.00 56.44 1007 HIS A C 1
ATOM 5660 O O . HIS A 1 858 ? 25.309 -12.577 31.085 1.00 53.97 1007 HIS A O 1
ATOM 5667 N N . LYS A 1 859 ? 26.509 -10.748 30.490 1.00 64.80 1008 LYS A N 1
ATOM 5668 C CA . LYS A 1 859 ? 27.853 -11.392 30.461 1.00 69.68 1008 LYS A CA 1
ATOM 5669 C C . LYS A 1 859 ? 28.419 -11.401 31.891 1.00 67.90 1008 LYS A C 1
ATOM 5670 O O . LYS A 1 859 ? 28.430 -12.472 32.520 1.00 61.47 1008 LYS A O 1
ATOM 5676 N N . GLU A 1 860 ? 28.848 -10.236 32.388 1.00 69.32 1009 GLU A N 1
ATOM 5677 C CA . GLU A 1 860 ? 29.467 -10.043 33.729 1.00 73.35 1009 GLU A CA 1
ATOM 5678 C C . GLU A 1 860 ? 29.426 -8.550 34.066 1.00 67.22 1009 GLU A C 1
ATOM 5679 O O . GLU A 1 860 ? 29.412 -7.727 33.132 1.00 68.44 1009 GLU A O 1
ATOM 5685 N N . LYS A 1 861 ? 29.387 -8.212 35.353 1.00 67.95 1010 LYS A N 1
ATOM 5686 C CA . LYS A 1 861 ? 29.325 -6.803 35.815 1.00 67.64 1010 LYS A CA 1
ATOM 5687 C C . LYS A 1 861 ? 28.173 -6.116 35.066 1.00 59.57 1010 LYS A C 1
ATOM 5688 O O . LYS A 1 861 ? 27.043 -6.657 35.104 1.00 54.43 1010 LYS A O 1
ATOM 5694 N N . ARG A 1 862 ? 28.463 -5.019 34.359 1.00 58.06 1011 ARG A N 1
ATOM 5695 C CA . ARG A 1 862 ? 27.474 -4.117 33.716 1.00 57.36 1011 ARG A CA 1
ATOM 5696 C C . ARG A 1 862 ? 27.315 -4.469 32.233 1.00 59.44 1011 ARG A C 1
ATOM 5697 O O . ARG A 1 862 ? 26.449 -3.857 31.586 1.00 68.90 1011 ARG A O 1
ATOM 5705 N N . LYS A 1 863 ? 28.085 -5.428 31.712 1.00 65.53 1012 LYS A N 1
ATOM 5706 C CA . LYS A 1 863 ? 28.135 -5.718 30.251 1.00 66.98 1012 LYS A CA 1
ATOM 5707 C C . LYS A 1 863 ? 27.023 -6.708 29.893 1.00 55.63 1012 LYS A C 1
ATOM 5708 O O . LYS A 1 863 ? 26.917 -7.763 30.541 1.00 48.68 1012 LYS A O 1
ATOM 5714 N N . ILE A 1 864 ? 26.230 -6.365 28.883 1.00 53.47 1013 ILE A N 1
ATOM 5715 C CA . ILE A 1 864 ? 25.127 -7.220 28.350 1.00 57.65 1013 ILE A CA 1
ATOM 5716 C C . ILE A 1 864 ? 25.333 -7.370 26.846 1.00 53.62 1013 ILE A C 1
ATOM 5717 O O . ILE A 1 864 ? 25.959 -6.477 26.248 1.00 54.12 1013 ILE A O 1
ATOM 5722 N N . LEU A 1 865 ? 24.811 -8.453 26.275 1.00 57.33 1014 LEU A N 1
ATOM 5723 C CA . LEU A 1 865 ? 24.753 -8.687 24.806 1.00 60.62 1014 LEU A CA 1
ATOM 5724 C C . LEU A 1 865 ? 23.322 -8.387 24.342 1.00 58.24 1014 LEU A C 1
ATOM 5725 O O . LEU A 1 865 ? 22.375 -8.911 24.995 1.00 48.17 1014 LEU A O 1
ATOM 5730 N N . THR A 1 866 ? 23.169 -7.574 23.286 1.00 57.83 1015 THR A N 1
ATOM 5731 C CA . THR A 1 866 ? 21.866 -7.172 22.688 1.00 62.22 1015 THR A CA 1
ATOM 5732 C C . THR A 1 866 ? 21.459 -8.161 21.577 1.00 68.26 1015 THR A C 1
ATOM 5733 O O . THR A 1 866 ? 22.229 -9.112 21.299 1.00 73.92 1015 THR A O 1
ATOM 5737 N N . THR A 1 867 ? 20.286 -7.961 20.964 1.00 65.92 1016 THR A N 1
ATOM 5738 C CA . THR A 1 867 ? 19.700 -8.892 19.961 1.00 75.03 1016 THR A CA 1
ATOM 5739 C C . THR A 1 867 ? 20.469 -8.799 18.639 1.00 76.46 1016 THR A C 1
ATOM 5740 O O . THR A 1 867 ? 20.358 -9.746 17.847 1.00 84.18 1016 THR A O 1
ATOM 5744 N N . GLU A 1 868 ? 21.202 -7.713 18.389 1.00 80.64 1017 GLU A N 1
ATOM 5745 C CA . GLU A 1 868 ? 21.990 -7.562 17.135 1.00 89.70 1017 GLU A CA 1
ATOM 5746 C C . GLU A 1 868 ? 23.411 -8.106 17.366 1.00 86.73 1017 GLU A C 1
ATOM 5747 O O . GLU A 1 868 ? 24.279 -7.869 16.505 1.00 85.92 1017 GLU A O 1
ATOM 5753 N N . GLY A 1 869 ? 23.628 -8.824 18.477 1.00 79.06 1018 GLY A N 1
ATOM 5754 C CA . GLY A 1 869 ? 24.887 -9.519 18.810 1.00 74.35 1018 GLY A CA 1
ATOM 5755 C C . GLY A 1 869 ? 25.892 -8.623 19.521 1.00 76.69 1018 GLY A C 1
ATOM 5756 O O . GLY A 1 869 ? 26.910 -9.165 19.974 1.00 77.89 1018 GLY A O 1
ATOM 5757 N N . ARG A 1 870 ? 25.624 -7.315 19.639 1.00 77.84 1019 ARG A N 1
ATOM 5758 C CA . ARG A 1 870 ? 26.618 -6.277 20.055 1.00 85.35 1019 ARG A CA 1
ATOM 5759 C C . ARG A 1 870 ? 26.637 -6.095 21.584 1.00 81.20 1019 ARG A C 1
ATOM 5760 O O . ARG A 1 870 ? 25.663 -6.474 22.256 1.00 68.68 1019 ARG A O 1
ATOM 5768 N N . ASN A 1 871 ? 27.730 -5.531 22.112 1.00 85.59 1020 ASN A N 1
ATOM 5769 C CA . ASN A 1 871 ? 27.942 -5.277 23.566 1.00 79.27 1020 ASN A CA 1
ATOM 5770 C C . ASN A 1 871 ? 27.150 -4.037 23.989 1.00 70.08 1020 ASN A C 1
ATOM 5771 O O . ASN A 1 871 ? 26.914 -3.158 23.130 1.00 63.83 1020 ASN A O 1
ATOM 5776 N N . ALA A 1 872 ? 26.761 -3.984 25.267 1.00 60.39 1021 ALA A N 1
ATOM 5777 C CA . ALA A 1 872 ? 25.966 -2.890 25.870 1.00 60.41 1021 ALA A CA 1
ATOM 5778 C C . ALA A 1 872 ? 26.130 -2.898 27.398 1.00 57.59 1021 ALA A C 1
ATOM 5779 O O . ALA A 1 872 ? 26.579 -3.941 27.937 1.00 50.02 1021 ALA A O 1
ATOM 5781 N N . LEU A 1 873 ? 25.745 -1.792 28.053 1.00 54.96 1022 LEU A N 1
ATOM 5782 C CA . LEU A 1 873 ? 25.908 -1.529 29.515 1.00 56.17 1022 LEU A CA 1
ATOM 5783 C C . LEU A 1 873 ? 24.547 -1.531 30.234 1.00 55.23 1022 LEU A C 1
ATOM 5784 O O . LEU A 1 873 ? 23.585 -0.947 29.680 1.00 46.12 1022 LEU A O 1
ATOM 5789 N N . ILE A 1 874 ? 24.490 -2.112 31.440 1.00 48.44 1023 ILE A N 1
ATOM 5790 C CA . ILE A 1 874 ? 23.345 -1.985 32.392 1.00 49.02 1023 ILE A CA 1
ATOM 5791 C C . ILE A 1 874 ? 23.289 -0.523 32.836 1.00 51.68 1023 ILE A C 1
ATOM 5792 O O . ILE A 1 874 ? 24.311 -0.036 33.341 1.00 52.52 1023 ILE A O 1
ATOM 5797 N N . HIS A 1 875 ? 22.162 0.163 32.621 1.00 51.04 1024 HIS A N 1
ATOM 5798 C CA . HIS A 1 875 ? 22.044 1.621 32.889 1.00 55.09 1024 HIS A CA 1
ATOM 5799 C C . HIS A 1 875 ? 22.273 1.856 34.377 1.00 53.21 1024 HIS A C 1
ATOM 5800 O O . HIS A 1 875 ? 21.788 1.033 35.171 1.00 54.12 1024 HIS A O 1
ATOM 5807 N N . LYS A 1 876 ? 23.023 2.913 34.715 1.00 60.37 1025 LYS A N 1
ATOM 5808 C CA . LYS A 1 876 ? 23.509 3.241 36.087 1.00 61.60 1025 LYS A CA 1
ATOM 5809 C C . LYS A 1 876 ? 22.334 3.291 37.067 1.00 60.57 1025 LYS A C 1
ATOM 5810 O O . LYS A 1 876 ? 22.528 2.894 38.241 1.00 62.33 1025 LYS A O 1
ATOM 5816 N N . SER A 1 877 ? 21.181 3.795 36.604 1.00 57.91 1026 SER A N 1
ATOM 5817 C CA . SER A 1 877 ? 19.953 4.070 37.401 1.00 56.97 1026 SER A CA 1
ATOM 5818 C C . SER A 1 877 ? 19.208 2.779 37.753 1.00 51.50 1026 SER A C 1
ATOM 5819 O O . SER A 1 877 ? 18.293 2.858 38.579 1.00 51.81 1026 SER A O 1
ATOM 5822 N N . SER A 1 878 ? 19.555 1.643 37.143 1.00 46.02 1027 SER A N 1
ATOM 5823 C CA . SER A 1 878 ? 18.814 0.370 37.326 1.00 44.18 1027 SER A CA 1
ATOM 5824 C C . SER A 1 878 ? 19.057 -0.207 38.720 1.00 43.17 1027 SER A C 1
ATOM 5825 O O . SER A 1 878 ? 20.198 -0.102 39.210 1.00 47.17 1027 SER A O 1
ATOM 5828 N N . VAL A 1 879 ? 18.019 -0.799 39.319 1.00 37.46 1028 VAL A N 1
ATOM 5829 C CA . VAL A 1 879 ? 18.132 -1.662 40.531 1.00 43.25 1028 VAL A CA 1
ATOM 5830 C C . VAL A 1 879 ? 19.084 -2.823 40.224 1.00 43.40 1028 VAL A C 1
ATOM 5831 O O . VAL A 1 879 ? 19.553 -3.475 41.194 1.00 48.27 1028 VAL A O 1
ATOM 5835 N N . ASN A 1 880 ? 19.289 -3.130 38.944 1.00 44.09 1029 ASN A N 1
ATOM 5836 C CA . ASN A 1 880 ? 20.172 -4.239 38.509 1.00 43.93 1029 ASN A CA 1
ATOM 5837 C C . ASN A 1 880 ? 21.608 -3.728 38.322 1.00 44.90 1029 ASN A C 1
ATOM 5838 O O . ASN A 1 880 ? 22.486 -4.562 38.098 1.00 49.28 1029 ASN A O 1
ATOM 5843 N N . CYS A 1 881 ? 21.859 -2.422 38.387 1.00 46.41 1030 CYS A N 1
ATOM 5844 C CA . CYS A 1 881 ? 23.244 -1.882 38.365 1.00 49.15 1030 CYS A CA 1
ATOM 5845 C C . CYS A 1 881 ? 23.867 -2.113 39.729 1.00 46.70 1030 CYS A C 1
ATOM 5846 O O . CYS A 1 881 ? 23.284 -1.698 40.726 1.00 44.71 1030 CYS A O 1
ATOM 5849 N N . PRO A 1 882 ? 25.021 -2.818 39.811 1.00 47.17 1031 PRO A N 1
ATOM 5850 C CA . PRO A 1 882 ? 25.736 -2.986 41.080 1.00 48.77 1031 PRO A CA 1
ATOM 5851 C C . PRO A 1 882 ? 26.008 -1.647 41.789 1.00 49.89 1031 PRO A C 1
ATOM 5852 O O . PRO A 1 882 ? 26.489 -0.733 41.137 1.00 49.34 1031 PRO A O 1
ATOM 5856 N N . PHE A 1 883 ? 25.669 -1.548 43.081 1.00 50.34 1032 PHE A N 1
ATOM 5857 C CA . PHE A 1 883 ? 25.925 -0.349 43.926 1.00 55.47 1032 PHE A CA 1
ATOM 5858 C C . PHE A 1 883 ? 27.440 -0.080 43.955 1.00 55.20 1032 PHE A C 1
ATOM 5859 O O . PHE A 1 883 ? 27.837 1.075 43.759 1.00 53.87 1032 PHE A O 1
ATOM 5867 N N . SER A 1 884 ? 28.263 -1.119 44.110 1.00 53.94 1033 SER A N 1
ATOM 5868 C CA . SER A 1 884 ? 29.737 -0.988 44.256 1.00 57.92 1033 SER A CA 1
ATOM 5869 C C . SER A 1 884 ? 30.449 -2.112 43.485 1.00 62.65 1033 SER A C 1
ATOM 5870 O O . SER A 1 884 ? 30.148 -2.285 42.286 1.00 64.62 1033 SER A O 1
ATOM 5873 N N . SER A 1 885 ? 31.337 -2.854 44.154 1.00 59.58 1034 SER A N 1
ATOM 5874 C CA . SER A 1 885 ? 32.235 -3.881 43.566 1.00 60.35 1034 SER A CA 1
ATOM 5875 C C . SER A 1 885 ? 31.631 -5.287 43.720 1.00 58.74 1034 SER A C 1
ATOM 5876 O O . SER A 1 885 ? 32.066 -6.195 42.979 1.00 55.88 1034 SER A O 1
ATOM 5879 N N . GLN A 1 886 ? 30.701 -5.472 44.665 1.00 62.27 1035 GLN A N 1
ATOM 5880 C CA . GLN A 1 886 ? 30.007 -6.768 44.918 1.00 63.27 1035 GLN A CA 1
ATOM 5881 C C . GLN A 1 886 ? 29.170 -7.092 43.676 1.00 66.16 1035 GLN A C 1
ATOM 5882 O O . GLN A 1 886 ? 28.384 -6.221 43.249 1.00 61.35 1035 GLN A O 1
ATOM 5888 N N . ASP A 1 887 ? 29.369 -8.275 43.094 1.00 64.77 1036 ASP A N 1
ATOM 5889 C CA . ASP A 1 887 ? 28.699 -8.698 41.836 1.00 68.23 1036 ASP A CA 1
ATOM 5890 C C . ASP A 1 887 ? 27.318 -9.263 42.186 1.00 57.95 1036 ASP A C 1
ATOM 5891 O O . ASP A 1 887 ? 27.199 -9.902 43.239 1.00 53.28 1036 ASP A O 1
ATOM 5896 N N . MET A 1 888 ? 26.309 -8.969 41.356 1.00 60.06 1037 MET A N 1
ATOM 5897 C CA . MET A 1 888 ? 24.926 -9.509 41.482 1.00 64.25 1037 MET A CA 1
ATOM 5898 C C . MET A 1 888 ? 24.929 -10.981 41.053 1.00 66.54 1037 MET A C 1
ATOM 5899 O O . MET A 1 888 ? 25.684 -11.321 40.123 1.00 65.38 1037 MET A O 1
ATOM 5904 N N . LYS A 1 889 ? 24.118 -11.819 41.704 1.00 72.76 1038 LYS A N 1
ATOM 5905 C CA . LYS A 1 889 ? 23.948 -13.252 41.337 1.00 74.54 1038 LYS A CA 1
ATOM 5906 C C . LYS A 1 889 ? 22.540 -13.433 40.755 1.00 66.87 1038 LYS A C 1
ATOM 5907 O O . LYS A 1 889 ? 21.610 -13.840 41.496 1.00 68.85 1038 LYS A O 1
ATOM 5913 N N . TYR A 1 890 ? 22.409 -13.105 39.466 1.00 56.99 1039 TYR A N 1
ATOM 5914 C CA . TYR A 1 890 ? 21.178 -13.257 38.652 1.00 51.15 1039 TYR A CA 1
ATOM 5915 C C . TYR A 1 890 ? 20.858 -14.744 38.492 1.00 50.34 1039 TYR A C 1
ATOM 5916 O O . TYR A 1 890 ? 21.710 -15.516 38.055 1.00 50.84 1039 TYR A O 1
ATOM 5925 N N . PRO A 1 891 ? 19.653 -15.209 38.904 1.00 46.91 1040 PRO A N 1
ATOM 5926 C CA . PRO A 1 891 ? 19.235 -16.596 38.691 1.00 47.82 1040 PRO A CA 1
ATOM 5927 C C . PRO A 1 891 ? 18.897 -16.891 37.224 1.00 46.28 1040 PRO A C 1
ATOM 5928 O O . PRO A 1 891 ? 18.653 -18.029 36.901 1.00 48.07 1040 PRO A O 1
ATOM 5932 N N . SER A 1 892 ? 18.845 -15.851 36.393 1.00 44.73 1041 SER A N 1
ATOM 5933 C CA . SER A 1 892 ? 18.751 -15.959 34.918 1.00 46.89 1041 SER A CA 1
ATOM 5934 C C . SER A 1 892 ? 19.539 -14.808 34.314 1.00 48.49 1041 SER A C 1
ATOM 5935 O O . SER A 1 892 ? 19.662 -13.754 34.931 1.00 50.10 1041 SER A O 1
ATOM 5938 N N . PRO A 1 893 ? 20.147 -14.999 33.131 1.00 44.49 1042 PRO A N 1
ATOM 5939 C CA . PRO A 1 893 ? 20.876 -13.921 32.476 1.00 43.38 1042 PRO A CA 1
ATOM 5940 C C . PRO A 1 893 ? 20.035 -13.094 31.499 1.00 41.18 1042 PRO A C 1
ATOM 5941 O O . PRO A 1 893 ? 20.592 -12.206 30.889 1.00 42.46 1042 PRO A O 1
ATOM 5945 N N . PHE A 1 894 ? 18.750 -13.428 31.341 1.00 41.42 1043 PHE A N 1
ATOM 5946 C CA . PHE A 1 894 ? 17.841 -12.811 30.342 1.00 40.71 1043 PHE A CA 1
ATOM 5947 C C . PHE A 1 894 ? 17.098 -11.640 30.998 1.00 39.11 1043 PHE A C 1
ATOM 5948 O O . PHE A 1 894 ? 16.548 -11.823 32.086 1.00 42.92 1043 PHE A O 1
ATOM 5956 N N . PHE A 1 895 ? 17.120 -10.472 30.347 1.00 40.08 1044 PHE A N 1
ATOM 5957 C CA . PHE A 1 895 ? 16.511 -9.198 30.806 1.00 44.14 1044 PHE A CA 1
ATOM 5958 C C . PHE A 1 895 ? 15.739 -8.578 29.641 1.00 45.69 1044 PHE A C 1
ATOM 5959 O O . PHE A 1 895 ? 16.320 -8.511 28.541 1.00 43.62 1044 PHE A O 1
ATOM 5967 N N . VAL A 1 896 ? 14.489 -8.149 29.878 1.00 41.36 1045 VAL A N 1
ATOM 5968 C CA . VAL A 1 896 ? 13.739 -7.229 28.967 1.00 37.99 1045 VAL A CA 1
ATOM 5969 C C . VAL A 1 896 ? 13.876 -5.814 29.537 1.00 38.39 1045 VAL A C 1
ATOM 5970 O O . VAL A 1 896 ? 14.246 -5.688 30.711 1.00 40.48 1045 VAL A O 1
ATOM 5974 N N . PHE A 1 897 ? 13.701 -4.774 28.722 1.00 40.44 1046 PHE A N 1
ATOM 5975 C CA . PHE A 1 897 ? 13.997 -3.391 29.163 1.00 38.54 1046 PHE A CA 1
ATOM 5976 C C . PHE A 1 897 ? 13.249 -2.379 28.297 1.00 38.10 1046 PHE A C 1
ATOM 5977 O O . PHE A 1 897 ? 12.871 -2.693 27.170 1.00 44.63 1046 PHE A O 1
ATOM 5985 N N . GLY A 1 898 ? 12.995 -1.199 28.859 1.00 40.76 1047 GLY A N 1
ATOM 5986 C CA . GLY A 1 898 ? 12.055 -0.218 28.296 1.00 47.21 1047 GLY A CA 1
ATOM 5987 C C . GLY A 1 898 ? 12.610 0.427 27.041 1.00 52.09 1047 GLY A C 1
ATOM 5988 O O . GLY A 1 898 ? 11.838 0.618 26.087 1.00 53.66 1047 GLY A O 1
ATOM 5989 N N . GLU A 1 899 ? 13.889 0.797 27.042 1.00 57.13 1048 GLU A N 1
ATOM 5990 C CA . GLU A 1 899 ? 14.524 1.444 25.863 1.00 61.35 1048 GLU A CA 1
ATOM 5991 C C . GLU A 1 899 ? 16.007 1.073 25.777 1.00 63.23 1048 GLU A C 1
ATOM 5992 O O . GLU A 1 899 ? 16.699 1.054 26.826 1.00 65.08 1048 GLU A O 1
ATOM 5998 N N . LYS A 1 900 ? 16.440 0.766 24.553 1.00 61.17 1049 LYS A N 1
ATOM 5999 C CA . LYS A 1 900 ? 17.853 0.630 24.130 1.00 61.14 1049 LYS A CA 1
ATOM 6000 C C . LYS A 1 900 ? 18.334 2.042 23.782 1.00 63.86 1049 LYS A C 1
ATOM 6001 O O . LYS A 1 900 ? 17.746 2.643 22.858 1.00 63.95 1049 LYS A O 1
ATOM 6007 N N . ILE A 1 901 ? 19.330 2.568 24.504 1.00 62.35 1050 ILE A N 1
ATOM 6008 C CA . ILE A 1 901 ? 19.786 3.986 24.361 1.00 65.45 1050 ILE A CA 1
ATOM 6009 C C . ILE A 1 901 ? 21.213 4.017 23.779 1.00 66.81 1050 ILE A C 1
ATOM 6010 O O . ILE A 1 901 ? 22.100 3.294 24.299 1.00 62.98 1050 ILE A O 1
ATOM 6015 N N . ARG A 1 902 ? 21.407 4.795 22.705 1.00 68.21 1051 ARG A N 1
ATOM 6016 C CA . ARG A 1 902 ? 22.728 5.051 22.069 1.00 72.59 1051 ARG A CA 1
ATOM 6017 C C . ARG A 1 902 ? 23.259 6.388 22.597 1.00 68.67 1051 ARG A C 1
ATOM 6018 O O . ARG A 1 902 ? 22.621 7.424 22.321 1.00 70.19 1051 ARG A O 1
ATOM 6026 N N . THR A 1 903 ? 24.354 6.342 23.366 1.00 74.52 1052 THR A N 1
ATOM 6027 C CA . THR A 1 903 ? 25.202 7.505 23.763 1.00 80.52 1052 THR A CA 1
ATOM 6028 C C . THR A 1 903 ? 26.620 7.248 23.224 1.00 82.81 1052 THR A C 1
ATOM 6029 O O . THR A 1 903 ? 26.745 6.954 22.017 1.00 73.12 1052 THR A O 1
ATOM 6033 N N . ARG A 1 904 ? 27.641 7.317 24.085 1.00 87.46 1053 ARG A N 1
ATOM 6034 C CA . ARG A 1 904 ? 29.029 6.870 23.788 1.00 89.36 1053 ARG A CA 1
ATOM 6035 C C . ARG A 1 904 ? 28.990 5.346 23.592 1.00 84.76 1053 ARG A C 1
ATOM 6036 O O . ARG A 1 904 ? 29.683 4.845 22.690 1.00 87.60 1053 ARG A O 1
ATOM 6044 N N . ALA A 1 905 ? 28.178 4.655 24.402 1.00 81.82 1054 ALA A N 1
ATOM 6045 C CA . ALA A 1 905 ? 27.931 3.194 24.365 1.00 73.84 1054 ALA A CA 1
ATOM 6046 C C . ALA A 1 905 ? 26.420 2.909 24.317 1.00 67.97 1054 ALA A C 1
ATOM 6047 O O . ALA A 1 905 ? 25.604 3.852 24.446 1.00 63.68 1054 ALA A O 1
ATOM 6049 N N . ILE A 1 906 ? 26.066 1.636 24.154 1.00 61.95 1055 ILE A N 1
ATOM 6050 C CA . ILE A 1 906 ? 24.655 1.148 24.120 1.00 66.06 1055 ILE A CA 1
ATOM 6051 C C . ILE A 1 906 ? 24.240 0.761 25.544 1.00 59.54 1055 ILE A C 1
ATOM 6052 O O . ILE A 1 906 ? 24.915 -0.106 26.134 1.00 55.13 1055 ILE A O 1
ATOM 6057 N N . SER A 1 907 ? 23.149 1.346 26.049 1.00 55.74 1056 SER A N 1
ATOM 6058 C CA . SER A 1 907 ? 22.627 1.122 27.425 1.00 58.99 1056 SER A CA 1
ATOM 6059 C C . SER A 1 907 ? 21.215 0.516 27.381 1.00 58.05 1056 SER A C 1
ATOM 6060 O O . SER A 1 907 ? 20.386 0.927 26.530 1.00 54.74 1056 SER A O 1
ATOM 6063 N N . ALA A 1 908 ? 20.941 -0.430 28.276 1.00 51.98 1057 ALA A N 1
ATOM 6064 C CA . ALA A 1 908 ? 19.581 -0.925 28.568 1.00 45.33 1057 ALA A CA 1
ATOM 6065 C C . ALA A 1 908 ? 19.072 -0.227 29.834 1.00 45.53 1057 ALA A C 1
ATOM 6066 O O . ALA A 1 908 ? 19.680 -0.413 30.884 1.00 52.24 1057 ALA A O 1
ATOM 6068 N N . LYS A 1 909 ? 18.006 0.563 29.714 1.00 43.54 1058 LYS A N 1
ATOM 6069 C CA . LYS A 1 909 ? 17.388 1.345 30.814 1.00 47.91 1058 LYS A CA 1
ATOM 6070 C C . LYS A 1 909 ? 15.965 0.837 31.086 1.00 46.63 1058 LYS A C 1
ATOM 6071 O O . LYS A 1 909 ? 15.194 0.600 30.094 1.00 43.98 1058 LYS A O 1
ATOM 6077 N N . GLY A 1 910 ? 15.621 0.705 32.377 1.00 44.46 1059 GLY A N 1
ATOM 6078 C CA . GLY A 1 910 ? 14.365 0.073 32.830 1.00 42.30 1059 GLY A CA 1
ATOM 6079 C C . GLY A 1 910 ? 14.387 -1.430 32.569 1.00 41.81 1059 GLY A C 1
ATOM 6080 O O . GLY A 1 910 ? 13.743 -1.857 31.622 1.00 43.03 1059 GLY A O 1
ATOM 6081 N N . MET A 1 911 ? 15.050 -2.207 33.430 1.00 42.65 1060 MET A N 1
ATOM 6082 C CA . MET A 1 911 ? 15.427 -3.624 33.176 1.00 40.44 1060 MET A CA 1
ATOM 6083 C C . MET A 1 911 ? 14.642 -4.563 34.094 1.00 39.35 1060 MET A C 1
ATOM 6084 O O . MET A 1 911 ? 14.624 -4.343 35.311 1.00 39.76 1060 MET A O 1
ATOM 6089 N N . THR A 1 912 ? 14.087 -5.624 33.525 1.00 38.37 1061 THR A N 1
ATOM 6090 C CA . THR A 1 912 ? 13.376 -6.680 34.270 1.00 40.25 1061 THR A CA 1
ATOM 6091 C C . THR A 1 912 ? 13.914 -8.047 33.840 1.00 41.03 1061 THR A C 1
ATOM 6092 O O . THR A 1 912 ? 13.852 -8.373 32.636 1.00 42.19 1061 THR A O 1
ATOM 6096 N N . LEU A 1 913 ? 14.424 -8.797 34.813 1.00 40.24 1062 LEU A N 1
ATOM 6097 C CA . LEU A 1 913 ? 14.808 -10.223 34.686 1.00 41.54 1062 LEU A CA 1
ATOM 6098 C C . LEU A 1 913 ? 13.594 -11.030 34.230 1.00 38.80 1062 LEU A C 1
ATOM 6099 O O . LEU A 1 913 ? 12.507 -10.836 34.784 1.00 41.04 1062 LEU A O 1
ATOM 6104 N N . VAL A 1 914 ? 13.801 -11.919 33.266 1.00 39.82 1063 VAL A N 1
ATOM 6105 C CA . VAL A 1 914 ? 12.776 -12.894 32.797 1.00 41.44 1063 VAL A CA 1
ATOM 6106 C C . VAL A 1 914 ? 13.436 -14.273 32.766 1.00 43.36 1063 VAL A C 1
ATOM 6107 O O . VAL A 1 914 ? 14.684 -14.340 32.671 1.00 42.88 1063 VAL A O 1
ATOM 6111 N N . THR A 1 915 ? 12.637 -15.332 32.855 1.00 44.38 1064 THR A N 1
ATOM 6112 C CA . THR A 1 915 ? 13.125 -16.723 32.676 1.00 44.07 1064 THR A CA 1
ATOM 6113 C C . THR A 1 915 ? 13.198 -17.041 31.183 1.00 45.69 1064 THR A C 1
ATOM 6114 O O . THR A 1 915 ? 12.601 -16.348 30.356 1.00 46.65 1064 THR A O 1
ATOM 6118 N N . PRO A 1 916 ? 13.951 -18.089 30.792 1.00 49.30 1065 PRO A N 1
ATOM 6119 C CA . PRO A 1 916 ? 13.987 -18.549 29.396 1.00 45.16 1065 PRO A CA 1
ATOM 6120 C C . PRO A 1 916 ? 12.610 -18.965 28.855 1.00 42.10 1065 PRO A C 1
ATOM 6121 O O . PRO A 1 916 ? 12.349 -18.773 27.676 1.00 42.80 1065 PRO A O 1
ATOM 6125 N N . LEU A 1 917 ? 11.734 -19.483 29.717 1.00 40.83 1066 LEU A N 1
ATOM 6126 C CA . LEU A 1 917 ? 10.326 -19.803 29.349 1.00 38.45 1066 LEU A CA 1
ATOM 6127 C C . LEU A 1 917 ? 9.625 -18.516 28.900 1.00 41.72 1066 LEU A C 1
ATOM 6128 O O . LEU A 1 917 ? 8.926 -18.538 27.859 1.00 40.50 1066 LEU A O 1
ATOM 6133 N N . GLN A 1 918 ? 9.852 -17.408 29.610 1.00 43.45 1067 GLN A N 1
ATOM 6134 C CA . GLN A 1 918 ? 9.192 -16.113 29.301 1.00 38.38 1067 GLN A CA 1
ATOM 6135 C C . GLN A 1 918 ? 9.788 -15.530 28.028 1.00 37.30 1067 GLN A C 1
ATOM 6136 O O . GLN A 1 918 ? 9.023 -15.006 27.203 1.00 38.30 1067 GLN A O 1
ATOM 6142 N N . LEU A 1 919 ? 11.107 -15.621 27.864 1.00 42.13 1068 LEU A N 1
ATOM 6143 C CA . LEU A 1 919 ? 11.790 -15.298 26.581 1.00 40.85 1068 LEU A CA 1
ATOM 6144 C C . LEU A 1 919 ? 11.063 -15.968 25.397 1.00 41.67 1068 LEU A C 1
ATOM 6145 O O . LEU A 1 919 ? 10.662 -15.261 24.425 1.00 38.35 1068 LEU A O 1
ATOM 6150 N N . LEU A 1 920 ? 10.898 -17.291 25.458 1.00 43.98 1069 LEU A N 1
ATOM 6151 C CA . LEU A 1 920 ? 10.303 -18.101 24.358 1.00 45.17 1069 LEU A CA 1
ATOM 6152 C C . LEU A 1 920 ? 8.833 -17.717 24.158 1.00 46.40 1069 LEU A C 1
ATOM 6153 O O . LEU A 1 920 ? 8.398 -17.632 22.988 1.00 42.92 1069 LEU A O 1
ATOM 6158 N N . LEU A 1 921 ? 8.089 -17.480 25.248 1.00 44.63 1070 LEU A N 1
ATOM 6159 C CA . LEU A 1 921 ? 6.629 -17.241 25.146 1.00 38.04 1070 LEU A CA 1
ATOM 6160 C C . LEU A 1 921 ? 6.349 -15.857 24.550 1.00 38.68 1070 LEU A C 1
ATOM 6161 O O . LEU A 1 921 ? 5.432 -15.765 23.697 1.00 38.22 1070 LEU A O 1
ATOM 6166 N N . PHE A 1 922 ? 7.016 -14.799 25.024 1.00 37.90 1071 PHE A N 1
ATOM 6167 C CA . PHE A 1 922 ? 6.577 -13.409 24.715 1.00 39.23 1071 PHE A CA 1
ATOM 6168 C C . PHE A 1 922 ? 7.697 -12.511 24.173 1.00 38.84 1071 PHE A C 1
ATOM 6169 O O . PHE A 1 922 ? 7.318 -11.493 23.574 1.00 45.38 1071 PHE A O 1
ATOM 6177 N N . ALA A 1 923 ? 8.979 -12.853 24.327 1.00 40.03 1072 ALA A N 1
ATOM 6178 C CA . ALA A 1 923 ? 10.130 -12.040 23.859 1.00 44.75 1072 ALA A CA 1
ATOM 6179 C C . ALA A 1 923 ? 10.889 -12.738 22.715 1.00 48.00 1072 ALA A C 1
ATOM 6180 O O . ALA A 1 923 ? 12.145 -12.675 22.713 1.00 45.45 1072 ALA A O 1
ATOM 6182 N N . SER A 1 924 ? 10.160 -13.305 21.745 1.00 46.33 1073 SER A N 1
ATOM 6183 C CA . SER A 1 924 ? 10.697 -14.145 20.643 1.00 47.92 1073 SER A CA 1
ATOM 6184 C C . SER A 1 924 ? 9.765 -14.084 19.432 1.00 51.98 1073 SER A C 1
ATOM 6185 O O . SER A 1 924 ? 8.598 -14.496 19.574 1.00 58.52 1073 SER A O 1
ATOM 6188 N N . LYS A 1 925 ? 10.246 -13.619 18.278 1.00 56.24 1074 LYS A N 1
ATOM 6189 C CA . LYS A 1 925 ? 9.423 -13.626 17.035 1.00 62.10 1074 LYS A CA 1
ATOM 6190 C C . LYS A 1 925 ? 9.662 -14.939 16.282 1.00 64.66 1074 LYS A C 1
ATOM 6191 O O . LYS A 1 925 ? 8.702 -15.435 15.674 1.00 63.72 1074 LYS A O 1
ATOM 6197 N N . LYS A 1 926 ? 10.887 -15.474 16.333 1.00 65.45 1075 LYS A N 1
ATOM 6198 C CA . LYS A 1 926 ? 11.343 -16.600 15.476 1.00 60.81 1075 LYS A CA 1
ATOM 6199 C C . LYS A 1 926 ? 12.290 -17.515 16.264 1.00 51.85 1075 LYS A C 1
ATOM 6200 O O . LYS A 1 926 ? 13.265 -17.002 16.876 1.00 53.30 1075 LYS A O 1
ATOM 6206 N N . VAL A 1 927 ? 12.027 -18.824 16.210 1.00 54.52 1076 VAL A N 1
ATOM 6207 C CA . VAL A 1 927 ? 12.725 -19.901 16.972 1.00 54.54 1076 VAL A CA 1
ATOM 6208 C C . VAL A 1 927 ? 12.997 -21.093 16.039 1.00 58.92 1076 VAL A C 1
ATOM 6209 O O . VAL A 1 927 ? 12.023 -21.714 15.603 1.00 53.35 1076 VAL A O 1
ATOM 6213 N N . GLN A 1 928 ? 14.270 -21.404 15.760 1.00 66.88 1077 GLN A N 1
ATOM 6214 C CA . GLN A 1 928 ? 14.699 -22.581 14.946 1.00 71.89 1077 GLN A CA 1
ATOM 6215 C C . GLN A 1 928 ? 15.246 -23.663 15.876 1.00 67.01 1077 GLN A C 1
ATOM 6216 O O . GLN A 1 928 ? 16.086 -23.325 16.709 1.00 68.29 1077 GLN A O 1
ATOM 6222 N N . SER A 1 929 ? 14.822 -24.916 15.706 1.00 68.82 1078 SER A N 1
ATOM 6223 C CA . SER A 1 929 ? 15.269 -26.080 16.517 1.00 62.91 1078 SER A CA 1
ATOM 6224 C C . SER A 1 929 ? 15.994 -27.112 15.641 1.00 65.62 1078 SER A C 1
ATOM 6225 O O . SER A 1 929 ? 15.498 -27.395 14.531 1.00 58.62 1078 SER A O 1
ATOM 6228 N N . ASP A 1 930 ? 17.089 -27.688 16.157 1.00 68.08 1079 ASP A N 1
ATOM 6229 C CA . ASP A 1 930 ? 17.853 -28.798 15.518 1.00 69.83 1079 ASP A CA 1
ATOM 6230 C C . ASP A 1 930 ? 17.554 -30.127 16.234 1.00 72.37 1079 ASP A C 1
ATOM 6231 O O . ASP A 1 930 ? 18.082 -31.163 15.780 1.00 77.22 1079 ASP A O 1
ATOM 6236 N N . GLY A 1 931 ? 16.712 -30.105 17.275 1.00 67.68 1080 GLY A N 1
ATOM 6237 C CA . GLY A 1 931 ? 16.316 -31.293 18.053 1.00 65.75 1080 GLY A CA 1
ATOM 6238 C C . GLY A 1 931 ? 16.809 -31.230 19.485 1.00 65.46 1080 GLY A C 1
ATOM 6239 O O . GLY A 1 931 ? 16.092 -31.750 20.365 1.00 70.60 1080 GLY A O 1
ATOM 6240 N N . GLN A 1 932 ? 17.983 -30.628 19.714 1.00 67.13 1081 GLN A N 1
ATOM 6241 C CA . GLN A 1 932 ? 18.626 -30.490 21.054 1.00 75.71 1081 GLN A CA 1
ATOM 6242 C C . GLN A 1 932 ? 18.698 -29.010 21.459 1.00 75.84 1081 GLN A C 1
ATOM 6243 O O . GLN A 1 932 ? 18.474 -28.702 22.668 1.00 76.47 1081 GLN A O 1
ATOM 6249 N N . ILE A 1 933 ? 19.042 -28.150 20.494 1.00 62.34 1082 ILE A N 1
ATOM 6250 C CA . ILE A 1 933 ? 19.318 -26.695 20.665 1.00 65.53 1082 ILE A CA 1
ATOM 6251 C C . ILE A 1 933 ? 18.279 -25.915 19.841 1.00 67.86 1082 ILE A C 1
ATOM 6252 O O . ILE A 1 933 ? 17.910 -26.391 18.754 1.00 74.09 1082 ILE A O 1
ATOM 6257 N N . VAL A 1 934 ? 17.790 -24.789 20.365 1.00 63.01 1083 VAL A N 1
ATOM 6258 C CA . VAL A 1 934 ? 16.899 -23.836 19.637 1.00 60.88 1083 VAL A CA 1
ATOM 6259 C C . VAL A 1 934 ? 17.648 -22.512 19.574 1.00 54.40 1083 VAL A C 1
ATOM 6260 O O . VAL A 1 934 ? 18.356 -22.208 20.553 1.00 51.08 1083 VAL A O 1
ATOM 6264 N N . LEU A 1 935 ? 17.502 -21.798 18.457 1.00 57.10 1084 LEU A N 1
ATOM 6265 C CA . LEU A 1 935 ? 18.099 -20.468 18.178 1.00 59.93 1084 LEU A CA 1
ATOM 6266 C C . LEU A 1 935 ? 16.956 -19.460 18.140 1.00 59.19 1084 LEU A C 1
ATOM 6267 O O . LEU A 1 935 ? 16.004 -19.672 17.365 1.00 54.97 1084 LEU A O 1
ATOM 6272 N N . VAL A 1 936 ? 17.054 -18.422 18.967 1.00 55.96 1085 VAL A N 1
ATOM 6273 C CA . VAL A 1 936 ? 15.972 -17.427 19.170 1.00 51.76 1085 VAL A CA 1
ATOM 6274 C C . VAL A 1 936 ? 16.410 -16.143 18.471 1.00 51.18 1085 VAL A C 1
ATOM 6275 O O . VAL A 1 936 ? 17.462 -15.609 18.867 1.00 54.61 1085 VAL A O 1
ATOM 6279 N N . ASP A 1 937 ? 15.637 -15.695 17.475 1.00 51.11 1086 ASP A N 1
ATOM 6280 C CA . ASP A 1 937 ? 15.870 -14.466 16.660 1.00 55.79 1086 ASP A CA 1
ATOM 6281 C C . ASP A 1 937 ? 17.360 -14.304 16.292 1.00 59.74 1086 ASP A C 1
ATOM 6282 O O . ASP A 1 937 ? 17.825 -13.132 16.228 1.00 57.59 1086 ASP A O 1
ATOM 6287 N N . ASP A 1 938 ? 18.068 -15.418 16.035 1.00 65.70 1087 ASP A N 1
ATOM 6288 C CA . ASP A 1 938 ? 19.434 -15.485 15.428 1.00 72.51 1087 ASP A CA 1
ATOM 6289 C C . ASP A 1 938 ? 20.523 -14.874 16.326 1.00 69.60 1087 ASP A C 1
ATOM 6290 O O . ASP A 1 938 ? 21.613 -14.596 15.789 1.00 61.50 1087 ASP A O 1
ATOM 6295 N N . TRP A 1 939 ? 20.277 -14.688 17.628 1.00 70.47 1088 TRP A N 1
ATOM 6296 C CA . TRP A 1 939 ? 21.234 -14.002 18.542 1.00 67.55 1088 TRP A CA 1
ATOM 6297 C C . TRP A 1 939 ? 21.524 -14.831 19.807 1.00 62.83 1088 TRP A C 1
ATOM 6298 O O . TRP A 1 939 ? 22.563 -14.556 20.426 1.00 65.28 1088 TRP A O 1
ATOM 6309 N N . ILE A 1 940 ? 20.667 -15.776 20.213 1.00 55.28 1089 ILE A N 1
ATOM 6310 C CA . ILE A 1 940 ? 20.902 -16.553 21.467 1.00 59.17 1089 ILE A CA 1
ATOM 6311 C C . ILE A 1 940 ? 20.353 -17.966 21.316 1.00 57.02 1089 ILE A C 1
ATOM 6312 O O . ILE A 1 940 ? 19.338 -18.148 20.624 1.00 51.26 1089 ILE A O 1
ATOM 6317 N N . ARG A 1 941 ? 20.999 -18.909 22.006 1.00 60.56 1090 ARG A N 1
ATOM 6318 C CA . ARG A 1 941 ? 20.727 -20.361 21.904 1.00 65.73 1090 ARG A CA 1
ATOM 6319 C C . ARG A 1 941 ? 20.349 -20.893 23.285 1.00 57.75 1090 ARG A C 1
ATOM 6320 O O . ARG A 1 941 ? 21.007 -20.508 24.259 1.00 59.46 1090 ARG A O 1
ATOM 6328 N N . LEU A 1 942 ? 19.325 -21.746 23.337 1.00 52.19 1091 LEU A N 1
ATOM 6329 C CA . LEU A 1 942 ? 18.881 -22.452 24.558 1.00 53.03 1091 LEU A CA 1
ATOM 6330 C C . LEU A 1 942 ? 19.017 -23.953 24.313 1.00 59.34 1091 LEU A C 1
ATOM 6331 O O . LEU A 1 942 ? 18.672 -24.414 23.208 1.00 63.31 1091 LEU A O 1
ATOM 6336 N N . GLN A 1 943 ? 19.518 -24.669 25.310 1.00 55.13 1092 GLN A N 1
ATOM 6337 C CA . GLN A 1 943 ? 19.472 -26.145 25.385 1.00 60.04 1092 GLN A CA 1
ATOM 6338 C C . GLN A 1 943 ? 18.149 -26.520 26.063 1.00 55.95 1092 GLN A C 1
ATOM 6339 O O . GLN A 1 943 ? 18.033 -26.433 27.301 1.00 51.13 1092 GLN A O 1
ATOM 6345 N N . ILE A 1 944 ? 17.168 -26.925 25.269 1.00 56.70 1093 ILE A N 1
ATOM 6346 C CA . ILE A 1 944 ? 15.791 -27.176 25.768 1.00 55.67 1093 ILE A CA 1
ATOM 6347 C C . ILE A 1 944 ? 15.118 -28.165 24.819 1.00 54.07 1093 ILE A C 1
ATOM 6348 O O . ILE A 1 944 ? 15.335 -28.051 23.603 1.00 55.52 1093 ILE A O 1
ATOM 6353 N N . SER A 1 945 ? 14.339 -29.096 25.360 1.00 58.53 1094 SER A N 1
ATOM 6354 C CA . SER A 1 945 ? 13.588 -30.090 24.561 1.00 58.23 1094 SER A CA 1
ATOM 6355 C C . SER A 1 945 ? 12.869 -29.355 23.432 1.00 62.70 1094 SER A C 1
ATOM 6356 O O . SER A 1 945 ? 12.317 -28.272 23.696 1.00 62.14 1094 SER A O 1
ATOM 6359 N N . HIS A 1 946 ? 12.915 -29.910 22.221 1.00 62.90 1095 HIS A N 1
ATOM 6360 C CA . HIS A 1 946 ? 12.195 -29.396 21.030 1.00 59.30 1095 HIS A CA 1
ATOM 6361 C C . HIS A 1 946 ? 10.703 -29.268 21.373 1.00 61.71 1095 HIS A C 1
ATOM 6362 O O . HIS A 1 946 ? 10.076 -28.253 20.990 1.00 59.50 1095 HIS A O 1
ATOM 6369 N N . GLU A 1 947 ? 10.154 -30.266 22.065 1.00 58.71 1096 GLU A N 1
ATOM 6370 C CA . GLU A 1 947 ? 8.697 -30.391 22.314 1.00 54.62 1096 GLU A CA 1
ATOM 6371 C C . GLU A 1 947 ? 8.230 -29.227 23.192 1.00 57.45 1096 GLU A C 1
ATOM 6372 O O . GLU A 1 947 ? 7.166 -28.631 22.887 1.00 59.87 1096 GLU A O 1
ATOM 6378 N N . ALA A 1 948 ? 8.991 -28.917 24.243 1.00 54.53 1097 ALA A N 1
ATOM 6379 C CA . ALA A 1 948 ? 8.663 -27.843 25.206 1.00 51.87 1097 ALA A CA 1
ATOM 6380 C C . ALA A 1 948 ? 8.636 -26.501 24.463 1.00 49.29 1097 ALA A C 1
ATOM 6381 O O . ALA A 1 948 ? 7.631 -25.806 24.578 1.00 47.41 1097 ALA A O 1
ATOM 6383 N N . ALA A 1 949 ? 9.667 -26.198 23.677 1.00 49.29 1098 ALA A N 1
ATOM 6384 C CA . ALA A 1 949 ? 9.796 -24.944 22.899 1.00 50.99 1098 ALA A CA 1
ATOM 6385 C C . ALA A 1 949 ? 8.655 -24.830 21.874 1.00 53.38 1098 ALA A C 1
ATOM 6386 O O . ALA A 1 949 ? 8.118 -23.707 21.692 1.00 54.38 1098 ALA A O 1
ATOM 6388 N N . ALA A 1 950 ? 8.275 -25.939 21.234 1.00 51.93 1099 ALA A N 1
ATOM 6389 C CA . ALA A 1 950 ? 7.186 -25.970 20.227 1.00 52.41 1099 ALA A CA 1
ATOM 6390 C C . ALA A 1 950 ? 5.843 -25.757 20.929 1.00 45.82 1099 ALA A C 1
ATOM 6391 O O . ALA A 1 950 ? 4.976 -25.056 20.376 1.00 47.69 1099 ALA A O 1
ATOM 6393 N N . CYS A 1 951 ? 5.668 -26.356 22.100 1.00 40.12 1100 CYS A N 1
ATOM 6394 C CA . CYS A 1 951 ? 4.451 -26.168 22.934 1.00 45.59 1100 CYS A CA 1
ATOM 6395 C C . CYS A 1 951 ? 4.334 -24.692 23.368 1.00 42.29 1100 CYS A C 1
ATOM 6396 O O . CYS A 1 951 ? 3.219 -24.166 23.405 1.00 44.94 1100 CYS A O 1
ATOM 6399 N N . ILE A 1 952 ? 5.443 -24.019 23.647 1.00 42.34 1101 ILE A N 1
ATOM 6400 C CA . ILE A 1 952 ? 5.414 -22.638 24.214 1.00 44.88 1101 ILE A CA 1
ATOM 6401 C C . ILE A 1 952 ? 5.089 -21.657 23.081 1.00 49.25 1101 ILE A C 1
ATOM 6402 O O . ILE A 1 952 ? 4.273 -20.748 23.326 1.00 52.42 1101 ILE A O 1
ATOM 6407 N N . THR A 1 953 ? 5.633 -21.891 21.881 1.00 43.65 1102 THR A N 1
ATOM 6408 C CA . THR A 1 953 ? 5.265 -21.193 20.628 1.00 43.42 1102 THR A CA 1
ATOM 6409 C C . THR A 1 953 ? 3.773 -21.390 20.322 1.00 46.43 1102 THR A C 1
ATOM 6410 O O . THR A 1 953 ? 3.123 -20.414 19.878 1.00 49.54 1102 THR A O 1
ATOM 6414 N N . ALA A 1 954 ? 3.220 -22.584 20.531 1.00 50.42 1103 ALA A N 1
ATOM 6415 C CA . ALA A 1 954 ? 1.782 -22.852 20.268 1.00 48.85 1103 ALA A CA 1
ATOM 6416 C C . ALA A 1 954 ? 0.931 -22.061 21.269 1.00 44.93 1103 ALA A C 1
ATOM 6417 O O . ALA A 1 954 ? -0.151 -21.558 20.879 1.00 48.80 1103 ALA A O 1
ATOM 6419 N N . LEU A 1 955 ? 1.387 -21.956 22.521 1.00 39.94 1104 LEU A N 1
ATOM 6420 C CA . LEU A 1 955 ? 0.680 -21.143 23.547 1.00 42.15 1104 LEU A CA 1
ATOM 6421 C C . LEU A 1 955 ? 0.622 -19.689 23.069 1.00 38.21 1104 LEU A C 1
ATOM 6422 O O . LEU A 1 955 ? -0.445 -19.082 23.158 1.00 40.56 1104 LEU A O 1
ATOM 6427 N N . ARG A 1 956 ? 1.715 -19.170 22.526 1.00 42.53 1105 ARG A N 1
ATOM 6428 C CA A ARG A 1 956 ? 1.739 -17.763 22.059 0.50 42.85 1105 ARG A CA 1
ATOM 6429 C CA B ARG A 1 956 ? 1.790 -17.778 22.007 0.50 43.95 1105 ARG A CA 1
ATOM 6430 C C . ARG A 1 956 ? 0.666 -17.586 20.984 1.00 46.11 1105 ARG A C 1
ATOM 6431 O O . ARG A 1 956 ? -0.118 -16.640 21.142 1.00 41.56 1105 ARG A O 1
ATOM 6446 N N . ALA A 1 957 ? 0.632 -18.478 19.976 1.00 44.34 1106 ALA A N 1
ATOM 6447 C CA . ALA A 1 957 ? -0.297 -18.424 18.827 1.00 41.77 1106 ALA A CA 1
ATOM 6448 C C . ALA A 1 957 ? -1.728 -18.507 19.354 1.00 41.01 1106 ALA A C 1
ATOM 6449 O O . ALA A 1 957 ? -2.551 -17.706 18.882 1.00 43.41 1106 ALA A O 1
ATOM 6451 N N . ALA A 1 958 ? -1.987 -19.393 20.321 1.00 36.91 1107 ALA A N 1
ATOM 6452 C CA . ALA A 1 958 ? -3.320 -19.569 20.943 1.00 43.39 1107 ALA A CA 1
ATOM 6453 C C . ALA A 1 958 ? -3.738 -18.269 21.638 1.00 45.31 1107 ALA A C 1
ATOM 6454 O O . ALA A 1 958 ? -4.924 -17.864 21.522 1.00 47.03 1107 ALA A O 1
ATOM 6456 N N . MET A 1 959 ? -2.797 -17.642 22.344 1.00 45.35 1108 MET A N 1
ATOM 6457 C CA . MET A 1 959 ? -3.036 -16.398 23.118 1.00 43.75 1108 MET A CA 1
ATOM 6458 C C . MET A 1 959 ? -3.358 -15.267 22.132 1.00 43.09 1108 MET A C 1
ATOM 6459 O O . MET A 1 959 ? -4.344 -14.491 22.370 1.00 43.85 1108 MET A O 1
ATOM 6464 N N . GLU A 1 960 ? -2.582 -15.188 21.051 1.00 40.26 1109 GLU A N 1
ATOM 6465 C CA . GLU A 1 960 ? -2.800 -14.208 19.953 1.00 43.90 1109 GLU A CA 1
ATOM 6466 C C . GLU A 1 960 ? -4.217 -14.348 19.399 1.00 45.93 1109 GLU A C 1
ATOM 6467 O O . GLU A 1 960 ? -4.826 -13.302 19.110 1.00 41.01 1109 GLU A O 1
ATOM 6473 N N . ALA A 1 961 ? -4.696 -15.588 19.203 1.00 46.41 1110 ALA A N 1
ATOM 6474 C CA . ALA A 1 961 ? -6.030 -15.867 18.611 1.00 47.18 1110 ALA A CA 1
ATOM 6475 C C . ALA A 1 961 ? -7.127 -15.496 19.621 1.00 45.60 1110 ALA A C 1
ATOM 6476 O O . ALA A 1 961 ? -8.239 -15.147 19.189 1.00 50.13 1110 ALA A O 1
ATOM 6478 N N . LEU A 1 962 ? -6.848 -15.598 20.924 1.00 46.25 1111 LEU A N 1
ATOM 6479 C CA . LEU A 1 962 ? -7.827 -15.216 21.979 1.00 45.83 1111 LEU A CA 1
ATOM 6480 C C . LEU A 1 962 ? -7.942 -13.690 22.006 1.00 46.04 1111 LEU A C 1
ATOM 6481 O O . LEU A 1 962 ? -9.061 -13.165 22.142 1.00 46.53 1111 LEU A O 1
ATOM 6486 N N . VAL A 1 963 ? -6.817 -13.004 21.851 1.00 42.28 1112 VAL A N 1
ATOM 6487 C CA . VAL A 1 963 ? -6.796 -11.519 21.806 1.00 43.80 1112 VAL A CA 1
ATOM 6488 C C . VAL A 1 963 ? -7.701 -11.085 20.656 1.00 47.12 1112 VAL A C 1
ATOM 6489 O O . VAL A 1 963 ? -8.513 -10.173 20.866 1.00 42.56 1112 VAL A O 1
ATOM 6493 N N . VAL A 1 964 ? -7.601 -11.735 19.493 1.00 48.31 1113 VAL A N 1
ATOM 6494 C CA . VAL A 1 964 ? -8.464 -11.391 18.323 1.00 52.57 1113 VAL A CA 1
ATOM 6495 C C . VAL A 1 964 ? -9.943 -11.536 18.730 1.00 54.56 1113 VAL A C 1
ATOM 6496 O O . VAL A 1 964 ? -10.708 -10.572 18.527 1.00 50.88 1113 VAL A O 1
ATOM 6500 N N . GLU A 1 965 ? -10.321 -12.679 19.308 1.00 53.13 1114 GLU A N 1
ATOM 6501 C CA . GLU A 1 965 ? -11.711 -13.000 19.747 1.00 51.94 1114 GLU A CA 1
ATOM 6502 C C . GLU A 1 965 ? -12.166 -11.995 20.810 1.00 50.44 1114 GLU A C 1
ATOM 6503 O O . GLU A 1 965 ? -13.294 -11.489 20.714 1.00 44.96 1114 GLU A O 1
ATOM 6509 N N . VAL A 1 966 ? -11.311 -11.711 21.794 1.00 47.59 1115 VAL A N 1
ATOM 6510 C CA . VAL A 1 966 ? -11.670 -10.834 22.941 1.00 42.36 1115 VAL A CA 1
ATOM 6511 C C . VAL A 1 966 ? -11.936 -9.417 22.421 1.00 45.95 1115 VAL A C 1
ATOM 6512 O O . VAL A 1 966 ? -12.830 -8.748 22.985 1.00 42.25 1115 VAL A O 1
ATOM 6516 N N . THR A 1 967 ? -11.219 -8.962 21.386 1.00 42.77 1116 THR A N 1
ATOM 6517 C CA . THR A 1 967 ? -11.390 -7.582 20.860 1.00 46.90 1116 THR A CA 1
ATOM 6518 C C . THR A 1 967 ? -12.704 -7.466 20.066 1.00 49.05 1116 THR A C 1
ATOM 6519 O O . THR A 1 967 ? -13.254 -6.345 20.019 1.00 53.59 1116 THR A O 1
ATOM 6523 N N . LYS A 1 968 ? -13.207 -8.554 19.473 1.00 48.86 1117 LYS A N 1
ATOM 6524 C CA . LYS A 1 968 ? -14.534 -8.566 18.790 1.00 55.01 1117 LYS A CA 1
ATOM 6525 C C . LYS A 1 968 ? -15.653 -8.507 19.838 1.00 53.51 1117 LYS A C 1
ATOM 6526 O O . LYS A 1 968 ? -16.722 -7.995 19.508 1.00 61.46 1117 LYS A O 1
ATOM 6532 N N . GLN A 1 969 ? -15.410 -9.025 21.047 1.00 53.86 1118 GLN A N 1
ATOM 6533 C CA . GLN A 1 969 ? -16.430 -9.198 22.114 1.00 60.18 1118 GLN A CA 1
ATOM 6534 C C . GLN A 1 969 ? -15.731 -9.215 23.475 1.00 55.83 1118 GLN A C 1
ATOM 6535 O O . GLN A 1 969 ? -15.513 -10.276 24.056 1.00 57.93 1118 GLN A O 1
ATOM 6541 N N . PRO A 1 970 ? -15.341 -8.050 24.037 1.00 52.52 1119 PRO A N 1
ATOM 6542 C CA . PRO A 1 970 ? -14.514 -8.028 25.249 1.00 51.38 1119 PRO A CA 1
ATOM 6543 C C . PRO A 1 970 ? -15.124 -8.696 26.493 1.00 55.27 1119 PRO A C 1
ATOM 6544 O O . PRO A 1 970 ? -14.373 -9.106 27.387 1.00 46.22 1119 PRO A O 1
ATOM 6548 N N . ASN A 1 971 ? -16.447 -8.843 26.522 1.00 55.90 1120 ASN A N 1
ATOM 6549 C CA . ASN A 1 971 ? -17.173 -9.402 27.692 1.00 60.13 1120 ASN A CA 1
ATOM 6550 C C . ASN A 1 971 ? -16.980 -10.925 27.746 1.00 58.93 1120 ASN A C 1
ATOM 6551 O O . ASN A 1 971 ? -17.343 -11.511 28.773 1.00 62.08 1120 ASN A O 1
ATOM 6556 N N . ILE A 1 972 ? -16.370 -11.555 26.733 1.00 56.79 1121 ILE A N 1
ATOM 6557 C CA . ILE A 1 972 ? -15.974 -12.994 26.828 1.00 58.83 1121 ILE A CA 1
ATOM 6558 C C . ILE A 1 972 ? -14.882 -13.147 27.899 1.00 61.26 1121 ILE A C 1
ATOM 6559 O O . ILE A 1 972 ? -14.692 -14.283 28.408 1.00 58.97 1121 ILE A O 1
ATOM 6564 N N . ILE A 1 973 ? -14.181 -12.063 28.248 1.00 57.02 1122 ILE A N 1
ATOM 6565 C CA . ILE A 1 973 ? -13.230 -12.072 29.398 1.00 54.10 1122 ILE A CA 1
ATOM 6566 C C . ILE A 1 973 ? -14.007 -12.594 30.609 1.00 58.28 1122 ILE A C 1
ATOM 6567 O O . ILE A 1 973 ? -13.452 -13.441 31.322 1.00 56.24 1122 ILE A O 1
ATOM 6572 N N . SER A 1 974 ? -15.252 -12.120 30.789 1.00 64.74 1123 SER A N 1
ATOM 6573 C CA . SER A 1 974 ? -16.137 -12.389 31.961 1.00 70.85 1123 SER A CA 1
ATOM 6574 C C . SER A 1 974 ? -16.569 -13.862 32.000 1.00 66.55 1123 SER A C 1
ATOM 6575 O O . SER A 1 974 ? -16.684 -14.385 33.109 1.00 61.70 1123 SER A O 1
ATOM 6578 N N . GLN A 1 975 ? -16.810 -14.485 30.840 1.00 68.53 1124 GLN A N 1
ATOM 6579 C CA . GLN A 1 975 ? -17.381 -15.857 30.699 1.00 76.90 1124 GLN A CA 1
ATOM 6580 C C . GLN A 1 975 ? -16.488 -16.917 31.351 1.00 77.83 1124 GLN A C 1
ATOM 6581 O O . GLN A 1 975 ? -17.035 -17.974 31.747 1.00 72.02 1124 GLN A O 1
ATOM 6587 N N . LEU A 1 976 ? -15.178 -16.660 31.419 1.00 81.87 1125 LEU A N 1
ATOM 6588 C CA . LEU A 1 976 ? -14.139 -17.622 31.884 1.00 85.71 1125 LEU A CA 1
ATOM 6589 C C . LEU A 1 976 ? -14.427 -18.990 31.237 1.00 81.66 1125 LEU A C 1
ATOM 6590 O O . LEU A 1 976 ? -14.461 -20.005 31.978 1.00 73.55 1125 LEU A O 1
ATOM 6595 N N . ASP A 1 977 ? -14.642 -19.007 29.911 1.00 74.05 1126 ASP A N 1
ATOM 6596 C CA . ASP A 1 977 ? -14.862 -20.243 29.106 1.00 73.11 1126 ASP A CA 1
ATOM 6597 C C . ASP A 1 977 ? -13.755 -21.245 29.432 1.00 70.76 1126 ASP A C 1
ATOM 6598 O O . ASP A 1 977 ? -12.586 -20.877 29.397 1.00 64.15 1126 ASP A O 1
ATOM 6603 N N . PRO A 1 978 ? -14.061 -22.527 29.761 1.00 80.36 1127 PRO A N 1
ATOM 6604 C CA . PRO A 1 978 ? -13.041 -23.451 30.276 1.00 75.26 1127 PRO A CA 1
ATOM 6605 C C . PRO A 1 978 ? -11.936 -23.840 29.276 1.00 68.74 1127 PRO A C 1
ATOM 6606 O O . PRO A 1 978 ? -10.839 -24.130 29.718 1.00 61.62 1127 PRO A O 1
ATOM 6610 N N . VAL A 1 979 ? -12.220 -23.847 27.971 1.00 67.38 1128 VAL A N 1
ATOM 6611 C CA . VAL A 1 979 ? -11.184 -24.134 26.925 1.00 70.46 1128 VAL A CA 1
ATOM 6612 C C . VAL A 1 979 ? -10.167 -22.973 26.893 1.00 65.20 1128 VAL A C 1
ATOM 6613 O O . VAL A 1 979 ? -8.965 -23.222 26.646 1.00 58.00 1128 VAL A O 1
ATOM 6617 N N . ASN A 1 980 ? -10.607 -21.743 27.169 1.00 64.19 1129 ASN A N 1
ATOM 6618 C CA . ASN A 1 980 ? -9.718 -20.552 27.183 1.00 58.35 1129 ASN A CA 1
ATOM 6619 C C . ASN A 1 980 ? -8.867 -20.628 28.444 1.00 56.21 1129 ASN A C 1
ATOM 6620 O O . ASN A 1 980 ? -7.634 -20.447 28.341 1.00 52.89 1129 ASN A O 1
ATOM 6625 N N . GLU A 1 981 ? -9.512 -20.923 29.574 1.00 51.08 1130 GLU A N 1
ATOM 6626 C CA . GLU A 1 981 ? -8.882 -20.915 30.916 1.00 55.26 1130 GLU A CA 1
ATOM 6627 C C . GLU A 1 981 ? -7.761 -21.960 30.955 1.00 51.63 1130 GLU A C 1
ATOM 6628 O O . GLU A 1 981 ? -6.760 -21.700 31.622 1.00 49.41 1130 GLU A O 1
ATOM 6634 N N . HIS A 1 982 ? -7.929 -23.090 30.270 1.00 52.39 1131 HIS A N 1
ATOM 6635 C CA . HIS A 1 982 ? -6.958 -24.214 30.234 1.00 54.83 1131 HIS A CA 1
ATOM 6636 C C . HIS A 1 982 ? -5.6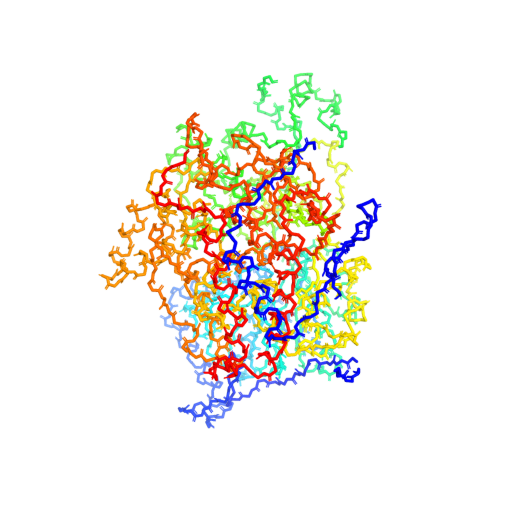56 -23.705 29.592 1.00 50.77 1131 HIS A C 1
ATOM 6637 O O . HIS A 1 982 ? -4.568 -24.039 30.091 1.00 49.60 1131 HIS A O 1
ATOM 6644 N N . MET A 1 983 ? -5.754 -22.894 28.536 1.00 49.19 1132 MET A N 1
ATOM 6645 C CA . MET A 1 983 ? -4.575 -22.304 27.840 1.00 44.81 1132 MET A CA 1
ATOM 6646 C C . MET A 1 983 ? -3.958 -21.219 28.735 1.00 43.52 1132 MET A C 1
ATOM 6647 O O . MET A 1 983 ? -2.698 -21.216 28.934 1.00 43.35 1132 MET A O 1
ATOM 6652 N N . LEU A 1 984 ? -4.795 -20.363 29.320 1.00 43.31 1133 LEU A N 1
ATOM 6653 C CA . LEU A 1 984 ? -4.338 -19.228 30.176 1.00 42.12 1133 LEU A CA 1
ATOM 6654 C C . LEU A 1 984 ? -3.607 -19.767 31.411 1.00 46.21 1133 LEU A C 1
ATOM 6655 O O . LEU A 1 984 ? -2.518 -19.235 31.728 1.00 45.31 1133 LEU A O 1
ATOM 6660 N N . ASN A 1 985 ? -4.142 -20.818 32.046 1.00 44.73 1134 ASN A N 1
ATOM 6661 C CA . ASN A 1 985 ? -3.560 -21.423 33.271 1.00 42.14 1134 ASN A CA 1
ATOM 6662 C C . ASN A 1 985 ? -2.175 -21.989 32.950 1.00 39.39 1134 ASN A C 1
ATOM 6663 O O . ASN A 1 985 ? -1.294 -21.895 33.814 1.00 42.34 1134 ASN A O 1
ATOM 6668 N N . MET A 1 986 ? -1.953 -22.490 31.737 1.00 39.23 1135 MET A N 1
ATOM 6669 C CA . MET A 1 986 ? -0.617 -22.996 31.335 1.00 40.98 1135 MET A CA 1
ATOM 6670 C C . MET A 1 986 ? 0.369 -21.823 31.163 1.00 42.42 1135 MET A C 1
ATOM 6671 O O . MET A 1 986 ? 1.538 -21.941 31.648 1.00 43.97 1135 MET A O 1
ATOM 6676 N N . ILE A 1 987 ? -0.046 -20.711 30.548 1.00 40.54 1136 ILE A N 1
ATOM 6677 C CA . ILE A 1 987 ? 0.797 -19.475 30.520 1.00 38.85 1136 ILE A CA 1
ATOM 6678 C C . ILE A 1 987 ? 1.076 -18.993 31.954 1.00 36.88 1136 ILE A C 1
ATOM 6679 O O . ILE A 1 987 ? 2.256 -18.611 32.220 1.00 35.81 1136 ILE A O 1
ATOM 6684 N N . ARG A 1 988 ? 0.070 -19.017 32.841 1.00 36.32 1137 ARG A N 1
ATOM 6685 C CA . ARG A 1 988 ? 0.205 -18.602 34.263 1.00 40.25 1137 ARG A CA 1
ATOM 6686 C C . ARG A 1 988 ? 1.283 -19.460 34.911 1.00 42.44 1137 ARG A C 1
ATOM 6687 O O . ARG A 1 988 ? 2.090 -18.910 35.666 1.00 42.35 1137 ARG A O 1
ATOM 6695 N N . GLN A 1 989 ? 1.293 -20.764 34.595 1.00 45.98 1138 GLN A N 1
ATOM 6696 C CA . GLN A 1 989 ? 2.243 -21.760 35.168 1.00 43.30 1138 GLN A CA 1
ATOM 6697 C C . GLN A 1 989 ? 3.665 -21.480 34.667 1.00 39.95 1138 GLN A C 1
ATOM 6698 O O . GLN A 1 989 ? 4.595 -21.541 35.508 1.00 37.79 1138 GLN A O 1
ATOM 6704 N N . ILE A 1 990 ? 3.868 -21.228 33.371 1.00 40.47 1139 ILE A N 1
ATOM 6705 C CA . ILE A 1 990 ? 5.254 -21.037 32.820 1.00 42.75 1139 ILE A CA 1
ATOM 6706 C C . ILE A 1 990 ? 5.728 -19.596 33.077 1.00 40.95 1139 ILE A C 1
ATOM 6707 O O . ILE A 1 990 ? 6.894 -19.288 32.745 1.00 45.40 1139 ILE A O 1
ATOM 6712 N N . SER A 1 991 ? 4.906 -18.757 33.698 1.00 39.83 1140 SER A N 1
ATOM 6713 C CA . SER A 1 991 ? 5.332 -17.412 34.158 1.00 42.17 1140 SER A CA 1
ATOM 6714 C C . SER A 1 991 ? 5.987 -17.532 35.541 1.00 44.33 1140 SER A C 1
ATOM 6715 O O . SER A 1 991 ? 6.567 -16.552 35.985 1.00 45.67 1140 SER A O 1
ATOM 6718 N N . ARG A 1 992 ? 5.921 -18.697 36.185 1.00 44.54 1141 ARG A N 1
ATOM 6719 C CA . ARG A 1 992 ? 6.455 -18.879 37.555 1.00 44.68 1141 ARG A CA 1
ATOM 6720 C C . ARG A 1 992 ? 7.970 -19.004 37.463 1.00 45.16 1141 ARG A C 1
ATOM 6721 O O . ARG A 1 992 ? 8.479 -19.699 36.587 1.00 48.79 1141 ARG A O 1
ATOM 6729 N N . PRO A 1 993 ? 8.738 -18.318 38.347 1.00 45.11 1142 PRO A N 1
ATOM 6730 C CA . PRO A 1 993 ? 10.175 -18.549 38.451 1.00 45.81 1142 PRO A CA 1
ATOM 6731 C C . PRO A 1 993 ? 10.455 -20.054 38.630 1.00 46.28 1142 PRO A C 1
ATOM 6732 O O . PRO A 1 993 ? 11.445 -20.544 38.074 1.00 47.92 1142 PRO A O 1
ATOM 6736 N N . SER A 1 994 ? 9.602 -20.738 39.400 1.00 41.93 1143 SER A N 1
ATOM 6737 C CA . SER A 1 994 ? 9.752 -22.174 39.770 1.00 47.18 1143 SER A CA 1
ATOM 6738 C C . SER A 1 994 ? 9.641 -23.065 38.522 1.00 47.10 1143 SER A C 1
ATOM 6739 O O . SER A 1 994 ? 10.326 -24.087 38.483 1.00 50.93 1143 SER A O 1
ATOM 6742 N N . ALA A 1 995 ? 8.903 -22.649 37.492 1.00 46.86 1144 ALA A N 1
ATOM 6743 C CA . ALA A 1 995 ? 8.802 -23.374 36.201 1.00 48.60 1144 ALA A CA 1
ATOM 6744 C C . ALA A 1 995 ? 10.174 -23.496 35.522 1.00 46.25 1144 ALA A C 1
ATOM 6745 O O . ALA A 1 995 ? 10.375 -24.497 34.802 1.00 43.61 1144 ALA A O 1
ATOM 6747 N N . ALA A 1 996 ? 11.081 -22.531 35.715 1.00 45.51 1145 ALA A N 1
ATOM 6748 C CA . ALA A 1 996 ? 12.430 -22.526 35.098 1.00 45.50 1145 ALA A CA 1
ATOM 6749 C C . ALA A 1 996 ? 13.507 -22.874 36.138 1.00 45.65 1145 ALA A C 1
ATOM 6750 O O . ALA A 1 996 ? 14.702 -22.590 35.866 1.00 48.93 1145 ALA A O 1
ATOM 6752 N N . GLY A 1 997 ? 13.107 -23.491 37.259 1.00 46.99 1146 GLY A N 1
ATOM 6753 C CA . GLY A 1 997 ? 13.991 -23.971 38.344 1.00 50.21 1146 GLY A CA 1
ATOM 6754 C C . GLY A 1 997 ? 14.522 -22.858 39.240 1.00 54.10 1146 GLY A C 1
ATOM 6755 O O . GLY A 1 997 ? 15.528 -23.102 39.933 1.00 56.45 1146 GLY A O 1
ATOM 6756 N N . ILE A 1 998 ? 13.864 -21.693 39.265 1.00 52.70 1147 ILE A N 1
ATOM 6757 C CA . ILE A 1 998 ? 14.308 -20.497 40.036 1.00 51.13 1147 ILE A CA 1
ATOM 6758 C C . ILE A 1 998 ? 13.408 -20.338 41.266 1.00 52.58 1147 ILE A C 1
ATOM 6759 O O . ILE A 1 998 ? 12.167 -20.370 41.125 1.00 57.80 1147 ILE A O 1
ATOM 6764 N N . ASN A 1 999 ? 14.030 -20.221 42.440 1.00 53.97 1148 ASN A N 1
ATOM 6765 C CA . ASN A 1 999 ? 13.416 -19.699 43.685 1.00 57.33 1148 ASN A CA 1
ATOM 6766 C C . ASN A 1 999 ? 14.122 -18.379 44.019 1.00 59.48 1148 ASN A C 1
ATOM 6767 O O . ASN A 1 999 ? 15.349 -18.410 44.353 1.00 51.48 1148 ASN A O 1
ATOM 6772 N N . LEU A 1 1000 ? 13.399 -17.265 43.899 1.00 51.54 1149 LEU A N 1
ATOM 6773 C CA . LEU A 1 1000 ? 13.945 -15.897 44.135 1.00 53.79 1149 LEU A CA 1
ATOM 6774 C C . LEU A 1 1000 ? 14.118 -15.645 45.638 1.00 54.72 1149 LEU A C 1
ATOM 6775 O O . LEU A 1 1000 ? 14.827 -14.685 45.970 1.00 54.13 1149 LEU A O 1
ATOM 6780 N N . MET A 1 1001 ? 13.515 -16.470 46.505 1.00 60.77 1150 MET A N 1
ATOM 6781 C CA . MET A 1 1001 ? 13.669 -16.355 47.980 1.00 65.16 1150 MET A CA 1
ATOM 6782 C C . MET A 1 1001 ? 14.995 -16.992 48.438 1.00 72.40 1150 MET A C 1
ATOM 6783 O O . MET A 1 1001 ? 15.549 -16.512 49.441 1.00 70.69 1150 MET A O 1
ATOM 6788 N N . ILE A 1 1002 ? 15.523 -17.980 47.706 1.00 85.76 1151 ILE A N 1
ATOM 6789 C CA . ILE A 1 1002 ? 16.860 -18.608 47.962 1.00 93.88 1151 ILE A CA 1
ATOM 6790 C C . ILE A 1 1002 ? 17.933 -17.768 47.253 1.00 98.37 1151 ILE A C 1
ATOM 6791 O O . ILE A 1 1002 ? 17.837 -17.616 46.021 1.00 104.99 1151 ILE A O 1
ATOM 6796 N N . ASP A 1 1003 ? 18.922 -17.268 48.006 1.00 110.52 1152 ASP A N 1
ATOM 6797 C CA . ASP A 1 1003 ? 20.096 -16.513 47.482 1.00 117.46 1152 ASP A CA 1
ATOM 6798 C C . ASP A 1 1003 ? 20.928 -17.431 46.572 1.00 117.38 1152 ASP A C 1
ATOM 6799 O O . ASP A 1 1003 ? 21.011 -18.644 46.861 1.00 115.91 1152 ASP A O 1
ATOM 6804 N N . TYR A 1 1004 ? 21.524 -16.856 45.520 1.00 115.05 1153 TYR A N 1
ATOM 6805 C CA . TYR A 1 1004 ? 22.228 -17.563 44.415 1.00 118.23 1153 TYR A CA 1
ATOM 6806 C C . TYR A 1 1004 ? 23.745 -17.414 44.595 1.00 107.27 1153 TYR A C 1
ATOM 6807 O O . TYR A 1 1004 ? 24.529 -18.229 44.115 1.00 98.53 1153 TYR A O 1
#

B-factor: mean 57.33, std 17.5, range [30.34, 132.38]

Foldseek 3Di:
DDDFAAFDFDPVLLVLLVVLCVVLVFDFDDFDPFLVDWDWLFDADDAADAQAEAFADQQAQLQVRDGNDDDDSNPDHLLRVLVVLLVVLVVCCVPPVVLVVLVVVVCPQQCNVCLVVLQVLQQVFQEEEEEEFFRSCCLQPNLVSNLVVCSVVSRQQRAEEEEADQDPLLLQLSQQVNQVNSVHGAQEQGKEDEDLDIRGYDRTSHYYRYHLLRVLLVSLNGSYHHAEYEYEAVVQLRVSSLLVLLNVLSNCVVPVRHGYYYYHYPDPCVLVCVLNVNRYYHYTYDDWAAAAEAEQLRLCQLLVDADDAVDDCLCDDDPVGDPSSSVRSVRDDLQDQDLVSVVSVVVSVVVVPDFFAEEEEDADPVVLLVSVVVLVVDCVQDLQAEDEAEEDSQDDPVSNCCLQDDHPPNHYYYYHYYCCCQRSDQRPRAQEYEYSQWYFDWFADPVQRETERDTHGAALCSQVSRSRSNTPHYHHYYYHHHHPSVNVVGHNHPDNVQAGDQCLLVQLSCQSNVSRHQQVSQVSRSDRYDPVSSVVSLVVCVVLVCADPNRHGALLVNLLNSQPFDSLLSLLLLLLLLLLNNLLSLLLRLLLVFDDQAQQSQAADDDLLLVCQALFLFLSSSSSSVLVVLVVLCVVPDVSSVVSCVVSRTDSVSSVSSNSSSVVSLVSCVVLVRDPRSNDDDDDDNHDDDLSVLVSLLSVLQSQPLQKWFDDWQQWIQTLVRDIAGERSHGSCHDPDDDTADQPGRMWGANHFYDDVGTYGHRIGDAFVLSCLQRNAPIWIGSQQWIQGSNHHIHRDGSSSSSSSSSLNVLSSVVSSVCSVPVCVSVVPPVSNVSSSVSSSVSSGCVSSPDDSNDGD

Radius of gyration: 29.49 Å; Cα contacts (8 Å, |Δi|>4): 1624; chains: 1; bounding box: 81×84×57 Å

Sequence (857 aa):
TVEPYKVNLSQDLEHQLQNVIQELNLEIVPPPEDPFLPVVLNLPSQRIGVVPWSPPQSNWNPWTSSNIDEGPLAYATPEQISMDLKNELMYQLEQDHDLQAILQERELLPVKKFESEILEAISQNSVIIIRGATGCGKTTQVPQFILDDFIQNDRAAECNIVVTQPRRISAVSVAERVAYERGEEPGKSCGYSVRFESVLPRPHASIMFCTVGVLLRKLEAGIRGISHVIVDEIHERDINTDFLLVVLRDVVQAYPEVRIVLMSATIDTSMFCEYFFNCPIIEVYGRTYPVQEYFLEDCIQMTHFVPPPDANCNLICGDEYGPETRMSMAQLNEKETPFELIEALLKYIETLNVPGAVLVFLPGWNLIYTMQKHLEMNPHFGSHRYQILPLHSQIPREEQRKVFDPVPSGVTKVILSTNIAETSITINDVVYVIDSCKQKVKLFTAHNNMTNYATVWASKTNLEQRKGRAGRRVRPGFCFHLCSRARFERLETHMTPEMFRTPLHEIALSIKLLRLGGIGQFLAKAIEPPPLDAVIEAEHTLRELDALDANDELTPLGRILAKLPIEPRFGKMMIMGCIFYVGDAVCTISAATCFPEPFISEGKRLGYVHRNFAGNRFSDHVALLSVFQAWDDARMGGEEAEIRFCEHKRLNMATLRMTWEAKVQLKEILINSGFPEDCLLTQVFTNTGPDNNLDVVISLLAFGVYPNVCYHKEKRKILTTEGRNALIHKSSVNCPFSSQDMKYPSPFFVFGEKIRTRAISAKGMTLVTPLQLLLFASKKVQSDGQIVLVDDWIRLQISHEAAACITALRRAAMEALVVEVTKQPNIISQLDPVNEHMLNMIRQISRPSAAGINLMIDY

Nearest PDB structures (foldseek):
  8szq-assembly1_A  TM=9.985E-01  e=0.000E+00  Felis catus
  8szs-assembly1_A  TM=9.970E-01  e=0.000E+00  Felis catus
  8szp-assembly2_B  TM=9.970E-01  e=0.000E+00  Homo sapiens
  8szp-assembly1_A  TM=9.830E-01  e=0.000E+00  Homo sapiens
  8szr-assembly1_A  TM=9.904E-01  e=0.000E+00  Canis lupus familiaris

Secondary structure (DSSP, 8-state):
-PPPEEP---HHHHHHHHHHHHHTT---PPPPSSTTS-EES-----------EE---TTEETTTTEE--SSGGGT--HHHHHHHHHHHHHHHHHH-HHHHHHHHHHTTSGGGGGHHHHHHHHHH-SEEEEEE-TTSSHHHHHHHHHHHHHHHTT-GGG-EEEEEESSHHHHHHHHHHHHHHTTS-TTSSEEEEETTEEEPPPSSSEEEEEEHHHHHHTGGG-EES-SEEEE--GGG--HHHHHHHHHHHHHHHH-TTSEEEEEE-SS--HHHHHHTTS--EEEE------EEEE-HHHHHHHHT--------TTS---TTS-HHHHHHHTT--TTS--HHHHHHHHHHHHTT----EEEEE-SSHHHHHHHHHHHHTSGGGSTTTEEEEEE-TTS-HHHHHTTSS---TT-EEEEEE-THHHHT---TTEEEEEE--EEEEEEEEGGGTEEEEEEEEPPHHHHHHHHGGGSSSSSEEEEE-S-HHHHTTS-SSPPPGGGSS--HHHHHHHHHTT---HHHHHTTSSSPPPHHHHHHHHHHHHHHTSB-TTSPBPHHHHHHHHSSS-HHHHHHHHHHHHTT-HHHHHHHHHHTTS--SB--TTSPP-HHHHHTTTTS-BHHHHHHHHHHHHHHHGGG-HHHHHHHHHHTTB-HHHHHHHHHHHHHHHHHHHTTT--GGGS------SSS--HHHHHHHHHHHHHHTT-EEEEEETTEEE-TTS-EEEE-TTSTTS-SSSSPP--S--EEEEEEEEESSSEEEEEEEEE-HHHHHHHS-S-EEE-SSEEEETTTEEEE--HHHHHHHHHHHHHHHHHHHHHHH-TTHHHH--HHHHHHHHHHHHHTSGGGGT--SSS--

Solvent-accessible surface area: 37787 Å² total; per-residue (Å²): 176,28,148,35,60,131,11,97,31,68,128,108,12,25,96,76,0,61,77,6,6,129,105,34,138,47,133,78,20,94,68,27,183,64,82,188,129,62,55,72,7,44,157,151,68,173,195,128,21,63,5,42,25,30,76,24,121,21,57,58,22,16,28,68,63,49,92,25,121,162,46,87,68,28,170,8,60,60,125,99,9,4,92,98,24,38,71,85,27,83,136,46,54,107,111,53,135,114,4,65,54,28,33,118,124,29,80,152,56,26,0,67,133,15,43,91,81,0,34,103,13,7,72,129,44,29,6,0,0,0,57,0,28,16,26,0,11,12,21,29,1,0,0,0,5,2,0,30,53,41,4,84,86,69,136,0,7,91,0,3,0,5,0,1,2,24,62,84,21,8,0,0,38,18,0,42,112,0,0,111,3,20,42,37,144,33,37,83,2,0,0,12,17,3,102,10,49,56,56,74,5,44,26,9,0,0,0,12,0,3,21,4,16,11,18,11,67,133,5,90,72,8,8,100,2,6,13,7,2,0,0,1,9,0,21,55,28,25,15,52,2,0,0,0,0,0,3,0,46,18,0,8,122,60,70,74,129,0,41,1,0,0,0,0,3,70,30,110,5,50,73,1,15,113,24,2,109,110,9,51,64,14,77,5,135,25,168,80,49,112,19,95,60,39,13,5,2,22,0,3,82,44,27,139,25,93,19,94,180,145,59,62,0,2,105,86,18,37,131,136,26,29,111,107,9,74,121,5,0,32,87,22,83,23,168,115,7,18,36,82,0,0,25,21,0,2,79,52,10,43,97,53,132,59,116,11,0,0,3,0,2,4,11,3,124,90,47,1,81,60,0,49,79,50,0,116,134,42,111,65,9,25,104,138,63,7,72,27,13,22,8,29,65,108,21,77,67,113,50,14,123,83,0,105,76,128,40,97,122,59,23,20,4,0,0,0,0,23,56,13,1,10,10,23,41,31,9,102,57,2,2,0,0,0,0,2,0,13,9,97,18,121,62,73,60,48,162,21,28,6,10,38,90,15,72,44,65,2,2,59,34,14,3,98,30,4,39,31,16,0,1,46,53,90,80,3,55,0,0,1,11,1,0,102,19,8,53,122,120,12,128,77,111,57,64,16,54,0,85,66,45,58,1,23,82,10,0,4,20,0,21,11,19,185,3,24,28,4,30,105,0,1,70,58,8,23,50,66,13,56,136,105,22,14,92,73,2,29,78,38,0,94,99,9,59,0,3,24,96,50,30,40,20,28,60,3,0,90,10,3,14,66,6,14,6,82,2,60,27,0,3,0,0,0,1,0,0,7,4,45,6,0,16,24,0,0,7,2,0,0,19,82,45,32,57,103,8,31,81,27,98,61,115,117,4,32,164,64,14,40,86,26,6,32,30,17,50,0,26,25,1,1,20,10,9,0,8,65,32,0,41,99,24,75,168,64,33,108,105,38,8,50,168,33,5,124,121,51,141,6,55,43,54,3,0,90,54,2,50,76,0,4,64,49,0,38,96,45,0,46,121,30,39,4,25,112,74,1,2,99,87,74,133,33,58,30,71,19,126,22,57,63,4,5,3,4,8,0,0,0,0,2,2,8,32,44,3,1,0,33,27,67,86,131,62,88,0,16,1,29,60,40,109,76,5,65,0,53,110,29,1,11,0,5,21,102,78,102,136,73,54,127,22,14,1,16,0,0,0,0,38,50,2,17,81,63,220,40,10,12,1,52,16,0,0,12,0,5,3,0,6,0,4,1,2,1,12,114,80,2,42,0,49,23,136,38,1,45,0,32,90,23,1,97,0,79,10,37,4,66,0,0,4,1,0,17,8,0,43,63,20,0,38,57,11,0,48,92,0,9,130,98,15,78,29,8,52,118,98,45,111,86,36,34,78,8,3,71,14,0,44,67,1,2,96,25,68,12,10,61,15,83,31,126,123,140,164